Protein 8DH7 (pdb70)

Structure (mmCIF, N/CA/C/O backbone):
data_8DH7
#
_entry.id   8DH7
#
_cell.length_a   1.00
_cell.length_b   1.00
_cell.length_c   1.00
_cell.angle_alpha   90.00
_cell.angle_beta   90.00
_cell.angle_gamma   90.00
#
_symmetry.space_group_name_H-M   'P 1'
#
loop_
_atom_site.group_PDB
_atom_site.id
_atom_site.type_symbol
_atom_site.label_atom_id
_atom_site.label_alt_id
_atom_site.label_comp_id
_atom_site.label_asym_id
_atom_site.label_entity_id
_atom_site.label_seq_id
_atom_site.pdbx_PDB_ins_code
_atom_site.Cartn_x
_atom_site.Cartn_y
_atom_site.Cartn_z
_atom_site.occupancy
_atom_site.B_iso_or_equiv
_atom_site.auth_seq_id
_atom_site.auth_comp_id
_atom_site.auth_asym_id
_atom_site.auth_atom_id
_atom_site.pdbx_PDB_model_num
ATOM 1 N N . MET A 1 1 ? 213.891 172.852 143.458 1.00 68.42 1 MET B N 1
ATOM 2 C CA . MET A 1 1 ? 212.979 173.395 142.460 1.00 68.42 1 MET B CA 1
ATOM 3 C C . MET A 1 1 ? 213.540 173.100 141.063 1.00 68.42 1 MET B C 1
ATOM 4 O O . MET A 1 1 ? 213.392 173.885 140.126 1.00 68.42 1 MET B O 1
ATOM 9 N N . THR A 1 2 ? 214.212 171.958 140.929 1.00 68.09 2 THR B N 1
ATOM 10 C CA . THR A 1 2 ? 214.638 171.472 139.618 1.00 68.09 2 THR B CA 1
ATOM 11 C C . THR A 1 2 ? 213.499 170.669 138.982 1.00 68.09 2 THR B C 1
ATOM 12 O O . THR A 1 2 ? 213.646 169.502 138.619 1.00 68.09 2 THR B O 1
ATOM 16 N N . ILE A 1 3 ? 212.347 171.347 138.871 1.00 61.76 3 ILE B N 1
ATOM 17 C CA . ILE A 1 3 ? 211.067 170.855 138.353 1.00 61.76 3 ILE B CA 1
ATOM 18 C C . ILE A 1 3 ? 211.131 169.394 137.931 1.00 61.76 3 ILE B C 1
ATOM 19 O O . ILE A 1 3 ? 211.328 169.089 136.750 1.00 61.76 3 ILE B O 1
ATOM 24 N N . SER A 1 4 ? 210.994 168.490 138.903 1.00 58.14 4 SER B N 1
ATOM 25 C CA . SER A 1 4 ? 211.151 167.055 138.689 1.00 58.14 4 SER B CA 1
ATOM 26 C C . SER A 1 4 ? 210.366 166.573 137.477 1.00 58.14 4 SER B C 1
ATOM 27 O O . SER A 1 4 ? 209.251 167.041 137.226 1.00 58.14 4 SER B O 1
ATOM 30 N N . ASN A 1 5 ? 210.956 165.647 136.713 1.00 58.14 5 ASN B N 1
ATOM 31 C CA . ASN A 1 5 ? 210.304 165.139 135.510 1.00 58.14 5 ASN B CA 1
ATOM 32 C C . ASN A 1 5 ? 208.938 164.548 135.826 1.00 58.14 5 ASN B C 1
ATOM 33 O O . ASN A 1 5 ? 208.021 164.603 134.998 1.00 58.14 5 ASN B O 1
ATOM 38 N N . LEU A 1 6 ? 208.786 163.973 137.020 1.00 55.10 6 LEU B N 1
ATOM 39 C CA . LEU A 1 6 ? 207.477 163.492 137.444 1.00 55.10 6 LEU B CA 1
ATOM 40 C C . LEU A 1 6 ? 206.476 164.638 137.526 1.00 55.10 6 LEU B C 1
ATOM 41 O O . LEU A 1 6 ? 205.336 164.513 137.059 1.00 55.10 6 LEU B O 1
ATOM 46 N N . LEU A 1 7 ? 206.892 165.773 138.096 1.00 54.04 7 LEU B N 1
ATOM 47 C CA . LEU A 1 7 ? 206.006 166.930 138.162 1.00 54.04 7 LEU B CA 1
ATOM 48 C C . LEU A 1 7 ? 205.647 167.427 136.769 1.00 54.04 7 LEU B C 1
ATOM 49 O O . LEU A 1 7 ? 204.482 167.732 136.496 1.00 54.04 7 LEU B O 1
ATOM 54 N N . LYS A 1 8 ? 206.632 167.500 135.867 1.00 55.22 8 LYS B N 1
ATOM 55 C CA . LYS A 1 8 ? 206.346 167.915 134.497 1.00 55.22 8 LYS B CA 1
ATOM 56 C C . LYS A 1 8 ? 205.349 166.974 133.837 1.00 55.22 8 LYS B C 1
ATOM 57 O O . LYS A 1 8 ? 204.466 167.414 133.092 1.00 55.22 8 LYS B O 1
ATOM 63 N N . GLN A 1 9 ? 205.484 165.672 134.088 1.00 53.09 9 GLN B N 1
ATOM 64 C CA . GLN A 1 9 ? 204.548 164.705 133.527 1.00 53.09 9 GLN B CA 1
ATOM 65 C C . GLN A 1 9 ? 203.142 164.910 134.076 1.00 53.09 9 GLN B C 1
ATOM 66 O O . GLN A 1 9 ? 202.160 164.814 133.330 1.00 53.09 9 GLN B O 1
ATOM 72 N N . ARG A 1 10 ? 203.021 165.195 135.376 1.00 47.56 10 ARG B N 1
ATOM 73 C CA . ARG A 1 10 ? 201.694 165.303 135.977 1.00 47.56 10 ARG B CA 1
ATOM 74 C C . ARG A 1 10 ? 200.954 166.552 135.506 1.00 47.56 10 ARG B C 1
ATOM 75 O O . ARG A 1 10 ? 199.775 166.472 135.140 1.00 47.56 10 ARG B O 1
ATOM 83 N N . VAL A 1 11 ? 201.612 167.708 135.504 1.00 46.80 11 VAL B N 1
ATOM 84 C CA . VAL A 1 11 ? 200.963 168.955 135.108 1.00 46.80 11 VAL B CA 1
ATOM 85 C C . VAL A 1 11 ? 201.146 169.153 133.607 1.00 46.80 11 VAL B C 1
ATOM 86 O O . VAL A 1 11 ? 202.271 169.157 133.098 1.00 46.80 11 VAL B O 1
ATOM 90 N N . ARG A 1 12 ? 200.031 169.296 132.895 1.00 45.18 12 ARG B N 1
ATOM 91 C CA . ARG A 1 12 ? 200.037 169.458 131.449 1.00 45.18 12 ARG B CA 1
ATOM 92 C C . ARG A 1 12 ? 199.684 170.872 131.010 1.00 45.18 12 ARG B C 1
ATOM 93 O O . ARG A 1 12 ? 199.440 171.095 129.821 1.00 45.18 12 ARG B O 1
ATOM 101 N N . TYR A 1 13 ? 199.648 171.826 131.937 1.00 43.99 13 TYR B N 1
ATOM 102 C CA . TYR A 1 13 ? 199.388 173.226 131.626 1.00 43.99 13 TYR B CA 1
ATOM 103 C C . TYR A 1 13 ? 200.710 173.980 131.721 1.00 43.99 13 TYR B C 1
ATOM 104 O O . TYR A 1 13 ? 201.297 174.080 132.803 1.00 43.99 13 TYR B O 1
ATOM 113 N N . ALA A 1 14 ? 201.177 174.500 130.587 1.00 44.95 14 ALA B N 1
ATOM 114 C CA . ALA A 1 14 ? 202.491 175.137 130.549 1.00 44.95 14 ALA B CA 1
ATOM 115 C C . ALA A 1 14 ? 202.624 176.344 131.475 1.00 44.95 14 ALA B C 1
ATOM 116 O O . ALA A 1 14 ? 203.660 176.445 132.154 1.00 44.95 14 ALA B O 1
ATOM 118 N N . PRO A 1 15 ? 201.671 177.282 131.546 1.00 44.89 15 PRO B N 1
ATOM 119 C CA . PRO A 1 15 ? 201.856 178.424 132.458 1.00 44.89 15 PRO B CA 1
ATOM 120 C C . PRO A 1 15 ? 201.998 178.035 133.921 1.00 44.89 15 PRO B C 1
ATOM 121 O O . PRO A 1 15 ? 202.631 178.776 134.684 1.00 44.89 15 PRO B O 1
ATOM 125 N N . TYR A 1 16 ? 201.429 176.902 134.340 1.00 41.95 16 TYR B N 1
ATOM 126 C CA . TYR A 1 16 ? 201.504 176.507 135.743 1.00 41.95 16 TYR B CA 1
ATOM 127 C C . TYR A 1 16 ? 202.920 176.170 136.188 1.00 41.95 16 TYR B C 1
ATOM 128 O O . TYR A 1 16 ? 203.210 176.245 137.386 1.00 41.95 16 TYR B O 1
ATOM 137 N N . LEU A 1 17 ? 203.806 175.796 135.262 1.00 45.21 17 LEU B N 1
ATOM 138 C CA . LEU A 1 17 ? 205.184 175.499 135.637 1.00 45.21 17 LEU B CA 1
ATOM 139 C C . LEU A 1 17 ? 205.948 176.745 136.061 1.00 45.21 17 LEU B C 1
ATOM 140 O O . LEU A 1 17 ? 207.027 176.624 136.650 1.00 45.21 17 LEU B O 1
ATOM 145 N N . LYS A 1 18 ? 205.422 177.933 135.773 1.00 45.79 18 LYS B N 1
ATOM 146 C CA . LYS A 1 18 ? 206.025 179.180 136.219 1.00 45.79 18 LYS B CA 1
ATOM 147 C C . LYS A 1 18 ? 205.522 179.623 137.587 1.00 45.79 18 LYS B C 1
ATOM 148 O O . LYS A 1 18 ? 206.028 180.612 138.127 1.00 45.79 18 LYS B O 1
ATOM 154 N N . LYS A 1 19 ? 204.543 178.920 138.156 1.00 42.82 19 LYS B N 1
ATOM 155 C CA . LYS A 1 19 ? 204.017 179.221 139.480 1.00 42.82 19 LYS B CA 1
ATOM 156 C C . LYS A 1 19 ? 204.431 178.178 140.511 1.00 42.82 19 LYS B C 1
ATOM 157 O O . LYS A 1 19 ? 203.820 178.088 141.579 1.00 42.82 19 LYS B O 1
ATOM 163 N N . VAL A 1 20 ? 205.458 177.385 140.210 1.00 46.90 20 VAL B N 1
ATOM 164 C CA . VAL A 1 20 ? 205.936 176.382 141.152 1.00 46.90 20 VAL B CA 1
ATOM 165 C C . VAL A 1 20 ? 206.691 177.068 142.281 1.00 46.90 20 VAL B C 1
ATOM 166 O O . VAL A 1 20 ? 207.557 177.918 142.042 1.00 46.90 20 VAL B O 1
ATOM 170 N N . LYS A 1 21 ? 206.354 176.717 143.521 1.00 46.77 21 LYS B N 1
ATOM 171 C CA . LYS A 1 21 ? 207.026 177.258 144.693 1.00 46.77 21 LYS B CA 1
ATOM 172 C C . LYS A 1 21 ? 207.156 176.174 145.752 1.00 46.77 21 LYS B C 1
ATOM 173 O O . LYS A 1 21 ? 206.342 175.249 145.819 1.00 46.77 21 LYS B O 1
ATOM 179 N N . GLU A 1 22 ? 208.187 176.302 146.583 1.00 48.43 22 GLU B N 1
ATOM 180 C CA . GLU A 1 22 ? 208.343 175.417 147.726 1.00 48.43 22 GLU B CA 1
ATOM 181 C C . GLU A 1 22 ? 207.323 175.766 148.805 1.00 48.43 22 GLU B C 1
ATOM 182 O O . GLU A 1 22 ? 206.757 176.861 148.833 1.00 48.43 22 GLU B O 1
ATOM 188 N N . ALA A 1 23 ? 207.087 174.808 149.705 1.00 44.67 23 ALA B N 1
ATOM 189 C CA . ALA A 1 23 ? 206.069 174.997 150.733 1.00 44.67 23 ALA B CA 1
ATOM 190 C C . ALA A 1 23 ? 206.416 176.160 151.653 1.00 44.67 23 ALA B C 1
ATOM 191 O O . ALA A 1 23 ? 205.543 176.955 152.017 1.00 44.67 23 ALA B O 1
ATOM 193 N N . HIS A 1 24 ? 207.688 176.279 152.039 1.00 46.80 24 HIS B N 1
ATOM 194 C CA . HIS A 1 24 ? 208.109 177.350 152.933 1.00 46.80 24 HIS B CA 1
ATOM 195 C C . HIS A 1 24 ? 208.074 178.723 152.276 1.00 46.80 24 HIS B C 1
ATOM 196 O O . HIS A 1 24 ? 208.128 179.730 152.989 1.00 46.80 24 HIS B O 1
ATOM 203 N N . GLU A 1 25 ? 207.990 178.792 150.948 1.00 47.40 25 GLU B N 1
ATOM 204 C CA . GLU A 1 25 ? 207.941 180.071 150.253 1.00 47.40 25 GLU B CA 1
ATOM 205 C C . GLU A 1 25 ? 206.562 180.715 150.293 1.00 47.40 25 GLU B C 1
ATOM 206 O O . GLU A 1 25 ? 206.437 181.894 149.948 1.00 47.40 25 GLU B O 1
ATOM 212 N N . LEU A 1 26 ? 205.534 179.978 150.702 1.00 40.99 26 LEU B N 1
ATOM 213 C CA . LEU A 1 26 ? 204.175 180.494 150.784 1.00 40.99 26 LEU B CA 1
ATOM 214 C C . LEU A 1 26 ? 203.829 181.034 152.164 1.00 40.99 26 LEU B C 1
ATOM 215 O O . LEU A 1 26 ? 202.673 181.399 152.398 1.00 40.99 26 LEU B O 1
ATOM 220 N N . ILE A 1 27 ? 204.798 181.079 153.081 1.00 39.30 27 ILE B N 1
ATOM 221 C CA . ILE A 1 27 ? 204.516 181.541 154.442 1.00 39.30 27 ILE B CA 1
ATOM 222 C C . ILE A 1 27 ? 204.008 182.979 154.480 1.00 39.30 27 ILE B C 1
ATOM 223 O O . ILE A 1 27 ? 203.015 183.239 155.180 1.00 39.30 27 ILE B O 1
ATOM 228 N N . PRO A 1 28 ? 204.613 183.948 153.779 1.00 38.29 28 PRO B N 1
ATOM 229 C CA . PRO A 1 28 ? 204.116 185.331 153.883 1.00 38.29 28 PRO B CA 1
ATOM 230 C C . PRO A 1 28 ? 202.682 185.513 153.417 1.00 38.29 28 PRO B C 1
ATOM 231 O O . PRO A 1 28 ? 202.051 186.510 153.787 1.00 38.29 28 PRO B O 1
ATOM 235 N N . LEU A 1 29 ? 202.147 184.590 152.617 1.00 34.19 29 LEU B N 1
ATOM 236 C CA . LEU A 1 29 ? 200.784 184.743 152.121 1.00 34.19 29 LEU B CA 1
ATOM 237 C C . LEU A 1 29 ? 199.752 184.589 153.230 1.00 34.19 29 LEU B C 1
ATOM 238 O O . LEU A 1 29 ? 198.653 185.147 153.132 1.00 34.19 29 LEU B O 1
ATOM 243 N N . PHE A 1 30 ? 200.078 183.848 154.286 1.00 33.63 30 PHE B N 1
ATOM 244 C CA . PHE A 1 30 ? 199.112 183.506 155.320 1.00 33.63 30 PHE B CA 1
ATOM 245 C C . PHE A 1 30 ? 199.204 184.483 156.485 1.00 33.63 30 PHE B C 1
ATOM 246 O O . PHE A 1 30 ? 200.298 184.768 156.982 1.00 33.63 30 PHE B O 1
ATOM 254 N N . LYS A 1 31 ? 198.050 184.986 156.917 1.00 32.72 31 LYS B N 1
ATOM 255 C CA . LYS A 1 31 ? 197.961 185.951 158.001 1.00 32.72 31 LYS B CA 1
ATOM 256 C C . LYS A 1 31 ? 196.906 185.494 158.999 1.00 32.72 31 LYS B C 1
ATOM 257 O O . LYS A 1 31 ? 196.052 184.659 158.693 1.00 32.72 31 LYS B O 1
ATOM 263 N N . ASN A 1 32 ? 196.982 186.054 160.204 1.00 32.33 32 ASN B N 1
ATOM 264 C CA . ASN A 1 32 ? 196.054 185.687 161.265 1.00 32.33 32 ASN B CA 1
ATOM 265 C C . ASN A 1 32 ? 194.621 186.031 160.878 1.00 32.33 32 ASN B C 1
ATOM 266 O O . ASN A 1 32 ? 194.356 187.066 160.260 1.00 32.33 32 ASN B O 1
ATOM 271 N N . GLY A 1 33 ? 193.694 185.150 161.247 1.00 30.57 33 GLY B N 1
ATOM 272 C CA . GLY A 1 33 ? 192.280 185.386 161.055 1.00 30.57 33 GLY B CA 1
ATOM 273 C C . GLY A 1 33 ? 191.740 185.066 159.680 1.00 30.57 33 GLY B C 1
ATOM 274 O O . GLY A 1 33 ? 190.549 185.294 159.435 1.00 30.57 33 GLY B O 1
ATOM 275 N N . GLN A 1 34 ? 192.565 184.545 158.778 1.00 28.97 34 GLN B N 1
ATOM 276 C CA . GLN A 1 34 ? 192.104 184.247 157.432 1.00 28.97 34 GLN B CA 1
ATOM 277 C C . GLN A 1 34 ? 191.203 183.017 157.424 1.00 28.97 34 GLN B C 1
ATOM 278 O O . GLN A 1 34 ? 191.251 182.166 158.316 1.00 28.97 34 GLN B O 1
ATOM 284 N N . TYR A 1 35 ? 190.367 182.934 156.394 1.00 28.07 35 TYR B N 1
ATOM 285 C CA . TYR A 1 35 ? 189.518 181.776 156.157 1.00 28.07 35 TYR B CA 1
ATOM 286 C C . TYR A 1 35 ? 190.216 180.870 155.152 1.00 28.07 35 TYR B C 1
ATOM 287 O O . TYR A 1 35 ? 190.500 181.292 154.026 1.00 28.07 35 TYR B O 1
ATOM 296 N N . LEU A 1 36 ? 190.488 179.634 155.555 1.00 26.68 36 LEU B N 1
ATOM 297 C CA . LEU A 1 36 ? 191.207 178.681 154.724 1.00 26.68 36 LEU B CA 1
ATOM 298 C C . LEU A 1 36 ? 190.302 177.518 154.349 1.00 26.68 36 LEU B C 1
ATOM 299 O O . LEU A 1 36 ? 189.490 177.062 155.160 1.00 26.68 36 LEU B O 1
ATOM 304 N N . GLY A 1 37 ? 190.443 177.050 153.120 1.00 26.84 37 GLY B N 1
ATOM 305 C CA . GLY A 1 37 ? 189.742 175.865 152.653 1.00 26.84 37 GLY B CA 1
ATOM 306 C C . GLY A 1 37 ? 190.738 174.782 152.289 1.00 26.84 37 GLY B C 1
ATOM 307 O O . GLY A 1 37 ? 191.786 175.065 151.708 1.00 26.84 37 GLY B O 1
ATOM 308 N N . TRP A 1 38 ? 190.407 173.545 152.641 1.00 27.34 38 TRP B N 1
ATOM 309 C CA . TRP A 1 38 ? 191.248 172.394 152.353 1.00 27.34 38 TRP B CA 1
ATOM 310 C C . TRP A 1 38 ? 190.476 171.391 151.512 1.00 27.34 38 TRP B C 1
ATOM 311 O O . TRP A 1 38 ? 189.303 171.115 151.779 1.00 27.34 38 TRP B O 1
ATOM 322 N N . SER A 1 39 ? 191.136 170.851 150.494 1.00 32.56 39 SER B N 1
ATOM 323 C CA . SER A 1 39 ? 190.585 169.701 149.802 1.00 32.56 39 SER B CA 1
ATOM 324 C C . SER A 1 39 ? 190.761 168.454 150.660 1.00 32.56 39 SER B C 1
ATOM 325 O O . SER A 1 39 ? 191.648 168.375 151.512 1.00 32.56 39 SER B O 1
ATOM 328 N N . GLY A 1 40 ? 189.896 167.474 150.435 1.00 31.96 40 GLY B N 1
ATOM 329 C CA . GLY A 1 40 ? 190.020 166.228 151.161 1.00 31.96 40 GLY B CA 1
ATOM 330 C C . GLY A 1 40 ? 188.760 165.793 151.874 1.00 31.96 40 GLY B C 1
ATOM 331 O O . GLY A 1 40 ? 187.807 166.563 152.015 1.00 31.96 40 GLY B O 1
ATOM 332 N N . PHE A 1 41 ? 188.759 164.546 152.336 1.00 32.64 41 PHE B N 1
ATOM 333 C CA . PHE A 1 41 ? 187.602 163.947 152.979 1.00 32.64 41 PHE B CA 1
ATOM 334 C C . PHE A 1 41 ? 188.094 162.796 153.841 1.00 32.64 41 PHE B C 1
ATOM 335 O O . PHE A 1 41 ? 189.010 162.073 153.444 1.00 32.64 41 PHE B O 1
ATOM 343 N N . THR A 1 42 ? 187.519 162.674 155.040 1.00 36.32 42 THR B N 1
ATOM 344 C CA . THR A 1 42 ? 187.765 161.598 156.004 1.00 36.32 42 THR B CA 1
ATOM 345 C C . THR A 1 42 ? 189.248 161.274 156.173 1.00 36.32 42 THR B C 1
ATOM 346 O O . THR A 1 42 ? 189.604 160.157 156.563 1.00 36.32 42 THR B O 1
ATOM 350 N N . GLY A 1 43 ? 190.118 162.244 155.908 1.00 34.81 43 GLY B N 1
ATOM 351 C CA . GLY A 1 43 ? 191.539 162.074 156.127 1.00 34.81 43 GLY B CA 1
ATOM 352 C C . GLY A 1 43 ? 192.361 161.696 154.917 1.00 34.81 43 GLY B C 1
ATOM 353 O O . GLY A 1 43 ? 193.565 161.455 155.064 1.00 34.81 43 GLY B O 1
ATOM 354 N N . VAL A 1 44 ? 191.764 161.637 153.728 1.00 34.78 44 VAL B N 1
ATOM 355 C CA . VAL A 1 44 ? 192.480 161.288 152.507 1.00 34.78 44 VAL B CA 1
ATOM 356 C C . VAL A 1 44 ? 192.361 162.442 151.523 1.00 34.78 44 VAL B C 1
ATOM 357 O O . VAL A 1 44 ? 191.307 163.078 151.417 1.00 34.78 44 VAL B O 1
ATOM 361 N N . GLY A 1 45 ? 193.454 162.724 150.818 1.00 35.67 45 GLY B N 1
ATOM 362 C CA . GLY A 1 45 ? 193.459 163.800 149.849 1.00 35.67 45 GLY B CA 1
ATOM 363 C C . GLY A 1 45 ? 193.680 165.179 150.422 1.00 35.67 45 GLY B C 1
ATOM 364 O O . GLY A 1 45 ? 193.611 166.162 149.678 1.00 35.67 45 GLY B O 1
ATOM 365 N N . THR A 1 46 ? 193.943 165.288 151.719 1.00 35.18 46 THR B N 1
ATOM 366 C CA . THR A 1 46 ? 194.167 166.587 152.329 1.00 35.18 46 THR B CA 1
ATOM 367 C C . THR A 1 46 ? 195.575 167.092 152.020 1.00 35.18 46 THR B C 1
ATOM 368 O O . THR A 1 46 ? 196.516 166.301 151.915 1.00 35.18 46 THR B O 1
ATOM 372 N N . PRO A 1 47 ? 195.743 168.404 151.871 1.00 33.99 47 PRO B N 1
ATOM 373 C CA . PRO A 1 47 ? 197.081 168.951 151.626 1.00 33.99 47 PRO B CA 1
ATOM 374 C C . PRO A 1 47 ? 198.005 168.721 152.810 1.00 33.99 47 PRO B C 1
ATOM 375 O O . PRO A 1 47 ? 197.579 168.693 153.967 1.00 33.99 47 PRO B O 1
ATOM 379 N N . LYS A 1 48 ? 199.284 168.551 152.508 1.00 36.67 48 LYS B N 1
ATOM 380 C CA . LYS A 1 48 ? 200.259 168.246 153.549 1.00 36.67 48 LYS B CA 1
ATOM 381 C C . LYS A 1 48 ? 201.458 169.182 153.553 1.00 36.67 48 LYS B C 1
ATOM 382 O O . LYS A 1 48 ? 201.953 169.523 154.628 1.00 36.67 48 LYS B O 1
ATOM 388 N N . ALA A 1 49 ? 201.941 169.599 152.381 1.00 37.01 49 ALA B N 1
ATOM 389 C CA . ALA A 1 49 ? 203.169 170.387 152.325 1.00 37.01 49 ALA B CA 1
ATOM 390 C C . ALA A 1 49 ? 202.982 171.762 152.955 1.00 37.01 49 ALA B C 1
ATOM 391 O O . ALA A 1 49 ? 203.773 172.178 153.811 1.00 37.01 49 ALA B O 1
ATOM 393 N N . VAL A 1 50 ? 201.946 172.485 152.541 1.00 35.93 50 VAL B N 1
ATOM 394 C CA . VAL A 1 50 ? 201.674 173.829 153.049 1.00 35.93 50 VAL B CA 1
ATOM 395 C C . VAL A 1 50 ? 201.326 173.791 154.536 1.00 35.93 50 VAL B C 1
ATOM 396 O O . VAL A 1 50 ? 201.859 174.613 155.297 1.00 35.93 50 VAL B O 1
ATOM 400 N N . PRO A 1 51 ? 200.436 172.902 155.006 1.00 33.57 51 PRO B N 1
ATOM 401 C CA . PRO A 1 51 ? 200.209 172.832 156.461 1.00 33.57 51 PRO B CA 1
ATOM 402 C C . PRO A 1 51 ? 201.459 172.500 157.259 1.00 33.57 51 PRO B C 1
ATOM 403 O O . PRO A 1 51 ? 201.653 173.054 158.347 1.00 33.57 51 PRO B O 1
ATOM 407 N N . GLU A 1 52 ? 202.319 171.615 156.750 1.00 35.27 52 GLU B N 1
ATOM 408 C CA . GLU A 1 52 ? 203.551 171.296 157.466 1.00 35.27 52 GLU B CA 1
ATOM 409 C C . GLU A 1 52 ? 204.492 172.493 157.511 1.00 35.27 52 GLU B C 1
ATOM 410 O O . GLU A 1 52 ? 205.126 172.753 158.540 1.00 35.27 52 GLU B O 1
ATOM 416 N N . ALA A 1 53 ? 204.600 173.231 156.404 1.00 35.50 53 ALA B N 1
ATOM 417 C CA . ALA A 1 53 ? 205.420 174.438 156.407 1.00 35.50 53 ALA B CA 1
ATOM 418 C C . ALA A 1 53 ? 204.872 175.465 157.387 1.00 35.50 53 ALA B C 1
ATOM 419 O O . ALA A 1 53 ? 205.637 176.137 158.089 1.00 35.50 53 ALA B O 1
ATOM 421 N N . LEU A 1 54 ? 203.546 175.596 157.452 1.00 33.59 54 LEU B N 1
ATOM 422 C CA . LEU A 1 54 ? 202.933 176.523 158.397 1.00 33.59 54 LEU B CA 1
ATOM 423 C C . LEU A 1 54 ? 203.210 176.111 159.839 1.00 33.59 54 LEU B C 1
ATOM 424 O O . LEU A 1 54 ? 203.512 176.959 160.687 1.00 33.59 54 LEU B O 1
ATOM 429 N N . ILE A 1 55 ? 203.114 174.811 160.132 1.00 33.25 55 ILE B N 1
ATOM 430 C CA . ILE A 1 55 ? 203.418 174.322 161.475 1.00 33.25 55 ILE B CA 1
ATOM 431 C C . ILE A 1 55 ? 204.870 174.604 161.828 1.00 33.25 55 ILE B C 1
ATOM 432 O O . ILE A 1 55 ? 205.181 175.033 162.946 1.00 33.25 55 ILE B O 1
ATOM 437 N N . ASP A 1 56 ? 205.783 174.357 160.887 1.00 37.52 56 ASP B N 1
ATOM 438 C CA . ASP A 1 56 ? 207.197 174.606 161.147 1.00 37.52 56 ASP B CA 1
ATOM 439 C C . ASP A 1 56 ? 207.459 176.087 161.388 1.00 37.52 56 ASP B C 1
ATOM 440 O O . ASP A 1 56 ? 208.254 176.451 162.263 1.00 37.52 56 ASP B O 1
ATOM 445 N N . HIS A 1 57 ? 206.798 176.956 160.620 1.00 36.51 57 HIS B N 1
ATOM 446 C CA . HIS A 1 57 ? 206.942 178.392 160.832 1.00 36.51 57 HIS B CA 1
ATOM 447 C C . HIS A 1 57 ? 206.429 178.801 162.207 1.00 36.51 57 HIS B C 1
ATOM 448 O O . HIS A 1 57 ? 207.054 179.619 162.892 1.00 36.51 57 HIS B O 1
ATOM 455 N N . VAL A 1 58 ? 205.290 178.244 162.625 1.00 35.92 58 VAL B N 1
ATOM 456 C CA . VAL A 1 58 ? 204.742 178.569 163.940 1.00 35.92 58 VAL B CA 1
ATOM 457 C C . VAL A 1 58 ? 205.688 178.109 165.043 1.00 35.92 58 VAL B C 1
ATOM 458 O O . VAL A 1 58 ? 205.931 178.835 166.015 1.00 35.92 58 VAL B O 1
ATOM 462 N N . GLU A 1 59 ? 206.238 176.899 164.912 1.00 39.66 59 GLU B N 1
ATOM 463 C CA . GLU A 1 59 ? 207.176 176.402 165.916 1.00 39.66 59 GLU B CA 1
ATOM 464 C C . GLU A 1 59 ? 208.438 177.254 165.976 1.00 39.66 59 GLU B C 1
ATOM 465 O O . GLU A 1 59 ? 208.948 177.541 167.065 1.00 39.66 59 GLU B O 1
ATOM 471 N N . LYS A 1 60 ? 208.964 177.658 164.818 1.00 42.88 60 LYS B N 1
ATOM 472 C CA . LYS A 1 60 ? 210.231 178.384 164.798 1.00 42.88 60 LYS B CA 1
ATOM 473 C C . LYS A 1 60 ? 210.107 179.753 165.456 1.00 42.88 60 LYS B C 1
ATOM 474 O O . LYS A 1 60 ? 210.998 180.168 166.206 1.00 42.88 60 LYS B O 1
ATOM 480 N N . ASN A 1 61 ? 209.017 180.469 165.191 1.00 41.95 61 ASN B N 1
ATOM 481 C CA . ASN A 1 61 ? 208.843 181.832 165.674 1.00 41.95 61 ASN B CA 1
ATOM 482 C C . ASN A 1 61 ? 207.997 181.915 166.938 1.00 41.95 61 ASN B C 1
ATOM 483 O O . ASN A 1 61 ? 207.716 183.023 167.406 1.00 41.95 61 ASN B O 1
ATOM 488 N N . ASN A 1 62 ? 207.591 180.776 167.500 1.00 41.64 62 ASN B N 1
ATOM 489 C CA . ASN A 1 62 ? 206.776 180.728 168.715 1.00 41.64 62 ASN B CA 1
ATOM 490 C C . ASN A 1 62 ? 205.495 181.550 168.549 1.00 41.64 62 ASN B C 1
ATOM 491 O O . ASN A 1 62 ? 205.229 182.501 169.286 1.00 41.64 62 ASN B O 1
ATOM 496 N N . LEU A 1 63 ? 204.699 181.160 167.554 1.00 38.05 63 LEU B N 1
ATOM 497 C CA . LEU A 1 63 ? 203.454 181.844 167.234 1.00 38.05 63 LEU B CA 1
ATOM 498 C C . LEU A 1 63 ? 202.229 181.046 167.664 1.00 38.05 63 LEU B C 1
ATOM 499 O O . LEU A 1 63 ? 201.154 181.204 167.077 1.00 38.05 63 LEU B O 1
ATOM 504 N N . GLN A 1 64 ? 202.369 180.190 168.674 1.00 37.97 64 GLN B N 1
ATOM 505 C CA . GLN A 1 64 ? 201.245 179.387 169.135 1.00 37.97 64 GLN B CA 1
ATOM 506 C C . GLN A 1 64 ? 200.164 180.278 169.733 1.00 37.97 64 GLN B C 1
ATOM 507 O O . GLN A 1 64 ? 200.394 180.977 170.724 1.00 37.97 64 GLN B O 1
ATOM 513 N N . GLY A 1 65 ? 198.979 180.248 169.125 1.00 36.92 65 GLY B N 1
ATOM 514 C CA . GLY A 1 65 ? 197.869 181.065 169.560 1.00 36.92 65 GLY B CA 1
ATOM 515 C C . GLY A 1 65 ? 197.843 182.467 168.995 1.00 36.92 65 GLY B C 1
ATOM 516 O O . GLY A 1 65 ? 196.868 183.192 169.229 1.00 36.92 65 GLY B O 1
ATOM 517 N N . LYS A 1 66 ? 198.877 182.876 168.257 1.00 35.91 66 LYS B N 1
ATOM 518 C CA . LYS A 1 66 ? 198.919 184.192 167.639 1.00 35.91 66 LYS B CA 1
ATOM 519 C C . LYS A 1 66 ? 198.785 184.155 166.125 1.00 35.91 66 LYS B C 1
ATOM 520 O O . LYS A 1 66 ? 198.558 185.205 165.518 1.00 35.91 66 LYS B O 1
ATOM 526 N N . LEU A 1 67 ? 198.923 182.985 165.508 1.00 31.02 67 LEU B N 1
ATOM 527 C CA . LEU A 1 67 ? 198.725 182.792 164.074 1.00 31.02 67 LEU B CA 1
ATOM 528 C C . LEU A 1 67 ? 197.672 181.701 163.920 1.00 31.02 67 LEU B C 1
ATOM 529 O O . LEU A 1 67 ? 197.997 180.513 163.862 1.00 31.02 67 LEU B O 1
ATOM 534 N N . ARG A 1 68 ? 196.406 182.107 163.858 1.00 27.70 68 ARG B N 1
ATOM 535 C CA . ARG A 1 68 ? 195.287 181.180 163.830 1.00 27.70 68 ARG B CA 1
ATOM 536 C C . ARG A 1 68 ? 194.399 181.478 162.631 1.00 27.70 68 ARG B C 1
ATOM 537 O O . ARG A 1 68 ? 194.312 182.619 162.170 1.00 27.70 68 ARG B O 1
ATOM 545 N N . PHE A 1 69 ? 193.735 180.437 162.134 1.00 26.23 69 PHE B N 1
ATOM 546 C CA . PHE A 1 69 ? 192.913 180.527 160.937 1.00 26.23 69 PHE B CA 1
ATOM 547 C C . PHE A 1 69 ? 191.554 179.892 161.190 1.00 26.23 69 PHE B C 1
ATOM 548 O O . PHE A 1 69 ? 191.419 178.985 162.014 1.00 26.23 69 PHE B O 1
ATOM 556 N N . ASN A 1 70 ? 190.547 180.379 160.470 1.00 24.92 70 ASN B N 1
ATOM 557 C CA . ASN A 1 70 ? 189.237 179.739 160.450 1.00 24.92 70 ASN B CA 1
ATOM 558 C C . ASN A 1 70 ? 189.271 178.635 159.402 1.00 24.92 70 ASN B C 1
ATOM 559 O O . ASN A 1 70 ? 189.172 178.906 158.202 1.00 24.92 70 ASN B O 1
ATOM 564 N N . LEU A 1 71 ? 189.411 177.391 159.849 1.00 24.11 71 LEU B N 1
ATOM 565 C CA . LEU A 1 71 ? 189.649 176.263 158.959 1.00 24.11 71 LEU B CA 1
ATOM 566 C C . LEU A 1 71 ? 188.321 175.652 158.532 1.00 24.11 71 LEU B C 1
ATOM 567 O O . LEU A 1 71 ? 187.540 175.202 159.376 1.00 24.11 71 LEU B O 1
ATOM 572 N N . PHE A 1 72 ? 188.073 175.637 157.225 1.00 24.88 72 PHE B N 1
ATOM 573 C CA . PHE A 1 72 ? 186.911 174.980 156.640 1.00 24.88 72 PHE B CA 1
ATOM 574 C C . PHE A 1 72 ? 187.401 173.853 155.745 1.00 24.88 72 PHE B C 1
ATOM 575 O O . PHE A 1 72 ? 188.156 174.093 154.798 1.00 24.88 72 PHE B O 1
ATOM 583 N N . VAL A 1 73 ? 186.974 172.628 156.046 1.00 25.24 73 VAL B N 1
ATOM 584 C CA . VAL A 1 73 ? 187.348 171.455 155.272 1.00 25.24 73 VAL B CA 1
ATOM 585 C C . VAL A 1 73 ? 186.059 170.701 154.969 1.00 25.24 73 VAL B C 1
ATOM 586 O O . VAL A 1 73 ? 185.066 170.816 155.690 1.00 25.24 73 VAL B O 1
ATOM 590 N N . GLY A 1 74 ? 186.071 169.940 153.873 1.00 27.86 74 GLY B N 1
ATOM 591 C CA . GLY A 1 74 ? 184.883 169.188 153.498 1.00 27.86 74 GLY B CA 1
ATOM 592 C C . GLY A 1 74 ? 184.455 168.193 154.560 1.00 27.86 74 GLY B C 1
ATOM 593 O O . GLY A 1 74 ? 183.263 168.034 154.832 1.00 27.86 74 GLY B O 1
ATOM 594 N N . ALA A 1 75 ? 185.416 167.512 155.171 1.00 27.16 75 ALA B N 1
ATOM 595 C CA . ALA A 1 75 ? 185.153 166.551 156.234 1.00 27.16 75 ALA B CA 1
ATOM 596 C C . ALA A 1 75 ? 186.362 166.549 157.162 1.00 27.16 75 ALA B C 1
ATOM 597 O O . ALA A 1 75 ? 187.148 167.500 157.175 1.00 27.16 75 ALA B O 1
ATOM 599 N N . SER A 1 76 ? 186.497 165.499 157.965 1.00 29.77 76 SER B N 1
ATOM 600 C CA . SER A 1 76 ? 187.666 165.373 158.823 1.00 29.77 76 SER B CA 1
ATOM 601 C C . SER A 1 76 ? 188.936 165.296 157.987 1.00 29.77 76 SER B C 1
ATOM 602 O O . SER A 1 76 ? 188.990 164.585 156.980 1.00 29.77 76 SER B O 1
ATOM 605 N N . ALA A 1 77 ? 189.957 166.037 158.403 1.00 31.23 77 ALA B N 1
ATOM 606 C CA . ALA A 1 77 ? 191.252 165.991 157.749 1.00 31.23 77 ALA B CA 1
ATOM 607 C C . ALA A 1 77 ? 192.130 164.934 158.417 1.00 31.23 77 ALA B C 1
ATOM 608 O O . ALA A 1 77 ? 191.697 164.199 159.307 1.00 31.23 77 ALA B O 1
ATOM 610 N N . GLY A 1 78 ? 193.385 164.859 157.987 1.00 32.64 78 GLY B N 1
ATOM 611 C CA . GLY A 1 78 ? 194.293 163.855 158.483 1.00 32.64 78 GLY B CA 1
ATOM 612 C C . GLY A 1 78 ? 194.986 164.273 159.763 1.00 32.64 78 GLY B C 1
ATOM 613 O O . GLY A 1 78 ? 194.484 165.100 160.529 1.00 32.64 78 GLY B O 1
ATOM 614 N N . PRO A 1 79 ? 196.159 163.692 160.023 1.00 33.62 79 PRO B N 1
ATOM 615 C CA . PRO A 1 79 ? 196.929 164.093 161.211 1.00 33.62 79 PRO B CA 1
ATOM 616 C C . PRO A 1 79 ? 197.411 165.531 161.164 1.00 33.62 79 PRO B C 1
ATOM 617 O O . PRO A 1 79 ? 197.783 166.075 162.211 1.00 33.62 79 PRO B O 1
ATOM 621 N N . GLU A 1 80 ? 197.431 166.159 159.986 1.00 33.50 80 GLU B N 1
ATOM 622 C CA . GLU A 1 80 ? 197.847 167.555 159.898 1.00 33.50 80 GLU B CA 1
ATOM 623 C C . GLU A 1 80 ? 196.905 168.459 160.679 1.00 33.50 80 GLU B C 1
ATOM 624 O O . GLU A 1 80 ? 197.345 169.411 161.333 1.00 33.50 80 GLU B O 1
ATOM 630 N N . GLU A 1 81 ? 195.602 168.182 160.617 1.00 29.71 81 GLU B N 1
ATOM 631 C CA . GLU A 1 81 ? 194.641 168.965 161.382 1.00 29.71 81 GLU B CA 1
ATOM 632 C C . GLU A 1 81 ? 194.830 168.784 162.883 1.00 29.71 81 GLU B C 1
ATOM 633 O O . GLU A 1 81 ? 194.556 169.709 163.655 1.00 29.71 81 GLU B O 1
ATOM 639 N N . ASN A 1 82 ? 195.287 167.605 163.314 1.00 32.09 82 ASN B N 1
ATOM 640 C CA . ASN A 1 82 ? 195.571 167.395 164.730 1.00 32.09 82 ASN B CA 1
ATOM 641 C C . ASN A 1 82 ? 196.678 168.323 165.208 1.00 32.09 82 ASN B C 1
ATOM 642 O O . ASN A 1 82 ? 196.608 168.871 166.315 1.00 32.09 82 ASN B O 1
ATOM 647 N N . ARG A 1 83 ? 197.712 168.509 164.386 1.00 32.30 83 ARG B N 1
ATOM 648 C CA . ARG A 1 83 ? 198.863 169.294 164.813 1.00 32.30 83 ARG B CA 1
ATOM 649 C C . ARG A 1 83 ? 198.567 170.788 164.817 1.00 32.30 83 ARG B C 1
ATOM 650 O O . ARG A 1 83 ? 199.286 171.554 165.466 1.00 32.30 83 ARG B O 1
ATOM 658 N N . TRP A 1 84 ? 197.529 171.229 164.099 1.00 28.42 84 TRP B N 1
ATOM 659 C CA . TRP A 1 84 ? 197.092 172.613 164.253 1.00 28.42 84 TRP B CA 1
ATOM 660 C C . TRP A 1 84 ? 196.348 172.813 165.565 1.00 28.42 84 TRP B C 1
ATOM 661 O O . TRP A 1 84 ? 196.557 173.817 166.255 1.00 28.42 84 TRP B O 1
ATOM 672 N N . ALA A 1 85 ? 195.471 171.874 165.925 1.00 30.11 85 ALA B N 1
ATOM 673 C CA . ALA A 1 85 ? 194.781 171.969 167.206 1.00 30.11 85 ALA B CA 1
ATOM 674 C C . ALA A 1 85 ? 195.751 171.844 168.372 1.00 30.11 85 ALA B C 1
ATOM 675 O O . ALA A 1 85 ? 195.522 172.436 169.432 1.00 30.11 85 ALA B O 1
ATOM 677 N N . GLU A 1 86 ? 196.833 171.082 168.198 1.00 33.23 86 GLU B N 1
ATOM 678 C CA . GLU A 1 86 ? 197.833 170.971 169.253 1.00 33.23 86 GLU B CA 1
ATOM 679 C C . GLU A 1 86 ? 198.591 172.277 169.453 1.00 33.23 86 GLU B C 1
ATOM 680 O O . GLU A 1 86 ? 199.047 172.561 170.566 1.00 33.23 86 GLU B O 1
ATOM 686 N N . HIS A 1 87 ? 198.743 173.075 168.397 1.00 33.62 87 HIS B N 1
ATOM 687 C CA . HIS A 1 87 ? 199.449 174.346 168.469 1.00 33.62 87 HIS B CA 1
ATOM 688 C C . HIS A 1 87 ? 198.507 175.541 168.551 1.00 33.62 87 HIS B C 1
ATOM 689 O O . HIS A 1 87 ? 198.973 176.683 168.496 1.00 33.62 87 HIS B O 1
ATOM 696 N N . ASP A 1 88 ? 197.202 175.303 168.680 1.00 32.04 88 ASP B N 1
ATOM 697 C CA . ASP A 1 88 ? 196.197 176.366 168.737 1.00 32.04 88 ASP B CA 1
ATOM 698 C C . ASP A 1 88 ? 196.272 177.263 167.503 1.00 32.04 88 ASP B C 1
ATOM 699 O O . ASP A 1 88 ? 196.396 178.486 167.596 1.00 32.04 88 ASP B O 1
ATOM 704 N N . MET A 1 89 ? 196.201 176.637 166.330 1.00 27.14 89 MET B N 1
ATOM 705 C CA . MET A 1 89 ? 196.208 177.352 165.062 1.00 27.14 89 MET B CA 1
ATOM 706 C C . MET A 1 89 ? 194.827 177.468 164.433 1.00 27.14 89 MET B C 1
ATOM 707 O O . MET A 1 89 ? 194.718 177.953 163.305 1.00 27.14 89 MET B O 1
ATOM 712 N N . ILE A 1 90 ? 193.777 177.035 165.122 1.00 24.57 90 ILE B N 1
ATOM 713 C CA . ILE A 1 90 ? 192.425 177.035 164.579 1.00 24.57 90 ILE B CA 1
ATOM 714 C C . ILE A 1 90 ? 191.545 177.909 165.460 1.00 24.57 90 ILE B C 1
ATOM 715 O O . ILE A 1 90 ? 191.541 177.758 166.687 1.00 24.57 90 ILE B O 1
ATOM 720 N N . ILE A 1 91 ? 190.811 178.825 164.835 1.00 24.29 91 ILE B N 1
ATOM 721 C CA . ILE A 1 91 ? 189.792 179.603 165.534 1.00 24.29 91 ILE B CA 1
ATOM 722 C C . ILE A 1 91 ? 188.442 178.909 165.476 1.00 24.29 91 ILE B C 1
ATOM 723 O O . ILE A 1 91 ? 187.794 178.695 166.503 1.00 24.29 91 ILE B O 1
ATOM 728 N N . LYS A 1 92 ? 188.002 178.551 164.274 1.00 23.14 92 LYS B N 1
ATOM 729 C CA . LYS A 1 92 ? 186.739 177.865 164.067 1.00 23.14 92 LYS B CA 1
ATOM 730 C C . LYS A 1 92 ? 186.955 176.692 163.122 1.00 23.14 92 LYS B C 1
ATOM 731 O O . LYS A 1 92 ? 187.787 176.751 162.215 1.00 23.14 92 LYS B O 1
ATOM 737 N N . ARG A 1 93 ? 186.201 175.619 163.351 1.00 23.08 93 ARG B N 1
ATOM 738 C CA . ARG A 1 93 ? 186.283 174.413 162.542 1.00 23.08 93 ARG B CA 1
ATOM 739 C C . ARG A 1 93 ? 184.880 173.949 162.181 1.00 23.08 93 ARG B C 1
ATOM 740 O O . ARG A 1 93 ? 183.947 174.070 162.978 1.00 23.08 93 ARG B O 1
ATOM 748 N N . ALA A 1 94 ? 184.738 173.418 160.968 1.00 23.30 94 ALA B N 1
ATOM 749 C CA . ALA A 1 94 ? 183.459 172.912 160.490 1.00 23.30 94 ALA B CA 1
ATOM 750 C C . ALA A 1 94 ? 183.713 172.020 159.288 1.00 23.30 94 ALA B C 1
ATOM 751 O O . ALA A 1 94 ? 184.670 172.255 158.543 1.00 23.30 94 ALA B O 1
ATOM 753 N N . PRO A 1 95 ? 182.886 170.985 159.070 1.00 25.02 95 PRO B N 1
ATOM 754 C CA . PRO A 1 95 ? 181.821 170.517 159.953 1.00 25.02 95 PRO B CA 1
ATOM 755 C C . PRO A 1 95 ? 182.076 169.124 160.529 1.00 25.02 95 PRO B C 1
ATOM 756 O O . PRO A 1 95 ? 181.133 168.486 160.993 1.00 25.02 95 PRO B O 1
ATOM 760 N N . HIS A 1 96 ? 183.320 168.653 160.488 1.00 26.04 96 HIS B N 1
ATOM 761 C CA . HIS A 1 96 ? 183.614 167.290 160.906 1.00 26.04 96 HIS B CA 1
ATOM 762 C C . HIS A 1 96 ? 185.073 167.203 161.329 1.00 26.04 96 HIS B C 1
ATOM 763 O O . HIS A 1 96 ? 185.908 167.997 160.890 1.00 26.04 96 HIS B O 1
ATOM 770 N N . GLN A 1 97 ? 185.365 166.227 162.187 1.00 27.24 97 GLN B N 1
ATOM 771 C CA . GLN A 1 97 ? 186.712 166.002 162.696 1.00 27.24 97 GLN B CA 1
ATOM 772 C C . GLN A 1 97 ? 186.762 164.626 163.345 1.00 27.24 97 GLN B C 1
ATOM 773 O O . GLN A 1 97 ? 185.745 164.106 163.809 1.00 27.24 97 GLN B O 1
ATOM 779 N N . VAL A 1 98 ? 187.955 164.031 163.361 1.00 29.47 98 VAL B N 1
ATOM 780 C CA . VAL A 1 98 ? 188.115 162.691 163.921 1.00 29.47 98 VAL B CA 1
ATOM 781 C C . VAL A 1 98 ? 189.264 162.646 164.919 1.00 29.47 98 VAL B C 1
ATOM 782 O O . VAL A 1 98 ? 189.392 161.685 165.685 1.00 29.47 98 VAL B O 1
ATOM 786 N N . GLY A 1 99 ? 190.106 163.675 164.920 1.00 29.51 99 GLY B N 1
ATOM 787 C CA . GLY A 1 99 ? 191.269 163.667 165.783 1.00 29.51 99 GLY B CA 1
ATOM 788 C C . GLY A 1 99 ? 190.905 163.736 167.255 1.00 29.51 99 GLY B C 1
ATOM 789 O O . GLY A 1 99 ? 189.864 164.262 167.644 1.00 29.51 99 GLY B O 1
ATOM 790 N N . LYS A 1 100 ? 191.787 163.172 168.087 1.00 29.09 100 LYS B N 1
ATOM 791 C CA . LYS A 1 100 ? 191.621 163.323 169.533 1.00 29.09 100 LYS B CA 1
ATOM 792 C C . LYS A 1 100 ? 192.101 164.681 170.028 1.00 29.09 100 LYS B C 1
ATOM 793 O O . LYS A 1 100 ? 191.411 165.283 170.869 1.00 29.09 100 LYS B O 1
ATOM 799 N N . PRO A 1 101 ? 193.256 165.210 169.598 1.00 28.08 101 PRO B N 1
ATOM 800 C CA . PRO A 1 101 ? 193.599 166.586 169.997 1.00 28.08 101 PRO B CA 1
ATOM 801 C C . PRO A 1 101 ? 192.566 167.613 169.571 1.00 28.08 101 PRO B C 1
ATOM 802 O O . PRO A 1 101 ? 192.306 168.564 170.317 1.00 28.08 101 PRO B O 1
ATOM 806 N N . ILE A 1 102 ? 191.956 167.444 168.395 1.00 27.21 102 ILE B N 1
ATOM 807 C CA . ILE A 1 102 ? 190.930 168.385 167.953 1.00 27.21 102 ILE B CA 1
ATOM 808 C C . ILE A 1 102 ? 189.729 168.334 168.886 1.00 27.21 102 ILE B C 1
ATOM 809 O O . ILE A 1 102 ? 189.187 169.369 169.286 1.00 27.21 102 ILE B O 1
ATOM 814 N N . ALA A 1 103 ? 189.287 167.124 169.235 1.00 24.37 103 ALA B N 1
ATOM 815 C CA . ALA A 1 103 ? 188.139 166.988 170.124 1.00 24.37 103 ALA B CA 1
ATOM 816 C C . ALA A 1 103 ? 188.445 167.540 171.509 1.00 24.37 103 ALA B C 1
ATOM 817 O O . ALA A 1 103 ? 187.588 168.176 172.131 1.00 24.37 103 ALA B O 1
ATOM 819 N N . LYS A 1 104 ? 189.660 167.306 172.009 1.00 25.11 104 LYS B N 1
ATOM 820 C CA . LYS A 1 104 ? 190.034 167.845 173.311 1.00 25.11 104 LYS B CA 1
ATOM 821 C C . LYS A 1 104 ? 190.074 169.368 173.290 1.00 25.11 104 LYS B C 1
ATOM 822 O O . LYS A 1 104 ? 189.619 170.017 174.238 1.00 25.11 104 LYS B O 1
ATOM 828 N N . ALA A 1 105 ? 190.616 169.957 172.220 1.00 24.03 105 ALA B N 1
ATOM 829 C CA . ALA A 1 105 ? 190.652 171.411 172.113 1.00 24.03 105 ALA B CA 1
ATOM 830 C C . ALA A 1 105 ? 189.249 171.995 171.996 1.00 24.03 105 ALA B C 1
ATOM 831 O O . ALA A 1 105 ? 188.961 173.049 172.573 1.00 24.03 105 ALA B O 1
ATOM 833 N N . ILE A 1 106 ? 188.369 171.333 171.245 1.00 22.18 106 ILE B N 1
ATOM 834 C CA . ILE A 1 106 ? 186.997 171.808 171.106 1.00 22.18 106 ILE B CA 1
ATOM 835 C C . ILE A 1 106 ? 186.272 171.741 172.443 1.00 22.18 106 ILE B C 1
ATOM 836 O O . ILE A 1 106 ? 185.583 172.686 172.845 1.00 22.18 106 ILE B O 1
ATOM 841 N N . ASN A 1 107 ? 186.424 170.625 173.159 1.00 24.49 107 ASN B N 1
ATOM 842 C CA . ASN A 1 107 ? 185.741 170.437 174.432 1.00 24.49 107 ASN B CA 1
ATOM 843 C C . ASN A 1 107 ? 186.359 171.246 175.563 1.00 24.49 107 ASN B C 1
ATOM 844 O O . ASN A 1 107 ? 185.740 171.359 176.625 1.00 24.49 107 ASN B O 1
ATOM 849 N N . GLN A 1 108 ? 187.555 171.793 175.375 1.00 25.36 108 GLN B N 1
ATOM 850 C CA . GLN A 1 108 ? 188.154 172.690 176.352 1.00 25.36 108 GLN B CA 1
ATOM 851 C C . GLN A 1 108 ? 187.907 174.156 176.031 1.00 25.36 108 GLN B C 1
ATOM 852 O O . GLN A 1 108 ? 188.414 175.026 176.747 1.00 25.36 108 GLN B O 1
ATOM 858 N N . GLY A 1 109 ? 187.149 174.450 174.978 1.00 24.30 109 GLY B N 1
ATOM 859 C CA . GLY A 1 109 ? 186.843 175.817 174.615 1.00 24.30 109 GLY B CA 1
ATOM 860 C C . GLY A 1 109 ? 187.913 176.533 173.825 1.00 24.30 109 GLY B C 1
ATOM 861 O O . GLY A 1 109 ? 187.745 177.719 173.524 1.00 24.30 109 GLY B O 1
ATOM 862 N N . ARG A 1 110 ? 189.008 175.857 173.479 1.00 26.49 110 ARG B N 1
ATOM 863 C CA . ARG A 1 110 ? 190.076 176.498 172.724 1.00 26.49 110 ARG B CA 1
ATOM 864 C C . ARG A 1 110 ? 189.737 176.669 171.250 1.00 26.49 110 ARG B C 1
ATOM 865 O O . ARG A 1 110 ? 190.354 177.503 170.580 1.00 26.49 110 ARG B O 1
ATOM 873 N N . ILE A 1 111 ? 188.779 175.904 170.733 1.00 22.64 111 ILE B N 1
ATOM 874 C CA . ILE A 1 111 ? 188.373 175.973 169.335 1.00 22.64 111 ILE B CA 1
ATOM 875 C C . ILE A 1 111 ? 186.855 176.028 169.282 1.00 22.64 111 ILE B C 1
ATOM 876 O O . ILE A 1 111 ? 186.178 175.240 169.951 1.00 22.64 111 ILE B O 1
ATOM 881 N N . GLU A 1 112 ? 186.321 176.959 168.497 1.00 24.12 112 GLU B N 1
ATOM 882 C CA . GLU A 1 112 ? 184.886 177.009 168.258 1.00 24.12 112 GLU B CA 1
ATOM 883 C C . GLU A 1 112 ? 184.534 176.044 167.134 1.00 24.12 112 GLU B C 1
ATOM 884 O O . GLU A 1 112 ? 185.136 176.085 166.059 1.00 24.12 112 GLU B O 1
ATOM 890 N N . PHE A 1 113 ? 183.567 175.169 167.384 1.00 23.14 113 PHE B N 1
ATOM 891 C CA . PHE A 1 113 ? 183.214 174.125 166.434 1.00 23.14 113 PHE B CA 1
ATOM 892 C C . PHE A 1 113 ? 181.708 174.090 166.250 1.00 23.14 113 PHE B C 1
ATOM 893 O O . PHE A 1 113 ? 180.961 174.041 167.232 1.00 23.14 113 PHE B O 1
ATOM 901 N N . PHE A 1 114 ? 181.267 174.122 164.998 1.00 23.92 114 PHE B N 1
ATOM 902 C CA . PHE A 1 114 ? 179.878 173.859 164.658 1.00 23.92 114 PHE B CA 1
ATOM 903 C C . PHE A 1 114 ? 179.855 172.839 163.533 1.00 23.92 114 PHE B C 1
ATOM 904 O O . PHE A 1 114 ? 180.560 172.997 162.531 1.00 23.92 114 PHE B O 1
ATOM 912 N N . ASP A 1 115 ? 179.076 171.783 163.711 1.00 25.81 115 ASP B N 1
ATOM 913 C CA . ASP A 1 115 ? 178.942 170.748 162.701 1.00 25.81 115 ASP B CA 1
ATOM 914 C C . ASP A 1 115 ? 177.638 170.903 161.924 1.00 25.81 115 ASP B C 1
ATOM 915 O O . ASP A 1 115 ? 176.661 171.477 162.410 1.00 25.81 115 ASP B O 1
ATOM 920 N N . LYS A 1 116 ? 177.657 170.425 160.683 1.00 24.80 116 LYS B N 1
ATOM 921 C CA . LYS A 1 116 ? 176.586 170.679 159.734 1.00 24.80 116 LYS B CA 1
ATOM 922 C C . LYS A 1 116 ? 176.505 169.498 158.778 1.00 24.80 116 LYS B C 1
ATOM 923 O O . LYS A 1 116 ? 177.455 168.723 158.643 1.00 24.80 116 LYS B O 1
ATOM 929 N N . HIS A 1 117 ? 175.350 169.355 158.131 1.00 25.52 117 HIS B N 1
ATOM 930 C CA . HIS A 1 117 ? 175.180 168.312 157.130 1.00 25.52 117 HIS B CA 1
ATOM 931 C C . HIS A 1 117 ? 176.233 168.456 156.038 1.00 25.52 117 HIS B C 1
ATOM 932 O O . HIS A 1 117 ? 176.473 169.555 155.532 1.00 25.52 117 HIS B O 1
ATOM 939 N N . LEU A 1 118 ? 176.866 167.337 155.681 1.00 24.49 118 LEU B N 1
ATOM 940 C CA . LEU A 1 118 ? 177.942 167.373 154.698 1.00 24.49 118 LEU B CA 1
ATOM 941 C C . LEU A 1 118 ? 177.457 167.777 153.314 1.00 24.49 118 LEU B C 1
ATOM 942 O O . LEU A 1 118 ? 178.251 168.294 152.521 1.00 24.49 118 LEU B O 1
ATOM 947 N N . SER A 1 119 ? 176.182 167.552 153.001 1.00 25.25 119 SER B N 1
ATOM 948 C CA . SER A 1 119 ? 175.644 167.976 151.716 1.00 25.25 119 SER B CA 1
ATOM 949 C C . SER A 1 119 ? 175.349 169.466 151.665 1.00 25.25 119 SER B C 1
ATOM 950 O O . SER A 1 119 ? 175.237 170.022 150.568 1.00 25.25 119 SER B O 1
ATOM 953 N N . MET A 1 120 ? 175.223 170.126 152.818 1.00 26.05 120 MET B N 1
ATOM 954 C CA . MET A 1 120 ? 174.851 171.532 152.856 1.00 26.05 120 MET B CA 1
ATOM 955 C C . MET A 1 120 ? 175.965 172.462 153.302 1.00 26.05 120 MET B C 1
ATOM 956 O O . MET A 1 120 ? 175.850 173.672 153.087 1.00 26.05 120 MET B O 1
ATOM 961 N N . PHE A 1 121 ? 177.024 171.947 153.924 1.00 24.94 121 PHE B N 1
ATOM 962 C CA . PHE A 1 121 ? 178.107 172.829 154.354 1.00 24.94 121 PHE B CA 1
ATOM 963 C C . PHE A 1 121 ? 178.774 173.548 153.188 1.00 24.94 121 PHE B C 1
ATOM 964 O O . PHE A 1 121 ? 178.878 174.786 153.239 1.00 24.94 121 PHE B O 1
ATOM 972 N N . PRO A 1 122 ? 179.242 172.873 152.126 1.00 26.02 122 PRO B N 1
ATOM 973 C CA . PRO A 1 122 ? 179.798 173.635 150.995 1.00 26.02 122 PRO B CA 1
ATOM 974 C C . PRO A 1 122 ? 178.768 174.513 150.311 1.00 26.02 122 PRO B C 1
ATOM 975 O O . PRO A 1 122 ? 179.094 175.622 149.868 1.00 26.02 122 PRO B O 1
ATOM 979 N N . GLN A 1 123 ? 177.521 174.048 150.225 1.00 26.75 123 GLN B N 1
ATOM 980 C CA . GLN A 1 123 ? 176.476 174.834 149.580 1.00 26.75 123 GLN B CA 1
ATOM 981 C C . GLN A 1 123 ? 176.200 176.116 150.353 1.00 26.75 123 GLN B C 1
ATOM 982 O O . GLN A 1 123 ? 176.126 177.203 149.770 1.00 26.75 123 GLN B O 1
ATOM 988 N N . ASP A 1 124 ? 176.046 176.009 151.674 1.00 26.17 124 ASP B N 1
ATOM 989 C CA . ASP A 1 124 ? 175.814 177.199 152.485 1.00 26.17 124 ASP B CA 1
ATOM 990 C C . ASP A 1 124 ? 177.051 178.083 152.545 1.00 26.17 124 ASP B C 1
ATOM 991 O O . ASP A 1 124 ? 176.932 179.300 152.719 1.00 26.17 124 ASP B O 1
ATOM 996 N N . LEU A 1 125 ? 178.243 177.496 152.413 1.00 26.61 125 LEU B N 1
ATOM 997 C CA . LEU A 1 125 ? 179.452 178.305 152.317 1.00 26.61 125 LEU B CA 1
ATOM 998 C C . LEU A 1 125 ? 179.461 179.131 151.037 1.00 26.61 125 LEU B C 1
ATOM 999 O O . LEU A 1 125 ? 179.889 180.290 151.043 1.00 26.61 125 LEU B O 1
ATOM 1004 N N . THR A 1 126 ? 178.995 178.549 149.929 1.00 27.28 126 THR B N 1
ATOM 1005 C CA . THR A 1 126 ? 178.888 179.303 148.685 1.00 27.28 126 THR B CA 1
ATOM 1006 C C . THR A 1 126 ? 177.873 180.434 148.775 1.00 27.28 126 THR B C 1
ATOM 1007 O O . THR A 1 126 ? 177.967 181.395 148.005 1.00 27.28 126 THR B O 1
ATOM 1011 N N . TYR A 1 127 ? 176.907 180.344 149.690 1.00 27.60 127 TYR B N 1
ATOM 1012 C CA . TYR A 1 127 ? 175.942 181.417 149.891 1.00 27.60 127 TYR B CA 1
ATOM 1013 C C . TYR A 1 127 ? 176.489 182.554 150.741 1.00 27.60 127 TYR B C 1
ATOM 1014 O O . TYR A 1 127 ? 175.815 183.580 150.877 1.00 27.60 127 TYR B O 1
ATOM 1023 N N . GLY A 1 128 ? 177.681 182.401 151.312 1.00 29.09 128 GLY B N 1
ATOM 1024 C CA . GLY A 1 128 ? 178.212 183.398 152.217 1.00 29.09 128 GLY B CA 1
ATOM 1025 C C . GLY A 1 128 ? 177.614 183.373 153.602 1.00 29.09 128 GLY B C 1
ATOM 1026 O O . GLY A 1 128 ? 177.707 184.371 154.322 1.00 29.09 128 GLY B O 1
ATOM 1027 N N . PHE A 1 129 ? 176.998 182.258 154.000 1.00 27.54 129 PHE B N 1
ATOM 1028 C CA . PHE A 1 129 ? 176.338 182.181 155.298 1.00 27.54 129 PHE B CA 1
ATOM 1029 C C . PHE A 1 129 ? 177.323 182.141 156.458 1.00 27.54 129 PHE B C 1
ATOM 1030 O O . PHE A 1 129 ? 176.939 182.460 157.588 1.00 27.54 129 PHE B O 1
ATOM 1038 N N . TYR A 1 130 ? 178.573 181.755 156.213 1.00 26.52 130 TYR B N 1
ATOM 1039 C CA . TYR A 1 130 ? 179.546 181.572 157.278 1.00 26.52 130 TYR B CA 1
ATOM 1040 C C . TYR A 1 130 ? 180.579 182.685 157.358 1.00 26.52 130 TYR B C 1
ATOM 1041 O O . TYR A 1 130 ? 181.326 182.742 158.340 1.00 26.52 130 TYR B O 1
ATOM 1050 N N . THR A 1 131 ? 180.641 183.566 156.365 1.00 30.90 131 THR B N 1
ATOM 1051 C CA . THR A 1 131 ? 181.572 184.687 156.339 1.00 30.90 131 THR B CA 1
ATOM 1052 C C . THR A 1 131 ? 180.815 186.008 156.353 1.00 30.90 131 THR B C 1
ATOM 1053 O O . THR A 1 131 ? 181.125 186.935 155.603 1.00 30.90 131 THR B O 1
ATOM 1057 N N . ARG A 1 132 ? 179.796 186.092 157.211 1.00 32.22 132 ARG B N 1
ATOM 1058 C CA . ARG A 1 132 ? 178.924 187.262 157.232 1.00 32.22 132 ARG B CA 1
ATOM 1059 C C . ARG A 1 132 ? 179.674 188.518 157.658 1.00 32.22 132 ARG B C 1
ATOM 1060 O O . ARG A 1 132 ? 179.471 189.595 157.086 1.00 32.22 132 ARG B O 1
ATOM 1068 N N . GLU A 1 133 ? 180.543 188.403 158.662 1.00 34.97 133 GLU B N 1
ATOM 1069 C CA . GLU A 1 133 ? 181.215 189.569 159.221 1.00 34.97 133 GLU B CA 1
ATOM 1070 C C . GLU A 1 133 ? 182.290 190.144 158.308 1.00 34.97 133 GLU B C 1
ATOM 1071 O O . GLU A 1 133 ? 182.800 191.232 158.596 1.00 34.97 133 GLU B O 1
ATOM 1077 N N . ARG A 1 134 ? 182.652 189.451 157.232 1.00 34.48 134 ARG B N 1
ATOM 1078 C CA . ARG A 1 134 ? 183.629 189.987 156.295 1.00 34.48 134 ARG B CA 1
ATOM 1079 C C . ARG A 1 134 ? 183.048 191.176 155.540 1.00 34.48 134 ARG B C 1
ATOM 1080 O O . ARG A 1 134 ? 181.896 191.152 155.101 1.00 34.48 134 ARG B O 1
ATOM 1088 N N . LYS A 1 135 ? 183.860 192.222 155.388 1.00 38.96 135 LYS B N 1
ATOM 1089 C CA . LYS A 1 135 ? 183.447 193.438 154.705 1.00 38.96 135 LYS B CA 1
ATOM 1090 C C . LYS A 1 135 ? 184.108 193.627 153.348 1.00 38.96 135 LYS B C 1
ATOM 1091 O O . LYS A 1 135 ? 183.807 194.612 152.665 1.00 38.96 135 LYS B O 1
ATOM 1097 N N . ASP A 1 136 ? 184.994 192.720 152.940 1.00 40.50 136 ASP B N 1
ATOM 1098 C CA . ASP A 1 136 ? 185.779 192.874 151.723 1.00 40.50 136 ASP B CA 1
ATOM 1099 C C . ASP A 1 136 ? 185.269 192.012 150.572 1.00 40.50 136 ASP B C 1
ATOM 1100 O O . ASP A 1 136 ? 186.018 191.751 149.626 1.00 40.50 136 ASP B O 1
ATOM 1105 N N . ASN A 1 137 ? 184.015 191.563 150.640 1.00 42.78 137 ASN B N 1
ATOM 1106 C CA . ASN A 1 137 ? 183.347 190.824 149.572 1.00 42.78 137 ASN B CA 1
ATOM 1107 C C . ASN A 1 137 ? 184.022 189.497 149.249 1.00 42.78 137 ASN B C 1
ATOM 1108 O O . ASN A 1 137 ? 183.880 188.988 148.133 1.00 42.78 137 ASN B O 1
ATOM 1113 N N . LYS A 1 138 ? 184.755 188.920 150.193 1.00 35.71 138 LYS B N 1
ATOM 1114 C CA . LYS A 1 138 ? 185.379 187.620 150.008 1.00 35.71 138 LYS B CA 1
ATOM 1115 C C . LYS A 1 138 ? 184.649 186.559 150.825 1.00 35.71 138 LYS B C 1
ATOM 1116 O O . LYS A 1 138 ? 183.806 186.857 151.673 1.00 35.71 138 LYS B O 1
ATOM 1122 N N . ILE A 1 139 ? 184.985 185.300 150.551 1.00 30.10 139 ILE B N 1
ATOM 1123 C CA . ILE A 1 139 ? 184.466 184.181 151.327 1.00 30.10 139 ILE B CA 1
ATOM 1124 C C . ILE A 1 139 ? 185.637 183.407 151.916 1.00 30.10 139 ILE B C 1
ATOM 1125 O O . ILE A 1 139 ? 185.769 183.296 153.139 1.00 30.10 139 ILE B O 1
ATOM 1130 N N . LEU A 1 140 ? 186.497 182.874 151.053 1.00 27.57 140 LEU B N 1
ATOM 1131 C CA . LEU A 1 140 ? 187.702 182.172 151.470 1.00 27.57 140 LEU B CA 1
ATOM 1132 C C . LEU A 1 140 ? 188.915 182.925 150.948 1.00 27.57 140 LEU B C 1
ATOM 1133 O O . LEU A 1 140 ? 188.976 183.262 149.762 1.00 27.57 140 LEU B O 1
ATOM 1138 N N . ASP A 1 141 ? 189.874 183.192 151.834 1.00 30.63 141 ASP B N 1
ATOM 1139 C CA . ASP A 1 141 ? 191.090 183.875 151.410 1.00 30.63 141 ASP B CA 1
ATOM 1140 C C . ASP A 1 141 ? 191.973 182.960 150.573 1.00 30.63 141 ASP B C 1
ATOM 1141 O O . ASP A 1 141 ? 192.572 183.399 149.585 1.00 30.63 141 ASP B O 1
ATOM 1146 N N . TYR A 1 142 ? 192.068 181.689 150.952 1.00 29.57 142 TYR B N 1
ATOM 1147 C CA . TYR A 1 142 ? 192.839 180.708 150.205 1.00 29.57 142 TYR B CA 1
ATOM 1148 C C . TYR A 1 142 ? 192.157 179.354 150.293 1.00 29.57 142 TYR B C 1
ATOM 1149 O O . TYR A 1 142 ? 191.600 178.997 151.334 1.00 29.57 142 TYR B O 1
ATOM 1158 N N . THR A 1 143 ? 192.204 178.607 149.197 1.00 28.71 143 THR B N 1
ATOM 1159 C CA . THR A 1 143 ? 191.894 177.186 149.204 1.00 28.71 143 THR B CA 1
ATOM 1160 C C . THR A 1 143 ? 193.166 176.422 148.873 1.00 28.71 143 THR B C 1
ATOM 1161 O O . THR A 1 143 ? 193.932 176.831 147.994 1.00 28.71 143 THR B O 1
ATOM 1165 N N . ILE A 1 144 ? 193.411 175.345 149.605 1.00 28.87 144 ILE B N 1
ATOM 1166 C CA . ILE A 1 144 ? 194.597 174.523 149.418 1.00 28.87 144 ILE B CA 1
ATOM 1167 C C . ILE A 1 144 ? 194.119 173.154 148.964 1.00 28.87 144 ILE B C 1
ATOM 1168 O O . ILE A 1 144 ? 193.579 172.377 149.760 1.00 28.87 144 ILE B O 1
ATOM 1173 N N . ILE A 1 145 ? 194.311 172.856 147.683 1.00 33.04 145 ILE B N 1
ATOM 1174 C CA . ILE A 1 145 ? 193.784 171.648 147.062 1.00 33.04 145 ILE B CA 1
ATOM 1175 C C . ILE A 1 145 ? 194.947 170.751 146.666 1.00 33.04 145 ILE B C 1
ATOM 1176 O O . ILE A 1 145 ? 195.939 171.221 146.094 1.00 33.04 145 ILE B O 1
ATOM 1181 N N . GLU A 1 146 ? 194.837 169.468 146.996 1.00 39.07 146 GLU B N 1
ATOM 1182 C CA . GLU A 1 146 ? 195.807 168.471 146.567 1.00 39.07 146 GLU B CA 1
ATOM 1183 C C . GLU A 1 146 ? 195.355 167.884 145.237 1.00 39.07 146 GLU B C 1
ATOM 1184 O O . GLU A 1 146 ? 194.203 167.459 145.099 1.00 39.07 146 GLU B O 1
ATOM 1190 N N . ALA A 1 147 ? 196.259 167.861 144.265 1.00 39.53 147 ALA B N 1
ATOM 1191 C CA . ALA A 1 147 ? 195.965 167.345 142.940 1.00 39.53 147 ALA B CA 1
ATOM 1192 C C . ALA A 1 147 ? 196.922 166.211 142.614 1.00 39.53 147 ALA B C 1
ATOM 1193 O O . ALA A 1 147 ? 198.035 166.143 143.140 1.00 39.53 147 ALA B O 1
ATOM 1195 N N . THR A 1 148 ? 196.468 165.307 141.749 1.00 40.22 148 THR B N 1
ATOM 1196 C CA . THR A 1 148 ? 197.314 164.248 141.219 1.00 40.22 148 THR B CA 1
ATOM 1197 C C . THR A 1 148 ? 197.772 164.509 139.795 1.00 40.22 148 THR B C 1
ATOM 1198 O O . THR A 1 148 ? 198.821 164.002 139.394 1.00 40.22 148 THR B O 1
ATOM 1202 N N . ALA A 1 149 ? 197.015 165.292 139.033 1.00 41.19 149 ALA B N 1
ATOM 1203 C CA . ALA A 1 149 ? 197.393 165.678 137.683 1.00 41.19 149 ALA B CA 1
ATOM 1204 C C . ALA A 1 149 ? 196.661 166.963 137.336 1.00 41.19 149 ALA B C 1
ATOM 1205 O O . ALA A 1 149 ? 195.664 167.320 137.969 1.00 41.19 149 ALA B O 1
ATOM 1207 N N . ILE A 1 150 ? 197.171 167.660 136.325 1.00 42.01 150 ILE B N 1
ATOM 1208 C CA . ILE A 1 150 ? 196.575 168.900 135.843 1.00 42.01 150 ILE B CA 1
ATOM 1209 C C . ILE A 1 150 ? 196.357 168.763 134.344 1.00 42.01 150 ILE B C 1
ATOM 1210 O O . ILE A 1 150 ? 197.301 168.470 133.601 1.00 42.01 150 ILE B O 1
ATOM 1215 N N . LYS A 1 151 ? 195.121 168.977 133.902 1.00 41.01 151 LYS B N 1
ATOM 1216 C CA . LYS A 1 151 ? 194.777 168.792 132.502 1.00 41.01 151 LYS B CA 1
ATOM 1217 C C . LYS A 1 151 ? 195.405 169.892 131.647 1.00 41.01 151 LYS B C 1
ATOM 1218 O O . LYS A 1 151 ? 196.110 170.779 132.135 1.00 41.01 151 LYS B O 1
ATOM 1224 N N . GLU A 1 152 ? 195.139 169.826 130.342 1.00 44.77 152 GLU B N 1
ATOM 1225 C CA . GLU A 1 152 ? 195.751 170.758 129.403 1.00 44.77 152 GLU B CA 1
ATOM 1226 C C . GLU A 1 152 ? 195.137 172.149 129.475 1.00 44.77 152 GLU B C 1
ATOM 1227 O O . GLU A 1 152 ? 195.739 173.102 128.969 1.00 44.77 152 GLU B O 1
ATOM 1233 N N . ASP A 1 153 ? 193.960 172.290 130.080 1.00 43.37 153 ASP B N 1
ATOM 1234 C CA . ASP A 1 153 ? 193.294 173.579 130.203 1.00 43.37 153 ASP B CA 1
ATOM 1235 C C . ASP A 1 153 ? 193.491 174.214 131.573 1.00 43.37 153 ASP B C 1
ATOM 1236 O O . ASP A 1 153 ? 192.822 175.202 131.888 1.00 43.37 153 ASP B O 1
ATOM 1241 N N . GLY A 1 154 ? 194.390 173.673 132.391 1.00 40.03 154 GLY B N 1
ATOM 1242 C CA . GLY A 1 154 ? 194.634 174.202 133.714 1.00 40.03 154 GLY B CA 1
ATOM 1243 C C . GLY A 1 154 ? 193.695 173.706 134.790 1.00 40.03 154 GLY B C 1
ATOM 1244 O O . GLY A 1 154 ? 193.795 174.168 135.934 1.00 40.03 154 GLY B O 1
ATOM 1245 N N . SER A 1 155 ? 192.787 172.790 134.468 1.00 36.93 155 SER B N 1
ATOM 1246 C CA . SER A 1 155 ? 191.863 172.267 135.460 1.00 36.93 155 SER B CA 1
ATOM 1247 C C . SER A 1 155 ? 192.575 171.294 136.396 1.00 36.93 155 SER B C 1
ATOM 1248 O O . SER A 1 155 ? 193.654 170.775 136.100 1.00 36.93 155 SER B O 1
ATOM 1251 N N . ILE A 1 156 ? 191.946 171.045 137.542 1.00 35.52 156 ILE B N 1
ATOM 1252 C CA . ILE A 1 156 ? 192.541 170.270 138.624 1.00 35.52 156 ILE B CA 1
ATOM 1253 C C . ILE A 1 156 ? 191.906 168.888 138.654 1.00 35.52 156 ILE B C 1
ATOM 1254 O O . ILE A 1 156 ? 190.677 168.762 138.711 1.00 35.52 156 ILE B O 1
ATOM 1259 N N . VAL A 1 157 ? 192.740 167.852 138.623 1.00 36.68 157 VAL B N 1
ATOM 1260 C CA . VAL A 1 157 ? 192.293 166.471 138.777 1.00 36.68 157 VAL B CA 1
ATOM 1261 C C . VAL A 1 157 ? 192.558 166.063 140.224 1.00 36.68 157 VAL B C 1
ATOM 1262 O O . VAL A 1 157 ? 193.730 165.973 140.625 1.00 36.68 157 VAL B O 1
ATOM 1266 N N . PRO A 1 158 ? 191.527 165.810 141.031 1.00 34.24 158 PRO B N 1
ATOM 1267 C CA . PRO A 1 158 ? 191.754 165.518 142.454 1.00 34.24 158 PRO B CA 1
ATOM 1268 C C . PRO A 1 158 ? 192.430 164.177 142.692 1.00 34.24 158 PRO B C 1
ATOM 1269 O O . PRO A 1 158 ? 192.787 163.470 141.745 1.00 34.24 158 PRO B O 1
ATOM 1273 N N . GLY A 1 159 ? 192.618 163.825 143.960 1.00 33.77 159 GLY B N 1
ATOM 1274 C CA . GLY A 1 159 ? 193.202 162.557 144.322 1.00 33.77 159 GLY B CA 1
ATOM 1275 C C . GLY A 1 159 ? 192.146 161.538 144.695 1.00 33.77 159 GLY B C 1
ATOM 1276 O O . GLY A 1 159 ? 191.114 161.408 144.031 1.00 33.77 159 GLY B O 1
ATOM 1277 N N . PRO A 1 160 ? 192.386 160.789 145.776 1.00 33.31 160 PRO B N 1
ATOM 1278 C CA . PRO A 1 160 ? 191.408 159.783 146.212 1.00 33.31 160 PRO B CA 1
ATOM 1279 C C . PRO A 1 160 ? 190.161 160.367 146.852 1.00 33.31 160 PRO B C 1
ATOM 1280 O O . PRO A 1 160 ? 189.281 159.601 147.258 1.00 33.31 160 PRO B O 1
ATOM 1284 N N . SER A 1 161 ? 190.055 161.688 146.961 1.00 32.55 161 SER B N 1
ATOM 1285 C CA . SER A 1 161 ? 188.902 162.327 147.573 1.00 32.55 161 SER B CA 1
ATOM 1286 C C . SER A 1 161 ? 188.548 163.585 146.799 1.00 32.55 161 SER B C 1
ATOM 1287 O O . SER A 1 161 ? 189.419 164.247 146.229 1.00 32.55 161 SER B O 1
ATOM 1290 N N . VAL A 1 162 ? 187.258 163.909 146.787 1.00 30.30 162 VAL B N 1
ATOM 1291 C CA . VAL A 1 162 ? 186.757 165.148 146.199 1.00 30.30 162 VAL B CA 1
ATOM 1292 C C . VAL A 1 162 ? 186.292 166.117 147.281 1.00 30.30 162 VAL B C 1
ATOM 1293 O O . VAL A 1 162 ? 186.799 167.235 147.385 1.00 30.30 162 VAL B O 1
ATOM 1297 N N . GLY A 1 163 ? 185.340 165.697 148.111 1.00 29.40 163 GLY B N 1
ATOM 1298 C CA . GLY A 1 163 ? 184.881 166.545 149.198 1.00 29.40 163 GLY B CA 1
ATOM 1299 C C . GLY A 1 163 ? 184.190 167.795 148.691 1.00 29.40 163 GLY B C 1
ATOM 1300 O O . GLY A 1 163 ? 183.392 167.760 147.748 1.00 29.40 163 GLY B O 1
ATOM 1301 N N . GLY A 1 164 ? 184.497 168.919 149.330 1.00 29.07 164 GLY B N 1
ATOM 1302 C CA . GLY A 1 164 ? 183.927 170.193 148.942 1.00 29.07 164 GLY B CA 1
ATOM 1303 C C . GLY A 1 164 ? 184.847 170.988 148.042 1.00 29.07 164 GLY B C 1
ATOM 1304 O O . GLY A 1 164 ? 184.714 172.210 147.933 1.00 29.07 164 GLY B O 1
ATOM 1305 N N . SER A 1 165 ? 185.791 170.300 147.402 1.00 28.78 165 SER B N 1
ATOM 1306 C CA . SER A 1 165 ? 186.753 170.982 146.539 1.00 28.78 165 SER B CA 1
ATOM 1307 C C . SER A 1 165 ? 186.112 171.823 145.440 1.00 28.78 165 SER B C 1
ATOM 1308 O O . SER A 1 165 ? 186.598 172.944 145.209 1.00 28.78 165 SER B O 1
ATOM 1311 N N . PRO A 1 166 ? 185.073 171.373 144.722 1.00 28.77 166 PRO B N 1
ATOM 1312 C CA . PRO A 1 166 ? 184.477 172.259 143.703 1.00 28.77 166 PRO B CA 1
ATOM 1313 C C . PRO A 1 166 ? 183.961 173.572 144.269 1.00 28.77 166 PRO B C 1
ATOM 1314 O O . PRO A 1 166 ? 184.274 174.644 143.733 1.00 28.77 166 PRO B O 1
ATOM 1318 N N . GLU A 1 167 ? 183.183 173.519 145.352 1.00 28.94 167 GLU B N 1
ATOM 1319 C CA . GLU A 1 167 ? 182.663 174.743 145.952 1.00 28.94 167 GLU B CA 1
ATOM 1320 C C . GLU A 1 167 ? 183.787 175.612 146.502 1.00 28.94 167 GLU B C 1
ATOM 1321 O O . GLU A 1 167 ? 183.752 176.843 146.376 1.00 28.94 167 GLU B O 1
ATOM 1327 N N . PHE A 1 168 ? 184.795 174.987 147.116 1.00 27.15 168 PHE B N 1
ATOM 1328 C CA . PHE A 1 168 ? 185.918 175.746 147.654 1.00 27.15 168 PHE B CA 1
ATOM 1329 C C . PHE A 1 168 ? 186.660 176.479 146.546 1.00 27.15 168 PHE B C 1
ATOM 1330 O O . PHE A 1 168 ? 187.042 177.641 146.710 1.00 27.15 168 PHE B O 1
ATOM 1338 N N . ILE A 1 169 ? 186.871 175.816 145.407 1.00 27.67 169 ILE B N 1
ATOM 1339 C CA . ILE A 1 169 ? 187.498 176.480 144.269 1.00 27.67 169 ILE B CA 1
ATOM 1340 C C . ILE A 1 169 ? 186.603 177.598 143.751 1.00 27.67 169 ILE B C 1
ATOM 1341 O O . ILE A 1 169 ? 187.086 178.658 143.336 1.00 27.67 169 ILE B O 1
ATOM 1346 N N . THR A 1 170 ? 185.287 177.381 143.771 1.00 27.39 170 THR B N 1
ATOM 1347 C CA . THR A 1 170 ? 184.359 178.395 143.280 1.00 27.39 170 THR B CA 1
ATOM 1348 C C . THR A 1 170 ? 184.432 179.674 144.107 1.00 27.39 170 THR B C 1
ATOM 1349 O O . THR A 1 170 ? 184.477 180.778 143.550 1.00 27.39 170 THR B O 1
ATOM 1353 N N . VAL A 1 171 ? 184.462 179.553 145.435 1.00 27.88 171 VAL B N 1
ATOM 1354 C CA . VAL A 1 171 ? 184.322 180.717 146.308 1.00 27.88 171 VAL B CA 1
ATOM 1355 C C . VAL A 1 171 ? 185.646 181.144 146.936 1.00 27.88 171 VAL B C 1
ATOM 1356 O O . VAL A 1 171 ? 185.644 181.789 147.988 1.00 27.88 171 VAL B O 1
ATOM 1360 N N . SER A 1 172 ? 186.775 180.821 146.314 1.00 29.65 172 SER B N 1
ATOM 1361 C CA . SER A 1 172 ? 188.072 181.195 146.863 1.00 29.65 172 SER B CA 1
ATOM 1362 C C . SER A 1 172 ? 188.688 182.349 146.086 1.00 29.65 172 SER B C 1
ATOM 1363 O O . SER A 1 172 ? 188.605 182.403 144.857 1.00 29.65 172 SER B O 1
ATOM 1366 N N . ASP A 1 173 ? 189.313 183.272 146.819 1.00 32.88 173 ASP B N 1
ATOM 1367 C CA . ASP A 1 173 ? 190.001 184.386 146.176 1.00 32.88 173 ASP B CA 1
ATOM 1368 C C . ASP A 1 173 ? 191.275 183.921 145.483 1.00 32.88 173 ASP B C 1
ATOM 1369 O O . ASP A 1 173 ? 191.565 184.342 144.357 1.00 32.88 173 ASP B O 1
ATOM 1374 N N . LYS A 1 174 ? 192.047 183.057 146.138 1.00 32.22 174 LYS B N 1
ATOM 1375 C CA . LYS A 1 174 ? 193.267 182.502 145.576 1.00 32.22 174 LYS B CA 1
ATOM 1376 C C . LYS A 1 174 ? 193.277 180.997 145.801 1.00 32.22 174 LYS B C 1
ATOM 1377 O O . LYS A 1 174 ? 192.639 180.482 146.721 1.00 32.22 174 LYS B O 1
ATOM 1383 N N . VAL A 1 175 ? 194.010 180.292 144.943 1.00 32.30 175 VAL B N 1
ATOM 1384 C CA . VAL A 1 175 ? 194.057 178.835 144.959 1.00 32.30 175 VAL B CA 1
ATOM 1385 C C . VAL A 1 175 ? 195.509 178.392 145.050 1.00 32.30 175 VAL B C 1
ATOM 1386 O O . VAL A 1 175 ? 196.365 178.902 144.321 1.00 32.30 175 VAL B O 1
ATOM 1390 N N . ILE A 1 176 ? 195.782 177.450 145.948 1.00 33.07 176 ILE B N 1
ATOM 1391 C CA . ILE A 1 176 ? 197.088 176.814 146.071 1.00 33.07 176 ILE B CA 1
ATOM 1392 C C . ILE A 1 176 ? 196.912 175.337 145.755 1.00 33.07 176 ILE B C 1
ATOM 1393 O O . ILE A 1 176 ? 196.042 174.675 146.333 1.00 33.07 176 ILE B O 1
ATOM 1398 N N . ILE A 1 177 ? 197.732 174.822 144.844 1.00 36.76 177 ILE B N 1
ATOM 1399 C CA . ILE A 1 177 ? 197.594 173.460 144.343 1.00 36.76 177 ILE B CA 1
ATOM 1400 C C . ILE A 1 177 ? 198.833 172.670 144.733 1.00 36.76 177 ILE B C 1
ATOM 1401 O O . ILE A 1 177 ? 199.960 173.088 144.438 1.00 36.76 177 ILE B O 1
ATOM 1406 N N . GLU A 1 178 ? 198.627 171.535 145.394 1.00 39.63 178 GLU B N 1
ATOM 1407 C CA . GLU A 1 178 ? 199.681 170.554 145.615 1.00 39.63 178 GLU B CA 1
ATOM 1408 C C . GLU A 1 178 ? 199.505 169.411 144.626 1.00 39.63 178 GLU B C 1
ATOM 1409 O O . GLU A 1 178 ? 198.479 168.723 144.642 1.00 39.63 178 GLU B O 1
ATOM 1415 N N . VAL A 1 179 ? 200.503 169.210 143.773 1.00 43.28 179 VAL B N 1
ATOM 1416 C CA . VAL A 1 179 ? 200.511 168.094 142.837 1.00 43.28 179 VAL B CA 1
ATOM 1417 C C . VAL A 1 179 ? 201.231 166.936 143.517 1.00 43.28 179 VAL B C 1
ATOM 1418 O O . VAL A 1 179 ? 202.456 166.954 143.663 1.00 43.28 179 VAL B O 1
ATOM 1422 N N . ASN A 1 180 ? 200.470 165.930 143.941 1.00 43.51 180 ASN B N 1
ATOM 1423 C CA . ASN A 1 180 ? 201.036 164.793 144.659 1.00 43.51 180 ASN B CA 1
ATOM 1424 C C . ASN A 1 180 ? 201.655 163.832 143.655 1.00 43.51 180 ASN B C 1
ATOM 1425 O O . ASN A 1 180 ? 200.941 163.124 142.939 1.00 43.51 180 ASN B O 1
ATOM 1430 N N . THR A 1 181 ? 202.982 163.806 143.601 1.00 46.41 181 THR B N 1
ATOM 1431 C CA . THR A 1 181 ? 203.696 162.913 142.702 1.00 46.41 181 THR B CA 1
ATOM 1432 C C . THR A 1 181 ? 204.022 161.568 143.335 1.00 46.41 181 THR B C 1
ATOM 1433 O O . THR A 1 181 ? 204.544 160.687 142.645 1.00 46.41 181 THR B O 1
ATOM 1437 N N . ALA A 1 182 ? 203.731 161.388 144.622 1.00 47.76 182 ALA B N 1
ATOM 1438 C CA . ALA A 1 182 ? 203.979 160.125 145.301 1.00 47.76 182 ALA B CA 1
ATOM 1439 C C . ALA A 1 182 ? 202.841 159.127 145.138 1.00 47.76 182 ALA B C 1
ATOM 1440 O O . ALA A 1 182 ? 203.022 157.948 145.458 1.00 47.76 182 ALA B O 1
ATOM 1442 N N . THR A 1 183 ? 201.682 159.567 144.654 1.00 47.90 183 THR B N 1
ATOM 1443 C CA . THR A 1 183 ? 200.561 158.691 144.370 1.00 47.90 183 THR B CA 1
ATOM 1444 C C . THR A 1 183 ? 200.243 158.727 142.880 1.00 47.90 183 THR B C 1
ATOM 1445 O O . THR A 1 183 ? 200.303 159.796 142.262 1.00 47.90 183 THR B O 1
ATOM 1449 N N . PRO A 1 184 ? 199.926 157.586 142.268 1.00 49.72 184 PRO B N 1
ATOM 1450 C CA . PRO A 1 184 ? 199.647 157.586 140.828 1.00 49.72 184 PRO B CA 1
ATOM 1451 C C . PRO A 1 184 ? 198.352 158.312 140.508 1.00 49.72 184 PRO B C 1
ATOM 1452 O O . PRO A 1 184 ? 197.457 158.433 141.347 1.00 49.72 184 PRO B O 1
ATOM 1456 N N . SER A 1 185 ? 198.274 158.806 139.274 1.00 45.22 185 SER B N 1
ATOM 1457 C CA . SER A 1 185 ? 197.179 159.680 138.868 1.00 45.22 185 SER B CA 1
ATOM 1458 C C . SER A 1 185 ? 195.833 158.981 139.004 1.00 45.22 185 SER B C 1
ATOM 1459 O O . SER A 1 185 ? 195.672 157.826 138.600 1.00 45.22 185 SER B O 1
ATOM 1462 N N . PHE A 1 186 ? 194.866 159.692 139.582 1.00 39.34 186 PHE B N 1
ATOM 1463 C CA . PHE A 1 186 ? 193.498 159.216 139.711 1.00 39.34 186 PHE B CA 1
ATOM 1464 C C . PHE A 1 186 ? 192.606 159.725 138.586 1.00 39.34 186 PHE B C 1
ATOM 1465 O O . PHE A 1 186 ? 191.386 159.802 138.759 1.00 39.34 186 PHE B O 1
ATOM 1473 N N . GLU A 1 187 ? 193.190 160.080 137.445 1.00 41.94 187 GLU B N 1
ATOM 1474 C CA . GLU A 1 187 ? 192.420 160.660 136.353 1.00 41.94 187 GLU B CA 1
ATOM 1475 C C . GLU A 1 187 ? 191.430 159.649 135.789 1.00 41.94 187 GLU B C 1
ATOM 1476 O O . GLU A 1 187 ? 191.777 158.491 135.542 1.00 41.94 187 GLU B O 1
ATOM 1482 N N . GLY A 1 188 ? 190.192 160.096 135.582 1.00 38.66 188 GLY B N 1
ATOM 1483 C CA . GLY A 1 188 ? 189.151 159.296 134.975 1.00 38.66 188 GLY B CA 1
ATOM 1484 C C . GLY A 1 188 ? 188.082 158.809 135.929 1.00 38.66 188 GLY B C 1
ATOM 1485 O O . GLY A 1 188 ? 186.979 158.475 135.477 1.00 38.66 188 GLY B O 1
ATOM 1486 N N . ILE A 1 189 ? 188.363 158.763 137.232 1.00 34.91 189 ILE B N 1
ATOM 1487 C CA . ILE A 1 189 ? 187.353 158.287 138.172 1.00 34.91 189 ILE B CA 1
ATOM 1488 C C . ILE A 1 189 ? 186.344 159.376 138.508 1.00 34.91 189 ILE B C 1
ATOM 1489 O O . ILE A 1 189 ? 185.150 159.095 138.661 1.00 34.91 189 ILE B O 1
ATOM 1494 N N . HIS A 1 190 ? 186.791 160.620 138.629 1.00 31.52 190 HIS B N 1
ATOM 1495 C CA . HIS A 1 190 ? 185.966 161.667 139.210 1.00 31.52 190 HIS B CA 1
ATOM 1496 C C . HIS A 1 190 ? 184.862 162.109 138.260 1.00 31.52 190 HIS B C 1
ATOM 1497 O O . HIS A 1 190 ? 185.068 162.226 137.049 1.00 31.52 190 HIS B O 1
ATOM 1504 N N . ASP A 1 191 ? 183.683 162.344 138.826 1.00 31.29 191 ASP B N 1
ATOM 1505 C CA . ASP A 1 191 ? 182.551 162.955 138.134 1.00 31.29 191 ASP B CA 1
ATOM 1506 C C . ASP A 1 191 ? 182.179 164.191 138.943 1.00 31.29 191 ASP B C 1
ATOM 1507 O O . ASP A 1 191 ? 181.526 164.084 139.986 1.00 31.29 191 ASP B O 1
ATOM 1512 N N . ILE A 1 192 ? 182.587 165.360 138.464 1.00 32.56 192 ILE B N 1
ATOM 1513 C CA . ILE A 1 192 ? 182.575 166.585 139.254 1.00 32.56 192 ILE B CA 1
ATOM 1514 C C . ILE A 1 192 ? 181.474 167.497 138.734 1.00 32.56 192 ILE B C 1
ATOM 1515 O O . ILE A 1 192 ? 181.444 167.835 137.544 1.00 32.56 192 ILE B O 1
ATOM 1520 N N . ASP A 1 193 ? 180.574 167.895 139.628 1.00 31.42 193 ASP B N 1
ATOM 1521 C CA . ASP A 1 193 ? 179.505 168.835 139.318 1.00 31.42 193 ASP B CA 1
ATOM 1522 C C . ASP A 1 193 ? 179.864 170.193 139.906 1.00 31.42 193 ASP B C 1
ATOM 1523 O O . ASP A 1 193 ? 179.933 170.342 141.131 1.00 31.42 193 ASP B O 1
ATOM 1528 N N . MET A 1 194 ? 180.090 171.170 139.044 1.00 30.81 194 MET B N 1
ATOM 1529 C CA . MET A 1 194 ? 180.423 172.506 139.520 1.00 30.81 194 MET B CA 1
ATOM 1530 C C . MET A 1 194 ? 179.175 173.174 140.085 1.00 30.81 194 MET B C 1
ATOM 1531 O O . MET A 1 194 ? 178.116 173.131 139.450 1.00 30.81 194 MET B O 1
ATOM 1536 N N . PRO A 1 195 ? 179.256 173.785 141.266 1.00 29.77 195 PRO B N 1
ATOM 1537 C CA . PRO A 1 195 ? 178.047 174.316 141.908 1.00 29.77 195 PRO B CA 1
ATOM 1538 C C . PRO A 1 195 ? 177.397 175.420 141.088 1.00 29.77 195 PRO B C 1
ATOM 1539 O O . PRO A 1 195 ? 178.072 176.245 140.470 1.00 29.77 195 PRO B O 1
ATOM 1543 N N . VAL A 1 196 ? 176.066 175.424 141.092 1.00 29.67 196 VAL B N 1
ATOM 1544 C CA . VAL A 1 196 ? 175.264 176.475 140.479 1.00 29.67 196 VAL B CA 1
ATOM 1545 C C . VAL A 1 196 ? 174.253 176.946 141.513 1.00 29.67 196 VAL B C 1
ATOM 1546 O O . VAL A 1 196 ? 173.589 176.125 142.153 1.00 29.67 196 VAL B O 1
ATOM 1550 N N . ASN A 1 197 ? 174.147 178.245 141.681 1.00 29.36 197 ASN B N 1
ATOM 1551 C CA . ASN A 1 197 ? 173.274 178.772 142.718 1.00 29.36 197 ASN B CA 1
ATOM 1552 C C . ASN A 1 197 ? 171.883 179.064 142.165 1.00 29.36 197 ASN B C 1
ATOM 1553 O O . ASN A 1 197 ? 171.731 179.372 140.979 1.00 29.36 197 ASN B O 1
ATOM 1558 N N . PRO A 1 198 ? 170.853 178.976 143.002 1.00 29.24 198 PRO B N 1
ATOM 1559 C CA . PRO A 1 198 ? 169.495 179.287 142.548 1.00 29.24 198 PRO B CA 1
ATOM 1560 C C . PRO A 1 198 ? 169.354 180.765 142.235 1.00 29.24 198 PRO B C 1
ATOM 1561 O O . PRO A 1 198 ? 170.111 181.593 142.765 1.00 29.24 198 PRO B O 1
ATOM 1565 N N . PRO A 1 199 ? 168.394 181.145 141.378 1.00 30.74 199 PRO B N 1
ATOM 1566 C CA . PRO A 1 199 ? 167.422 180.275 140.708 1.00 30.74 199 PRO B CA 1
ATOM 1567 C C . PRO A 1 199 ? 167.889 179.730 139.359 1.00 30.74 199 PRO B C 1
ATOM 1568 O O . PRO A 1 199 ? 167.103 179.713 138.413 1.00 30.74 199 PRO B O 1
ATOM 1572 N N . PHE A 1 200 ? 169.144 179.293 139.269 1.00 29.70 200 PHE B N 1
ATOM 1573 C CA . PHE A 1 200 ? 169.698 178.760 138.033 1.00 29.70 200 PHE B CA 1
ATOM 1574 C C . PHE A 1 200 ? 170.035 177.276 138.131 1.00 29.70 200 PHE B C 1
ATOM 1575 O O . PHE A 1 200 ? 170.827 176.774 137.328 1.00 29.70 200 PHE B O 1
ATOM 1583 N N . ARG A 1 201 ? 169.447 176.565 139.088 1.00 27.38 201 ARG B N 1
ATOM 1584 C CA . ARG A 1 201 ? 169.770 175.161 139.294 1.00 27.38 201 ARG B CA 1
ATOM 1585 C C . ARG A 1 201 ? 168.955 174.264 138.374 1.00 27.38 201 ARG B C 1
ATOM 1586 O O . ARG A 1 201 ? 167.772 174.510 138.124 1.00 27.38 201 ARG B O 1
ATOM 1594 N N . LYS A 1 202 ? 169.603 173.214 137.873 1.00 28.73 202 LYS B N 1
ATOM 1595 C CA . LYS A 1 202 ? 169.006 172.210 137.014 1.00 28.73 202 LYS B CA 1
ATOM 1596 C C . LYS A 1 202 ? 169.048 170.850 137.700 1.00 28.73 202 LYS B C 1
ATOM 1597 O O . LYS A 1 202 ? 169.906 170.612 138.556 1.00 28.73 202 LYS B O 1
ATOM 1603 N N . PRO A 1 203 ? 168.134 169.944 137.361 1.00 29.33 203 PRO B N 1
ATOM 1604 C CA . PRO A 1 203 ? 168.145 168.621 137.991 1.00 29.33 203 PRO B CA 1
ATOM 1605 C C . PRO A 1 203 ? 169.396 167.838 137.632 1.00 29.33 203 PRO B C 1
ATOM 1606 O O . PRO A 1 203 ? 169.965 167.988 136.549 1.00 29.33 203 PRO B O 1
ATOM 1610 N N . TYR A 1 204 ? 169.825 166.999 138.563 1.00 28.55 204 TYR B N 1
ATOM 1611 C CA . TYR A 1 204 ? 170.904 166.062 138.279 1.00 28.55 204 TYR B CA 1
ATOM 1612 C C . TYR A 1 204 ? 170.382 164.979 137.346 1.00 28.55 204 TYR B C 1
ATOM 1613 O O . TYR A 1 204 ? 169.382 164.326 137.671 1.00 28.55 204 TYR B O 1
ATOM 1622 N N . PRO A 1 205 ? 171.012 164.749 136.194 1.00 29.53 205 PRO B N 1
ATOM 1623 C CA . PRO A 1 205 ? 170.494 163.768 135.236 1.00 29.53 205 PRO B CA 1
ATOM 1624 C C . PRO A 1 205 ? 170.792 162.319 135.586 1.00 29.53 205 PRO B C 1
ATOM 1625 O O . PRO A 1 205 ? 170.609 161.450 134.731 1.00 29.53 205 PRO B O 1
ATOM 1629 N N . TYR A 1 206 ? 171.240 162.034 136.805 1.00 28.74 206 TYR B N 1
ATOM 1630 C CA . TYR A 1 206 ? 171.640 160.683 137.168 1.00 28.74 206 TYR B CA 1
ATOM 1631 C C . TYR A 1 206 ? 170.423 159.836 137.509 1.00 28.74 206 TYR B C 1
ATOM 1632 O O . TYR A 1 206 ? 169.581 160.235 138.318 1.00 28.74 206 TYR B O 1
ATOM 1641 N N . LEU A 1 207 ? 170.336 158.663 136.882 1.00 30.23 207 LEU B N 1
ATOM 1642 C CA . LEU A 1 207 ? 169.305 157.686 137.187 1.00 30.23 207 LEU B CA 1
ATOM 1643 C C . LEU A 1 207 ? 169.839 156.461 137.910 1.00 30.23 207 LEU B C 1
ATOM 1644 O O . LEU A 1 207 ? 169.066 155.777 138.587 1.00 30.23 207 LEU B O 1
ATOM 1649 N N . LYS A 1 208 ? 171.131 156.174 137.784 1.00 31.87 208 LYS B N 1
ATOM 1650 C CA . LYS A 1 208 ? 171.767 155.018 138.393 1.00 31.87 208 LYS B CA 1
ATOM 1651 C C . LYS A 1 208 ? 173.008 155.479 139.147 1.00 31.87 208 LYS B C 1
ATOM 1652 O O . LYS A 1 208 ? 173.318 156.672 139.207 1.00 31.87 208 LYS B O 1
ATOM 1658 N N . VAL A 1 209 ? 173.728 154.518 139.728 1.00 32.69 209 VAL B N 1
ATOM 1659 C CA . VAL A 1 209 ? 174.938 154.853 140.467 1.00 32.69 209 VAL B CA 1
ATOM 1660 C C . VAL A 1 209 ? 176.127 155.070 139.542 1.00 32.69 209 VAL B C 1
ATOM 1661 O O . VAL A 1 209 ? 177.166 155.571 139.986 1.00 32.69 209 VAL B O 1
ATOM 1665 N N . ASP A 1 210 ? 176.010 154.707 138.264 1.00 33.80 210 ASP B N 1
ATOM 1666 C CA . ASP A 1 210 ? 177.112 154.820 137.319 1.00 33.80 210 ASP B CA 1
ATOM 1667 C C . ASP A 1 210 ? 176.837 155.823 136.202 1.00 33.80 210 ASP B C 1
ATOM 1668 O O . ASP A 1 210 ? 177.492 155.769 135.157 1.00 33.80 210 ASP B O 1
ATOM 1673 N N . ASP A 1 211 ? 175.885 156.731 136.396 1.00 33.16 211 ASP B N 1
ATOM 1674 C CA . ASP A 1 211 ? 175.630 157.793 135.434 1.00 33.16 211 ASP B CA 1
ATOM 1675 C C . ASP A 1 211 ? 176.568 158.962 135.694 1.00 33.16 211 ASP B C 1
ATOM 1676 O O . ASP A 1 211 ? 176.706 159.421 136.830 1.00 33.16 211 ASP B O 1
ATOM 1681 N N . LYS A 1 212 ? 177.207 159.451 134.631 1.00 34.80 212 LYS B N 1
ATOM 1682 C CA . LYS A 1 212 ? 178.239 160.469 134.782 1.00 34.80 212 LYS B CA 1
ATOM 1683 C C . LYS A 1 212 ? 177.910 161.735 134.002 1.00 34.80 212 LYS B C 1
ATOM 1684 O O . LYS A 1 212 ? 176.853 161.829 133.369 1.00 34.80 212 LYS B O 1
ATOM 1690 N N . CYS A 1 213 ? 178.813 162.713 134.046 1.00 37.52 213 CYS B N 1
ATOM 1691 C CA . CYS A 1 213 ? 178.666 163.967 133.319 1.00 37.52 213 CYS B CA 1
ATOM 1692 C C . CYS A 1 213 ? 179.758 164.210 132.291 1.00 37.52 213 CYS B C 1
ATOM 1693 O O . CYS A 1 213 ? 179.571 165.046 131.404 1.00 37.52 213 CYS B O 1
ATOM 1696 N N . GLY A 1 214 ? 180.887 163.513 132.384 1.00 39.06 214 GLY B N 1
ATOM 1697 C CA . GLY A 1 214 ? 182.006 163.740 131.497 1.00 39.06 214 GLY B CA 1
ATOM 1698 C C . GLY A 1 214 ? 183.018 164.748 131.994 1.00 39.06 214 GLY B C 1
ATOM 1699 O O . GLY A 1 214 ? 184.029 164.968 131.317 1.00 39.06 214 GLY B O 1
ATOM 1700 N N . VAL A 1 215 ? 182.779 165.365 133.146 1.00 37.03 215 VAL B N 1
ATOM 1701 C CA . VAL A 1 215 ? 183.688 166.345 133.726 1.00 37.03 215 VAL B CA 1
ATOM 1702 C C . VAL A 1 215 ? 184.490 165.640 134.811 1.00 37.03 215 VAL B C 1
ATOM 1703 O O . VAL A 1 215 ? 183.968 165.348 135.892 1.00 37.03 215 VAL B O 1
ATOM 1707 N N . ASP A 1 216 ? 185.760 165.363 134.529 1.00 38.38 216 ASP B N 1
ATOM 1708 C CA . ASP A 1 216 ? 186.646 164.668 135.456 1.00 38.38 216 ASP B CA 1
ATOM 1709 C C . ASP A 1 216 ? 187.738 165.592 135.984 1.00 38.38 216 ASP B C 1
ATOM 1710 O O . ASP A 1 216 ? 188.853 165.159 136.277 1.00 38.38 216 ASP B O 1
ATOM 1715 N N . SER A 1 217 ? 187.425 166.879 136.112 1.00 35.84 217 SER B N 1
ATOM 1716 C CA . SER A 1 217 ? 188.389 167.863 136.580 1.00 35.84 217 SER B CA 1
ATOM 1717 C C . SER A 1 217 ? 187.636 169.085 137.079 1.00 35.84 217 SER B C 1
ATOM 1718 O O . SER A 1 217 ? 186.511 169.352 136.646 1.00 35.84 217 SER B O 1
ATOM 1721 N N . ILE A 1 218 ? 188.263 169.820 137.991 1.00 33.39 218 ILE B N 1
ATOM 1722 C CA . ILE A 1 218 ? 187.672 171.019 138.576 1.00 33.39 218 ILE B CA 1
ATOM 1723 C C . ILE A 1 218 ? 188.154 172.223 137.773 1.00 33.39 218 ILE B C 1
ATOM 1724 O O . ILE A 1 218 ? 189.361 172.510 137.780 1.00 33.39 218 ILE B O 1
ATOM 1729 N N . PRO A 1 219 ? 187.270 172.940 137.079 1.00 34.77 219 PRO B N 1
ATOM 1730 C CA . PRO A 1 219 ? 187.696 174.136 136.337 1.00 34.77 219 PRO B CA 1
ATOM 1731 C C . PRO A 1 219 ? 188.053 175.262 137.295 1.00 34.77 219 PRO B C 1
ATOM 1732 O O . PRO A 1 219 ? 187.203 175.758 138.037 1.00 34.77 219 PRO B O 1
ATOM 1736 N N . VAL A 1 220 ? 189.319 175.667 137.272 1.00 36.40 220 VAL B N 1
ATOM 1737 C CA . VAL A 1 220 ? 189.820 176.748 138.110 1.00 36.40 220 VAL B CA 1
ATOM 1738 C C . VAL A 1 220 ? 190.373 177.837 137.204 1.00 36.40 220 VAL B C 1
ATOM 1739 O O . VAL A 1 220 ? 190.992 177.546 136.174 1.00 36.40 220 VAL B O 1
ATOM 1743 N N . ASP A 1 221 ? 190.119 179.085 137.566 1.00 39.31 221 ASP B N 1
ATOM 1744 C CA . ASP A 1 221 ? 190.637 180.209 136.799 1.00 39.31 221 ASP B CA 1
ATOM 1745 C C . ASP A 1 221 ? 192.156 180.215 136.883 1.00 39.31 221 ASP B C 1
ATOM 1746 O O . ASP A 1 221 ? 192.704 180.240 137.993 1.00 39.31 221 ASP B O 1
ATOM 1751 N N . PRO A 1 222 ? 192.874 180.184 135.757 1.00 40.49 222 PRO B N 1
ATOM 1752 C CA . PRO A 1 222 ? 194.344 180.146 135.826 1.00 40.49 222 PRO B CA 1
ATOM 1753 C C . PRO A 1 222 ? 194.953 181.350 136.518 1.00 40.49 222 PRO B C 1
ATOM 1754 O O . PRO A 1 222 ? 196.077 181.249 137.026 1.00 40.49 222 PRO B O 1
ATOM 1758 N N . GLU A 1 223 ? 194.256 182.486 136.553 1.00 41.42 223 GLU B N 1
ATOM 1759 C CA . GLU A 1 223 ? 194.779 183.657 137.246 1.00 41.42 223 GLU B CA 1
ATOM 1760 C C . GLU A 1 223 ? 194.656 183.529 138.759 1.00 41.42 223 GLU B C 1
ATOM 1761 O O . GLU A 1 223 ? 195.448 184.132 139.492 1.00 41.42 223 GLU B O 1
ATOM 1767 N N . LYS A 1 224 ? 193.678 182.758 139.242 1.00 35.43 224 LYS B N 1
ATOM 1768 C CA . LYS A 1 224 ? 193.504 182.591 140.681 1.00 35.43 224 LYS B CA 1
ATOM 1769 C C . LYS A 1 224 ? 194.645 181.798 141.304 1.00 35.43 224 LYS B C 1
ATOM 1770 O O . LYS A 1 224 ? 195.017 182.053 142.454 1.00 35.43 224 LYS B O 1
ATOM 1776 N N . VAL A 1 225 ? 195.205 180.837 140.572 1.00 36.11 225 VAL B N 1
ATOM 1777 C CA . VAL A 1 225 ? 196.252 179.982 141.120 1.00 36.11 225 VAL B CA 1
ATOM 1778 C C . VAL A 1 225 ? 197.515 180.808 141.318 1.00 36.11 225 VAL B C 1
ATOM 1779 O O . VAL A 1 225 ? 198.008 181.450 140.383 1.00 36.11 225 VAL B O 1
ATOM 1783 N N . VAL A 1 226 ? 198.045 180.794 142.538 1.00 36.92 226 VAL B N 1
ATOM 1784 C CA . VAL A 1 226 ? 199.231 181.570 142.870 1.00 36.92 226 VAL B CA 1
ATOM 1785 C C . VAL A 1 226 ? 200.471 180.710 143.072 1.00 36.92 226 VAL B C 1
ATOM 1786 O O . VAL A 1 226 ? 201.589 181.229 142.936 1.00 36.92 226 VAL B O 1
ATOM 1790 N N . ALA A 1 227 ? 200.322 179.427 143.393 1.00 38.37 227 ALA B N 1
ATOM 1791 C CA . ALA A 1 227 ? 201.480 178.592 143.660 1.00 38.37 227 ALA B CA 1
ATOM 1792 C C . ALA A 1 227 ? 201.160 177.142 143.335 1.00 38.37 227 ALA B C 1
ATOM 1793 O O . ALA A 1 227 ? 200.024 176.689 143.495 1.00 38.37 227 ALA B O 1
ATOM 1795 N N . ILE A 1 228 ? 202.180 176.425 142.873 1.00 41.56 228 ILE B N 1
ATOM 1796 C CA . ILE A 1 228 ? 202.111 174.991 142.619 1.00 41.56 228 ILE B CA 1
ATOM 1797 C C . ILE A 1 228 ? 203.191 174.332 143.464 1.00 41.56 228 ILE B C 1
ATOM 1798 O O . ILE A 1 228 ? 204.385 174.499 143.190 1.00 41.56 228 ILE B O 1
ATOM 1803 N N . VAL A 1 229 ? 202.778 173.584 144.481 1.00 43.82 229 VAL B N 1
ATOM 1804 C CA . VAL A 1 229 ? 203.695 172.966 145.432 1.00 43.82 229 VAL B CA 1
ATOM 1805 C C . VAL A 1 229 ? 203.753 171.475 145.143 1.00 43.82 229 VAL B C 1
ATOM 1806 O O . VAL A 1 229 ? 202.712 170.815 145.043 1.00 43.82 229 VAL B O 1
ATOM 1810 N N . GLU A 1 230 ? 204.963 170.944 145.004 1.00 49.27 230 GLU B N 1
ATOM 1811 C CA . GLU A 1 230 ? 205.139 169.517 144.770 1.00 49.27 230 GLU B CA 1
ATOM 1812 C C . GLU A 1 230 ? 205.094 168.778 146.102 1.00 49.27 230 GLU B C 1
ATOM 1813 O O . GLU A 1 230 ? 205.891 169.060 147.002 1.00 49.27 230 GLU B O 1
ATOM 1819 N N . SER A 1 231 ? 204.165 167.836 146.225 1.00 46.50 231 SER B N 1
ATOM 1820 C CA . SER A 1 231 ? 203.986 167.056 147.441 1.00 46.50 231 SER B CA 1
ATOM 1821 C C . SER A 1 231 ? 204.403 165.616 147.184 1.00 46.50 231 SER B C 1
ATOM 1822 O O . SER A 1 231 ? 203.968 165.005 146.203 1.00 46.50 231 SER B O 1
ATOM 1825 N N . THR A 1 232 ? 205.248 165.080 148.064 1.00 49.32 232 THR B N 1
ATOM 1826 C CA . THR A 1 232 ? 205.702 163.699 147.966 1.00 49.32 232 THR B CA 1
ATOM 1827 C C . THR A 1 232 ? 205.237 162.848 149.141 1.00 49.32 232 THR B C 1
ATOM 1828 O O . THR A 1 232 ? 205.721 161.722 149.308 1.00 49.32 232 THR B O 1
ATOM 1832 N N . MET A 1 233 ? 204.304 163.344 149.948 1.00 50.33 233 MET B N 1
ATOM 1833 C CA . MET A 1 233 ? 203.827 162.637 151.128 1.00 50.33 233 MET B CA 1
ATOM 1834 C C . MET A 1 233 ? 202.528 161.908 150.807 1.00 50.33 233 MET B C 1
ATOM 1835 O O . MET A 1 233 ? 201.601 162.498 150.243 1.00 50.33 233 MET B O 1
ATOM 1840 N N . ARG A 1 234 ? 202.470 160.631 151.168 1.00 52.85 234 ARG B N 1
ATOM 1841 C CA . ARG A 1 234 ? 201.304 159.796 150.923 1.00 52.85 234 ARG B CA 1
ATOM 1842 C C . ARG A 1 234 ? 200.362 159.835 152.123 1.00 52.85 234 ARG B C 1
ATOM 1843 O O . ARG A 1 234 ? 200.781 160.082 153.257 1.00 52.85 234 ARG B O 1
ATOM 1851 N N . ASP A 1 235 ? 199.077 159.601 151.857 1.00 50.38 235 ASP B N 1
ATOM 1852 C CA . ASP A 1 235 ? 198.078 159.585 152.918 1.00 50.38 235 ASP B CA 1
ATOM 1853 C C . ASP A 1 235 ? 198.392 158.501 153.941 1.00 50.38 235 ASP B C 1
ATOM 1854 O O . ASP A 1 235 ? 198.847 157.407 153.595 1.00 50.38 235 ASP B O 1
ATOM 1859 N N . GLN A 1 236 ? 198.143 158.812 155.210 1.00 55.45 236 GLN B N 1
ATOM 1860 C CA . GLN A 1 236 ? 198.363 157.887 156.319 1.00 55.45 236 GLN B CA 1
ATOM 1861 C C . GLN A 1 236 ? 197.000 157.444 156.838 1.00 55.45 236 GLN B C 1
ATOM 1862 O O . GLN A 1 236 ? 196.330 158.188 157.560 1.00 55.45 236 GLN B O 1
ATOM 1868 N N . VAL A 1 237 ? 196.594 156.238 156.473 1.00 58.37 237 VAL B N 1
ATOM 1869 C CA . VAL A 1 237 ? 195.310 155.667 156.874 1.00 58.37 237 VAL B CA 1
ATOM 1870 C C . VAL A 1 237 ? 195.575 154.507 157.825 1.00 58.37 237 VAL B C 1
ATOM 1871 O O . VAL A 1 237 ? 196.384 153.629 157.503 1.00 58.37 237 VAL B O 1
ATOM 1875 N N . PRO A 1 238 ? 194.950 154.480 159.004 1.00 60.82 238 PRO B N 1
ATOM 1876 C CA . PRO A 1 238 ? 195.189 153.376 159.930 1.00 60.82 238 PRO B CA 1
ATOM 1877 C C . PRO A 1 238 ? 194.639 152.076 159.377 1.00 60.82 238 PRO B C 1
ATOM 1878 O O . PRO A 1 238 ? 193.668 152.075 158.600 1.00 60.82 238 PRO B O 1
ATOM 1882 N N . PRO A 1 239 ? 195.232 150.939 159.740 1.00 61.99 239 PRO B N 1
ATOM 1883 C CA . PRO A 1 239 ? 194.688 149.649 159.304 1.00 61.99 239 PRO B CA 1
ATOM 1884 C C . PRO A 1 239 ? 193.291 149.419 159.863 1.00 61.99 239 PRO B C 1
ATOM 1885 O O . PRO A 1 239 ? 192.945 149.897 160.945 1.00 61.99 239 PRO B O 1
ATOM 1889 N N . ASN A 1 240 ? 192.485 148.680 159.105 1.00 63.68 240 ASN B N 1
ATOM 1890 C CA . ASN A 1 240 ? 191.119 148.393 159.516 1.00 63.68 240 ASN B CA 1
ATOM 1891 C C . ASN A 1 240 ? 191.097 147.506 160.756 1.00 63.68 240 ASN B C 1
ATOM 1892 O O . ASN A 1 240 ? 192.000 146.698 160.989 1.00 63.68 240 ASN B O 1
ATOM 1897 N N . THR A 1 241 ? 190.046 147.668 161.557 1.00 63.76 241 THR B N 1
ATOM 1898 C CA . THR A 1 241 ? 189.863 146.874 162.767 1.00 63.76 241 THR B CA 1
ATOM 1899 C C . THR A 1 241 ? 189.023 145.640 162.459 1.00 63.76 241 THR B C 1
ATOM 1900 O O . THR A 1 241 ? 187.918 145.772 161.920 1.00 63.76 241 THR B O 1
ATOM 1904 N N . PRO A 1 242 ? 189.513 144.439 162.768 1.00 62.22 242 PRO B N 1
ATOM 1905 C CA . PRO A 1 242 ? 188.721 143.231 162.508 1.00 62.22 242 PRO B CA 1
ATOM 1906 C C . PRO A 1 242 ? 187.420 143.230 163.298 1.00 62.22 242 PRO B C 1
ATOM 1907 O O . PRO A 1 242 ? 187.353 143.709 164.432 1.00 62.22 242 PRO B O 1
ATOM 1911 N N . SER A 1 243 ? 186.379 142.679 162.680 1.00 55.64 243 SER B N 1
ATOM 1912 C CA . SER A 1 243 ? 185.072 142.620 163.318 1.00 55.64 243 SER B CA 1
ATOM 1913 C C . SER A 1 243 ? 185.068 141.605 164.453 1.00 55.64 243 SER B C 1
ATOM 1914 O O . SER A 1 243 ? 185.683 140.539 164.360 1.00 55.64 243 SER B O 1
ATOM 1917 N N . ASP A 1 244 ? 184.314 141.965 165.500 1.00 51.66 244 ASP B N 1
ATOM 1918 C CA . ASP A 1 244 ? 184.222 141.142 166.720 1.00 51.66 244 ASP B CA 1
ATOM 1919 C C . ASP A 1 244 ? 182.836 140.532 166.754 1.00 51.66 244 ASP B C 1
ATOM 1920 O O . ASP A 1 244 ? 182.011 140.990 166.001 1.00 51.66 244 ASP B O 1
ATOM 1925 N N . ASP A 1 245 ? 182.548 139.679 167.688 1.00 49.70 245 ASP B N 1
ATOM 1926 C CA . ASP A 1 245 ? 181.325 138.968 167.684 1.00 49.70 245 ASP B CA 1
ATOM 1927 C C . ASP A 1 245 ? 180.153 139.716 168.112 1.00 49.70 245 ASP B C 1
ATOM 1928 O O . ASP A 1 245 ? 179.127 139.127 168.351 1.00 49.70 245 ASP B O 1
ATOM 1933 N N . MET A 1 246 ? 180.267 141.006 168.237 1.00 45.36 246 MET B N 1
ATOM 1934 C CA . MET A 1 246 ? 179.104 141.844 168.590 1.00 45.36 246 MET B CA 1
ATOM 1935 C C . MET A 1 246 ? 178.711 142.402 167.259 1.00 45.36 246 MET B C 1
ATOM 1936 O O . MET A 1 246 ? 177.531 142.597 167.055 1.00 45.36 246 MET B O 1
ATOM 1941 N N . SER A 1 247 ? 179.706 142.628 166.396 1.00 44.53 247 SER B N 1
ATOM 1942 C CA . SER A 1 247 ? 179.470 143.139 165.052 1.00 44.53 247 SER B CA 1
ATOM 1943 C C . SER A 1 247 ? 178.953 142.042 164.134 1.00 44.53 247 SER B C 1
ATOM 1944 O O . SER A 1 247 ? 178.109 142.293 163.267 1.00 44.53 247 SER B O 1
ATOM 1947 N N . ARG A 1 248 ? 179.445 140.814 164.311 1.00 45.00 248 ARG B N 1
ATOM 1948 C CA . ARG A 1 248 ? 178.955 139.699 163.509 1.00 45.00 248 ARG B CA 1
ATOM 1949 C C . ARG A 1 248 ? 177.498 139.386 163.826 1.00 45.00 248 ARG B C 1
ATOM 1950 O O . ARG A 1 248 ? 176.725 139.040 162.928 1.00 45.00 248 ARG B O 1
ATOM 1958 N N . ALA A 1 249 ? 177.103 139.494 165.097 1.00 40.19 249 ALA B N 1
ATOM 1959 C CA . ALA A 1 249 ? 175.699 139.302 165.451 1.00 40.19 249 ALA B CA 1
ATOM 1960 C C . ALA A 1 249 ? 174.822 140.380 164.826 1.00 40.19 249 ALA B C 1
ATOM 1961 O O . ALA A 1 249 ? 173.732 140.090 164.311 1.00 40.19 249 ALA B O 1
ATOM 1963 N N . ILE A 1 250 ? 175.285 141.632 164.862 1.00 36.09 250 ILE B N 1
ATOM 1964 C CA . ILE A 1 250 ? 174.545 142.714 164.215 1.00 36.09 250 ILE B CA 1
ATOM 1965 C C . ILE A 1 250 ? 174.409 142.445 162.721 1.00 36.09 250 ILE B C 1
ATOM 1966 O O . ILE A 1 250 ? 173.334 142.627 162.133 1.00 36.09 250 ILE B O 1
ATOM 1971 N N . ALA A 1 251 ? 175.497 142.002 162.088 1.00 36.38 251 ALA B N 1
ATOM 1972 C CA . ALA A 1 251 ? 175.472 141.713 160.659 1.00 36.38 251 ALA B CA 1
ATOM 1973 C C . ALA A 1 251 ? 174.526 140.566 160.337 1.00 36.38 251 ALA B C 1
ATOM 1974 O O . ALA A 1 251 ? 173.830 140.598 159.319 1.00 36.38 251 ALA B O 1
ATOM 1976 N N . GLY A 1 252 ? 174.501 139.533 161.181 1.00 35.02 252 GLY B N 1
ATOM 1977 C CA . GLY A 1 252 ? 173.578 138.432 160.958 1.00 35.02 252 GLY B CA 1
ATOM 1978 C C . GLY A 1 252 ? 172.128 138.858 161.075 1.00 35.02 252 GLY B C 1
ATOM 1979 O O . GLY A 1 252 ? 171.283 138.454 160.268 1.00 35.02 252 GLY B O 1
ATOM 1980 N N . HIS A 1 253 ? 171.820 139.685 162.077 1.00 32.90 253 HIS B N 1
ATOM 1981 C CA . HIS A 1 253 ? 170.467 140.221 162.195 1.00 32.90 253 HIS B CA 1
ATOM 1982 C C . HIS A 1 253 ? 170.091 141.032 160.962 1.00 32.90 253 HIS B C 1
ATOM 1983 O O . HIS A 1 253 ? 168.986 140.888 160.423 1.00 32.90 253 HIS B O 1
ATOM 1990 N N . LEU A 1 254 ? 171.008 141.881 160.490 1.00 31.64 254 LEU B N 1
ATOM 1991 C CA . LEU A 1 254 ? 170.724 142.695 159.312 1.00 31.64 254 LEU B CA 1
ATOM 1992 C C . LEU A 1 254 ? 170.543 141.835 158.066 1.00 31.64 254 LEU B C 1
ATOM 1993 O O . LEU A 1 254 ? 169.686 142.127 157.226 1.00 31.64 254 LEU B O 1
ATOM 1998 N N . VAL A 1 255 ? 171.345 140.779 157.923 1.00 33.32 255 VAL B N 1
ATOM 1999 C CA . VAL A 1 255 ? 171.232 139.908 156.758 1.00 33.32 255 VAL B CA 1
ATOM 2000 C C . VAL A 1 255 ? 169.901 139.167 156.768 1.00 33.32 255 VAL B C 1
ATOM 2001 O O . VAL A 1 255 ? 169.246 139.028 155.727 1.00 33.32 255 VAL B O 1
ATOM 2005 N N . GLU A 1 256 ? 169.479 138.678 157.936 1.00 33.03 256 GLU B N 1
ATOM 2006 C CA . GLU A 1 256 ? 168.174 138.030 158.022 1.00 33.03 256 GLU B CA 1
ATOM 2007 C C . GLU A 1 256 ? 167.054 139.014 157.708 1.00 33.03 256 GLU B C 1
ATOM 2008 O O . GLU A 1 256 ? 166.079 138.665 157.028 1.00 33.03 256 GLU B O 1
ATOM 2014 N N . PHE A 1 257 ? 167.181 140.256 158.185 1.00 29.85 257 PHE B N 1
ATOM 2015 C CA . PHE A 1 257 ? 166.183 141.274 157.872 1.00 29.85 257 PHE B CA 1
ATOM 2016 C C . PHE A 1 257 ? 166.124 141.552 156.375 1.00 29.85 257 PHE B C 1
ATOM 2017 O O . PHE A 1 257 ? 165.038 141.711 155.808 1.00 29.85 257 PHE B O 1
ATOM 2025 N N . PHE A 1 258 ? 167.285 141.621 155.720 1.00 29.05 258 PHE B N 1
ATOM 2026 C CA . PHE A 1 258 ? 167.315 141.875 154.283 1.00 29.05 258 PHE B CA 1
ATOM 2027 C C . PHE A 1 258 ? 166.717 140.714 153.500 1.00 29.05 258 PHE B C 1
ATOM 2028 O O . PHE A 1 258 ? 166.002 140.928 152.514 1.00 29.05 258 PHE B O 1
ATOM 2036 N N . ARG A 1 259 ? 167.004 139.477 153.914 1.00 34.02 259 ARG B N 1
ATOM 2037 C CA . ARG A 1 259 ? 166.369 138.327 153.278 1.00 34.02 259 ARG B CA 1
ATOM 2038 C C . ARG A 1 259 ? 164.856 138.376 153.437 1.00 34.02 259 ARG B C 1
ATOM 2039 O O . ARG A 1 259 ? 164.116 138.081 152.492 1.00 34.02 259 ARG B O 1
ATOM 2047 N N . ASN A 1 260 ? 164.376 138.737 154.629 1.00 34.55 260 ASN B N 1
ATOM 2048 C CA . ASN A 1 260 ? 162.935 138.851 154.831 1.00 34.55 260 ASN B CA 1
ATOM 2049 C C . ASN A 1 260 ? 162.338 139.941 153.949 1.00 34.55 260 ASN B C 1
ATOM 2050 O O . ASN A 1 260 ? 161.249 139.769 153.389 1.00 34.55 260 ASN B O 1
ATOM 2055 N N . GLU A 1 261 ? 163.031 141.076 153.823 1.00 32.97 261 GLU B N 1
ATOM 2056 C CA . GLU A 1 261 ? 162.533 142.162 152.984 1.00 32.97 261 GLU B CA 1
ATOM 2057 C C . GLU A 1 261 ? 162.460 141.745 151.521 1.00 32.97 261 GLU B C 1
ATOM 2058 O O . GLU A 1 261 ? 161.478 142.045 150.831 1.00 32.97 261 GLU B O 1
ATOM 2064 N N . VAL A 1 262 ? 163.493 141.058 151.028 1.00 32.68 262 VAL B N 1
ATOM 2065 C CA . VAL A 1 262 ? 163.482 140.583 149.647 1.00 32.68 262 VAL B CA 1
ATOM 2066 C C . VAL A 1 262 ? 162.394 139.536 149.446 1.00 32.68 262 VAL B C 1
ATOM 2067 O O . VAL A 1 262 ? 161.766 139.477 148.381 1.00 32.68 262 VAL B O 1
ATOM 2071 N N . LYS A 1 263 ? 162.146 138.701 150.458 1.00 34.89 263 LYS B N 1
ATOM 2072 C CA . LYS A 1 263 ? 161.121 137.668 150.349 1.00 34.89 263 LYS B CA 1
ATOM 2073 C C . LYS A 1 263 ? 159.735 138.274 150.166 1.00 34.89 263 LYS B C 1
ATOM 2074 O O . LYS A 1 263 ? 158.910 137.741 149.415 1.00 34.89 263 LYS B O 1
ATOM 2080 N N . HIS A 1 264 ? 159.459 139.385 150.842 1.00 36.32 264 HIS B N 1
ATOM 2081 C CA . HIS A 1 264 ? 158.158 140.037 150.771 1.00 36.32 264 HIS B CA 1
ATOM 2082 C C . HIS A 1 264 ? 158.039 141.011 149.607 1.00 36.32 264 HIS B C 1
ATOM 2083 O O . HIS A 1 264 ? 156.981 141.624 149.439 1.00 36.32 264 HIS B O 1
ATOM 2090 N N . GLY A 1 265 ? 159.089 141.171 148.807 1.00 33.28 265 GLY B N 1
ATOM 2091 C CA . GLY A 1 265 ? 159.048 142.055 147.664 1.00 33.28 265 GLY B CA 1
ATOM 2092 C C . GLY A 1 265 ? 159.305 143.514 147.965 1.00 33.28 265 GLY B C 1
ATOM 2093 O O . GLY A 1 265 ? 159.318 144.326 147.032 1.00 33.28 265 GLY B O 1
ATOM 2094 N N . ARG A 1 266 ? 159.515 143.877 149.232 1.00 33.07 266 ARG B N 1
ATOM 2095 C CA . ARG A 1 266 ? 159.788 145.265 149.580 1.00 33.07 266 ARG B CA 1
ATOM 2096 C C . ARG A 1 266 ? 161.166 145.723 149.127 1.00 33.07 266 ARG B C 1
ATOM 2097 O O . ARG A 1 266 ? 161.428 146.930 149.128 1.00 33.07 266 ARG B O 1
ATOM 2105 N N . LEU A 1 267 ? 162.043 144.800 148.751 1.00 32.35 267 LEU B N 1
ATOM 2106 C CA . LEU A 1 267 ? 163.329 145.103 148.147 1.00 32.35 267 LEU B CA 1
ATOM 2107 C C . LEU A 1 267 ? 163.554 144.146 146.987 1.00 32.35 267 LEU B C 1
ATOM 2108 O O . LEU A 1 267 ? 163.117 142.990 147.041 1.00 32.35 267 LEU B O 1
ATOM 2113 N N . PRO A 1 268 ? 164.223 144.594 145.930 1.00 34.65 268 PRO B N 1
ATOM 2114 C CA . PRO A 1 268 ? 164.549 143.684 144.829 1.00 34.65 268 PRO B CA 1
ATOM 2115 C C . PRO A 1 268 ? 165.609 142.675 145.243 1.00 34.65 268 PRO B C 1
ATOM 2116 O O . PRO A 1 268 ? 166.326 142.852 146.229 1.00 34.65 268 PRO B O 1
ATOM 2120 N N . GLU A 1 269 ? 165.693 141.592 144.465 1.00 37.58 269 GLU B N 1
ATOM 2121 C CA . GLU A 1 269 ? 166.629 140.518 144.784 1.00 37.58 269 GLU B CA 1
ATOM 2122 C C . GLU A 1 269 ? 168.068 141.013 144.819 1.00 37.58 269 GLU B C 1
ATOM 2123 O O . GLU A 1 269 ? 168.913 140.416 145.495 1.00 37.58 269 GLU B O 1
ATOM 2129 N N . ASN A 1 270 ? 168.364 142.093 144.104 1.00 36.91 270 ASN B N 1
ATOM 2130 C CA . ASN A 1 270 ? 169.687 142.696 144.099 1.00 36.91 270 ASN B CA 1
ATOM 2131 C C . ASN A 1 270 ? 169.814 143.820 145.117 1.00 36.91 270 ASN B C 1
ATOM 2132 O O . ASN A 1 270 ? 170.826 144.527 145.118 1.00 36.91 270 ASN B O 1
ATOM 2137 N N . LEU A 1 271 ? 168.806 143.997 145.974 1.00 32.91 271 LEU B N 1
ATOM 2138 C CA . LEU A 1 271 ? 168.735 145.100 146.927 1.00 32.91 271 LEU B CA 1
ATOM 2139 C C . LEU A 1 271 ? 168.826 146.450 146.227 1.00 32.91 271 LEU B C 1
ATOM 2140 O O . LEU A 1 271 ? 168.581 146.554 145.022 1.00 32.91 271 LEU B O 1
ATOM 2145 N N . LEU A 1 272 ? 169.178 147.484 146.978 1.00 29.87 272 LEU B N 1
ATOM 2146 C CA . LEU A 1 272 ? 169.250 148.844 146.465 1.00 29.87 272 LEU B CA 1
ATOM 2147 C C . LEU A 1 272 ? 170.611 149.428 146.824 1.00 29.87 272 LEU B C 1
ATOM 2148 O O . LEU A 1 272 ? 171.395 148.759 147.508 1.00 29.87 272 LEU B O 1
ATOM 2153 N N . PRO A 1 273 ? 170.951 150.635 146.367 1.00 27.37 273 PRO B N 1
ATOM 2154 C CA . PRO A 1 273 ? 172.234 151.227 146.761 1.00 27.37 273 PRO B CA 1
ATOM 2155 C C . PRO A 1 273 ? 172.395 151.282 148.273 1.00 27.37 273 PRO B C 1
ATOM 2156 O O . PRO A 1 273 ? 171.471 151.636 149.007 1.00 27.37 273 PRO B O 1
ATOM 2160 N N . LEU A 1 274 ? 173.582 150.907 148.737 1.00 28.19 274 LEU B N 1
ATOM 2161 C CA . LEU A 1 274 ? 173.909 150.869 150.156 1.00 28.19 274 LEU B CA 1
ATOM 2162 C C . LEU A 1 274 ? 174.910 151.966 150.486 1.00 28.19 274 LEU B C 1
ATOM 2163 O O . LEU A 1 274 ? 175.688 152.385 149.624 1.00 28.19 274 LEU B O 1
ATOM 2168 N N . GLN A 1 275 ? 174.890 152.437 151.733 1.00 31.07 275 GLN B N 1
ATOM 2169 C CA . GLN A 1 275 ? 175.915 153.368 152.192 1.00 31.07 275 GLN B CA 1
ATOM 2170 C C . GLN A 1 275 ? 176.520 152.812 153.480 1.00 31.07 275 GLN B C 1
ATOM 2171 O O . GLN A 1 275 ? 176.011 153.000 154.586 1.00 31.07 275 GLN B O 1
ATOM 2177 N N . SER A 1 276 ? 177.619 152.079 153.316 1.00 43.61 276 SER B N 1
ATOM 2178 C CA . SER A 1 276 ? 178.372 151.517 154.426 1.00 43.61 276 SER B CA 1
ATOM 2179 C C . SER A 1 276 ? 179.769 152.115 154.404 1.00 43.61 276 SER B C 1
ATOM 2180 O O . SER A 1 276 ? 180.347 152.358 153.341 1.00 43.61 276 SER B O 1
ATOM 2183 N N . GLY A 1 277 ? 180.316 152.356 155.590 1.00 50.07 277 GLY B N 1
ATOM 2184 C CA . GLY A 1 277 ? 181.580 153.060 155.665 1.00 50.07 277 GLY B CA 1
ATOM 2185 C C . GLY A 1 277 ? 182.624 152.437 156.567 1.00 50.07 277 GLY B C 1
ATOM 2186 O O . GLY A 1 277 ? 182.961 151.257 156.431 1.00 50.07 277 GLY B O 1
ATOM 2187 N N . ILE A 1 278 ? 183.143 153.230 157.484 1.00 53.13 278 ILE B N 1
ATOM 2188 C CA . ILE A 1 278 ? 184.239 152.825 158.354 1.00 53.13 278 ILE B CA 1
ATOM 2189 C C . ILE A 1 278 ? 183.670 152.333 159.677 1.00 53.13 278 ILE B C 1
ATOM 2190 O O . ILE A 1 278 ? 182.661 152.842 160.177 1.00 53.13 278 ILE B O 1
ATOM 2195 N N . GLY A 1 279 ? 184.325 151.327 160.251 1.00 53.03 279 GLY B N 1
ATOM 2196 C CA . GLY A 1 279 ? 183.907 150.773 161.522 1.00 53.03 279 GLY B CA 1
ATOM 2197 C C . GLY A 1 279 ? 183.804 149.264 161.492 1.00 53.03 279 GLY B C 1
ATOM 2198 O O . GLY A 1 279 ? 183.604 148.670 160.428 1.00 53.03 279 GLY B O 1
ATOM 2199 N N . ASN A 1 280 ? 183.937 148.633 162.660 1.00 50.40 280 ASN B N 1
ATOM 2200 C CA . ASN A 1 280 ? 183.868 147.178 162.722 1.00 50.40 280 ASN B CA 1
ATOM 2201 C C . ASN A 1 280 ? 182.496 146.672 162.296 1.00 50.40 280 ASN B C 1
ATOM 2202 O O . ASN A 1 280 ? 182.393 145.657 161.598 1.00 50.40 280 ASN B O 1
ATOM 2207 N N . ILE A 1 281 ? 181.430 147.370 162.698 1.00 45.36 281 ILE B N 1
ATOM 2208 C CA . ILE A 1 281 ? 180.089 146.949 162.317 1.00 45.36 281 ILE B CA 1
ATOM 2209 C C . ILE A 1 281 ? 179.874 147.053 160.814 1.00 45.36 281 ILE B C 1
ATOM 2210 O O . ILE A 1 281 ? 179.226 146.182 160.227 1.00 45.36 281 ILE B O 1
ATOM 2215 N N . ALA A 1 282 ? 180.396 148.099 160.171 1.00 47.62 282 ALA B N 1
ATOM 2216 C CA . ALA A 1 282 ? 180.250 148.234 158.725 1.00 47.62 282 ALA B CA 1
ATOM 2217 C C . ALA A 1 282 ? 180.959 147.105 157.984 1.00 47.62 282 ALA B C 1
ATOM 2218 O O . ALA A 1 282 ? 180.398 146.515 157.051 1.00 47.62 282 ALA B O 1
ATOM 2220 N N . ASN A 1 283 ? 182.191 146.788 158.391 1.00 50.16 283 ASN B N 1
ATOM 2221 C CA . ASN A 1 283 ? 182.905 145.673 157.777 1.00 50.16 283 ASN B CA 1
ATOM 2222 C C . ASN A 1 283 ? 182.168 144.360 158.006 1.00 50.16 283 ASN B C 1
ATOM 2223 O O . ASN A 1 283 ? 182.077 143.525 157.098 1.00 50.16 283 ASN B O 1
ATOM 2228 N N . ALA A 1 284 ? 181.639 144.159 159.215 1.00 47.69 284 ALA B N 1
ATOM 2229 C CA . ALA A 1 284 ? 180.902 142.934 159.506 1.00 47.69 284 ALA B CA 1
ATOM 2230 C C . ALA A 1 284 ? 179.647 142.824 158.651 1.00 47.69 284 ALA B C 1
ATOM 2231 O O . ALA A 1 284 ? 179.320 141.741 158.154 1.00 47.69 284 ALA B O 1
ATOM 2233 N N . VAL A 1 285 ? 178.926 143.933 158.472 1.00 44.31 285 VAL B N 1
ATOM 2234 C CA . VAL A 1 285 ? 177.723 143.919 157.646 1.00 44.31 285 VAL B CA 1
ATOM 2235 C C . VAL A 1 285 ? 178.075 143.618 156.195 1.00 44.31 285 VAL B C 1
ATOM 2236 O O . VAL A 1 285 ? 177.377 142.851 155.518 1.00 44.31 285 VAL B O 1
ATOM 2240 N N . ILE A 1 286 ? 179.159 144.213 155.693 1.00 47.50 286 ILE B N 1
ATOM 2241 C CA . ILE A 1 286 ? 179.574 143.951 154.317 1.00 47.50 286 ILE B CA 1
ATOM 2242 C C . ILE A 1 286 ? 179.943 142.481 154.147 1.00 47.50 286 ILE B C 1
ATOM 2243 O O . ILE A 1 286 ? 179.565 141.838 153.161 1.00 47.50 286 ILE B O 1
ATOM 2248 N N . GLU A 1 287 ? 180.685 141.927 155.110 1.00 49.11 287 GLU B N 1
ATOM 2249 C CA . GLU A 1 287 ? 181.039 140.512 155.051 1.00 49.11 287 GLU B CA 1
ATOM 2250 C C . GLU A 1 287 ? 179.806 139.619 155.104 1.00 49.11 287 GLU B C 1
ATOM 2251 O O . GLU A 1 287 ? 179.735 138.621 154.378 1.00 49.11 287 GLU B O 1
ATOM 2257 N N . GLY A 1 288 ? 178.836 139.954 155.955 1.00 45.02 288 GLY B N 1
ATOM 2258 C CA . GLY A 1 288 ? 177.623 139.159 156.029 1.00 45.02 288 GLY B CA 1
ATOM 2259 C C . GLY A 1 288 ? 176.819 139.201 154.745 1.00 45.02 288 GLY B C 1
ATOM 2260 O O . GLY A 1 288 ? 176.259 138.187 154.320 1.00 45.02 288 GLY B O 1
ATOM 2261 N N . LEU A 1 289 ? 176.742 140.374 154.114 1.00 42.09 289 LEU B N 1
ATOM 2262 C CA . LEU A 1 289 ? 176.071 140.471 152.821 1.00 42.09 289 LEU B CA 1
ATOM 2263 C C . LEU A 1 289 ? 176.818 139.681 151.754 1.00 42.09 289 LEU B C 1
ATOM 2264 O O . LEU A 1 289 ? 176.195 139.051 150.891 1.00 42.09 289 LEU B O 1
ATOM 2269 N N . ALA A 1 290 ? 178.153 139.710 151.791 1.00 43.87 290 ALA B N 1
ATOM 2270 C CA . ALA A 1 290 ? 178.941 138.930 150.843 1.00 43.87 290 ALA B CA 1
ATOM 2271 C C . ALA A 1 290 ? 178.692 137.438 151.015 1.00 43.87 290 ALA B C 1
ATOM 2272 O O . ALA A 1 290 ? 178.547 136.707 150.028 1.00 43.87 290 ALA B O 1
ATOM 2274 N N . GLY A 1 291 ? 178.639 136.969 152.260 1.00 42.61 291 GLY B N 1
ATOM 2275 C CA . GLY A 1 291 ? 178.368 135.571 152.533 1.00 42.61 291 GLY B CA 1
ATOM 2276 C C . GLY A 1 291 ? 176.913 135.176 152.449 1.00 42.61 291 GLY B C 1
ATOM 2277 O O . GLY A 1 291 ? 176.593 133.997 152.629 1.00 42.61 291 GLY B O 1
ATOM 2278 N N . ALA A 1 292 ? 176.026 136.130 152.182 1.00 40.67 292 ALA B N 1
ATOM 2279 C CA . ALA A 1 292 ? 174.599 135.872 152.066 1.00 40.67 292 ALA B CA 1
ATOM 2280 C C . ALA A 1 292 ? 174.167 135.571 150.637 1.00 40.67 292 ALA B C 1
ATOM 2281 O O . ALA A 1 292 ? 172.963 135.486 150.374 1.00 40.67 292 ALA B O 1
ATOM 2283 N N . GLN A 1 293 ? 175.120 135.419 149.716 1.00 42.43 293 GLN B N 1
ATOM 2284 C CA . GLN A 1 293 ? 174.841 135.150 148.305 1.00 42.43 293 GLN B CA 1
ATOM 2285 C C . GLN A 1 293 ? 174.023 136.264 147.659 1.00 42.43 293 GLN B C 1
ATOM 2286 O O . GLN A 1 293 ? 173.145 136.005 146.833 1.00 42.43 293 GLN B O 1
ATOM 2292 N N . PHE A 1 294 ? 174.300 137.510 148.032 1.00 39.03 294 PHE B N 1
ATOM 2293 C CA . PHE A 1 294 ? 173.746 138.651 147.319 1.00 39.03 294 PHE B CA 1
ATOM 2294 C C . PHE A 1 294 ? 174.682 139.044 146.186 1.00 39.03 294 PHE B C 1
ATOM 2295 O O . PHE A 1 294 ? 175.900 139.130 146.370 1.00 39.03 294 PHE B O 1
ATOM 2303 N N . LYS A 1 295 ? 174.110 139.278 145.009 1.00 41.03 295 LYS B N 1
ATOM 2304 C CA . LYS A 1 295 ? 174.888 139.563 143.815 1.00 41.03 295 LYS B CA 1
ATOM 2305 C C . LYS A 1 295 ? 174.402 140.858 143.180 1.00 41.03 295 LYS B C 1
ATOM 2306 O O . LYS A 1 295 ? 173.273 141.299 143.405 1.00 41.03 295 LYS B O 1
ATOM 2312 N N . HIS A 1 296 ? 175.285 141.462 142.383 1.00 40.24 296 HIS B N 1
ATOM 2313 C CA . HIS A 1 296 ? 174.986 142.694 141.652 1.00 40.24 296 HIS B CA 1
ATOM 2314 C C . HIS A 1 296 ? 174.566 143.819 142.595 1.00 40.24 296 HIS B C 1
ATOM 2315 O O . HIS A 1 296 ? 173.638 144.578 142.311 1.00 40.24 296 HIS B O 1
ATOM 2322 N N . LEU A 1 297 ? 175.254 143.926 143.727 1.00 36.82 297 LEU B N 1
ATOM 2323 C CA . LEU A 1 297 ? 174.999 145.016 144.652 1.00 36.82 297 LEU B CA 1
ATOM 2324 C C . LEU A 1 297 ? 175.553 146.326 144.098 1.00 36.82 297 LEU B C 1
ATOM 2325 O O . LEU A 1 297 ? 176.429 146.347 143.230 1.00 36.82 297 LEU B O 1
ATOM 2330 N N . THR A 1 298 ? 175.016 147.432 144.606 1.00 32.61 298 THR B N 1
ATOM 2331 C CA . THR A 1 298 ? 175.499 148.764 144.274 1.00 32.61 298 THR B CA 1
ATOM 2332 C C . THR A 1 298 ? 175.645 149.575 145.553 1.00 32.61 298 THR B C 1
ATOM 2333 O O . THR A 1 298 ? 174.917 149.362 146.525 1.00 32.61 298 THR B O 1
ATOM 2337 N N . VAL A 1 299 ? 176.599 150.502 145.550 1.00 30.50 299 VAL B N 1
ATOM 2338 C CA . VAL A 1 299 ? 176.923 151.302 146.725 1.00 30.50 299 VAL B CA 1
ATOM 2339 C C . VAL A 1 299 ? 176.892 152.777 146.351 1.00 30.50 299 VAL B C 1
ATOM 2340 O O . VAL A 1 299 ? 177.529 153.190 145.377 1.00 30.50 299 VAL B O 1
ATOM 2344 N N . TRP A 1 300 ? 176.150 153.567 147.129 1.00 27.79 300 TRP B N 1
ATOM 2345 C CA . TRP A 1 300 ? 176.110 155.025 147.011 1.00 27.79 300 TRP B CA 1
ATOM 2346 C C . TRP A 1 300 ? 176.381 155.573 148.408 1.00 27.79 300 TRP B C 1
ATOM 2347 O O . TRP A 1 300 ? 175.448 155.822 149.175 1.00 27.79 300 TRP B O 1
ATOM 2358 N N . THR A 1 301 ? 177.658 155.763 148.735 1.00 31.19 301 THR B N 1
ATOM 2359 C CA . THR A 1 301 ? 178.046 156.131 150.091 1.00 31.19 301 THR B CA 1
ATOM 2360 C C . THR A 1 301 ? 178.950 157.354 150.118 1.00 31.19 301 THR B C 1
ATOM 2361 O O . THR A 1 301 ? 179.101 158.051 149.110 1.00 31.19 301 THR B O 1
ATOM 2365 N N . GLU A 1 302 ? 179.539 157.628 151.281 1.00 33.11 302 GLU B N 1
ATOM 2366 C CA . GLU A 1 302 ? 180.527 158.686 151.436 1.00 33.11 302 GLU B CA 1
ATOM 2367 C C . GLU A 1 302 ? 181.949 158.169 151.241 1.00 33.11 302 GLU B C 1
ATOM 2368 O O . GLU A 1 302 ? 182.731 158.764 150.494 1.00 33.11 302 GLU B O 1
ATOM 2374 N N . VAL A 1 303 ? 182.300 157.069 151.907 1.00 37.41 303 VAL B N 1
ATOM 2375 C CA . VAL A 1 303 ? 183.668 156.566 151.951 1.00 37.41 303 VAL B CA 1
ATOM 2376 C C . VAL A 1 303 ? 183.674 155.070 151.657 1.00 37.41 303 VAL B C 1
ATOM 2377 O O . VAL A 1 303 ? 182.792 154.335 152.114 1.00 37.41 303 VAL B O 1
ATOM 2381 N N . LEU A 1 304 ? 184.667 154.624 150.889 1.00 42.67 304 LEU B N 1
ATOM 2382 C CA . LEU A 1 304 ? 184.945 153.210 150.677 1.00 42.67 304 LEU B CA 1
ATOM 2383 C C . LEU A 1 304 ? 186.209 152.783 151.416 1.00 42.67 304 LEU B C 1
ATOM 2384 O O . LEU A 1 304 ? 187.088 153.598 151.706 1.00 42.67 304 LEU B O 1
ATOM 2389 N N . GLN A 1 305 ? 186.286 151.487 151.719 1.00 51.25 305 GLN B N 1
ATOM 2390 C CA . GLN A 1 305 ? 187.410 150.858 152.392 1.00 51.25 305 GLN B CA 1
ATOM 2391 C C . GLN A 1 305 ? 187.979 149.741 151.509 1.00 51.25 305 GLN B C 1
ATOM 2392 O O . GLN A 1 305 ? 187.602 149.605 150.336 1.00 51.25 305 GLN B O 1
ATOM 2398 N N . ASP A 1 306 ? 188.891 148.947 152.072 1.00 60.12 306 ASP B N 1
ATOM 2399 C CA . ASP A 1 306 ? 189.320 147.690 151.466 1.00 60.12 306 ASP B CA 1
ATOM 2400 C C . ASP A 1 306 ? 188.219 146.643 151.442 1.00 60.12 306 ASP B C 1
ATOM 2401 O O . ASP A 1 306 ? 188.314 145.681 150.673 1.00 60.12 306 ASP B O 1
ATOM 2406 N N . SER A 1 307 ? 187.186 146.805 152.265 1.00 56.32 307 SER B N 1
ATOM 2407 C CA . SER A 1 307 ? 186.116 145.825 152.372 1.00 56.32 307 SER B CA 1
ATOM 2408 C C . SER A 1 307 ? 185.375 145.686 151.049 1.00 56.32 307 SER B C 1
ATOM 2409 O O . SER A 1 307 ? 185.087 144.570 150.604 1.00 56.32 307 SER B O 1
ATOM 2412 N N . PHE A 1 308 ? 185.065 146.814 150.415 1.00 51.84 308 PHE B N 1
ATOM 2413 C CA . PHE A 1 308 ? 184.340 146.810 149.151 1.00 51.84 308 PHE B CA 1
ATOM 2414 C C . PHE A 1 308 ? 185.202 146.286 148.008 1.00 51.84 308 PHE B C 1
ATOM 2415 O O . PHE A 1 308 ? 184.675 145.771 147.018 1.00 51.84 308 PHE B O 1
ATOM 2423 N N . LEU A 1 309 ? 186.526 146.419 148.126 1.00 55.83 309 LEU B N 1
ATOM 2424 C CA . LEU A 1 309 ? 187.416 145.875 147.106 1.00 55.83 309 LEU B CA 1
ATOM 2425 C C . LEU A 1 309 ? 187.308 144.361 147.004 1.00 55.83 309 LEU B C 1
ATOM 2426 O O . LEU A 1 309 ? 187.375 143.813 145.896 1.00 55.83 309 LEU B O 1
ATOM 2431 N N . ASP A 1 310 ? 187.146 143.674 148.136 1.00 57.07 310 ASP B N 1
ATOM 2432 C CA . ASP A 1 310 ? 186.921 142.233 148.121 1.00 57.07 310 ASP B CA 1
ATOM 2433 C C . ASP A 1 310 ? 185.635 141.896 147.376 1.00 57.07 310 ASP B C 1
ATOM 2434 O O . ASP A 1 310 ? 185.570 140.904 146.641 1.00 57.07 310 ASP B O 1
ATOM 2439 N N . LEU A 1 311 ? 184.601 142.716 147.560 1.00 51.24 311 LEU B N 1
ATOM 2440 C CA . LEU A 1 311 ? 183.343 142.553 146.844 1.00 51.24 311 LEU B CA 1
ATOM 2441 C C . LEU A 1 311 ? 183.554 142.717 145.345 1.00 51.24 311 LEU B C 1
ATOM 2442 O O . LEU A 1 311 ? 182.979 141.972 144.546 1.00 51.24 311 LEU B O 1
ATOM 2447 N N . PHE A 1 312 ? 184.372 143.696 144.956 1.00 50.06 312 PHE B N 1
ATOM 2448 C CA . PHE A 1 312 ? 184.704 143.869 143.546 1.00 50.06 312 PHE B CA 1
ATOM 2449 C C . PHE A 1 312 ? 185.409 142.635 142.999 1.00 50.06 312 PHE B C 1
ATOM 2450 O O . PHE A 1 312 ? 185.114 142.177 141.890 1.00 50.06 312 PHE B O 1
ATOM 2458 N N . GLU A 1 313 ? 186.353 142.087 143.768 1.00 58.09 313 GLU B N 1
ATOM 2459 C CA . GLU A 1 313 ? 187.110 140.931 143.297 1.00 58.09 313 GLU B CA 1
ATOM 2460 C C . GLU A 1 313 ? 186.223 139.699 143.153 1.00 58.09 313 GLU B C 1
ATOM 2461 O O . GLU A 1 313 ? 186.310 138.979 142.152 1.00 58.09 313 GLU B O 1
ATOM 2467 N N . ASN A 1 314 ? 185.361 139.440 144.137 1.00 53.68 314 ASN B N 1
ATOM 2468 C CA . ASN A 1 314 ? 184.533 138.239 144.105 1.00 53.68 314 ASN B CA 1
ATOM 2469 C C . ASN A 1 314 ? 183.221 138.431 143.352 1.00 53.68 314 ASN B C 1
ATOM 2470 O O . ASN A 1 314 ? 182.472 137.461 143.195 1.00 53.68 314 ASN B O 1
ATOM 2475 N N . GLY A 1 315 ? 182.923 139.642 142.888 1.00 48.94 315 GLY B N 1
ATOM 2476 C CA . GLY A 1 315 ? 181.771 139.876 142.041 1.00 48.94 315 GLY B CA 1
ATOM 2477 C C . GLY A 1 315 ? 180.455 140.113 142.748 1.00 48.94 315 GLY B C 1
ATOM 2478 O O . GLY A 1 315 ? 179.417 140.162 142.079 1.00 48.94 315 GLY B O 1
ATOM 2479 N N . SER A 1 316 ? 180.456 140.258 144.075 1.00 43.98 316 SER B N 1
ATOM 2480 C CA . SER A 1 316 ? 179.209 140.546 144.777 1.00 43.98 316 SER B CA 1
ATOM 2481 C C . SER A 1 316 ? 178.756 141.983 144.556 1.00 43.98 316 SER B C 1
ATOM 2482 O O . SER A 1 316 ? 177.552 142.263 144.587 1.00 43.98 316 SER B O 1
ATOM 2485 N N . LEU A 1 317 ? 179.693 142.900 144.333 1.00 42.59 317 LEU B N 1
ATOM 2486 C CA . LEU A 1 317 ? 179.401 144.315 144.149 1.00 42.59 317 LEU B CA 1
ATOM 2487 C C . LEU A 1 317 ? 179.686 144.702 142.707 1.00 42.59 317 LEU B C 1
ATOM 2488 O O . LEU A 1 317 ? 180.705 144.293 142.144 1.00 42.59 317 LEU B O 1
ATOM 2493 N N . ASP A 1 318 ? 178.783 145.480 142.111 1.00 40.99 318 ASP B N 1
ATOM 2494 C CA . ASP A 1 318 ? 178.933 145.895 140.721 1.00 40.99 318 ASP B CA 1
ATOM 2495 C C . ASP A 1 318 ? 179.597 147.262 140.593 1.00 40.99 318 ASP B C 1
ATOM 2496 O O . ASP A 1 318 ? 180.655 147.383 139.969 1.00 40.99 318 ASP B O 1
ATOM 2501 N N . TYR A 1 319 ? 178.989 148.296 141.170 1.00 36.41 319 TYR B N 1
ATOM 2502 C CA . TYR A 1 319 ? 179.489 149.657 141.053 1.00 36.41 319 TYR B CA 1
ATOM 2503 C C . TYR A 1 319 ? 179.403 150.346 142.406 1.00 36.41 319 TYR B C 1
ATOM 2504 O O . TYR A 1 319 ? 178.554 150.013 143.236 1.00 36.41 319 TYR B O 1
ATOM 2513 N N . ALA A 1 320 ? 180.288 151.317 142.619 1.00 32.80 320 ALA B N 1
ATOM 2514 C CA . ALA A 1 320 ? 180.324 152.064 143.866 1.00 32.80 320 ALA B CA 1
ATOM 2515 C C . ALA A 1 320 ? 180.519 153.544 143.577 1.00 32.80 320 ALA B C 1
ATOM 2516 O O . ALA A 1 320 ? 181.333 153.917 142.729 1.00 32.80 320 ALA B O 1
ATOM 2518 N N . THR A 1 321 ? 179.767 154.380 144.287 1.00 29.71 321 THR B N 1
ATOM 2519 C CA . THR A 1 321 ? 179.888 155.828 144.202 1.00 29.71 321 THR B CA 1
ATOM 2520 C C . THR A 1 321 ? 180.142 156.383 145.594 1.00 29.71 321 THR B C 1
ATOM 2521 O O . THR A 1 321 ? 179.389 156.090 146.528 1.00 29.71 321 THR B O 1
ATOM 2525 N N . ALA A 1 322 ? 181.195 157.183 145.733 1.00 29.85 322 ALA B N 1
ATOM 2526 C CA . ALA A 1 322 ? 181.535 157.748 147.028 1.00 29.85 322 ALA B CA 1
ATOM 2527 C C . ALA A 1 322 ? 182.230 159.084 146.838 1.00 29.85 322 ALA B C 1
ATOM 2528 O O . ALA A 1 322 ? 182.778 159.378 145.774 1.00 29.85 322 ALA B O 1
ATOM 2530 N N . THR A 1 323 ? 182.197 159.897 147.893 1.00 29.58 323 THR B N 1
ATOM 2531 C CA . THR A 1 323 ? 182.957 161.138 147.896 1.00 29.58 323 THR B CA 1
ATOM 2532 C C . THR A 1 323 ? 184.454 160.881 147.953 1.00 29.58 323 THR B C 1
ATOM 2533 O O . THR A 1 323 ? 185.228 161.591 147.302 1.00 29.58 323 THR B O 1
ATOM 2537 N N . SER A 1 324 ? 184.876 159.875 148.715 1.00 33.48 324 SER B N 1
ATOM 2538 C CA . SER A 1 324 ? 186.286 159.559 148.861 1.00 33.48 324 SER B CA 1
ATOM 2539 C C . SER A 1 324 ? 186.450 158.053 148.966 1.00 33.48 324 SER B C 1
ATOM 2540 O O . SER A 1 324 ? 185.521 157.331 149.336 1.00 33.48 324 SER B O 1
ATOM 2543 N N . VAL A 1 325 ? 187.648 157.586 148.633 1.00 38.03 325 VAL B N 1
ATOM 2544 C CA . VAL A 1 325 ? 188.030 156.192 148.817 1.00 38.03 325 VAL B CA 1
ATOM 2545 C C . VAL A 1 325 ? 189.193 156.164 149.801 1.00 38.03 325 VAL B C 1
ATOM 2546 O O . VAL A 1 325 ? 190.206 156.846 149.602 1.00 38.03 325 VAL B O 1
ATOM 2550 N N . ARG A 1 326 ? 189.031 155.406 150.881 1.00 47.96 326 ARG B N 1
ATOM 2551 C CA . ARG A 1 326 ? 189.968 155.393 152.002 1.00 47.96 326 ARG B CA 1
ATOM 2552 C C . ARG A 1 326 ? 190.459 153.964 152.189 1.00 47.96 326 ARG B C 1
ATOM 2553 O O . ARG A 1 326 ? 189.803 153.151 152.845 1.00 47.96 326 ARG B O 1
ATOM 2561 N N . LEU A 1 327 ? 191.615 153.657 151.610 1.00 56.42 327 LEU B N 1
ATOM 2562 C CA . LEU A 1 327 ? 192.169 152.315 151.653 1.00 56.42 327 LEU B CA 1
ATOM 2563 C C . LEU A 1 327 ? 193.682 152.370 151.815 1.00 56.42 327 LEU B C 1
ATOM 2564 O O . LEU A 1 327 ? 194.329 153.352 151.442 1.00 56.42 327 LEU B O 1
ATOM 2569 N N . THR A 1 328 ? 194.238 151.298 152.378 1.00 62.11 328 THR B N 1
ATOM 2570 C CA . THR A 1 328 ? 195.615 151.298 152.854 1.00 62.11 328 THR B CA 1
ATOM 2571 C C . THR A 1 328 ? 196.597 151.040 151.709 1.00 62.11 328 THR B C 1
ATOM 2572 O O . THR A 1 328 ? 196.233 150.980 150.531 1.00 62.11 328 THR B O 1
ATOM 2576 N N . GLU A 1 329 ? 197.874 150.896 152.081 1.00 66.53 329 GLU B N 1
ATOM 2577 C CA . GLU A 1 329 ? 198.938 150.703 151.098 1.00 66.53 329 GLU B CA 1
ATOM 2578 C C . GLU A 1 329 ? 198.768 149.392 150.340 1.00 66.53 329 GLU B C 1
ATOM 2579 O O . GLU A 1 329 ? 198.954 149.345 149.117 1.00 66.53 329 GLU B O 1
ATOM 2585 N N . LYS A 1 330 ? 198.432 148.312 151.049 1.00 67.42 330 LYS B N 1
ATOM 2586 C CA . LYS A 1 330 ? 198.098 147.070 150.363 1.00 67.42 330 LYS B CA 1
ATOM 2587 C C . LYS A 1 330 ? 196.880 147.257 149.472 1.00 67.42 330 LYS B C 1
ATOM 2588 O O . LYS A 1 330 ? 196.798 146.657 148.395 1.00 67.42 330 LYS B O 1
ATOM 2594 N N . GLY A 1 331 ? 195.934 148.096 149.897 1.00 63.00 331 GLY B N 1
ATOM 2595 C CA . GLY A 1 331 ? 194.843 148.471 149.015 1.00 63.00 331 GLY B CA 1
ATOM 2596 C C . GLY A 1 331 ? 195.323 149.217 147.785 1.00 63.00 331 GLY B C 1
ATOM 2597 O O . GLY A 1 331 ? 194.810 149.007 146.684 1.00 63.00 331 GLY B O 1
ATOM 2598 N N . PHE A 1 332 ? 196.303 150.112 147.957 1.00 62.88 332 PHE B N 1
ATOM 2599 C CA . PHE A 1 332 ? 196.911 150.776 146.806 1.00 62.88 332 PHE B CA 1
ATOM 2600 C C . PHE A 1 332 ? 197.473 149.758 145.824 1.00 62.88 332 PHE B C 1
ATOM 2601 O O . PHE A 1 332 ? 197.236 149.848 144.614 1.00 62.88 332 PHE B O 1
ATOM 2609 N N . ASP A 1 333 ? 198.228 148.781 146.330 1.00 65.67 333 ASP B N 1
ATOM 2610 C CA . ASP A 1 333 ? 198.815 147.773 145.452 1.00 65.67 333 ASP B CA 1
ATOM 2611 C C . ASP A 1 333 ? 197.734 146.960 144.751 1.00 65.67 333 ASP B C 1
ATOM 2612 O O . ASP A 1 333 ? 197.803 146.727 143.538 1.00 65.67 333 ASP B O 1
ATOM 2617 N N . ARG A 1 334 ? 196.711 146.539 145.500 1.00 63.97 334 ARG B N 1
ATOM 2618 C CA . ARG A 1 334 ? 195.643 145.731 144.919 1.00 63.97 334 ARG B CA 1
ATOM 2619 C C . ARG A 1 334 ? 194.889 146.497 143.840 1.00 63.97 334 ARG B C 1
ATOM 2620 O O . ARG A 1 334 ? 194.567 145.940 142.783 1.00 63.97 334 ARG B O 1
ATOM 2628 N N . ALA A 1 335 ? 194.592 147.775 144.087 1.00 59.84 335 ALA B N 1
ATOM 2629 C CA . ALA A 1 335 ? 193.819 148.552 143.124 1.00 59.84 335 ALA B CA 1
ATOM 2630 C C . ALA A 1 335 ? 194.645 148.909 141.896 1.00 59.84 335 ALA B C 1
ATOM 2631 O O . ALA A 1 335 ? 194.168 148.776 140.764 1.00 59.84 335 ALA B O 1
ATOM 2633 N N . PHE A 1 336 ? 195.884 149.365 142.090 1.00 60.01 336 PHE B N 1
ATOM 2634 C CA . PHE A 1 336 ? 196.696 149.796 140.960 1.00 60.01 336 PHE B CA 1
ATOM 2635 C C . PHE A 1 336 ? 197.270 148.629 140.168 1.00 60.01 336 PHE B C 1
ATOM 2636 O O . PHE A 1 336 ? 197.682 148.825 139.019 1.00 60.01 336 PHE B O 1
ATOM 2644 N N . ALA A 1 337 ? 197.306 147.425 140.745 1.00 60.85 337 ALA B N 1
ATOM 2645 C CA . ALA A 1 337 ? 197.636 146.250 139.947 1.00 60.85 337 ALA B CA 1
ATOM 2646 C C . ALA A 1 337 ? 196.518 145.917 138.969 1.00 60.85 337 ALA B C 1
ATOM 2647 O O . ALA A 1 337 ? 196.745 145.205 137.984 1.00 60.85 337 ALA B O 1
ATOM 2649 N N . ASN A 1 338 ? 195.315 146.423 139.223 1.00 57.97 338 ASN B N 1
ATOM 2650 C CA . ASN A 1 338 ? 194.134 146.211 138.391 1.00 57.97 338 ASN B CA 1
ATOM 2651 C C . ASN A 1 338 ? 193.451 147.545 138.113 1.00 57.97 338 ASN B C 1
ATOM 2652 O O . ASN A 1 338 ? 192.248 147.717 138.319 1.00 57.97 338 ASN B O 1
ATOM 2657 N N . TRP A 1 339 ? 194.241 148.518 137.650 1.00 52.65 339 TRP B N 1
ATOM 2658 C CA . TRP A 1 339 ? 193.751 149.886 137.500 1.00 52.65 339 TRP B CA 1
ATOM 2659 C C . TRP A 1 339 ? 192.594 149.972 136.514 1.00 52.65 339 TRP B C 1
ATOM 2660 O O . TRP A 1 339 ? 191.613 150.682 136.761 1.00 52.65 339 TRP B O 1
ATOM 2671 N N . GLU A 1 340 ? 192.693 149.265 135.386 1.00 53.37 340 GLU B N 1
ATOM 2672 C CA . GLU A 1 340 ? 191.644 149.348 134.374 1.00 53.37 340 GLU B CA 1
ATOM 2673 C C . GLU A 1 340 ? 190.315 148.817 134.894 1.00 53.37 340 GLU B C 1
ATOM 2674 O O . GLU A 1 340 ? 189.266 149.419 134.641 1.00 53.37 340 GLU B O 1
ATOM 2680 N N . ASN A 1 341 ? 190.336 147.701 135.620 1.00 52.76 341 ASN B N 1
ATOM 2681 C CA . ASN A 1 341 ? 189.101 147.155 136.170 1.00 52.76 341 ASN B CA 1
ATOM 2682 C C . ASN A 1 341 ? 188.593 148.012 137.324 1.00 52.76 341 ASN B C 1
ATOM 2683 O O . ASN A 1 341 ? 187.380 148.183 137.489 1.00 52.76 341 ASN B O 1
ATOM 2688 N N . PHE A 1 342 ? 189.508 148.560 138.124 1.00 50.18 342 PHE B N 1
ATOM 2689 C CA . PHE A 1 342 ? 189.120 149.402 139.252 1.00 50.18 342 PHE B CA 1
ATOM 2690 C C . PHE A 1 342 ? 188.426 150.672 138.774 1.00 50.18 342 PHE B C 1
ATOM 2691 O O . PHE A 1 342 ? 187.464 151.143 139.392 1.00 50.18 342 PHE B O 1
ATOM 2699 N N . LYS A 1 343 ? 188.913 151.245 137.672 1.00 47.99 343 LYS B N 1
ATOM 2700 C CA . LYS A 1 343 ? 188.350 152.489 137.155 1.00 47.99 343 LYS B CA 1
ATOM 2701 C C . LYS A 1 343 ? 186.885 152.322 136.771 1.00 47.99 343 LYS B C 1
ATOM 2702 O O . LYS A 1 343 ? 186.049 153.181 137.072 1.00 47.99 343 LYS B O 1
ATOM 2708 N N . HIS A 1 344 ? 186.556 151.216 136.107 1.00 47.30 344 HIS B N 1
ATOM 2709 C CA . HIS A 1 344 ? 185.204 151.001 135.607 1.00 47.30 344 HIS B CA 1
ATOM 2710 C C . HIS A 1 344 ? 184.241 150.494 136.669 1.00 47.30 344 HIS B C 1
ATOM 2711 O O . HIS A 1 344 ? 183.120 150.111 136.319 1.00 47.30 344 HIS B O 1
ATOM 2718 N N . ARG A 1 345 ? 184.635 150.467 137.944 1.00 43.93 345 ARG B N 1
ATOM 2719 C CA . ARG A 1 345 ? 183.764 149.958 138.994 1.00 43.93 345 ARG B CA 1
ATOM 2720 C C . ARG A 1 345 ? 183.679 150.907 140.183 1.00 43.93 345 ARG B C 1
ATOM 2721 O O . ARG A 1 345 ? 183.095 150.543 141.210 1.00 43.93 345 ARG B O 1
ATOM 2729 N N . LEU A 1 346 ? 184.243 152.109 140.073 1.00 35.73 346 LEU B N 1
ATOM 2730 C CA . LEU A 1 346 ? 184.160 153.122 141.114 1.00 35.73 346 LEU B CA 1
ATOM 2731 C C . LEU A 1 346 ? 184.055 154.497 140.471 1.00 35.73 346 LEU B C 1
ATOM 2732 O O . LEU A 1 346 ? 184.731 154.778 139.478 1.00 35.73 346 LEU B O 1
ATOM 2737 N N . CYS A 1 347 ? 183.202 155.347 141.038 1.00 31.04 347 CYS B N 1
ATOM 2738 C CA . CYS A 1 347 ? 183.061 156.731 140.608 1.00 31.04 347 CYS B CA 1
ATOM 2739 C C . CYS A 1 347 ? 183.130 157.634 141.828 1.00 31.04 347 CYS B C 1
ATOM 2740 O O . CYS A 1 347 ? 182.397 157.424 142.799 1.00 31.04 347 CYS B O 1
ATOM 2743 N N . LEU A 1 348 ? 184.003 158.635 141.778 1.00 28.26 348 LEU B N 1
ATOM 2744 C CA . LEU A 1 348 ? 184.181 159.574 142.876 1.00 28.26 348 LEU B CA 1
ATOM 2745 C C . LEU A 1 348 ? 183.445 160.869 142.563 1.00 28.26 348 LEU B C 1
ATOM 2746 O O . LEU A 1 348 ? 183.643 161.459 141.498 1.00 28.26 348 LEU B O 1
ATOM 2751 N N . ARG A 1 349 ? 182.603 161.304 143.492 1.00 27.61 349 ARG B N 1
ATOM 2752 C CA . ARG A 1 349 ? 181.767 162.480 143.320 1.00 27.61 349 ARG B CA 1
ATOM 2753 C C . ARG A 1 349 ? 182.038 163.475 144.441 1.00 27.61 349 ARG B C 1
ATOM 2754 O O . ARG A 1 349 ? 182.728 163.176 145.418 1.00 27.61 349 ARG B O 1
ATOM 2762 N N . SER A 1 350 ? 181.495 164.678 144.286 1.00 25.79 350 SER B N 1
ATOM 2763 C CA . SER A 1 350 ? 181.579 165.669 145.347 1.00 25.79 350 SER B CA 1
ATOM 2764 C C . SER A 1 350 ? 180.600 165.328 146.465 1.00 25.79 350 SER B C 1
ATOM 2765 O O . SER A 1 350 ? 179.575 164.679 146.246 1.00 25.79 350 SER B O 1
ATOM 2768 N N . GLN A 1 351 ? 180.928 165.771 147.682 1.00 25.32 351 GLN B N 1
ATOM 2769 C CA . GLN A 1 351 ? 180.085 165.462 148.831 1.00 25.32 351 GLN B CA 1
ATOM 2770 C C . GLN A 1 351 ? 178.722 166.132 148.750 1.00 25.32 351 GLN B C 1
ATOM 2771 O O . GLN A 1 351 ? 177.784 165.678 149.413 1.00 25.32 351 GLN B O 1
ATOM 2777 N N . VAL A 1 352 ? 178.591 167.202 147.966 1.00 24.15 352 VAL B N 1
ATOM 2778 C CA . VAL A 1 352 ? 177.282 167.813 147.775 1.00 24.15 352 VAL B CA 1
ATOM 2779 C C . VAL A 1 352 ? 176.390 166.908 146.938 1.00 24.15 352 VAL B C 1
ATOM 2780 O O . VAL A 1 352 ? 175.166 166.903 147.107 1.00 24.15 352 VAL B O 1
ATOM 2784 N N . VAL A 1 353 ? 176.977 166.127 146.035 1.00 24.50 353 VAL B N 1
ATOM 2785 C CA . VAL A 1 353 ? 176.206 165.211 145.199 1.00 24.50 353 VAL B CA 1
ATOM 2786 C C . VAL A 1 353 ? 175.987 163.872 145.892 1.00 24.50 353 VAL B C 1
ATOM 2787 O O . VAL A 1 353 ? 174.884 163.322 145.851 1.00 24.50 353 VAL B O 1
ATOM 2791 N N . SER A 1 354 ? 177.024 163.330 146.535 1.00 25.34 354 SER B N 1
ATOM 2792 C CA . SER A 1 354 ? 176.902 162.026 147.181 1.00 25.34 354 SER B CA 1
ATOM 2793 C C . SER A 1 354 ? 175.884 162.054 148.314 1.00 25.34 354 SER B C 1
ATOM 2794 O O . SER A 1 354 ? 175.082 161.125 148.460 1.00 25.34 354 SER B O 1
ATOM 2797 N N . ASN A 1 355 ? 175.901 163.107 149.126 1.00 24.67 355 ASN B N 1
ATOM 2798 C CA . ASN A 1 355 ? 175.009 163.225 150.271 1.00 24.67 355 ASN B CA 1
ATOM 2799 C C . ASN A 1 355 ? 173.747 164.019 149.960 1.00 24.67 355 ASN B C 1
ATOM 2800 O O . ASN A 1 355 ? 172.992 164.339 150.882 1.00 24.67 355 ASN B O 1
ATOM 2805 N N . ASN A 1 356 ? 173.506 164.343 148.696 1.00 24.88 356 ASN B N 1
ATOM 2806 C CA . ASN A 1 356 ? 172.354 165.162 148.339 1.00 24.88 356 ASN B CA 1
ATOM 2807 C C . ASN A 1 356 ? 171.063 164.411 148.642 1.00 24.88 356 ASN B C 1
ATOM 2808 O O . ASN A 1 356 ? 170.945 163.231 148.294 1.00 24.88 356 ASN B O 1
ATOM 2813 N N . PRO A 1 357 ? 170.081 165.047 149.284 1.00 24.32 357 PRO B N 1
ATOM 2814 C CA . PRO A 1 357 ? 168.782 164.384 149.466 1.00 24.32 357 PRO B CA 1
ATOM 2815 C C . PRO A 1 357 ? 168.134 163.957 148.163 1.00 24.32 357 PRO B C 1
ATOM 2816 O O . PRO A 1 357 ? 167.432 162.938 148.137 1.00 24.32 357 PRO B O 1
ATOM 2820 N N . GLU A 1 358 ? 168.354 164.702 147.078 1.00 26.74 358 GLU B N 1
ATOM 2821 C CA . GLU A 1 358 ? 167.738 164.363 145.799 1.00 26.74 358 GLU B CA 1
ATOM 2822 C C . GLU A 1 358 ? 168.175 162.984 145.323 1.00 26.74 358 GLU B C 1
ATOM 2823 O O . GLU A 1 358 ? 167.338 162.119 145.039 1.00 26.74 358 GLU B O 1
ATOM 2829 N N . MET A 1 359 ? 169.487 162.752 145.253 1.00 26.07 359 MET B N 1
ATOM 2830 C CA . MET A 1 359 ? 169.987 161.476 144.752 1.00 26.07 359 MET B CA 1
ATOM 2831 C C . MET A 1 359 ? 169.681 160.340 145.719 1.00 26.07 359 MET B C 1
ATOM 2832 O O . MET A 1 359 ? 169.316 159.238 145.293 1.00 26.07 359 MET B O 1
ATOM 2837 N N . ILE A 1 360 ? 169.823 160.590 147.022 1.00 24.07 360 ILE B N 1
ATOM 2838 C CA . ILE A 1 360 ? 169.564 159.551 148.015 1.00 24.07 360 ILE B CA 1
ATOM 2839 C C . ILE A 1 360 ? 168.112 159.100 147.950 1.00 24.07 360 ILE B C 1
ATOM 2840 O O . ILE A 1 360 ? 167.818 157.899 147.980 1.00 24.07 360 ILE B O 1
ATOM 2845 N N . ARG A 1 361 ? 167.181 160.049 147.854 1.00 25.61 361 ARG B N 1
ATOM 2846 C CA . ARG A 1 361 ? 165.769 159.695 147.807 1.00 25.61 361 ARG B CA 1
ATOM 2847 C C . ARG A 1 361 ? 165.362 159.113 146.459 1.00 25.61 361 ARG B C 1
ATOM 2848 O O . ARG A 1 361 ? 164.485 158.244 146.408 1.00 25.61 361 ARG B O 1
ATOM 2856 N N . ARG A 1 362 ? 165.976 159.569 145.363 1.00 25.86 362 ARG B N 1
ATOM 2857 C CA . ARG A 1 362 ? 165.639 159.029 144.051 1.00 25.86 362 ARG B CA 1
ATOM 2858 C C . ARG A 1 362 ? 166.131 157.596 143.894 1.00 25.86 362 ARG B C 1
ATOM 2859 O O . ARG A 1 362 ? 165.426 156.751 143.331 1.00 25.86 362 ARG B O 1
ATOM 2867 N N . LEU A 1 363 ? 167.335 157.302 144.385 1.00 25.42 363 LEU B N 1
ATOM 2868 C CA . LEU A 1 363 ? 167.930 155.985 144.200 1.00 25.42 363 LEU B CA 1
ATOM 2869 C C . LEU A 1 363 ? 167.457 154.959 145.219 1.00 25.42 363 LEU B C 1
ATOM 2870 O O . LEU A 1 363 ? 167.755 153.772 145.054 1.00 25.42 363 LEU B O 1
ATOM 2875 N N . GLY A 1 364 ? 166.726 155.372 146.248 1.00 25.70 364 GLY B N 1
ATOM 2876 C CA . GLY A 1 364 ? 166.297 154.437 147.275 1.00 25.70 364 GLY B CA 1
ATOM 2877 C C . GLY A 1 364 ? 167.433 153.868 148.095 1.00 25.70 364 GLY B C 1
ATOM 2878 O O . GLY A 1 364 ? 167.468 152.656 148.341 1.00 25.70 364 GLY B O 1
ATOM 2879 N N . VAL A 1 365 ? 168.368 154.718 148.522 1.00 24.79 365 VAL B N 1
ATOM 2880 C CA . VAL A 1 365 ? 169.537 154.253 149.255 1.00 24.79 365 VAL B CA 1
ATOM 2881 C C . VAL A 1 365 ? 169.110 153.587 150.562 1.00 24.79 365 VAL B C 1
ATOM 2882 O O . VAL A 1 365 ? 168.081 153.932 151.155 1.00 24.79 365 VAL B O 1
ATOM 2886 N N . ILE A 1 366 ? 169.893 152.606 151.001 1.00 26.85 366 ILE B N 1
ATOM 2887 C CA . ILE A 1 366 ? 169.704 151.949 152.289 1.00 26.85 366 ILE B CA 1
ATOM 2888 C C . ILE A 1 366 ? 170.776 152.479 153.231 1.00 26.85 366 ILE B C 1
ATOM 2889 O O . ILE A 1 366 ? 171.974 152.272 153.001 1.00 26.85 366 ILE B O 1
ATOM 2894 N N . ALA A 1 367 ? 170.352 153.156 154.295 1.00 28.40 367 ALA B N 1
ATOM 2895 C CA . ALA A 1 367 ? 171.260 153.856 155.192 1.00 28.40 367 ALA B CA 1
ATOM 2896 C C . ALA A 1 367 ? 171.562 153.024 156.430 1.00 28.40 367 ALA B C 1
ATOM 2897 O O . ALA A 1 367 ? 170.656 152.463 157.051 1.00 28.40 367 ALA B O 1
ATOM 2899 N N . MET A 1 368 ? 172.841 152.967 156.797 1.00 30.14 368 MET B N 1
ATOM 2900 C CA . MET A 1 368 ? 173.291 152.232 157.976 1.00 30.14 368 MET B CA 1
ATOM 2901 C C . MET A 1 368 ? 174.366 153.053 158.674 1.00 30.14 368 MET B C 1
ATOM 2902 O O . MET A 1 368 ? 175.483 153.177 158.160 1.00 30.14 368 MET B O 1
ATOM 2907 N N . ASN A 1 369 ? 174.034 153.607 159.838 1.00 28.32 369 ASN B N 1
ATOM 2908 C CA . ASN A 1 369 ? 174.945 154.446 160.606 1.00 28.32 369 ASN B CA 1
ATOM 2909 C C . ASN A 1 369 ? 174.834 154.121 162.090 1.00 28.32 369 ASN B C 1
ATOM 2910 O O . ASN A 1 369 ? 173.832 153.573 162.556 1.00 28.32 369 ASN B O 1
ATOM 2915 N N . THR A 1 370 ? 175.882 154.476 162.835 1.00 27.47 370 THR B N 1
ATOM 2916 C CA . THR A 1 370 ? 176.037 154.075 164.229 1.00 27.47 370 THR B CA 1
ATOM 2917 C C . THR A 1 370 ? 175.771 155.245 165.165 1.00 27.47 370 THR B C 1
ATOM 2918 O O . THR A 1 370 ? 176.412 156.297 165.028 1.00 27.47 370 THR B O 1
ATOM 2922 N N . PRO A 1 371 ? 174.850 155.111 166.117 1.00 25.92 371 PRO B N 1
ATOM 2923 C CA . PRO A 1 371 ? 174.618 156.167 167.104 1.00 25.92 371 PRO B CA 1
ATOM 2924 C C . PRO A 1 371 ? 175.459 156.011 168.363 1.00 25.92 371 PRO B C 1
ATOM 2925 O O . PRO A 1 371 ? 175.951 154.931 168.696 1.00 25.92 371 PRO B O 1
ATOM 2929 N N . VAL A 1 372 ? 175.607 157.132 169.070 1.00 24.25 372 VAL B N 1
ATOM 2930 C CA . VAL A 1 372 ? 176.134 157.083 170.430 1.00 24.25 372 VAL B CA 1
ATOM 2931 C C . VAL A 1 372 ? 175.109 156.459 171.367 1.00 24.25 372 VAL B C 1
ATOM 2932 O O . VAL A 1 372 ? 175.443 155.607 172.199 1.00 24.25 372 VAL B O 1
ATOM 2936 N N . GLU A 1 373 ? 173.849 156.870 171.247 1.00 24.62 373 GLU B N 1
ATOM 2937 C CA . GLU A 1 373 ? 172.769 156.328 172.057 1.00 24.62 373 GLU B CA 1
ATOM 2938 C C . GLU A 1 373 ? 171.447 156.630 171.371 1.00 24.62 373 GLU B C 1
ATOM 2939 O O . GLU A 1 373 ? 171.311 157.637 170.671 1.00 24.62 373 GLU B O 1
ATOM 2945 N N . VAL A 1 374 ? 170.479 155.742 171.573 1.00 24.11 374 VAL B N 1
ATOM 2946 C CA . VAL A 1 374 ? 169.121 155.916 171.075 1.00 24.11 374 VAL B CA 1
ATOM 2947 C C . VAL A 1 374 ? 168.168 155.714 172.241 1.00 24.11 374 VAL B C 1
ATOM 2948 O O . VAL A 1 374 ? 168.222 154.679 172.913 1.00 24.11 374 VAL B O 1
ATOM 2952 N N . ASP A 1 375 ? 167.300 156.691 172.485 1.00 22.79 375 ASP B N 1
ATOM 2953 C CA . ASP A 1 375 ? 166.353 156.505 173.570 1.00 22.79 375 ASP B CA 1
ATOM 2954 C C . ASP A 1 375 ? 165.190 155.630 173.114 1.00 22.79 375 ASP B C 1
ATOM 2955 O O . ASP A 1 375 ? 165.084 155.240 171.949 1.00 22.79 375 ASP B O 1
ATOM 2960 N N . ILE A 1 376 ? 164.304 155.321 174.062 1.00 22.13 376 ILE B N 1
ATOM 2961 C CA . ILE A 1 376 ? 163.214 154.390 173.800 1.00 22.13 376 ILE B CA 1
ATOM 2962 C C . ILE A 1 376 ? 162.201 154.921 172.799 1.00 22.13 376 ILE B C 1
ATOM 2963 O O . ILE A 1 376 ? 161.367 154.151 172.315 1.00 22.13 376 ILE B O 1
ATOM 2968 N N . TYR A 1 377 ? 162.252 156.209 172.461 1.00 21.67 377 TYR B N 1
ATOM 2969 C CA . TYR A 1 377 ? 161.335 156.791 171.490 1.00 21.67 377 TYR B CA 1
ATOM 2970 C C . TYR A 1 377 ? 162.014 157.086 170.156 1.00 21.67 377 TYR B C 1
ATOM 2971 O O . TYR A 1 377 ? 161.523 157.915 169.385 1.00 21.67 377 TYR B O 1
ATOM 2980 N N . ALA A 1 378 ? 163.146 156.434 169.885 1.00 22.21 378 ALA B N 1
ATOM 2981 C CA . ALA A 1 378 ? 163.807 156.407 168.583 1.00 22.21 378 ALA B CA 1
ATOM 2982 C C . ALA A 1 378 ? 164.444 157.735 168.189 1.00 22.21 378 ALA B C 1
ATOM 2983 O O . ALA A 1 378 ? 164.601 158.009 166.996 1.00 22.21 378 ALA B O 1
ATOM 2985 N N . HIS A 1 379 ? 164.819 158.573 169.152 1.00 22.10 379 HIS B N 1
ATOM 2986 C CA . HIS A 1 379 ? 165.661 159.730 168.872 1.00 22.10 379 HIS B CA 1
ATOM 2987 C C . HIS A 1 379 ? 167.112 159.345 169.123 1.00 22.10 379 HIS B C 1
ATOM 2988 O O . HIS A 1 379 ? 167.436 158.764 170.161 1.00 22.10 379 HIS B O 1
ATOM 2995 N N . ALA A 1 380 ? 167.980 159.658 168.171 1.00 22.96 380 ALA B N 1
ATOM 2996 C CA . ALA A 1 380 ? 169.337 159.137 168.164 1.00 22.96 380 ALA B CA 1
ATOM 2997 C C . ALA A 1 380 ? 170.352 160.240 168.420 1.00 22.96 380 ALA B C 1
ATOM 2998 O O . ALA A 1 380 ? 170.208 161.362 167.926 1.00 22.96 380 ALA B O 1
ATOM 3000 N N . ASN A 1 381 ? 171.378 159.908 169.196 1.00 24.55 381 ASN B N 1
ATOM 3001 C CA . ASN A 1 381 ? 172.499 160.796 169.461 1.00 24.55 381 ASN B CA 1
ATOM 3002 C C . ASN A 1 381 ? 173.706 160.301 168.680 1.00 24.55 381 ASN B C 1
ATOM 3003 O O . ASN A 1 381 ? 174.081 159.129 168.786 1.00 24.55 381 ASN B O 1
ATOM 3008 N N . SER A 1 382 ? 174.309 161.191 167.895 1.00 26.06 382 SER B N 1
ATOM 3009 C CA . SER A 1 382 ? 175.459 160.843 167.080 1.00 26.06 382 SER B CA 1
ATOM 3010 C C . SER A 1 382 ? 176.704 161.654 167.397 1.00 26.06 382 SER B C 1
ATOM 3011 O O . SER A 1 382 ? 177.795 161.269 166.963 1.00 26.06 382 SER B O 1
ATOM 3014 N N . THR A 1 383 ? 176.581 162.756 168.134 1.00 26.18 383 THR B N 1
ATOM 3015 C CA . THR A 1 383 ? 177.684 163.692 168.309 1.00 26.18 383 THR B CA 1
ATOM 3016 C C . THR A 1 383 ? 178.111 163.862 169.757 1.00 26.18 383 THR B C 1
ATOM 3017 O O . THR A 1 383 ? 179.307 163.765 170.058 1.00 26.18 383 THR B O 1
ATOM 3021 N N . ASN A 1 384 ? 177.173 164.108 170.666 1.00 25.02 384 ASN B N 1
ATOM 3022 C CA . ASN A 1 384 ? 177.493 164.579 172.007 1.00 25.02 384 ASN B CA 1
ATOM 3023 C C . ASN A 1 384 ? 177.403 163.443 173.015 1.00 25.02 384 ASN B C 1
ATOM 3024 O O . ASN A 1 384 ? 176.409 162.710 173.046 1.00 25.02 384 ASN B O 1
ATOM 3029 N N . VAL A 1 385 ? 178.437 163.310 173.839 1.00 25.97 385 VAL B N 1
ATOM 3030 C CA . VAL A 1 385 ? 178.428 162.385 174.966 1.00 25.97 385 VAL B CA 1
ATOM 3031 C C . VAL A 1 385 ? 177.869 163.124 176.174 1.00 25.97 385 VAL B C 1
ATOM 3032 O O . VAL A 1 385 ? 178.408 164.158 176.581 1.00 25.97 385 VAL B O 1
ATOM 3036 N N . ASN A 1 386 ? 176.785 162.596 176.742 1.00 28.01 386 ASN B N 1
ATOM 3037 C CA . ASN A 1 386 ? 176.058 163.225 177.843 1.00 28.01 386 ASN B CA 1
ATOM 3038 C C . ASN A 1 386 ? 175.545 164.614 177.477 1.00 28.01 386 ASN B C 1
ATOM 3039 O O . ASN A 1 386 ? 175.288 165.437 178.361 1.00 28.01 386 ASN B O 1
ATOM 3044 N N . GLY A 1 387 ? 175.391 164.888 176.183 1.00 25.80 387 GLY B N 1
ATOM 3045 C CA . GLY A 1 387 ? 174.841 166.140 175.712 1.00 25.80 387 GLY B CA 1
ATOM 3046 C C . GLY A 1 387 ? 175.822 167.283 175.572 1.00 25.80 387 GLY B C 1
ATOM 3047 O O . GLY A 1 387 ? 175.418 168.366 175.134 1.00 25.80 387 GLY B O 1
ATOM 3048 N N . SER A 1 388 ? 177.086 167.088 175.925 1.00 25.90 388 SER B N 1
ATOM 3049 C CA . SER A 1 388 ? 178.027 168.203 175.903 1.00 25.90 388 SER B CA 1
ATOM 3050 C C . SER A 1 388 ? 179.311 167.917 175.138 1.00 25.90 388 SER B C 1
ATOM 3051 O O . SER A 1 388 ? 179.833 168.816 174.477 1.00 25.90 388 SER B O 1
ATOM 3054 N N . ARG A 1 389 ? 179.832 166.697 175.206 1.00 25.62 389 ARG B N 1
ATOM 3055 C CA . ARG A 1 389 ? 181.165 166.394 174.695 1.00 25.62 389 ARG B CA 1
ATOM 3056 C C . ARG A 1 389 ? 181.095 166.008 173.221 1.00 25.62 389 ARG B C 1
ATOM 3057 O O . ARG A 1 389 ? 180.485 164.994 172.868 1.00 25.62 389 ARG B O 1
ATOM 3065 N N . MET A 1 390 ? 181.733 166.808 172.367 1.00 25.72 390 MET B N 1
ATOM 3066 C CA . MET A 1 390 ? 181.806 166.501 170.943 1.00 25.72 390 MET B CA 1
ATOM 3067 C C . MET A 1 390 ? 182.705 165.298 170.690 1.00 25.72 390 MET B C 1
ATOM 3068 O O . MET A 1 390 ? 183.836 165.240 171.182 1.00 25.72 390 MET B O 1
ATOM 3073 N N . LEU A 1 391 ? 182.201 164.334 169.917 1.00 27.85 391 LEU B N 1
ATOM 3074 C CA . LEU A 1 391 ? 183.016 163.191 169.528 1.00 27.85 391 LEU B CA 1
ATOM 3075 C C . LEU A 1 391 ? 183.646 163.381 168.155 1.00 27.85 391 LEU B C 1
ATOM 3076 O O . LEU A 1 391 ? 184.873 163.457 168.034 1.00 27.85 391 LEU B O 1
ATOM 3081 N N . ASN A 1 392 ? 182.816 163.462 167.114 1.00 27.50 392 ASN B N 1
ATOM 3082 C CA . ASN A 1 392 ? 183.323 163.603 165.752 1.00 27.50 392 ASN B CA 1
ATOM 3083 C C . ASN A 1 392 ? 182.564 164.594 164.885 1.00 27.50 392 ASN B C 1
ATOM 3084 O O . ASN A 1 392 ? 183.145 165.098 163.919 1.00 27.50 392 ASN B O 1
ATOM 3089 N N . GLY A 1 393 ? 181.311 164.900 165.175 1.00 26.83 393 GLY B N 1
ATOM 3090 C CA . GLY A 1 393 ? 180.503 165.703 164.286 1.00 26.83 393 GLY B CA 1
ATOM 3091 C C . GLY A 1 393 ? 179.406 164.881 163.627 1.00 26.83 393 GLY B C 1
ATOM 3092 O O . GLY A 1 393 ? 179.479 163.654 163.520 1.00 26.83 393 GLY B O 1
ATOM 3093 N N . LEU A 1 394 ? 178.363 165.588 163.187 1.00 26.62 394 LEU B N 1
ATOM 3094 C CA . LEU A 1 394 ? 177.191 164.916 162.632 1.00 26.62 394 LEU B CA 1
ATOM 3095 C C . LEU A 1 394 ? 177.535 164.152 161.360 1.00 26.62 394 LEU B C 1
ATOM 3096 O O . LEU A 1 394 ? 177.099 163.009 161.177 1.00 26.62 394 LEU B O 1
ATOM 3101 N N . GLY A 1 395 ? 178.319 164.760 160.473 1.00 25.87 395 GLY B N 1
ATOM 3102 C CA . GLY A 1 395 ? 178.658 164.098 159.231 1.00 25.87 395 GLY B CA 1
ATOM 3103 C C . GLY A 1 395 ? 177.457 163.975 158.308 1.00 25.87 395 GLY B C 1
ATOM 3104 O O . GLY A 1 395 ? 176.509 164.763 158.357 1.00 25.87 395 GLY B O 1
ATOM 3105 N N . GLY A 1 396 ? 177.502 162.961 157.451 1.00 25.91 396 GLY B N 1
ATOM 3106 C CA . GLY A 1 396 ? 176.456 162.707 156.486 1.00 25.91 396 GLY B CA 1
ATOM 3107 C C . GLY A 1 396 ? 175.348 161.792 156.954 1.00 25.91 396 GLY B C 1
ATOM 3108 O O . GLY A 1 396 ? 174.501 161.407 156.142 1.00 25.91 396 GLY B O 1
ATOM 3109 N N . SER A 1 397 ? 175.329 161.422 158.236 1.00 24.73 397 SER B N 1
ATOM 3110 C CA . SER A 1 397 ? 174.286 160.529 158.731 1.00 24.73 397 SER B CA 1
ATOM 3111 C C . SER A 1 397 ? 172.908 161.169 158.621 1.00 24.73 397 SER B C 1
ATOM 3112 O O . SER A 1 397 ? 171.947 160.520 158.192 1.00 24.73 397 SER B O 1
ATOM 3115 N N . ALA A 1 398 ? 172.790 162.442 158.997 1.00 25.57 398 ALA B N 1
ATOM 3116 C CA . ALA A 1 398 ? 171.490 163.102 158.947 1.00 25.57 398 ALA B CA 1
ATOM 3117 C C . ALA A 1 398 ? 170.977 163.203 157.517 1.00 25.57 398 ALA B C 1
ATOM 3118 O O . ALA A 1 398 ? 169.772 163.066 157.274 1.00 25.57 398 ALA B O 1
ATOM 3120 N N . ASP A 1 399 ? 171.874 163.452 156.561 1.00 26.12 399 ASP B N 1
ATOM 3121 C CA . ASP A 1 399 ? 171.468 163.507 155.161 1.00 26.12 399 ASP B CA 1
ATOM 3122 C C . ASP A 1 399 ? 170.938 162.162 154.687 1.00 26.12 399 ASP B C 1
ATOM 3123 O O . ASP A 1 399 ? 169.951 162.101 153.945 1.00 26.12 399 ASP B O 1
ATOM 3128 N N . PHE A 1 400 ? 171.578 161.072 155.103 1.00 25.69 400 PHE B N 1
ATOM 3129 C CA . PHE A 1 400 ? 171.243 159.754 154.587 1.00 25.69 400 PHE B CA 1
ATOM 3130 C C . PHE A 1 400 ? 170.041 159.115 155.270 1.00 25.69 400 PHE B C 1
ATOM 3131 O O . PHE A 1 400 ? 169.275 158.425 154.596 1.00 25.69 400 PHE B O 1
ATOM 3139 N N . LEU A 1 401 ? 169.831 159.335 156.568 1.00 24.29 401 LEU B N 1
ATOM 3140 C CA . LEU A 1 401 ? 168.710 158.695 157.249 1.00 24.29 401 LEU B CA 1
ATOM 3141 C C . LEU A 1 401 ? 167.354 159.315 156.953 1.00 24.29 401 LEU B C 1
ATOM 3142 O O . LEU A 1 401 ? 166.357 158.585 156.932 1.00 24.29 401 LEU B O 1
ATOM 3147 N N . ARG A 1 402 ? 167.272 160.625 156.742 1.00 25.00 402 ARG B N 1
ATOM 3148 C CA . ARG A 1 402 ? 165.968 161.198 156.437 1.00 25.00 402 ARG B CA 1
ATOM 3149 C C . ARG A 1 402 ? 165.500 160.841 155.033 1.00 25.00 402 ARG B C 1
ATOM 3150 O O . ARG A 1 402 ? 164.299 160.676 154.806 1.00 25.00 402 ARG B O 1
ATOM 3158 N N . ASN A 1 403 ? 166.424 160.699 154.085 1.00 24.66 403 ASN B N 1
ATOM 3159 C CA . ASN A 1 403 ? 166.051 160.540 152.686 1.00 24.66 403 ASN B CA 1
ATOM 3160 C C . ASN A 1 403 ? 166.010 159.079 152.244 1.00 24.66 403 ASN B C 1
ATOM 3161 O O . ASN A 1 403 ? 165.283 158.737 151.307 1.00 24.66 403 ASN B O 1
ATOM 3166 N N . ALA A 1 404 ? 166.775 158.211 152.904 1.00 24.99 404 ALA B N 1
ATOM 3167 C CA . ALA A 1 404 ? 166.890 156.817 152.489 1.00 24.99 404 ALA B CA 1
ATOM 3168 C C . ALA A 1 404 ? 165.552 156.093 152.518 1.00 24.99 404 ALA B C 1
ATOM 3169 O O . ALA A 1 404 ? 164.678 156.421 153.327 1.00 24.99 404 ALA B O 1
ATOM 3171 N N . LYS A 1 405 ? 165.379 155.117 151.624 1.00 25.76 405 LYS B N 1
ATOM 3172 C CA . LYS A 1 405 ? 164.196 154.265 151.683 1.00 25.76 405 LYS B CA 1
ATOM 3173 C C . LYS A 1 405 ? 164.159 153.471 152.981 1.00 25.76 405 LYS B C 1
ATOM 3174 O O . LYS A 1 405 ? 163.113 153.384 153.633 1.00 25.76 405 LYS B O 1
ATOM 3180 N N . LEU A 1 406 ? 165.292 152.895 153.376 1.00 26.43 406 LEU B N 1
ATOM 3181 C CA . LEU A 1 406 ? 165.430 152.191 154.644 1.00 26.43 406 LEU B CA 1
ATOM 3182 C C . LEU A 1 406 ? 166.467 152.914 155.487 1.00 26.43 406 LEU B C 1
ATOM 3183 O O . LEU A 1 406 ? 167.620 153.056 155.068 1.00 26.43 406 LEU B O 1
ATOM 3188 N N . SER A 1 407 ? 166.061 153.366 156.668 1.00 26.51 407 SER B N 1
ATOM 3189 C CA . SER A 1 407 ? 166.961 154.010 157.615 1.00 26.51 407 SER B CA 1
ATOM 3190 C C . SER A 1 407 ? 167.231 153.031 158.749 1.00 26.51 407 SER B C 1
ATOM 3191 O O . SER A 1 407 ? 166.357 152.779 159.584 1.00 26.51 407 SER B O 1
ATOM 3194 N N . ILE A 1 408 ? 168.441 152.483 158.778 1.00 27.61 408 ILE B N 1
ATOM 3195 C CA . ILE A 1 408 ? 168.839 151.467 159.743 1.00 27.61 408 ILE B CA 1
ATOM 3196 C C . ILE A 1 408 ? 169.972 152.031 160.581 1.00 27.61 408 ILE B C 1
ATOM 3197 O O . ILE A 1 408 ? 170.910 152.626 160.039 1.00 27.61 408 ILE B O 1
ATOM 3202 N N . MET A 1 409 ? 169.886 151.860 161.898 1.00 28.40 409 MET B N 1
ATOM 3203 C CA . MET A 1 409 ? 170.964 152.280 162.778 1.00 28.40 409 MET B CA 1
ATOM 3204 C C . MET A 1 409 ? 171.377 151.107 163.649 1.00 28.40 409 MET B C 1
ATOM 3205 O O . MET A 1 409 ? 170.530 150.468 164.280 1.00 28.40 409 MET B O 1
ATOM 3210 N N . HIS A 1 410 ? 172.676 150.831 163.679 1.00 28.43 410 HIS B N 1
ATOM 3211 C CA . HIS A 1 410 ? 173.228 149.684 164.382 1.00 28.43 410 HIS B CA 1
ATOM 3212 C C . HIS A 1 410 ? 174.239 150.150 165.417 1.00 28.43 410 HIS B C 1
ATOM 3213 O O . HIS A 1 410 ? 175.143 150.928 165.101 1.00 28.43 410 HIS B O 1
ATOM 3220 N N . ALA A 1 411 ? 174.083 149.671 166.646 1.00 28.76 411 ALA B N 1
ATOM 3221 C CA . ALA A 1 411 ? 174.948 150.055 167.750 1.00 28.76 411 ALA B CA 1
ATOM 3222 C C . ALA A 1 411 ? 175.029 148.896 168.727 1.00 28.76 411 ALA B C 1
ATOM 3223 O O . ALA A 1 411 ? 174.138 148.039 168.754 1.00 28.76 411 ALA B O 1
ATOM 3225 N N . PRO A 1 412 ? 176.086 148.831 169.536 1.00 29.91 412 PRO B N 1
ATOM 3226 C CA . PRO A 1 412 ? 176.122 147.843 170.618 1.00 29.91 412 PRO B CA 1
ATOM 3227 C C . PRO A 1 412 ? 174.999 148.082 171.614 1.00 29.91 412 PRO B C 1
ATOM 3228 O O . PRO A 1 412 ? 174.573 149.215 171.844 1.00 29.91 412 PRO B O 1
ATOM 3232 N N . SER A 1 413 ? 174.514 146.990 172.209 1.00 28.75 413 SER B N 1
ATOM 3233 C CA . SER A 1 413 ? 173.440 147.107 173.189 1.00 28.75 413 SER B CA 1
ATOM 3234 C C . SER A 1 413 ? 173.914 147.782 174.469 1.00 28.75 413 SER B C 1
ATOM 3235 O O . SER A 1 413 ? 173.131 148.475 175.128 1.00 28.75 413 SER B O 1
ATOM 3238 N N . ALA A 1 414 ? 175.178 147.592 174.839 1.00 30.57 414 ALA B N 1
ATOM 3239 C CA . ALA A 1 414 ? 175.729 148.213 176.034 1.00 30.57 414 ALA B CA 1
ATOM 3240 C C . ALA A 1 414 ? 177.233 148.363 175.869 1.00 30.57 414 ALA B C 1
ATOM 3241 O O . ALA A 1 414 ? 177.862 147.671 175.065 1.00 30.57 414 ALA B O 1
ATOM 3243 N N . ARG A 1 415 ? 177.805 149.278 176.645 1.00 32.40 415 ARG B N 1
ATOM 3244 C CA . ARG A 1 415 ? 179.232 149.545 176.615 1.00 32.40 415 ARG B CA 1
ATOM 3245 C C . ARG A 1 415 ? 179.788 149.553 178.030 1.00 32.40 415 ARG B C 1
ATOM 3246 O O . ARG A 1 415 ? 179.097 149.956 178.970 1.00 32.40 415 ARG B O 1
ATOM 3254 N N . PRO A 1 416 ? 181.030 149.116 178.212 1.00 36.63 416 PRO B N 1
ATOM 3255 C CA . PRO A 1 416 ? 181.580 148.984 179.562 1.00 36.63 416 PRO B CA 1
ATOM 3256 C C . PRO A 1 416 ? 182.096 150.303 180.119 1.00 36.63 416 PRO B C 1
ATOM 3257 O O . PRO A 1 416 ? 182.366 151.262 179.394 1.00 36.63 416 PRO B O 1
ATOM 3261 N N . THR A 1 417 ? 182.227 150.329 181.441 1.00 40.67 417 THR B N 1
ATOM 3262 C CA . THR A 1 417 ? 182.867 151.414 182.171 1.00 40.67 417 THR B CA 1
ATOM 3263 C C . THR A 1 417 ? 184.005 150.840 183.013 1.00 40.67 417 THR B C 1
ATOM 3264 O O . THR A 1 417 ? 184.325 149.651 182.936 1.00 40.67 417 THR B O 1
ATOM 3268 N N . LYS A 1 418 ? 184.621 151.699 183.827 1.00 44.53 418 LYS B N 1
ATOM 3269 C CA . LYS A 1 418 ? 185.680 151.242 184.717 1.00 44.53 418 LYS B CA 1
ATOM 3270 C C . LYS A 1 418 ? 185.147 150.391 185.860 1.00 44.53 418 LYS B C 1
ATOM 3271 O O . LYS A 1 418 ? 185.903 149.598 186.431 1.00 44.53 418 LYS B O 1
ATOM 3277 N N . VAL A 1 419 ? 183.868 150.533 186.204 1.00 43.30 419 VAL B N 1
ATOM 3278 C CA . VAL A 1 419 ? 183.289 149.813 187.324 1.00 43.30 419 VAL B CA 1
ATOM 3279 C C . VAL A 1 419 ? 182.392 148.661 186.882 1.00 43.30 419 VAL B C 1
ATOM 3280 O O . VAL A 1 419 ? 182.430 147.592 187.502 1.00 43.30 419 VAL B O 1
ATOM 3284 N N . ASP A 1 420 ? 181.599 148.837 185.827 1.00 39.51 420 ASP B N 1
ATOM 3285 C CA . ASP A 1 420 ? 180.619 147.846 185.415 1.00 39.51 420 ASP B CA 1
ATOM 3286 C C . ASP A 1 420 ? 180.883 147.443 183.969 1.00 39.51 420 ASP B C 1
ATOM 3287 O O . ASP A 1 420 ? 180.997 148.318 183.094 1.00 39.51 420 ASP B O 1
ATOM 3292 N N . PRO A 1 421 ? 181.000 146.145 183.677 1.00 37.89 421 PRO B N 1
ATOM 3293 C CA . PRO A 1 421 ? 181.178 145.720 182.277 1.00 37.89 421 PRO B CA 1
ATOM 3294 C C . PRO A 1 421 ? 180.025 146.112 181.369 1.00 37.89 421 PRO B C 1
ATOM 3295 O O . PRO A 1 421 ? 180.199 146.125 180.144 1.00 37.89 421 PRO B O 1
ATOM 3299 N N . THR A 1 422 ? 178.852 146.408 181.919 1.00 34.71 422 THR B N 1
ATOM 3300 C CA . THR A 1 422 ? 177.712 146.917 181.164 1.00 34.71 422 THR B CA 1
ATOM 3301 C C . THR A 1 422 ? 177.215 148.212 181.789 1.00 34.71 422 THR B C 1
ATOM 3302 O O . THR A 1 422 ? 176.019 148.414 182.007 1.00 34.71 422 THR B O 1
ATOM 3306 N N . GLY A 1 423 ? 178.150 149.115 182.091 1.00 33.17 423 GLY B N 1
ATOM 3307 C CA . GLY A 1 423 ? 177.806 150.334 182.799 1.00 33.17 423 GLY B CA 1
ATOM 3308 C C . GLY A 1 423 ? 177.093 151.377 181.970 1.00 33.17 423 GLY B C 1
ATOM 3309 O O . GLY A 1 423 ? 176.423 152.244 182.538 1.00 33.17 423 GLY B O 1
ATOM 3310 N N . ILE A 1 424 ? 177.218 151.321 180.647 1.00 30.65 424 ILE B N 1
ATOM 3311 C CA . ILE A 1 424 ? 176.589 152.283 179.750 1.00 30.65 424 ILE B CA 1
ATOM 3312 C C . ILE A 1 424 ? 175.564 151.550 178.900 1.00 30.65 424 ILE B C 1
ATOM 3313 O O . ILE A 1 424 ? 175.881 150.528 178.282 1.00 30.65 424 ILE B O 1
ATOM 3318 N N . SER A 1 425 ? 174.343 152.070 178.871 1.00 27.27 425 SER B N 1
ATOM 3319 C CA . SER A 1 425 ? 173.269 151.514 178.062 1.00 27.27 425 SER B CA 1
ATOM 3320 C C . SER A 1 425 ? 173.040 152.398 176.845 1.00 27.27 425 SER B C 1
ATOM 3321 O O . SER A 1 425 ? 172.875 153.615 176.978 1.00 27.27 425 SER B O 1
ATOM 3324 N N . THR A 1 426 ? 173.037 151.785 175.661 1.00 24.86 426 THR B N 1
ATOM 3325 C CA . THR A 1 426 ? 172.731 152.535 174.449 1.00 24.86 426 THR B CA 1
ATOM 3326 C C . THR A 1 426 ? 171.268 152.964 174.421 1.00 24.86 426 THR B C 1
ATOM 3327 O O . THR A 1 426 ? 170.942 154.019 173.865 1.00 24.86 426 THR B O 1
ATOM 3331 N N . ILE A 1 427 ? 170.385 152.184 175.035 1.00 24.02 427 ILE B N 1
ATOM 3332 C CA . ILE A 1 427 ? 168.970 152.527 175.124 1.00 24.02 427 ILE B CA 1
ATOM 3333 C C . ILE A 1 427 ? 168.736 153.251 176.444 1.00 24.02 427 ILE B C 1
ATOM 3334 O O . ILE A 1 427 ? 169.013 152.709 177.519 1.00 24.02 427 ILE B O 1
ATOM 3339 N N . VAL A 1 428 ? 168.222 154.474 176.362 1.00 23.08 428 VAL B N 1
ATOM 3340 C CA . VAL A 1 428 ? 168.069 155.345 177.525 1.00 23.08 428 VAL B CA 1
ATOM 3341 C C . VAL A 1 428 ? 166.639 155.867 177.551 1.00 23.08 428 VAL B C 1
ATOM 3342 O O . VAL A 1 428 ? 165.929 155.819 176.537 1.00 23.08 428 VAL B O 1
ATOM 3346 N N . PRO A 1 429 ? 166.165 156.328 178.713 1.00 22.88 429 PRO B N 1
ATOM 3347 C CA . PRO A 1 429 ? 164.829 156.948 178.747 1.00 22.88 429 PRO B CA 1
ATOM 3348 C C . PRO A 1 429 ? 164.697 158.150 177.829 1.00 22.88 429 PRO B C 1
ATOM 3349 O O . PRO A 1 429 ? 163.647 158.334 177.201 1.00 22.88 429 PRO B O 1
ATOM 3353 N N . MET A 1 430 ? 165.735 158.978 177.734 1.00 23.79 430 MET B N 1
ATOM 3354 C CA . MET A 1 430 ? 165.727 160.136 176.850 1.00 23.79 430 MET B CA 1
ATOM 3355 C C . MET A 1 430 ? 167.159 160.461 176.458 1.00 23.79 430 MET B C 1
ATOM 3356 O O . MET A 1 430 ? 168.043 160.496 177.317 1.00 23.79 430 MET B O 1
ATOM 3361 N N . ALA A 1 431 ? 167.380 160.696 175.168 1.00 23.41 431 ALA B N 1
ATOM 3362 C CA . ALA A 1 431 ? 168.710 161.043 174.690 1.00 23.41 431 ALA B CA 1
ATOM 3363 C C . ALA A 1 431 ? 169.074 162.455 175.131 1.00 23.41 431 ALA B C 1
ATOM 3364 O O . ALA A 1 431 ? 168.274 163.385 174.994 1.00 23.41 431 ALA B O 1
ATOM 3366 N N . SER A 1 432 ? 170.289 162.614 175.658 1.00 24.25 432 SER B N 1
ATOM 3367 C CA . SER A 1 432 ? 170.756 163.924 176.092 1.00 24.25 432 SER B CA 1
ATOM 3368 C C . SER A 1 432 ? 171.005 164.873 174.929 1.00 24.25 432 SER B C 1
ATOM 3369 O O . SER A 1 432 ? 171.180 166.074 175.157 1.00 24.25 432 SER B O 1
ATOM 3372 N N . HIS A 1 433 ? 171.027 164.365 173.701 1.00 22.96 433 HIS B N 1
ATOM 3373 C CA . HIS A 1 433 ? 171.252 165.175 172.512 1.00 22.96 433 HIS B CA 1
ATOM 3374 C C . HIS A 1 433 ? 170.604 164.461 171.338 1.00 22.96 433 HIS B C 1
ATOM 3375 O O . HIS A 1 433 ? 170.904 163.292 171.086 1.00 22.96 433 HIS B O 1
ATOM 3382 N N . VAL A 1 434 ? 169.719 165.152 170.631 1.00 22.09 434 VAL B N 1
ATOM 3383 C CA . VAL A 1 434 ? 168.951 164.557 169.545 1.00 22.09 434 VAL B CA 1
ATOM 3384 C C . VAL A 1 434 ? 169.512 165.078 168.231 1.00 22.09 434 VAL B C 1
ATOM 3385 O O . VAL A 1 434 ? 169.444 166.279 167.946 1.00 22.09 434 VAL B O 1
ATOM 3389 N N . ASP A 1 435 ? 170.070 164.174 167.431 1.00 24.09 435 ASP B N 1
ATOM 3390 C CA . ASP A 1 435 ? 170.534 164.479 166.084 1.00 24.09 435 ASP B CA 1
ATOM 3391 C C . ASP A 1 435 ? 169.644 163.889 165.005 1.00 24.09 435 ASP B C 1
ATOM 3392 O O . ASP A 1 435 ? 169.351 164.564 164.016 1.00 24.09 435 ASP B O 1
ATOM 3397 N N . GLN A 1 436 ? 169.209 162.645 165.171 1.00 23.58 436 GLN B N 1
ATOM 3398 C CA . GLN A 1 436 ? 168.264 162.001 164.270 1.00 23.58 436 GLN B CA 1
ATOM 3399 C C . GLN A 1 436 ? 166.977 161.741 165.039 1.00 23.58 436 GLN B C 1
ATOM 3400 O O . GLN A 1 436 ? 166.967 160.943 165.982 1.00 23.58 436 GLN B O 1
ATOM 3406 N N . THR A 1 437 ? 165.901 162.410 164.639 1.00 22.90 437 THR B N 1
ATOM 3407 C CA . THR A 1 437 ? 164.649 162.315 165.367 1.00 22.90 437 THR B CA 1
ATOM 3408 C C . THR A 1 437 ? 163.922 161.016 165.027 1.00 22.90 437 THR B C 1
ATOM 3409 O O . THR A 1 437 ? 164.360 160.222 164.192 1.00 22.90 437 THR B O 1
ATOM 3413 N N . GLU A 1 438 ? 162.790 160.803 165.700 1.00 23.49 438 GLU B N 1
ATOM 3414 C CA . GLU A 1 438 ? 162.000 159.598 165.485 1.00 23.49 438 GLU B CA 1
ATOM 3415 C C . GLU A 1 438 ? 161.362 159.556 164.104 1.00 23.49 438 GLU B C 1
ATOM 3416 O O . GLU A 1 438 ? 160.891 158.494 163.685 1.00 23.49 438 GLU B O 1
ATOM 3422 N N . HIS A 1 439 ? 161.330 160.682 163.394 1.00 25.48 439 HIS B N 1
ATOM 3423 C CA . HIS A 1 439 ? 160.767 160.729 162.051 1.00 25.48 439 HIS B CA 1
ATOM 3424 C C . HIS A 1 439 ? 161.748 160.276 160.982 1.00 25.48 439 HIS B C 1
ATOM 3425 O O . HIS A 1 439 ? 161.350 160.127 159.823 1.00 25.48 439 HIS B O 1
ATOM 3432 N N . ASP A 1 440 ? 163.012 160.059 161.339 1.00 24.73 440 ASP B N 1
ATOM 3433 C CA . ASP A 1 440 ? 164.010 159.572 160.399 1.00 24.73 440 ASP B CA 1
ATOM 3434 C C . ASP A 1 440 ? 164.274 158.082 160.530 1.00 24.73 440 ASP B C 1
ATOM 3435 O O . ASP A 1 440 ? 164.531 157.420 159.522 1.00 24.73 440 ASP B O 1
ATOM 3440 N N . LEU A 1 441 ? 164.204 157.540 161.742 1.00 24.97 441 LEU B N 1
ATOM 3441 C CA . LEU A 1 441 ? 164.583 156.160 162.002 1.00 24.97 441 LEU B CA 1
ATOM 3442 C C . LEU A 1 441 ? 163.501 155.197 161.535 1.00 24.97 441 LEU B C 1
ATOM 3443 O O . LEU A 1 441 ? 162.307 155.444 161.722 1.00 24.97 441 LEU B O 1
ATOM 3448 N N . ASP A 1 442 ? 163.934 154.095 160.930 1.00 27.21 442 ASP B N 1
ATOM 3449 C CA . ASP A 1 442 ? 163.056 152.999 160.545 1.00 27.21 442 ASP B CA 1
ATOM 3450 C C . ASP A 1 442 ? 163.413 151.685 161.217 1.00 27.21 442 ASP B C 1
ATOM 3451 O O . ASP A 1 442 ? 162.524 150.986 161.705 1.00 27.21 442 ASP B O 1
ATOM 3456 N N . ILE A 1 443 ? 164.696 151.332 161.253 1.00 26.58 443 ILE B N 1
ATOM 3457 C CA . ILE A 1 443 ? 165.168 150.083 161.838 1.00 26.58 443 ILE B CA 1
ATOM 3458 C C . ILE A 1 443 ? 166.244 150.411 162.862 1.00 26.58 443 ILE B C 1
ATOM 3459 O O . ILE A 1 443 ? 167.134 151.225 162.593 1.00 26.58 443 ILE B O 1
ATOM 3464 N N . LEU A 1 444 ? 166.160 149.786 164.033 1.00 26.27 444 LEU B N 1
ATOM 3465 C CA . LEU A 1 444 ? 167.196 149.874 165.052 1.00 26.27 444 LEU B CA 1
ATOM 3466 C C . LEU A 1 444 ? 167.711 148.472 165.334 1.00 26.27 444 LEU B C 1
ATOM 3467 O O . LEU A 1 444 ? 166.923 147.564 165.611 1.00 26.27 444 LEU B O 1
ATOM 3472 N N . VAL A 1 445 ? 169.028 148.297 165.257 1.00 28.05 445 VAL B N 1
ATOM 3473 C CA . VAL A 1 445 ? 169.652 146.984 165.354 1.00 28.05 445 VAL B CA 1
ATOM 3474 C C . VAL A 1 445 ? 170.735 147.032 166.421 1.00 28.05 445 VAL B C 1
ATOM 3475 O O . VAL A 1 445 ? 171.574 147.938 166.419 1.00 28.05 445 VAL B O 1
ATOM 3479 N N . THR A 1 446 ? 170.714 146.063 167.331 1.00 28.90 446 THR B N 1
ATOM 3480 C CA . THR A 1 446 ? 171.798 145.842 168.277 1.00 28.90 446 THR B CA 1
ATOM 3481 C C . THR A 1 446 ? 172.178 144.368 168.238 1.00 28.90 446 THR B C 1
ATOM 3482 O O . THR A 1 446 ? 171.636 143.586 167.452 1.00 28.90 446 THR B O 1
ATOM 3486 N N . ASP A 1 447 ? 173.121 143.982 169.097 1.00 31.07 447 ASP B N 1
ATOM 3487 C CA . ASP A 1 447 ? 173.504 142.580 169.182 1.00 31.07 447 ASP B CA 1
ATOM 3488 C C . ASP A 1 447 ? 172.436 141.719 169.841 1.00 31.07 447 ASP B C 1
ATOM 3489 O O . ASP A 1 447 ? 172.563 140.490 169.827 1.00 31.07 447 ASP B O 1
ATOM 3494 N N . GLN A 1 448 ? 171.398 142.326 170.417 1.00 28.97 448 GLN B N 1
ATOM 3495 C CA . GLN A 1 448 ? 170.324 141.576 171.054 1.00 28.97 448 GLN B CA 1
ATOM 3496 C C . GLN A 1 448 ? 169.186 141.244 170.101 1.00 28.97 448 GLN B C 1
ATOM 3497 O O . GLN A 1 448 ? 168.535 140.206 170.267 1.00 28.97 448 GLN B O 1
ATOM 3503 N N . GLY A 1 449 ? 168.927 142.091 169.113 1.00 27.18 449 GLY B N 1
ATOM 3504 C CA . GLY A 1 449 ? 167.836 141.843 168.195 1.00 27.18 449 GLY B CA 1
ATOM 3505 C C . GLY A 1 449 ? 167.674 142.995 167.224 1.00 27.18 449 GLY B C 1
ATOM 3506 O O . GLY A 1 449 ? 168.530 143.877 167.126 1.00 27.18 449 GLY B O 1
ATOM 3507 N N . LEU A 1 450 ? 166.555 142.963 166.505 1.00 26.01 450 LEU B N 1
ATOM 3508 C CA . LEU A 1 450 ? 166.226 143.977 165.515 1.00 26.01 450 LEU B CA 1
ATOM 3509 C C . LEU A 1 450 ? 164.842 144.533 165.808 1.00 26.01 450 LEU B C 1
ATOM 3510 O O . LEU A 1 450 ? 163.879 143.771 165.935 1.00 26.01 450 LEU B O 1
ATOM 3515 N N . ALA A 1 451 ? 164.744 145.855 165.908 1.00 26.33 451 ALA B N 1
ATOM 3516 C CA . ALA A 1 451 ? 163.477 146.536 166.136 1.00 26.33 451 ALA B CA 1
ATOM 3517 C C . ALA A 1 451 ? 163.017 147.174 164.833 1.00 26.33 451 ALA B C 1
ATOM 3518 O O . ALA A 1 451 ? 163.759 147.948 164.220 1.00 26.33 451 ALA B O 1
ATOM 3520 N N . ASP A 1 452 ? 161.798 146.850 164.413 1.00 28.47 452 ASP B N 1
ATOM 3521 C CA . ASP A 1 452 ? 161.212 147.390 163.189 1.00 28.47 452 ASP B CA 1
ATOM 3522 C C . ASP A 1 452 ? 160.257 148.506 163.596 1.00 28.47 452 ASP B C 1
ATOM 3523 O O . ASP A 1 452 ? 159.143 148.247 164.056 1.00 28.47 452 ASP B O 1
ATOM 3528 N N . LEU A 1 453 ? 160.693 149.751 163.419 1.00 26.18 453 LEU B N 1
ATOM 3529 C CA . LEU A 1 453 ? 159.976 150.915 163.920 1.00 26.18 453 LEU B CA 1
ATOM 3530 C C . LEU A 1 453 ? 159.150 151.616 162.850 1.00 26.18 453 LEU B C 1
ATOM 3531 O O . LEU A 1 453 ? 158.725 152.755 163.062 1.00 26.18 453 LEU B O 1
ATOM 3536 N N . ARG A 1 454 ? 158.914 150.971 161.713 1.00 27.83 454 ARG B N 1
ATOM 3537 C CA . ARG A 1 454 ? 158.170 151.593 160.625 1.00 27.83 454 ARG B CA 1
ATOM 3538 C C . ARG A 1 454 ? 156.677 151.549 160.929 1.00 27.83 454 ARG B C 1
ATOM 3539 O O . ARG A 1 454 ? 156.112 150.471 161.140 1.00 27.83 454 ARG B O 1
ATOM 3547 N N . GLY A 1 455 ? 156.043 152.718 160.949 1.00 24.89 455 GLY B N 1
ATOM 3548 C CA . GLY A 1 455 ? 154.616 152.796 161.191 1.00 24.89 455 GLY B CA 1
ATOM 3549 C C . GLY A 1 455 ? 154.173 152.440 162.590 1.00 24.89 455 GLY B C 1
ATOM 3550 O O . GLY A 1 455 ? 153.145 151.777 162.754 1.00 24.89 455 GLY B O 1
ATOM 3551 N N . LEU A 1 456 ? 154.916 152.864 163.609 1.00 23.73 456 LEU B N 1
ATOM 3552 C CA . LEU A 1 456 ? 154.600 152.561 164.997 1.00 23.73 456 LEU B CA 1
ATOM 3553 C C . LEU A 1 456 ? 154.432 153.844 165.799 1.00 23.73 456 LEU B C 1
ATOM 3554 O O . L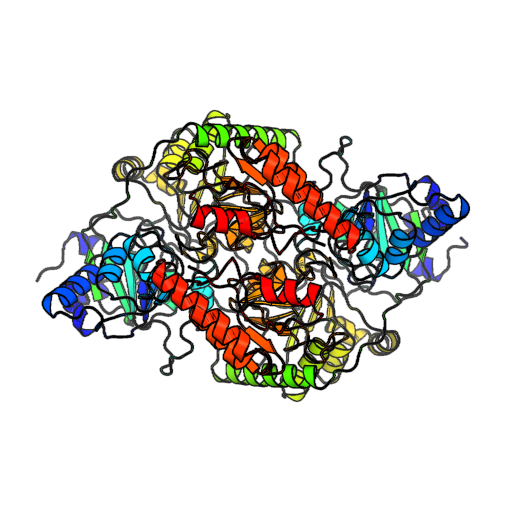EU A 1 456 ? 155.153 154.823 165.583 1.00 23.73 456 LEU B O 1
ATOM 3559 N N . SER A 1 457 ? 153.477 153.829 166.726 1.00 23.46 457 SER B N 1
ATOM 3560 C CA . SER A 1 457 ? 153.283 154.938 167.641 1.00 23.46 457 SER B CA 1
ATOM 3561 C C . SER A 1 457 ? 154.393 154.948 168.690 1.00 23.46 457 SER B C 1
ATOM 3562 O O . SER A 1 457 ? 155.065 153.936 168.899 1.00 23.46 457 SER B O 1
ATOM 3565 N N . PRO A 1 458 ? 154.615 156.088 169.359 1.00 23.35 458 PRO B N 1
ATOM 3566 C CA . PRO A 1 458 ? 155.756 156.173 170.290 1.00 23.35 458 PRO B CA 1
ATOM 3567 C C . PRO A 1 458 ? 155.761 155.113 171.378 1.00 23.35 458 PRO B C 1
ATOM 3568 O O . PRO A 1 458 ? 156.833 154.600 171.720 1.00 23.35 458 PRO B O 1
ATOM 3572 N N . LYS A 1 459 ? 154.601 154.762 171.936 1.00 24.22 459 LYS B N 1
ATOM 3573 C CA . LYS A 1 459 ? 154.573 153.700 172.938 1.00 24.22 459 LYS B CA 1
ATOM 3574 C C . LYS A 1 459 ? 154.893 152.346 172.316 1.00 24.22 459 LYS B C 1
ATOM 3575 O O . LYS A 1 459 ? 155.608 151.533 172.915 1.00 24.22 459 LYS B O 1
ATOM 3581 N N . GLU A 1 460 ? 154.373 152.087 171.113 1.00 23.27 460 GLU B N 1
ATOM 3582 C CA . GLU A 1 460 ? 154.725 150.860 170.407 1.00 23.27 460 GLU B CA 1
ATOM 3583 C C . GLU A 1 460 ? 156.211 150.824 170.080 1.00 23.27 460 GLU B C 1
ATOM 3584 O O . GLU A 1 460 ? 156.856 149.777 170.208 1.00 23.27 460 GLU B O 1
ATOM 3590 N N . ARG A 1 461 ? 156.773 151.962 169.660 1.00 24.26 461 ARG B N 1
ATOM 3591 C CA . ARG A 1 461 ? 158.209 152.032 169.417 1.00 24.26 461 ARG B CA 1
ATOM 3592 C C . ARG A 1 461 ? 158.994 151.723 170.683 1.00 24.26 461 ARG B C 1
ATOM 3593 O O . ARG A 1 461 ? 159.990 150.994 170.640 1.00 24.26 461 ARG B O 1
ATOM 3601 N N . ALA A 1 462 ? 158.563 152.273 171.819 1.00 23.48 462 ALA B N 1
ATOM 3602 C CA . ALA A 1 462 ? 159.275 152.045 173.072 1.00 23.48 462 ALA B CA 1
ATOM 3603 C C . ALA A 1 462 ? 159.228 150.578 173.471 1.00 23.48 462 ALA B C 1
ATOM 3604 O O . ALA A 1 462 ? 160.249 149.994 173.854 1.00 23.48 462 ALA B O 1
ATOM 3606 N N . ARG A 1 463 ? 158.048 149.962 173.379 1.00 25.53 463 ARG B N 1
ATOM 3607 C CA . ARG A 1 463 ? 157.934 148.548 173.718 1.00 25.53 463 ARG B CA 1
ATOM 3608 C C . ARG A 1 463 ? 158.787 147.691 172.793 1.00 25.53 463 ARG B C 1
ATOM 3609 O O . ARG A 1 463 ? 159.490 146.783 173.250 1.00 25.53 463 ARG B O 1
ATOM 3617 N N . GLU A 1 464 ? 158.754 147.980 171.489 1.00 27.60 464 GLU B N 1
ATOM 3618 C CA . GLU A 1 464 ? 159.530 147.201 170.529 1.00 27.60 464 GLU B CA 1
ATOM 3619 C C . GLU A 1 464 ? 161.025 147.338 170.788 1.00 27.60 464 GLU B C 1
ATOM 3620 O O . GLU A 1 464 ? 161.762 146.344 170.761 1.00 27.60 464 GLU B O 1
ATOM 3626 N N . ILE A 1 465 ? 161.490 148.562 171.052 1.00 24.11 465 ILE B N 1
ATOM 3627 C CA . ILE A 1 465 ? 162.912 148.791 171.284 1.00 24.11 465 ILE B CA 1
ATOM 3628 C C . ILE A 1 465 ? 163.365 148.107 172.567 1.00 24.11 465 ILE B C 1
ATOM 3629 O O . ILE A 1 465 ? 164.414 147.455 172.597 1.00 24.11 465 ILE B O 1
ATOM 3634 N N . ILE A 1 466 ? 162.585 148.234 173.643 1.00 25.25 466 ILE B N 1
ATOM 3635 C CA . ILE A 1 466 ? 162.957 147.594 174.901 1.00 25.25 466 ILE B CA 1
ATOM 3636 C C . ILE A 1 466 ? 162.976 146.078 174.745 1.00 25.25 466 ILE B C 1
ATOM 3637 O O . ILE A 1 466 ? 163.863 145.397 175.274 1.00 25.25 466 ILE B O 1
ATOM 3642 N N . ASN A 1 467 ? 162.007 145.523 174.014 1.00 27.94 467 ASN B N 1
ATOM 3643 C CA . ASN A 1 467 ? 161.946 144.075 173.850 1.00 27.94 467 ASN B CA 1
ATOM 3644 C C . ASN A 1 467 ? 163.110 143.556 173.015 1.00 27.94 467 ASN B C 1
ATOM 3645 O O . ASN A 1 467 ? 163.732 142.546 173.363 1.00 27.94 467 ASN B O 1
ATOM 3650 N N . LYS A 1 468 ? 163.426 144.233 171.910 1.00 26.75 468 LYS B N 1
ATOM 3651 C CA . LYS A 1 468 ? 164.371 143.673 170.952 1.00 26.75 468 LYS B CA 1
ATOM 3652 C C . LYS A 1 468 ? 165.807 144.133 171.176 1.00 26.75 468 LYS B C 1
ATOM 3653 O O . LYS A 1 468 ? 166.717 143.300 171.228 1.00 26.75 468 LYS B O 1
ATOM 3659 N N . CYS A 1 469 ? 166.035 145.440 171.308 1.00 26.60 469 CYS B N 1
ATOM 3660 C CA . CYS A 1 469 ? 167.384 145.985 171.294 1.00 26.60 469 CYS B CA 1
ATOM 3661 C C . CYS A 1 469 ? 167.979 146.235 172.672 1.00 26.60 469 CYS B C 1
ATOM 3662 O O . CYS A 1 469 ? 169.204 146.325 172.783 1.00 26.60 469 CYS B O 1
ATOM 3665 N N . ALA A 1 470 ? 167.160 146.351 173.713 1.00 26.90 470 ALA B N 1
ATOM 3666 C CA . ALA A 1 470 ? 167.679 146.686 175.031 1.00 26.90 470 ALA B CA 1
ATOM 3667 C C . ALA A 1 470 ? 168.439 145.512 175.634 1.00 26.90 470 ALA B C 1
ATOM 3668 O O . ALA A 1 470 ? 168.050 144.351 175.478 1.00 26.90 470 ALA B O 1
ATOM 3670 N N . HIS A 1 471 ? 169.531 145.825 176.327 1.00 28.69 471 HIS B N 1
ATOM 3671 C CA . HIS A 1 471 ? 170.316 144.805 176.998 1.00 28.69 471 HIS B CA 1
ATOM 3672 C C . HIS A 1 471 ? 169.513 144.196 178.147 1.00 28.69 471 HIS B C 1
ATOM 3673 O O . HIS A 1 471 ? 168.705 144.881 178.778 1.00 28.69 471 HIS B O 1
ATOM 3680 N N . PRO A 1 472 ? 169.709 142.905 178.431 1.00 29.22 472 PRO B N 1
ATOM 3681 C CA . PRO A 1 472 ? 168.964 142.283 179.537 1.00 29.22 472 PRO B CA 1
ATOM 3682 C C . PRO A 1 472 ? 169.179 142.960 180.879 1.00 29.22 472 PRO B C 1
ATOM 3683 O O . PRO A 1 472 ? 168.278 142.932 181.725 1.00 29.22 472 PRO B O 1
ATOM 3687 N N . ASP A 1 473 ? 170.346 143.567 181.105 1.00 30.82 473 ASP B N 1
ATOM 3688 C CA . ASP A 1 473 ? 170.597 144.245 182.371 1.00 30.82 473 ASP B CA 1
ATOM 3689 C C . ASP A 1 473 ? 169.803 145.537 182.511 1.00 30.82 473 ASP B C 1
ATOM 3690 O O . ASP A 1 473 ? 169.607 146.007 183.636 1.00 30.82 473 ASP B O 1
ATOM 3695 N N . TYR A 1 474 ? 169.344 146.120 181.404 1.00 29.79 474 TYR B N 1
ATOM 3696 C CA . TYR A 1 474 ? 168.616 147.380 181.433 1.00 29.79 474 TYR B CA 1
ATOM 3697 C C . TYR A 1 474 ? 167.162 147.244 181.008 1.00 29.79 474 TYR B C 1
ATOM 3698 O O . TYR A 1 474 ? 166.428 148.237 181.044 1.00 29.79 474 TYR B O 1
ATOM 3707 N N . GLN A 1 475 ? 166.731 146.051 180.595 1.00 28.62 475 GLN B N 1
ATOM 3708 C CA . GLN A 1 475 ? 165.343 145.875 180.185 1.00 28.62 475 GLN B CA 1
ATOM 3709 C C . GLN A 1 475 ? 164.390 146.158 181.337 1.00 28.62 475 GLN B C 1
ATOM 3710 O O . GLN A 1 475 ? 163.361 146.816 181.150 1.00 28.62 475 GLN B O 1
ATOM 3716 N N . ALA A 1 476 ? 164.717 145.673 182.536 1.00 29.05 476 ALA B N 1
ATOM 3717 C CA . ALA A 1 476 ? 163.857 145.907 183.691 1.00 29.05 476 ALA B CA 1
ATOM 3718 C C . ALA A 1 476 ? 163.765 147.392 184.019 1.00 29.05 476 ALA B C 1
ATOM 3719 O O . ALA A 1 476 ? 162.677 147.915 184.283 1.00 29.05 476 ALA B O 1
ATOM 3721 N N . LEU A 1 477 ? 164.903 148.091 184.001 1.00 28.34 477 LEU B N 1
ATOM 3722 C CA . LEU A 1 477 ? 164.905 149.519 184.307 1.00 28.34 477 LEU B CA 1
ATOM 3723 C C . LEU A 1 477 ? 164.096 150.303 183.283 1.00 28.34 477 LEU B C 1
ATOM 3724 O O . LEU A 1 477 ? 163.288 151.169 183.642 1.00 28.34 477 LEU B O 1
ATOM 3729 N N . LEU A 1 478 ? 164.299 150.012 181.996 1.00 26.66 478 LEU B N 1
ATOM 3730 C CA . LEU A 1 478 ? 163.574 150.735 180.958 1.00 26.66 478 LEU B CA 1
ATOM 3731 C C . LEU A 1 478 ? 162.081 150.438 181.016 1.00 26.66 478 LEU B C 1
ATOM 3732 O O . LEU A 1 478 ? 161.257 151.342 180.835 1.00 26.66 478 LEU B O 1
ATOM 3737 N N . THR A 1 479 ? 161.710 149.181 181.274 1.00 27.47 479 THR B N 1
ATOM 3738 C CA . THR A 1 479 ? 160.299 148.834 181.390 1.00 27.47 479 THR B CA 1
ATOM 3739 C C . THR A 1 479 ? 159.655 149.524 182.586 1.00 27.47 479 THR B C 1
ATOM 3740 O O . THR A 1 479 ? 158.524 150.013 182.491 1.00 27.47 479 THR B O 1
ATOM 3744 N N . ASP A 1 480 ? 160.358 149.575 183.721 1.00 30.01 480 ASP B N 1
ATOM 3745 C CA . ASP A 1 480 ? 159.819 150.260 184.891 1.00 30.01 480 ASP B CA 1
ATOM 3746 C C . ASP A 1 480 ? 159.651 151.750 184.628 1.00 30.01 480 ASP B C 1
ATOM 3747 O O . ASP A 1 480 ? 158.629 152.343 184.999 1.00 30.01 480 ASP B O 1
ATOM 3752 N N . TYR A 1 481 ? 160.642 152.372 183.984 1.00 26.42 481 TYR B N 1
ATOM 3753 C CA . TYR A 1 481 ? 160.528 153.786 183.647 1.00 26.42 481 TYR B CA 1
ATOM 3754 C C . TYR A 1 481 ? 159.338 154.031 182.729 1.00 26.42 481 TYR B C 1
ATOM 3755 O O . TYR A 1 481 ? 158.561 154.969 182.937 1.00 26.42 481 TYR B O 1
ATOM 3764 N N . LEU A 1 482 ? 159.182 153.192 181.702 1.00 26.90 482 LEU B N 1
ATOM 3765 C CA . LEU A 1 482 ? 158.085 153.376 180.760 1.00 26.90 482 LEU B CA 1
ATOM 3766 C C . LEU A 1 482 ? 156.735 153.174 181.434 1.00 26.90 482 LEU B C 1
ATOM 3767 O O . LEU A 1 482 ? 155.784 153.907 181.152 1.00 26.90 482 LEU B O 1
ATOM 3772 N N . ASP A 1 483 ? 156.628 152.190 182.331 1.00 28.98 483 ASP B N 1
ATOM 3773 C CA . ASP A 1 483 ? 155.365 151.962 183.026 1.00 28.98 483 ASP B CA 1
ATOM 3774 C C . ASP A 1 483 ? 155.016 153.127 183.945 1.00 28.98 483 ASP B C 1
ATOM 3775 O O . ASP A 1 483 ? 153.861 153.573 183.981 1.00 28.98 483 ASP B O 1
ATOM 3780 N N . ARG A 1 484 ? 155.998 153.638 184.693 1.00 29.12 484 ARG B N 1
ATOM 3781 C CA . ARG A 1 484 ? 155.739 154.789 185.553 1.00 29.12 484 ARG B CA 1
ATOM 3782 C C . ARG A 1 484 ? 155.349 156.013 184.733 1.00 29.12 484 ARG B C 1
ATOM 3783 O O . ARG A 1 484 ? 154.423 156.748 185.101 1.00 29.12 484 ARG B O 1
ATOM 3791 N N . ALA A 1 485 ? 156.043 156.247 183.615 1.00 27.65 485 ALA B N 1
ATOM 3792 C CA . ALA A 1 485 ? 155.713 157.382 182.761 1.00 27.65 485 ALA B CA 1
ATOM 3793 C C . ALA A 1 485 ? 154.322 157.235 182.160 1.00 27.65 485 ALA B C 1
ATOM 3794 O O . ALA A 1 485 ? 153.586 158.218 182.040 1.00 27.65 485 ALA B O 1
ATOM 3796 N N . GLU A 1 486 ? 153.947 156.015 181.771 1.00 30.04 486 GLU B N 1
ATOM 3797 C CA . GLU A 1 486 ? 152.610 155.784 181.235 1.00 30.04 486 GLU B CA 1
ATOM 3798 C C . GLU A 1 486 ? 151.541 156.039 182.288 1.00 30.04 486 GLU B C 1
ATOM 3799 O O . GLU A 1 486 ? 150.498 156.627 181.986 1.00 30.04 486 GLU B O 1
ATOM 3805 N N . HIS A 1 487 ? 151.779 155.606 183.527 1.00 32.38 487 HIS B N 1
ATOM 3806 C CA . HIS A 1 487 ? 150.822 155.882 184.596 1.00 32.38 487 HIS B CA 1
ATOM 3807 C C . HIS A 1 487 ? 150.683 157.383 184.832 1.00 32.38 487 HIS B C 1
ATOM 3808 O O . HIS A 1 487 ? 149.567 157.914 184.929 1.00 32.38 487 HIS B O 1
ATOM 3815 N N . TYR A 1 488 ? 151.815 158.087 184.904 1.00 31.85 488 TYR B N 1
ATOM 3816 C CA . TYR A 1 488 ? 151.778 159.529 185.125 1.00 31.85 488 TYR B CA 1
ATOM 3817 C C . TYR A 1 488 ? 151.063 160.246 183.986 1.00 31.85 488 TYR B C 1
ATOM 3818 O O . TYR A 1 488 ? 150.283 161.176 184.221 1.00 31.85 488 TYR B O 1
ATOM 3827 N N . ALA A 1 489 ? 151.317 159.830 182.744 1.00 29.91 489 ALA B N 1
ATOM 3828 C CA . ALA A 1 489 ? 150.662 160.454 181.602 1.00 29.91 489 ALA B CA 1
ATOM 3829 C C . ALA A 1 489 ? 149.173 160.144 181.568 1.00 29.91 489 ALA B C 1
ATOM 3830 O O . ALA A 1 489 ? 148.377 160.990 181.147 1.00 29.91 489 ALA B O 1
ATOM 3832 N N . LYS A 1 490 ? 148.777 158.941 181.990 1.00 33.06 490 LYS B N 1
ATOM 3833 C CA . LYS A 1 490 ? 147.358 158.644 182.133 1.00 33.06 490 LYS B CA 1
ATOM 3834 C C . LYS A 1 490 ? 146.715 159.569 183.154 1.00 33.06 490 LYS B C 1
ATOM 3835 O O . LYS A 1 490 ? 145.567 159.995 182.983 1.00 33.06 490 LYS B O 1
ATOM 3841 N N . LYS A 1 491 ? 147.442 159.888 184.227 1.00 33.81 491 LYS B N 1
ATOM 3842 C CA . LYS A 1 491 ? 146.923 160.851 185.194 1.00 33.81 491 LYS B CA 1
ATOM 3843 C C . LYS A 1 491 ? 146.780 162.241 184.581 1.00 33.81 491 LYS B C 1
ATOM 3844 O O . LYS A 1 491 ? 145.800 162.944 184.855 1.00 33.81 491 LYS B O 1
ATOM 3850 N N . HIS A 1 492 ? 147.737 162.656 183.749 1.00 31.62 492 HIS B N 1
ATOM 3851 C CA . HIS A 1 492 ? 147.802 164.027 183.257 1.00 31.62 492 HIS B CA 1
ATOM 3852 C C . HIS A 1 492 ? 147.405 164.172 181.792 1.00 31.62 492 HIS B C 1
ATOM 3853 O O . HIS A 1 492 ? 147.633 165.236 181.207 1.00 31.62 492 HIS B O 1
ATOM 3860 N N . ASN A 1 493 ? 146.819 163.137 181.186 1.00 30.36 493 ASN B N 1
ATOM 3861 C CA . ASN A 1 493 ? 146.276 163.207 179.826 1.00 30.36 493 ASN B CA 1
ATOM 3862 C C . ASN A 1 493 ? 147.336 163.630 178.806 1.00 30.36 493 ASN B C 1
ATOM 3863 O O . ASN A 1 493 ? 147.109 164.501 177.965 1.00 30.36 493 ASN B O 1
ATOM 3868 N N . CYS A 1 494 ? 148.506 163.005 178.889 1.00 27.57 494 CYS B N 1
ATOM 3869 C CA . CYS A 1 494 ? 149.591 163.212 177.934 1.00 27.57 494 CYS B CA 1
ATOM 3870 C C . CYS A 1 494 ? 150.201 161.874 177.537 1.00 27.57 494 CYS B C 1
ATOM 3871 O O . CYS A 1 494 ? 151.419 161.690 177.523 1.00 27.57 494 CYS B O 1
ATOM 3874 N N . LEU A 1 495 ? 149.341 160.919 177.192 1.00 25.74 495 LEU B N 1
ATOM 3875 C CA . LEU A 1 495 ? 149.728 159.529 176.993 1.00 25.74 495 LEU B CA 1
ATOM 3876 C C . LEU A 1 495 ? 150.266 159.245 175.594 1.00 25.74 495 LEU B C 1
ATOM 3877 O O . LEU A 1 495 ? 150.524 158.082 175.271 1.00 25.74 495 LEU B O 1
ATOM 3882 N N . HIS A 1 496 ? 150.442 160.268 174.758 1.00 23.45 496 HIS B N 1
ATOM 3883 C CA . HIS A 1 496 ? 150.990 160.037 173.425 1.00 23.45 496 HIS B CA 1
ATOM 3884 C C . HIS A 1 496 ? 152.434 159.561 173.504 1.00 23.45 496 HIS B C 1
ATOM 3885 O O . HIS A 1 496 ? 152.769 158.465 173.041 1.00 23.45 496 HIS B O 1
ATOM 3892 N N . GLU A 1 497 ? 153.305 160.376 174.089 1.00 23.06 497 GLU B N 1
ATOM 3893 C CA . GLU A 1 497 ? 154.718 160.049 174.267 1.00 23.06 497 GLU B CA 1
ATOM 3894 C C . GLU A 1 497 ? 155.068 160.266 175.732 1.00 23.06 497 GLU B C 1
ATOM 3895 O O . GLU A 1 497 ? 155.721 161.252 176.092 1.00 23.06 497 GLU B O 1
ATOM 3901 N N . PRO A 1 498 ? 154.634 159.359 176.609 1.00 24.78 498 PRO B N 1
ATOM 3902 C CA . PRO A 1 498 ? 154.783 159.594 178.049 1.00 24.78 498 PRO B CA 1
ATOM 3903 C C . PRO A 1 498 ? 156.241 159.729 178.462 1.00 24.78 498 PRO B C 1
ATOM 3904 O O . PRO A 1 498 ? 157.118 159.022 177.964 1.00 24.78 498 PRO B O 1
ATOM 3908 N N . HIS A 1 499 ? 156.486 160.648 179.392 1.00 24.31 499 HIS B N 1
ATOM 3909 C CA . HIS A 1 499 ? 157.821 160.913 179.903 1.00 24.31 499 HIS B CA 1
ATOM 3910 C C . HIS A 1 499 ? 157.723 161.378 181.347 1.00 24.31 499 HIS B C 1
ATOM 3911 O O . HIS A 1 499 ? 156.686 161.872 181.795 1.00 24.31 499 HIS B O 1
ATOM 3918 N N . MET A 1 500 ? 158.824 161.212 182.073 1.00 28.06 500 MET B N 1
ATOM 3919 C CA . MET A 1 500 ? 159.009 161.808 183.393 1.00 28.06 500 MET B CA 1
ATOM 3920 C C . MET A 1 500 ? 160.228 162.715 183.278 1.00 28.06 500 MET B C 1
ATOM 3921 O O . MET A 1 500 ? 161.366 162.259 183.413 1.00 28.06 500 MET B O 1
ATOM 3926 N N . LEU A 1 501 ? 159.985 164.000 183.015 1.00 28.60 501 LEU B N 1
ATOM 3927 C CA . LEU A 1 501 ? 161.081 164.948 182.856 1.00 28.60 501 LEU B CA 1
ATOM 3928 C C . LEU A 1 501 ? 161.928 165.059 184.115 1.00 28.60 501 LEU B C 1
ATOM 3929 O O . LEU A 1 501 ? 163.092 165.464 184.034 1.00 28.60 501 LEU B O 1
ATOM 3934 N N . LYS A 1 502 ? 161.369 164.711 185.274 1.00 32.00 502 LYS B N 1
ATOM 3935 C CA . LYS A 1 502 ? 162.154 164.698 186.501 1.00 32.00 502 LYS B CA 1
ATOM 3936 C C . LYS A 1 502 ? 163.149 163.544 186.516 1.00 32.00 502 LYS B C 1
ATOM 3937 O O . LYS A 1 502 ? 164.221 163.660 187.119 1.00 32.00 502 LYS B O 1
ATOM 3943 N N . ASN A 1 503 ? 162.818 162.432 185.860 1.00 30.71 503 ASN B N 1
ATOM 3944 C CA . ASN A 1 503 ? 163.643 161.231 185.879 1.00 30.71 503 ASN B CA 1
ATOM 3945 C C . ASN A 1 503 ? 164.261 160.919 184.522 1.00 30.71 503 ASN B C 1
ATOM 3946 O O . ASN A 1 503 ? 164.899 159.872 184.372 1.00 30.71 503 ASN B O 1
ATOM 3951 N N . ALA A 1 504 ? 164.087 161.799 183.532 1.00 27.53 504 ALA B N 1
ATOM 3952 C CA . ALA A 1 504 ? 164.463 161.465 182.161 1.00 27.53 504 ALA B CA 1
ATOM 3953 C C . ALA A 1 504 ? 165.964 161.244 182.022 1.00 27.53 504 ALA B C 1
ATOM 3954 O O . ALA A 1 504 ? 166.399 160.307 181.343 1.00 27.53 504 ALA B O 1
ATOM 3956 N N . PHE A 1 505 ? 166.772 162.092 182.655 1.00 27.15 505 PHE B N 1
ATOM 3957 C CA . PHE A 1 505 ? 168.221 162.026 182.527 1.00 27.15 505 PHE B CA 1
ATOM 3958 C C . PHE A 1 505 ? 168.888 161.367 183.725 1.00 27.15 505 PHE B C 1
ATOM 3959 O O . PHE A 1 505 ? 170.047 161.673 184.023 1.00 27.15 505 PHE B O 1
ATOM 3967 N N . LYS A 1 506 ? 168.189 160.467 184.416 1.00 30.07 506 LYS B N 1
ATOM 3968 C CA . LYS A 1 506 ? 168.760 159.869 185.613 1.00 30.07 506 LYS B CA 1
ATOM 3969 C C . LYS A 1 506 ? 169.834 158.835 185.306 1.00 30.07 506 LYS B C 1
ATOM 3970 O O . LYS A 1 506 ? 170.729 158.637 186.133 1.00 30.07 506 LYS B O 1
ATOM 3976 N N . PHE A 1 507 ? 169.781 158.179 184.144 1.00 28.31 507 PHE B N 1
ATOM 3977 C CA . PHE A 1 507 ? 170.877 157.291 183.766 1.00 28.31 507 PHE B CA 1
ATOM 3978 C C . PHE A 1 507 ? 172.185 158.062 183.646 1.00 28.31 507 PHE B C 1
ATOM 3979 O O . PHE A 1 507 ? 173.228 157.615 184.132 1.00 28.31 507 PHE B O 1
ATOM 3987 N N . HIS A 1 508 ? 172.144 159.236 183.015 1.00 26.65 508 HIS B N 1
ATOM 3988 C CA . HIS A 1 508 ? 173.368 160.002 182.798 1.00 26.65 508 HIS B CA 1
ATOM 3989 C C . HIS A 1 508 ? 173.912 160.573 184.103 1.00 26.65 508 HIS B C 1
ATOM 3990 O O . HIS A 1 508 ? 175.123 160.521 184.354 1.00 26.65 508 HIS B O 1
ATOM 3997 N N . THR A 1 509 ? 173.035 161.119 184.950 1.00 28.80 509 THR B N 1
ATOM 3998 C CA . THR A 1 509 ? 173.481 161.631 186.242 1.00 28.80 509 THR B CA 1
ATOM 3999 C C . THR A 1 509 ? 174.009 160.509 187.127 1.00 28.80 509 THR B C 1
ATOM 4000 O O . THR A 1 509 ? 175.002 160.689 187.842 1.00 28.80 509 THR B O 1
ATOM 4004 N N . ASN A 1 510 ? 173.358 159.343 187.095 1.00 30.95 510 ASN B N 1
ATOM 4005 C CA . ASN A 1 510 ? 173.838 158.208 187.872 1.00 30.95 510 ASN B CA 1
ATOM 4006 C C . ASN A 1 510 ? 175.171 157.694 187.349 1.00 30.95 510 ASN B C 1
ATOM 4007 O O . ASN A 1 510 ? 176.010 157.249 188.136 1.00 30.95 510 ASN B O 1
ATOM 4012 N N . LEU A 1 511 ? 175.382 157.735 186.032 1.00 30.50 511 LEU B N 1
ATOM 4013 C CA . LEU A 1 511 ? 176.689 157.395 185.483 1.00 30.50 511 LEU B CA 1
ATOM 4014 C C . LEU A 1 511 ? 177.748 158.383 185.949 1.00 30.50 511 LEU B C 1
ATOM 4015 O O . LEU A 1 511 ? 178.875 157.993 186.274 1.00 30.50 511 LEU B O 1
ATOM 4020 N N . ALA A 1 512 ? 177.405 159.671 185.979 1.00 31.90 512 ALA B N 1
ATOM 4021 C CA . ALA A 1 512 ? 178.362 160.678 186.423 1.00 31.90 512 ALA B CA 1
ATOM 4022 C C . ALA A 1 512 ? 178.718 160.502 187.895 1.00 31.90 512 ALA B C 1
ATOM 4023 O O . ALA A 1 512 ? 179.883 160.653 188.278 1.00 31.90 512 ALA B O 1
ATOM 4025 N N . GLU A 1 513 ? 177.731 160.184 188.737 1.00 35.62 513 GLU B N 1
ATOM 4026 C CA . GLU A 1 513 ? 177.980 160.172 190.176 1.00 35.62 513 GLU B CA 1
ATOM 4027 C C . GLU A 1 513 ? 178.506 158.824 190.667 1.00 35.62 513 GLU B C 1
ATOM 4028 O O . GLU A 1 513 ? 179.285 158.779 191.625 1.00 35.62 513 GLU B O 1
ATOM 4034 N N . LYS A 1 514 ? 178.102 157.719 190.035 1.00 35.18 514 LYS B N 1
ATOM 4035 C CA . LYS A 1 514 ? 178.446 156.387 190.512 1.00 35.18 514 LYS B CA 1
ATOM 4036 C C . LYS A 1 514 ? 179.175 155.522 189.494 1.00 35.18 514 LYS B C 1
ATOM 4037 O O . LYS A 1 514 ? 179.604 154.418 189.849 1.00 35.18 514 LYS B O 1
ATOM 4043 N N . GLY A 1 515 ? 179.329 155.975 188.253 1.00 33.75 515 GLY B N 1
ATOM 4044 C CA . GLY A 1 515 ? 180.043 155.203 187.257 1.00 33.75 515 GLY B CA 1
ATOM 4045 C C . GLY A 1 515 ? 179.228 154.169 186.515 1.00 33.75 515 GLY B C 1
ATOM 4046 O O . GLY A 1 515 ? 179.799 153.404 185.731 1.00 33.75 515 GLY B O 1
ATOM 4047 N N . THR A 1 516 ? 177.916 154.114 186.733 1.00 32.63 516 THR B N 1
ATOM 4048 C CA . THR A 1 516 ? 177.066 153.160 186.034 1.00 32.63 516 THR B CA 1
ATOM 4049 C C . THR A 1 516 ? 175.670 153.746 185.881 1.00 32.63 516 THR B C 1
ATOM 4050 O O . THR A 1 516 ? 175.191 154.465 186.761 1.00 32.63 516 THR B O 1
ATOM 4054 N N . MET A 1 517 ? 175.029 153.446 184.749 1.00 29.30 517 MET B N 1
ATOM 4055 C CA . MET A 1 517 ? 173.680 153.938 184.500 1.00 29.30 517 MET B CA 1
ATOM 4056 C C . MET A 1 517 ? 172.618 153.194 185.296 1.00 29.30 517 MET B C 1
ATOM 4057 O O . MET A 1 517 ? 171.479 153.665 185.359 1.00 29.30 517 MET B O 1
ATOM 4062 N N . LYS A 1 518 ? 172.953 152.059 185.901 1.00 31.38 518 LYS B N 1
ATOM 4063 C CA . LYS A 1 518 ? 171.958 151.267 186.612 1.00 31.38 518 LYS B CA 1
ATOM 4064 C C . LYS A 1 518 ? 171.515 152.000 187.872 1.00 31.38 518 LYS B C 1
ATOM 4065 O O . LYS A 1 518 ? 172.238 152.023 188.874 1.00 31.38 518 LYS B O 1
ATOM 4071 N N . VAL A 1 519 ? 170.325 152.593 187.823 1.00 33.20 519 VAL B N 1
ATOM 4072 C CA . VAL A 1 519 ? 169.796 153.403 188.914 1.00 33.20 519 VAL B CA 1
ATOM 4073 C C . VAL A 1 519 ? 169.120 152.486 189.922 1.00 33.20 519 VAL B C 1
ATOM 4074 O O . VAL A 1 519 ? 168.469 151.503 189.544 1.00 33.20 519 VAL B O 1
ATOM 4078 N N . ASP A 1 520 ? 169.297 152.788 191.209 1.00 40.16 520 ASP B N 1
ATOM 4079 C CA . ASP A 1 520 ? 168.678 151.972 192.248 1.00 40.16 520 ASP B CA 1
ATOM 4080 C C . ASP A 1 520 ? 167.173 152.202 192.307 1.00 40.16 520 ASP B C 1
ATOM 4081 O O . ASP A 1 520 ? 166.392 151.246 192.387 1.00 40.16 520 ASP B O 1
ATOM 4086 N N . SER A 1 521 ? 166.745 153.461 192.266 1.00 37.18 521 SER B N 1
ATOM 4087 C CA . SER A 1 521 ? 165.329 153.785 192.362 1.00 37.18 521 SER B CA 1
ATOM 4088 C C . SER A 1 521 ? 165.079 155.127 191.694 1.00 37.18 521 SER B C 1
ATOM 4089 O O . SER A 1 521 ? 165.971 155.975 191.647 1.00 37.18 521 SER B O 1
ATOM 4092 N N . TRP A 1 522 ? 163.866 155.307 191.179 1.00 34.23 522 TRP B N 1
ATOM 4093 C CA . TRP A 1 522 ? 163.477 156.564 190.559 1.00 34.23 522 TRP B CA 1
ATOM 4094 C C . TRP A 1 522 ? 162.896 157.512 191.602 1.00 34.23 522 TRP B C 1
ATOM 4095 O O . TRP A 1 522 ? 162.312 157.084 192.601 1.00 34.23 522 TRP B O 1
ATOM 4106 N N . GLU A 1 523 ? 163.061 158.810 191.365 1.00 39.65 523 GLU B N 1
ATOM 4107 C CA . GLU A 1 523 ? 162.410 159.792 192.221 1.00 39.65 523 GLU B CA 1
ATOM 4108 C C . GLU A 1 523 ? 160.899 159.766 191.997 1.00 39.65 523 GLU B C 1
ATOM 4109 O O . GLU A 1 523 ? 160.442 159.655 190.855 1.00 39.65 523 GLU B O 1
ATOM 4115 N N . PRO A 1 524 ? 160.104 159.860 193.062 1.00 42.65 524 PRO B N 1
ATOM 4116 C CA . PRO A 1 524 ? 158.646 159.828 192.901 1.00 42.65 524 PRO B CA 1
ATOM 4117 C C . PRO A 1 524 ? 158.144 161.018 192.098 1.00 42.65 524 PRO B C 1
ATOM 4118 O O . PRO A 1 524 ? 158.708 162.114 192.146 1.00 42.65 524 PRO B O 1
ATOM 4122 N N . VAL A 1 525 ? 157.068 160.788 191.351 1.00 43.61 525 VAL B N 1
ATOM 4123 C CA . VAL A 1 525 ? 156.424 161.820 190.551 1.00 43.61 525 VAL B CA 1
ATOM 4124 C C . VAL A 1 525 ? 154.960 161.898 190.958 1.00 43.61 525 VAL B C 1
ATOM 4125 O O . VAL A 1 525 ? 154.269 160.876 191.026 1.00 43.61 525 VAL B O 1
ATOM 4129 N N . ASP A 1 526 ? 154.491 163.111 191.232 1.00 50.62 526 ASP B N 1
ATOM 4130 C CA . ASP A 1 526 ? 153.119 163.320 191.681 1.00 50.62 526 ASP B CA 1
ATOM 4131 C C . ASP A 1 526 ? 152.118 163.008 190.574 1.00 50.62 526 ASP B C 1
ATOM 4132 O O . ASP A 1 526 ? 152.254 163.480 189.446 1.00 50.62 526 ASP B O 1
ATOM 4138 N N . MET B 1 1 ? 115.366 155.972 141.479 1.00 70.79 1 MET A N 1
ATOM 4139 C CA . MET B 1 1 ? 116.235 157.111 141.749 1.00 70.79 1 MET A CA 1
ATOM 4140 C C . MET B 1 1 ? 116.800 157.687 140.456 1.00 70.79 1 MET A C 1
ATOM 4141 O O . MET B 1 1 ? 117.081 156.953 139.509 1.00 70.79 1 MET A O 1
ATOM 4146 N N . THR B 1 2 ? 116.964 159.006 140.423 1.00 68.08 2 THR A N 1
ATOM 4147 C CA . THR B 1 2 ? 117.480 159.705 139.257 1.00 68.08 2 THR A CA 1
ATOM 4148 C C . THR B 1 2 ? 118.816 160.362 139.582 1.00 68.08 2 THR A C 1
ATOM 4149 O O . THR B 1 2 ? 119.037 160.848 140.695 1.00 68.08 2 THR A O 1
ATOM 4153 N N . ILE B 1 3 ? 119.704 160.365 138.596 1.00 60.18 3 ILE A N 1
ATOM 4154 C CA . ILE B 1 3 ? 121.007 161.008 138.715 1.00 60.18 3 ILE A CA 1
ATOM 4155 C C . ILE B 1 3 ? 120.855 162.489 138.393 1.00 60.18 3 ILE A C 1
ATOM 4156 O O . ILE B 1 3 ? 120.086 162.869 137.501 1.00 60.18 3 ILE A O 1
ATOM 4161 N N . SER B 1 4 ? 121.564 163.330 139.142 1.00 56.35 4 SER A N 1
ATOM 4162 C CA . SER B 1 4 ? 121.434 164.771 138.980 1.00 56.35 4 SER A CA 1
ATOM 4163 C C . SER B 1 4 ? 122.007 165.224 137.643 1.00 56.35 4 SER A C 1
ATOM 4164 O O . SER B 1 4 ? 122.989 164.667 137.145 1.00 56.35 4 SER A O 1
ATOM 4167 N N . ASN B 1 5 ? 121.375 166.246 137.058 1.00 55.94 5 ASN A N 1
ATOM 4168 C CA . ASN B 1 5 ? 121.885 166.825 135.818 1.00 55.94 5 ASN A CA 1
ATOM 4169 C C . ASN B 1 5 ? 123.254 167.457 136.040 1.00 55.94 5 ASN A C 1
ATOM 4170 O O . ASN B 1 5 ? 124.139 167.366 135.180 1.00 55.94 5 ASN A O 1
ATOM 4175 N N . LEU B 1 6 ? 123.445 168.099 137.194 1.00 52.72 6 LEU A N 1
ATOM 4176 C CA . LEU B 1 6 ? 124.750 168.662 137.524 1.00 52.72 6 LEU A CA 1
ATOM 4177 C C . LEU B 1 6 ? 125.813 167.573 137.586 1.00 52.72 6 LEU A C 1
ATOM 4178 O O . LEU B 1 6 ? 126.932 167.755 137.088 1.00 52.72 6 LEU A O 1
ATOM 4183 N N . LEU B 1 7 ? 125.479 166.428 138.186 1.00 51.65 7 LEU A N 1
ATOM 4184 C CA . LEU B 1 7 ? 126.418 165.313 138.214 1.00 51.65 7 LEU A CA 1
ATOM 4185 C C . LEU B 1 7 ? 126.732 164.829 136.806 1.00 51.65 7 LEU A C 1
ATOM 4186 O O . LEU B 1 7 ? 127.890 164.538 136.490 1.00 51.65 7 LEU A O 1
ATOM 4191 N N . LYS B 1 8 ? 125.716 164.753 135.939 1.00 52.58 8 LYS A N 1
ATOM 4192 C CA . LYS B 1 8 ? 125.961 164.410 134.541 1.00 52.58 8 LYS A CA 1
ATOM 4193 C C . LYS B 1 8 ? 126.943 165.381 133.903 1.00 52.58 8 LYS A C 1
ATOM 4194 O O . LYS B 1 8 ? 127.828 164.974 133.142 1.00 52.58 8 LYS A O 1
ATOM 4200 N N . GLN B 1 9 ? 126.792 166.674 134.192 1.00 51.05 9 GLN A N 1
ATOM 4201 C CA . GLN B 1 9 ? 127.694 167.669 133.623 1.00 51.05 9 GLN A CA 1
ATOM 4202 C C . GLN B 1 9 ? 129.120 167.480 134.128 1.00 51.05 9 GLN A C 1
ATOM 4203 O O . GLN B 1 9 ? 130.079 167.603 133.357 1.00 51.05 9 GLN A O 1
ATOM 4209 N N . ARG B 1 10 ? 129.280 167.175 135.418 1.00 46.25 10 ARG A N 1
ATOM 4210 C CA . ARG B 1 10 ? 130.625 167.093 135.984 1.00 46.25 10 ARG A CA 1
ATOM 4211 C C . ARG B 1 10 ? 131.372 165.851 135.509 1.00 46.25 10 ARG A C 1
ATOM 4212 O O . ARG B 1 10 ? 132.548 165.939 135.138 1.00 46.25 10 ARG A O 1
ATOM 4220 N N . VAL B 1 11 ? 130.722 164.690 135.508 1.00 46.13 11 VAL A N 1
ATOM 4221 C CA . VAL B 1 11 ? 131.379 163.448 135.109 1.00 46.13 11 VAL A CA 1
ATOM 4222 C C . VAL B 1 11 ? 131.224 163.270 133.602 1.00 46.13 11 VAL A C 1
ATOM 4223 O O . VAL B 1 11 ? 130.115 163.338 133.062 1.00 46.13 11 VAL A O 1
ATOM 4227 N N . ARG B 1 12 ? 132.349 163.076 132.916 1.00 44.32 12 ARG A N 1
ATOM 4228 C CA . ARG B 1 12 ? 132.367 162.920 131.470 1.00 44.32 12 ARG A CA 1
ATOM 4229 C C . ARG B 1 12 ? 132.718 161.507 131.030 1.00 44.32 12 ARG A C 1
ATOM 4230 O O . ARG B 1 12 ? 132.952 161.283 129.838 1.00 44.32 12 ARG A O 1
ATOM 4238 N N . TYR B 1 13 ? 132.764 160.553 131.955 1.00 43.25 13 TYR A N 1
ATOM 4239 C CA . TYR B 1 13 ? 133.008 159.153 131.636 1.00 43.25 13 TYR A CA 1
ATOM 4240 C C . TYR B 1 13 ? 131.683 158.404 131.705 1.00 43.25 13 TYR A C 1
ATOM 4241 O O . TYR B 1 13 ? 131.067 158.324 132.772 1.00 43.25 13 TYR A O 1
ATOM 4250 N N . ALA B 1 14 ? 131.248 157.865 130.567 1.00 43.94 14 ALA A N 1
ATOM 4251 C CA . ALA B 1 14 ? 129.942 157.214 130.508 1.00 43.94 14 ALA A CA 1
ATOM 4252 C C . ALA B 1 14 ? 129.802 156.016 131.444 1.00 43.94 14 ALA A C 1
ATOM 4253 O O . ALA B 1 14 ? 128.756 155.915 132.108 1.00 43.94 14 ALA A O 1
ATOM 4255 N N . PRO B 1 15 ? 130.761 155.086 131.542 1.00 43.56 15 PRO A N 1
ATOM 4256 C CA . PRO B 1 15 ? 130.565 153.947 132.456 1.00 43.56 15 PRO A CA 1
ATOM 4257 C C . PRO B 1 15 ? 130.390 154.342 133.913 1.00 43.56 15 PRO A C 1
ATOM 4258 O O . PRO B 1 15 ? 129.751 153.599 134.668 1.00 43.56 15 PRO A O 1
ATOM 4262 N N . TYR B 1 16 ? 130.939 155.484 134.336 1.00 40.76 16 TYR A N 1
ATOM 4263 C CA . TYR B 1 16 ? 130.842 155.882 135.736 1.00 40.76 16 TYR A CA 1
ATOM 4264 C C . TYR B 1 16 ? 129.417 156.218 136.157 1.00 40.76 16 TYR A C 1
ATOM 4265 O O . TYR B 1 16 ? 129.118 156.182 137.354 1.00 40.76 16 TYR A O 1
ATOM 4274 N N . LEU B 1 17 ? 128.535 156.549 135.211 1.00 44.52 17 LEU A N 1
ATOM 4275 C CA . LEU B 1 17 ? 127.151 156.843 135.564 1.00 44.52 17 LEU A CA 1
ATOM 4276 C C . LEU B 1 17 ? 126.384 155.597 135.982 1.00 44.52 17 LEU A C 1
ATOM 4277 O O . LEU B 1 17 ? 125.295 155.719 136.553 1.00 44.52 17 LEU A O 1
ATOM 4282 N N . LYS B 1 18 ? 126.915 154.409 135.705 1.00 44.81 18 LYS A N 1
ATOM 4283 C CA . LYS B 1 18 ? 126.309 153.172 136.173 1.00 44.81 18 LYS A CA 1
ATOM 4284 C C . LYS B 1 18 ? 126.742 152.798 137.584 1.00 44.81 18 LYS A C 1
ATOM 4285 O O . LYS B 1 18 ? 126.182 151.858 138.158 1.00 44.81 18 LYS A O 1
ATOM 4291 N N . LYS B 1 19 ? 127.716 153.506 138.152 1.00 41.35 19 LYS A N 1
ATOM 4292 C CA . LYS B 1 19 ? 128.195 153.247 139.501 1.00 41.35 19 LYS A CA 1
ATOM 4293 C C . LYS B 1 19 ? 127.753 154.311 140.496 1.00 41.35 19 LYS A C 1
ATOM 4294 O O . LYS B 1 19 ? 128.330 154.403 141.583 1.00 41.35 19 LYS A O 1
ATOM 4300 N N . VAL B 1 20 ? 126.751 155.119 140.153 1.00 44.70 20 VAL A N 1
ATOM 4301 C CA . VAL B 1 20 ? 126.293 156.159 141.067 1.00 44.70 20 VAL A CA 1
ATOM 4302 C C . VAL B 1 20 ? 125.474 155.526 142.184 1.00 44.70 20 VAL A C 1
ATOM 4303 O O . VAL B 1 20 ? 124.523 154.773 141.937 1.00 44.70 20 VAL A O 1
ATOM 4307 N N . LYS B 1 21 ? 125.858 155.812 143.427 1.00 44.92 21 LYS A N 1
ATOM 4308 C CA . LYS B 1 21 ? 125.204 155.244 144.596 1.00 44.92 21 LYS A CA 1
ATOM 4309 C C . LYS B 1 21 ? 125.105 156.302 145.683 1.00 44.92 21 LYS A C 1
ATOM 4310 O O . LYS B 1 21 ? 125.920 157.226 145.747 1.00 44.92 21 LYS A O 1
ATOM 4316 N N . GLU B 1 22 ? 124.099 156.156 146.539 1.00 46.13 22 GLU A N 1
ATOM 4317 C CA . GLU B 1 22 ? 123.968 157.026 147.695 1.00 46.13 22 GLU A CA 1
ATOM 4318 C C . GLU B 1 22 ? 124.992 156.645 148.761 1.00 46.13 22 GLU A C 1
ATOM 4319 O O . GLU B 1 22 ? 125.530 155.536 148.776 1.00 46.13 22 GLU A O 1
ATOM 4325 N N . ALA B 1 23 ? 125.262 157.595 149.659 1.00 42.99 23 ALA A N 1
ATOM 4326 C CA . ALA B 1 23 ? 126.303 157.393 150.662 1.00 42.99 23 ALA A CA 1
ATOM 4327 C C . ALA B 1 23 ? 125.970 156.233 151.591 1.00 42.99 23 ALA A C 1
ATOM 4328 O O . ALA B 1 23 ? 126.849 155.439 151.943 1.00 42.99 23 ALA A O 1
ATOM 4330 N N . HIS B 1 24 ? 124.705 156.118 152.002 1.00 44.87 24 HIS A N 1
ATOM 4331 C CA . HIS B 1 24 ? 124.303 155.056 152.915 1.00 44.87 24 HIS A CA 1
ATOM 4332 C C . HIS B 1 24 ? 124.343 153.674 152.276 1.00 44.87 24 HIS A C 1
ATOM 4333 O O . HIS B 1 24 ? 124.245 152.677 152.998 1.00 44.87 24 HIS A O 1
ATOM 4340 N N . GLU B 1 25 ? 124.475 153.589 150.953 1.00 45.38 25 GLU A N 1
ATOM 4341 C CA . GLU B 1 25 ? 124.523 152.302 150.273 1.00 45.38 25 GLU A CA 1
ATOM 4342 C C . GLU B 1 25 ? 125.897 151.650 150.329 1.00 45.38 25 GLU A C 1
ATOM 4343 O O . GLU B 1 25 ? 126.014 150.465 149.998 1.00 45.38 25 GLU A O 1
ATOM 4349 N N . LEU B 1 26 ? 126.930 152.383 150.734 1.00 39.80 26 LEU A N 1
ATOM 4350 C CA . LEU B 1 26 ? 128.285 151.854 150.807 1.00 39.80 26 LEU A CA 1
ATOM 4351 C C . LEU B 1 26 ? 128.643 151.325 152.189 1.00 39.80 26 LEU A C 1
ATOM 4352 O O . LEU B 1 26 ? 129.800 150.957 152.413 1.00 39.80 26 LEU A O 1
ATOM 4357 N N . ILE B 1 27 ? 127.685 151.293 153.117 1.00 38.72 27 ILE A N 1
ATOM 4358 C CA . ILE B 1 27 ? 127.974 150.813 154.470 1.00 38.72 27 ILE A CA 1
ATOM 4359 C C . ILE B 1 27 ? 128.461 149.366 154.491 1.00 38.72 27 ILE A C 1
ATOM 4360 O O . ILE B 1 27 ? 129.444 149.082 155.194 1.00 38.72 27 ILE A O 1
ATOM 4365 N N . PRO B 1 28 ? 127.845 148.418 153.773 1.00 37.58 28 PRO A N 1
ATOM 4366 C CA . PRO B 1 28 ? 128.322 147.025 153.859 1.00 37.58 28 PRO A CA 1
ATOM 4367 C C . PRO B 1 28 ? 129.760 146.832 153.408 1.00 37.58 28 PRO A C 1
ATOM 4368 O O . PRO B 1 28 ? 130.381 145.834 153.793 1.00 37.58 28 PRO A O 1
ATOM 4372 N N . LEU B 1 29 ? 130.310 147.744 152.606 1.00 33.86 29 LEU A N 1
ATOM 4373 C CA . LEU B 1 29 ? 131.678 147.575 152.129 1.00 33.86 29 LEU A CA 1
ATOM 4374 C C . LEU B 1 29 ? 132.699 147.774 153.241 1.00 33.86 29 LEU A C 1
ATOM 4375 O O . LEU B 1 29 ? 133.815 147.251 153.154 1.00 33.86 29 LEU A O 1
ATOM 4380 N N . PHE B 1 30 ? 132.345 148.517 154.286 1.00 33.25 30 PHE A N 1
ATOM 4381 C CA . PHE B 1 30 ? 133.294 148.883 155.330 1.00 33.25 30 PHE A CA 1
ATOM 4382 C C . PHE B 1 30 ? 133.203 147.911 156.499 1.00 33.25 30 PHE A C 1
ATOM 4383 O O . PHE B 1 30 ? 132.109 147.620 156.992 1.00 33.25 30 PHE A O 1
ATOM 4391 N N . LYS B 1 31 ? 134.358 147.419 156.940 1.00 32.40 31 LYS A N 1
ATOM 4392 C CA . LYS B 1 31 ? 134.448 146.456 158.025 1.00 32.40 31 LYS A CA 1
ATOM 4393 C C . LYS B 1 31 ? 135.497 146.918 159.026 1.00 32.40 31 LYS A C 1
ATOM 4394 O O . LYS B 1 31 ? 136.332 147.776 158.731 1.00 32.40 31 LYS A O 1
ATOM 4400 N N . ASN B 1 32 ? 135.441 146.335 160.221 1.00 31.65 32 ASN A N 1
ATOM 4401 C CA . ASN B 1 32 ? 136.365 146.707 161.284 1.00 31.65 32 ASN A CA 1
ATOM 4402 C C . ASN B 1 32 ? 137.801 146.376 160.893 1.00 31.65 32 ASN A C 1
ATOM 4403 O O . ASN B 1 32 ? 138.074 145.345 160.275 1.00 31.65 32 ASN A O 1
ATOM 4408 N N . GLY B 1 33 ? 138.721 147.266 161.261 1.00 29.87 33 GLY A N 1
ATOM 4409 C CA . GLY B 1 33 ? 140.136 147.039 161.066 1.00 29.87 33 GLY A CA 1
ATOM 4410 C C . GLY B 1 33 ? 140.671 147.360 159.689 1.00 29.87 33 GLY A C 1
ATOM 4411 O O . GLY B 1 33 ? 141.861 147.131 159.441 1.00 29.87 33 GLY A O 1
ATOM 4412 N N . GLN B 1 34 ? 139.844 147.880 158.789 1.00 28.62 34 GLN A N 1
ATOM 4413 C CA . GLN B 1 34 ? 140.299 148.169 157.439 1.00 28.62 34 GLN A CA 1
ATOM 4414 C C . GLN B 1 34 ? 141.203 149.398 157.417 1.00 28.62 34 GLN A C 1
ATOM 4415 O O . GLN B 1 34 ? 141.141 150.269 158.288 1.00 28.62 34 GLN A O 1
ATOM 4421 N N . TYR B 1 35 ? 142.055 149.454 156.399 1.00 27.79 35 TYR A N 1
ATOM 4422 C CA . TYR B 1 35 ? 142.903 150.612 156.151 1.00 27.79 35 TYR A CA 1
ATOM 4423 C C . TYR B 1 35 ? 142.203 151.521 155.150 1.00 27.79 35 TYR A C 1
ATOM 4424 O O . TYR B 1 35 ? 141.934 151.110 154.016 1.00 27.79 35 TYR A O 1
ATOM 4433 N N . LEU B 1 36 ? 141.910 152.749 155.563 1.00 26.70 36 LEU A N 1
ATOM 4434 C CA . LEU B 1 36 ? 141.192 153.703 154.733 1.00 26.70 36 LEU A CA 1
ATOM 4435 C C . LEU B 1 36 ? 142.097 154.868 154.361 1.00 26.70 36 LEU A C 1
ATOM 4436 O O . LEU B 1 36 ? 142.887 155.342 155.183 1.00 26.70 36 LEU A O 1
ATOM 4441 N N . GLY B 1 37 ? 141.980 155.317 153.119 1.00 26.90 37 GLY A N 1
ATOM 4442 C CA . GLY B 1 37 ? 142.684 156.495 152.636 1.00 26.90 37 GLY A CA 1
ATOM 4443 C C . GLY B 1 37 ? 141.685 157.575 152.263 1.00 26.90 37 GLY A C 1
ATOM 4444 O O . GLY B 1 37 ? 140.658 157.293 151.642 1.00 26.90 37 GLY A O 1
ATOM 4445 N N . TRP B 1 38 ? 141.989 158.808 152.653 1.00 27.49 38 TRP A N 1
ATOM 4446 C CA . TRP B 1 38 ? 141.136 159.953 152.377 1.00 27.49 38 TRP A CA 1
ATOM 4447 C C . TRP B 1 38 ? 141.910 160.981 151.567 1.00 27.49 38 TRP A C 1
ATOM 4448 O O . TRP B 1 38 ? 143.073 161.269 151.862 1.00 27.49 38 TRP A O 1
ATOM 4459 N N . SER B 1 39 ? 141.264 161.529 150.544 1.00 32.88 39 SER A N 1
ATOM 4460 C CA . SER B 1 39 ? 141.828 162.682 149.867 1.00 32.88 39 SER A CA 1
ATOM 4461 C C . SER B 1 39 ? 141.650 163.925 150.730 1.00 32.88 39 SER A C 1
ATOM 4462 O O . SER B 1 39 ? 140.772 163.993 151.593 1.00 32.88 39 SER A O 1
ATOM 4465 N N . GLY B 1 40 ? 142.503 164.914 150.497 1.00 32.76 40 GLY A N 1
ATOM 4466 C CA . GLY B 1 40 ? 142.370 166.161 151.218 1.00 32.76 40 GLY A CA 1
ATOM 4467 C C . GLY B 1 40 ? 143.627 166.615 151.924 1.00 32.76 40 GLY A C 1
ATOM 4468 O O . GLY B 1 40 ? 144.589 165.855 152.068 1.00 32.76 40 GLY A O 1
ATOM 4469 N N . PHE B 1 41 ? 143.617 167.865 152.375 1.00 33.29 41 PHE A N 1
ATOM 4470 C CA . PHE B 1 41 ? 144.767 168.479 153.015 1.00 33.29 41 PHE A CA 1
ATOM 4471 C C . PHE B 1 41 ? 144.261 169.631 153.867 1.00 33.29 41 PHE A C 1
ATOM 4472 O O . PHE B 1 41 ? 143.318 170.320 153.475 1.00 33.29 41 PHE A O 1
ATOM 4480 N N . THR B 1 42 ? 144.856 169.792 155.053 1.00 36.80 42 THR A N 1
ATOM 4481 C CA . THR B 1 42 ? 144.582 170.895 155.991 1.00 36.80 42 THR A CA 1
ATOM 4482 C C . THR B 1 42 ? 143.084 171.160 156.164 1.00 36.80 42 THR A C 1
ATOM 4483 O O . THR B 1 42 ? 142.670 172.265 156.523 1.00 36.80 42 THR A O 1
ATOM 4487 N N . GLY B 1 43 ? 142.258 170.143 155.934 1.00 35.43 43 GLY A N 1
ATOM 4488 C CA . GLY B 1 43 ? 140.831 170.262 156.139 1.00 35.43 43 GLY A CA 1
ATOM 4489 C C . GLY B 1 43 ? 140.014 170.657 154.930 1.00 35.43 43 GLY A C 1
ATOM 4490 O O . GLY B 1 43 ? 138.804 170.872 155.070 1.00 35.43 43 GLY A O 1
ATOM 4491 N N . VAL B 1 44 ? 140.622 170.759 153.750 1.00 35.49 44 VAL A N 1
ATOM 4492 C CA . VAL B 1 44 ? 139.911 171.126 152.530 1.00 35.49 44 VAL A CA 1
ATOM 4493 C C . VAL B 1 44 ? 140.026 169.982 151.533 1.00 35.49 44 VAL A C 1
ATOM 4494 O O . VAL B 1 44 ? 141.073 169.332 151.433 1.00 35.49 44 VAL A O 1
ATOM 4498 N N . GLY B 1 45 ? 138.938 169.722 150.814 1.00 35.94 45 GLY A N 1
ATOM 4499 C CA . GLY B 1 45 ? 138.919 168.665 149.826 1.00 35.94 45 GLY A CA 1
ATOM 4500 C C . GLY B 1 45 ? 138.698 167.274 150.371 1.00 35.94 45 GLY A C 1
ATOM 4501 O O . GLY B 1 45 ? 138.777 166.308 149.604 1.00 35.94 45 GLY A O 1
ATOM 4502 N N . THR B 1 46 ? 138.426 167.137 151.663 1.00 35.64 46 THR A N 1
ATOM 4503 C CA . THR B 1 46 ? 138.207 165.825 152.247 1.00 35.64 46 THR A CA 1
ATOM 4504 C C . THR B 1 46 ? 136.817 165.302 151.890 1.00 35.64 46 THR A C 1
ATOM 4505 O O . THR B 1 46 ? 135.883 166.085 151.700 1.00 35.64 46 THR A O 1
ATOM 4509 N N . PRO B 1 47 ? 136.660 163.983 151.781 1.00 34.28 47 PRO A N 1
ATOM 4510 C CA . PRO B 1 47 ? 135.326 163.422 151.548 1.00 34.28 47 PRO A CA 1
ATOM 4511 C C . PRO B 1 47 ? 134.412 163.666 152.739 1.00 34.28 47 PRO A C 1
ATOM 4512 O O . PRO B 1 47 ? 134.851 163.705 153.890 1.00 34.28 47 PRO A O 1
ATOM 4516 N N . LYS B 1 48 ? 133.132 163.832 152.451 1.00 37.22 48 LYS A N 1
ATOM 4517 C CA . LYS B 1 48 ? 132.171 164.150 153.502 1.00 37.22 48 LYS A CA 1
ATOM 4518 C C . LYS B 1 48 ? 130.973 163.214 153.533 1.00 37.22 48 LYS A C 1
ATOM 4519 O O . LYS B 1 48 ? 130.478 162.902 154.618 1.00 37.22 48 LYS A O 1
ATOM 4525 N N . ALA B 1 49 ? 130.489 162.764 152.374 1.00 36.73 49 ALA A N 1
ATOM 4526 C CA . ALA B 1 49 ? 129.265 161.968 152.341 1.00 36.73 49 ALA A CA 1
ATOM 4527 C C . ALA B 1 49 ? 129.459 160.611 153.007 1.00 36.73 49 ALA A C 1
ATOM 4528 O O . ALA B 1 49 ? 128.670 160.214 153.873 1.00 36.73 49 ALA A O 1
ATOM 4530 N N . VAL B 1 50 ? 130.499 159.882 152.612 1.00 36.00 50 VAL A N 1
ATOM 4531 C CA . VAL B 1 50 ? 130.773 158.547 153.143 1.00 36.00 50 VAL A CA 1
ATOM 4532 C C . VAL B 1 50 ? 131.130 158.600 154.628 1.00 36.00 50 VAL A C 1
ATOM 4533 O O . VAL B 1 50 ? 130.621 157.770 155.397 1.00 36.00 50 VAL A O 1
ATOM 4537 N N . PRO B 1 51 ? 132.009 159.505 155.087 1.00 33.87 51 PRO A N 1
ATOM 4538 C CA . PRO B 1 51 ? 132.241 159.588 156.539 1.00 33.87 51 PRO A CA 1
ATOM 4539 C C . PRO B 1 51 ? 130.988 159.898 157.341 1.00 33.87 51 PRO A C 1
ATOM 4540 O O . PRO B 1 51 ? 130.795 159.326 158.421 1.00 33.87 51 PRO A O 1
ATOM 4544 N N . GLU B 1 52 ? 130.118 160.779 156.840 1.00 36.43 52 GLU A N 1
ATOM 4545 C CA . GLU B 1 52 ? 128.875 161.065 157.549 1.00 36.43 52 GLU A CA 1
ATOM 4546 C C . GLU B 1 52 ? 127.950 159.856 157.559 1.00 36.43 52 GLU A C 1
ATOM 4547 O O . GLU B 1 52 ? 127.274 159.594 158.561 1.00 36.43 52 GLU A O 1
ATOM 4553 N N . ALA B 1 53 ? 127.900 159.109 156.454 1.00 36.01 53 ALA A N 1
ATOM 4554 C CA . ALA B 1 53 ? 127.109 157.884 156.436 1.00 36.01 53 ALA A CA 1
ATOM 4555 C C . ALA B 1 53 ? 127.632 156.882 157.455 1.00 36.01 53 ALA A C 1
ATOM 4556 O O . ALA B 1 53 ? 126.850 156.228 158.154 1.00 36.01 53 ALA A O 1
ATOM 4558 N N . LEU B 1 54 ? 128.957 156.752 157.556 1.00 34.10 54 LEU A N 1
ATOM 4559 C CA . LEU B 1 54 ? 129.542 155.849 158.542 1.00 34.10 54 LEU A CA 1
ATOM 4560 C C . LEU B 1 54 ? 129.223 156.295 159.964 1.00 34.10 54 LEU A C 1
ATOM 4561 O O . LEU B 1 54 ? 128.908 155.466 160.827 1.00 34.10 54 LEU A O 1
ATOM 4566 N N . ILE B 1 55 ? 129.303 157.601 160.229 1.00 34.03 55 ILE A N 1
ATOM 4567 C CA . ILE B 1 55 ? 128.983 158.112 161.560 1.00 34.03 55 ILE A CA 1
ATOM 4568 C C . ILE B 1 55 ? 127.525 157.837 161.900 1.00 34.03 55 ILE A C 1
ATOM 4569 O O . ILE B 1 55 ? 127.199 157.435 163.024 1.00 34.03 55 ILE A O 1
ATOM 4574 N N . ASP B 1 56 ? 126.625 158.056 160.940 1.00 38.29 56 ASP A N 1
ATOM 4575 C CA . ASP B 1 56 ? 125.209 157.801 161.180 1.00 38.29 56 ASP A CA 1
ATOM 4576 C C . ASP B 1 56 ? 124.957 156.318 161.427 1.00 38.29 56 ASP A C 1
ATOM 4577 O O . ASP B 1 56 ? 124.160 155.952 162.299 1.00 38.29 56 ASP A O 1
ATOM 4582 N N . HIS B 1 57 ? 125.632 155.449 160.671 1.00 37.22 57 HIS A N 1
ATOM 4583 C CA . HIS B 1 57 ? 125.486 154.012 160.879 1.00 37.22 57 HIS A CA 1
ATOM 4584 C C . HIS B 1 57 ? 125.973 153.602 162.263 1.00 37.22 57 HIS A C 1
ATOM 4585 O O . HIS B 1 57 ? 125.340 152.778 162.933 1.00 37.22 57 HIS A O 1
ATOM 4592 N N . VAL B 1 58 ? 127.098 154.167 162.707 1.00 36.75 58 VAL A N 1
ATOM 4593 C CA . VAL B 1 58 ? 127.613 153.855 164.037 1.00 36.75 58 VAL A CA 1
ATOM 4594 C C . VAL B 1 58 ? 126.651 154.345 165.113 1.00 36.75 58 VAL A C 1
ATOM 4595 O O . VAL B 1 58 ? 126.401 153.649 166.104 1.00 36.75 58 VAL A O 1
ATOM 4599 N N . GLU B 1 59 ? 126.094 155.545 164.936 1.00 40.98 59 GLU A N 1
ATOM 4600 C CA . GLU B 1 59 ? 125.120 156.062 165.893 1.00 40.98 59 GLU A CA 1
ATOM 4601 C C . GLU B 1 59 ? 123.880 155.179 165.967 1.00 40.98 59 GLU A C 1
ATOM 4602 O O . GLU B 1 59 ? 123.366 154.910 167.059 1.00 40.98 59 GLU A O 1
ATOM 4608 N N . LYS B 1 60 ? 123.380 154.725 164.817 1.00 43.82 60 LYS A N 1
ATOM 4609 C CA . LYS B 1 60 ? 122.125 153.978 164.804 1.00 43.82 60 LYS A CA 1
ATOM 4610 C C . LYS B 1 60 ? 122.272 152.614 165.467 1.00 43.82 60 LYS A C 1
ATOM 4611 O O . LYS B 1 60 ? 121.404 152.201 166.245 1.00 43.82 60 LYS A O 1
ATOM 4617 N N . ASN B 1 61 ? 123.357 151.900 165.177 1.00 42.25 61 ASN A N 1
ATOM 4618 C CA . ASN B 1 61 ? 123.544 150.540 165.663 1.00 42.25 61 ASN A CA 1
ATOM 4619 C C . ASN B 1 61 ? 124.393 150.459 166.924 1.00 42.25 61 ASN A C 1
ATOM 4620 O O . ASN B 1 61 ? 124.659 149.350 167.399 1.00 42.25 61 ASN A O 1
ATOM 4625 N N . ASN B 1 62 ? 124.820 151.595 167.475 1.00 41.62 62 ASN A N 1
ATOM 4626 C CA . ASN B 1 62 ? 125.636 151.640 168.689 1.00 41.62 62 ASN A CA 1
ATOM 4627 C C . ASN B 1 62 ? 126.911 150.810 168.524 1.00 41.62 62 ASN A C 1
ATOM 4628 O O . ASN B 1 62 ? 127.165 149.849 169.252 1.00 41.62 62 ASN A O 1
ATOM 4633 N N . LEU B 1 63 ? 127.717 151.203 167.538 1.00 37.77 63 LEU A N 1
ATOM 4634 C CA . LEU B 1 63 ? 128.970 150.527 167.229 1.00 37.77 63 LEU A CA 1
ATOM 4635 C C . LEU B 1 63 ? 130.180 151.351 167.655 1.00 37.77 63 LEU A C 1
ATOM 4636 O O . LEU B 1 63 ? 131.257 151.233 167.066 1.00 37.77 63 LEU A O 1
ATOM 4641 N N . GLN B 1 64 ? 130.016 152.192 168.674 1.00 38.23 64 GLN A N 1
ATOM 4642 C CA . GLN B 1 64 ? 131.117 153.017 169.153 1.00 38.23 64 GLN A CA 1
ATOM 4643 C C . GLN B 1 64 ? 132.213 152.142 169.747 1.00 38.23 64 GLN A C 1
ATOM 4644 O O . GLN B 1 64 ? 132.008 151.481 170.770 1.00 38.23 64 GLN A O 1
ATOM 4650 N N . GLY B 1 65 ? 133.378 152.141 169.102 1.00 37.02 65 GLY A N 1
ATOM 4651 C CA . GLY B 1 65 ? 134.493 151.325 169.528 1.00 37.02 65 GLY A CA 1
ATOM 4652 C C . GLY B 1 65 ? 134.511 149.922 168.967 1.00 37.02 65 GLY A C 1
ATOM 4653 O O . GLY B 1 65 ? 135.501 149.206 169.167 1.00 37.02 65 GLY A O 1
ATOM 4654 N N . LYS B 1 66 ? 133.457 149.500 168.268 1.00 35.85 66 LYS A N 1
ATOM 4655 C CA . LYS B 1 66 ? 133.414 148.183 167.650 1.00 35.85 66 LYS A CA 1
ATOM 4656 C C . LYS B 1 66 ? 133.609 148.226 166.142 1.00 35.85 66 LYS A C 1
ATOM 4657 O O . LYS B 1 66 ? 133.898 147.186 165.541 1.00 35.85 66 LYS A O 1
ATOM 4663 N N . LEU B 1 67 ? 133.454 149.393 165.522 1.00 30.65 67 LEU A N 1
ATOM 4664 C CA . LEU B 1 67 ? 133.674 149.590 164.092 1.00 30.65 67 LEU A CA 1
ATOM 4665 C C . LEU B 1 67 ? 134.723 150.688 163.953 1.00 30.65 67 LEU A C 1
ATOM 4666 O O . LEU B 1 67 ? 134.395 151.875 163.923 1.00 30.65 67 LEU A O 1
ATOM 4671 N N . ARG B 1 68 ? 135.989 150.286 163.872 1.00 27.56 68 ARG A N 1
ATOM 4672 C CA . ARG B 1 68 ? 137.106 151.215 163.841 1.00 27.56 68 ARG A CA 1
ATOM 4673 C C . ARG B 1 68 ? 137.985 150.926 162.633 1.00 27.56 68 ARG A C 1
ATOM 4674 O O . ARG B 1 68 ? 138.070 149.788 162.165 1.00 27.56 68 ARG A O 1
ATOM 4682 N N . PHE B 1 69 ? 138.644 151.971 162.136 1.00 26.00 69 PHE A N 1
ATOM 4683 C CA . PHE B 1 69 ? 139.463 151.886 160.938 1.00 26.00 69 PHE A CA 1
ATOM 4684 C C . PHE B 1 69 ? 140.825 152.513 161.192 1.00 26.00 69 PHE A C 1
ATOM 4685 O O . PHE B 1 69 ? 140.965 153.415 162.021 1.00 26.00 69 PHE A O 1
ATOM 4693 N N . ASN B 1 70 ? 141.828 152.026 160.469 1.00 24.81 70 ASN A N 1
ATOM 4694 C CA . ASN B 1 70 ? 143.138 152.666 160.441 1.00 24.81 70 ASN A CA 1
ATOM 4695 C C . ASN B 1 70 ? 143.096 153.768 159.390 1.00 24.81 70 ASN A C 1
ATOM 4696 O O . ASN B 1 70 ? 143.141 153.490 158.188 1.00 24.81 70 ASN A O 1
ATOM 4701 N N . LEU B 1 71 ? 143.011 155.017 159.835 1.00 24.46 71 LEU A N 1
ATOM 4702 C CA . LEU B 1 71 ? 142.764 156.146 158.950 1.00 24.46 71 LEU A CA 1
ATOM 4703 C C . LEU B 1 71 ? 144.088 156.765 158.521 1.00 24.46 71 LEU A C 1
ATOM 4704 O O . LEU B 1 71 ? 144.869 157.216 159.363 1.00 24.46 71 LEU A O 1
ATOM 4709 N N . PHE B 1 72 ? 144.332 156.785 157.213 1.00 24.88 72 PHE A N 1
ATOM 4710 C CA . PHE B 1 72 ? 145.492 157.443 156.627 1.00 24.88 72 PHE A CA 1
ATOM 4711 C C . PHE B 1 72 ? 145.002 158.571 155.734 1.00 24.88 72 PHE A C 1
ATOM 4712 O O . PHE B 1 72 ? 144.251 158.332 154.784 1.00 24.88 72 PHE A O 1
ATOM 4720 N N . VAL B 1 73 ? 145.425 159.797 156.040 1.00 26.28 73 VAL A N 1
ATOM 4721 C CA . VAL B 1 73 ? 145.047 160.969 155.268 1.00 26.28 73 VAL A CA 1
ATOM 4722 C C . VAL B 1 73 ? 146.336 161.720 154.956 1.00 26.28 73 VAL A C 1
ATOM 4723 O O . VAL B 1 73 ? 147.335 161.594 155.665 1.00 26.28 73 VAL A O 1
ATOM 4727 N N . GLY B 1 74 ? 146.316 162.490 153.866 1.00 28.18 74 GLY A N 1
ATOM 4728 C CA . GLY B 1 74 ? 147.500 163.247 153.491 1.00 28.18 74 GLY A CA 1
ATOM 4729 C C . GLY B 1 74 ? 147.932 164.235 154.558 1.00 28.18 74 GLY A C 1
ATOM 4730 O O . GLY B 1 74 ? 149.126 164.401 154.818 1.00 28.18 74 GLY A O 1
ATOM 4731 N N . ALA B 1 75 ? 146.973 164.902 155.185 1.00 28.33 75 ALA A N 1
ATOM 4732 C CA . ALA B 1 75 ? 147.241 165.865 156.246 1.00 28.33 75 ALA A CA 1
ATOM 4733 C C . ALA B 1 75 ? 146.047 165.853 157.192 1.00 28.33 75 ALA A C 1
ATOM 4734 O O . ALA B 1 75 ? 145.298 164.874 157.249 1.00 28.33 75 ALA A O 1
ATOM 4736 N N . SER B 1 76 ? 145.889 166.921 157.966 1.00 31.07 76 SER A N 1
ATOM 4737 C CA . SER B 1 76 ? 144.714 167.045 158.818 1.00 31.07 76 SER A CA 1
ATOM 4738 C C . SER B 1 76 ? 143.447 167.086 157.976 1.00 31.07 76 SER A C 1
ATOM 4739 O O . SER B 1 76 ? 143.401 167.739 156.930 1.00 31.07 76 SER A O 1
ATOM 4742 N N . ALA B 1 77 ? 142.418 166.378 158.431 1.00 32.70 77 ALA A N 1
ATOM 4743 C CA . ALA B 1 77 ? 141.115 166.424 157.793 1.00 32.70 77 ALA A CA 1
ATOM 4744 C C . ALA B 1 77 ? 140.241 167.467 158.486 1.00 32.70 77 ALA A C 1
ATOM 4745 O O . ALA B 1 77 ? 140.637 168.095 159.471 1.00 32.70 77 ALA A O 1
ATOM 4747 N N . GLY B 1 78 ? 139.032 167.656 157.969 1.00 34.52 78 GLY A N 1
ATOM 4748 C CA . GLY B 1 78 ? 138.138 168.661 158.490 1.00 34.52 78 GLY A CA 1
ATOM 4749 C C . GLY B 1 78 ? 137.430 168.220 159.753 1.00 34.52 78 GLY A C 1
ATOM 4750 O O . GLY B 1 78 ? 137.932 167.392 160.520 1.00 34.52 78 GLY A O 1
ATOM 4751 N N . PRO B 1 79 ? 136.244 168.780 159.999 1.00 35.23 79 PRO A N 1
ATOM 4752 C CA . PRO B 1 79 ? 135.458 168.351 161.166 1.00 35.23 79 PRO A CA 1
ATOM 4753 C C . PRO B 1 79 ? 134.996 166.909 161.087 1.00 35.23 79 PRO A C 1
ATOM 4754 O O . PRO B 1 79 ? 134.606 166.345 162.116 1.00 35.23 79 PRO A O 1
ATOM 4758 N N . GLU B 1 80 ? 135.017 166.298 159.900 1.00 35.30 80 GLU A N 1
ATOM 4759 C CA . GLU B 1 80 ? 134.610 164.902 159.772 1.00 35.30 80 GLU A CA 1
ATOM 4760 C C . GLU B 1 80 ? 135.502 163.992 160.604 1.00 35.30 80 GLU A C 1
ATOM 4761 O O . GLU B 1 80 ? 135.025 163.029 161.214 1.00 35.30 80 GLU A O 1
ATOM 4767 N N . GLU B 1 81 ? 136.803 164.281 160.637 1.00 31.50 81 GLU A N 1
ATOM 4768 C CA . GLU B 1 81 ? 137.722 163.477 161.432 1.00 31.50 81 GLU A CA 1
ATOM 4769 C C . GLU B 1 81 ? 137.477 163.647 162.927 1.00 31.50 81 GLU A C 1
ATOM 4770 O O . GLU B 1 81 ? 137.692 162.704 163.697 1.00 31.50 81 GLU A O 1
ATOM 4776 N N . ASN B 1 82 ? 137.043 164.835 163.357 1.00 34.14 82 ASN A N 1
ATOM 4777 C CA . ASN B 1 82 ? 136.745 165.045 164.770 1.00 34.14 82 ASN A CA 1
ATOM 4778 C C . ASN B 1 82 ? 135.611 164.142 165.234 1.00 34.14 82 ASN A C 1
ATOM 4779 O O . ASN B 1 82 ? 135.684 163.543 166.314 1.00 34.14 82 ASN A O 1
ATOM 4784 N N . ARG B 1 83 ? 134.552 164.031 164.429 1.00 34.00 83 ARG A N 1
ATOM 4785 C CA . ARG B 1 83 ? 133.422 163.188 164.803 1.00 34.00 83 ARG A CA 1
ATOM 4786 C C . ARG B 1 83 ? 133.788 161.711 164.764 1.00 34.00 83 ARG A C 1
ATOM 4787 O O . ARG B 1 83 ? 133.136 160.895 165.425 1.00 34.00 83 ARG A O 1
ATOM 4795 N N . TRP B 1 84 ? 134.815 161.346 163.994 1.00 29.03 84 TRP A N 1
ATOM 4796 C CA . TRP B 1 84 ? 135.293 159.969 164.007 1.00 29.03 84 TRP A CA 1
ATOM 4797 C C . TRP B 1 84 ? 136.025 159.655 165.305 1.00 29.03 84 TRP A C 1
ATOM 4798 O O . TRP B 1 84 ? 135.837 158.581 165.886 1.00 29.03 84 TRP A O 1
ATOM 4809 N N . ALA B 1 85 ? 136.866 160.580 165.773 1.00 31.20 85 ALA A N 1
ATOM 4810 C CA . ALA B 1 85 ? 137.568 160.370 167.033 1.00 31.20 85 ALA A CA 1
ATOM 4811 C C . ALA B 1 85 ? 136.623 160.451 168.223 1.00 31.20 85 ALA A C 1
ATOM 4812 O O . ALA B 1 85 ? 136.845 159.778 169.235 1.00 31.20 85 ALA A O 1
ATOM 4814 N N . GLU B 1 86 ? 135.571 161.268 168.127 1.00 34.56 86 GLU A N 1
ATOM 4815 C CA . GLU B 1 86 ? 134.599 161.357 169.211 1.00 34.56 86 GLU A CA 1
ATOM 4816 C C . GLU B 1 86 ? 133.812 160.068 169.394 1.00 34.56 86 GLU A C 1
ATOM 4817 O O . GLU B 1 86 ? 133.293 159.824 170.488 1.00 34.56 86 GLU A O 1
ATOM 4823 N N . HIS B 1 87 ? 133.706 159.244 168.353 1.00 34.16 87 HIS A N 1
ATOM 4824 C CA . HIS B 1 87 ? 132.990 157.979 168.421 1.00 34.16 87 HIS A CA 1
ATOM 4825 C C . HIS B 1 87 ? 133.923 156.779 168.523 1.00 34.16 87 HIS A C 1
ATOM 4826 O O . HIS B 1 87 ? 133.453 155.639 168.460 1.00 34.16 87 HIS A O 1
ATOM 4833 N N . ASP B 1 88 ? 135.228 157.011 168.680 1.00 32.76 88 ASP A N 1
ATOM 4834 C CA . ASP B 1 88 ? 136.228 155.943 168.732 1.00 32.76 88 ASP A CA 1
ATOM 4835 C C . ASP B 1 88 ? 136.158 155.059 167.488 1.00 32.76 88 ASP A C 1
ATOM 4836 O O . ASP B 1 88 ? 136.049 153.834 167.572 1.00 32.76 88 ASP A O 1
ATOM 4841 N N . MET B 1 89 ? 136.215 155.695 166.320 1.00 27.30 89 MET A N 1
ATOM 4842 C CA . MET B 1 89 ? 136.222 154.991 165.046 1.00 27.30 89 MET A CA 1
ATOM 4843 C C . MET B 1 89 ? 137.604 154.910 164.416 1.00 27.30 89 MET A C 1
ATOM 4844 O O . MET B 1 89 ? 137.721 154.452 163.277 1.00 27.30 89 MET A O 1
ATOM 4849 N N . ILE B 1 90 ? 138.647 155.345 165.115 1.00 24.88 90 ILE A N 1
ATOM 4850 C CA . ILE B 1 90 ? 140.002 155.361 164.578 1.00 24.88 90 ILE A CA 1
ATOM 4851 C C . ILE B 1 90 ? 140.884 154.490 165.459 1.00 24.88 90 ILE A C 1
ATOM 4852 O O . ILE B 1 90 ? 140.895 154.648 166.685 1.00 24.88 90 ILE A O 1
ATOM 4857 N N . ILE B 1 91 ? 141.612 153.568 164.836 1.00 24.54 91 ILE A N 1
ATOM 4858 C CA . ILE B 1 91 ? 142.631 152.791 165.534 1.00 24.54 91 ILE A CA 1
ATOM 4859 C C . ILE B 1 91 ? 143.982 153.484 165.472 1.00 24.54 91 ILE A C 1
ATOM 4860 O O . ILE B 1 91 ? 144.634 153.697 166.496 1.00 24.54 91 ILE A O 1
ATOM 4865 N N . LYS B 1 92 ? 144.417 153.843 164.268 1.00 24.02 92 LYS A N 1
ATOM 4866 C CA . LYS B 1 92 ? 145.675 154.535 164.058 1.00 24.02 92 LYS A CA 1
ATOM 4867 C C . LYS B 1 92 ? 145.452 155.708 163.114 1.00 24.02 92 LYS A C 1
ATOM 4868 O O . LYS B 1 92 ? 144.611 155.648 162.214 1.00 24.02 92 LYS A O 1
ATOM 4874 N N . ARG B 1 93 ? 146.207 156.780 163.336 1.00 24.38 93 ARG A N 1
ATOM 4875 C CA . ARG B 1 93 ? 146.115 157.991 162.534 1.00 24.38 93 ARG A CA 1
ATOM 4876 C C . ARG B 1 93 ? 147.514 158.453 162.157 1.00 24.38 93 ARG A C 1
ATOM 4877 O O . ARG B 1 93 ? 148.454 158.312 162.944 1.00 24.38 93 ARG A O 1
ATOM 4885 N N . ALA B 1 94 ? 147.648 159.000 160.950 1.00 24.11 94 ALA A N 1
ATOM 4886 C CA . ALA B 1 94 ? 148.925 159.506 160.467 1.00 24.11 94 ALA A CA 1
ATOM 4887 C C . ALA B 1 94 ? 148.664 160.420 159.283 1.00 24.11 94 ALA A C 1
ATOM 4888 O O . ALA B 1 94 ? 147.694 160.207 158.548 1.00 24.11 94 ALA A O 1
ATOM 4890 N N . PRO B 1 95 ? 149.500 161.449 159.068 1.00 25.93 95 PRO A N 1
ATOM 4891 C CA . PRO B 1 95 ? 150.585 161.887 159.942 1.00 25.93 95 PRO A CA 1
ATOM 4892 C C . PRO B 1 95 ? 150.363 163.275 160.539 1.00 25.93 95 PRO A C 1
ATOM 4893 O O . PRO B 1 95 ? 151.329 163.894 160.982 1.00 25.93 95 PRO A O 1
ATOM 4897 N N . HIS B 1 96 ? 149.126 163.763 160.542 1.00 27.30 96 HIS A N 1
ATOM 4898 C CA . HIS B 1 96 ? 148.871 165.137 160.953 1.00 27.30 96 HIS A CA 1
ATOM 4899 C C . HIS B 1 96 ? 147.392 165.279 161.279 1.00 27.30 96 HIS A C 1
ATOM 4900 O O . HIS B 1 96 ? 146.543 164.602 160.693 1.00 27.30 96 HIS A O 1
ATOM 4907 N N . GLN B 1 97 ? 147.097 166.164 162.229 1.00 28.89 97 GLN A N 1
ATOM 4908 C CA . GLN B 1 97 ? 145.730 166.422 162.663 1.00 28.89 97 GLN A CA 1
ATOM 4909 C C . GLN B 1 97 ? 145.677 167.795 163.320 1.00 28.89 97 GLN A C 1
ATOM 4910 O O . GLN B 1 97 ? 146.694 168.320 163.777 1.00 28.89 97 GLN A O 1
ATOM 4916 N N . VAL B 1 98 ? 144.478 168.380 163.353 1.00 31.42 98 VAL A N 1
ATOM 4917 C CA . VAL B 1 98 ? 144.311 169.715 163.922 1.00 31.42 98 VAL A CA 1
ATOM 4918 C C . VAL B 1 98 ? 143.158 169.749 164.915 1.00 31.42 98 VAL A C 1
ATOM 4919 O O . VAL B 1 98 ? 143.020 170.706 165.684 1.00 31.42 98 VAL A O 1
ATOM 4923 N N . GLY B 1 99 ? 142.323 168.716 164.908 1.00 31.79 99 GLY A N 1
ATOM 4924 C CA . GLY B 1 99 ? 141.145 168.727 165.752 1.00 31.79 99 GLY A CA 1
ATOM 4925 C C . GLY B 1 99 ? 141.490 168.678 167.228 1.00 31.79 99 GLY A C 1
ATOM 4926 O O . GLY B 1 99 ? 142.535 168.171 167.635 1.00 31.79 99 GLY A O 1
ATOM 4927 N N . LYS B 1 100 ? 140.589 169.236 168.044 1.00 31.03 100 LYS A N 1
ATOM 4928 C CA . LYS B 1 100 ? 140.741 169.103 169.493 1.00 31.03 100 LYS A CA 1
ATOM 4929 C C . LYS B 1 100 ? 140.277 167.742 169.994 1.00 31.03 100 LYS A C 1
ATOM 4930 O O . LYS B 1 100 ? 140.970 167.154 170.843 1.00 31.03 100 LYS A O 1
ATOM 4936 N N . PRO B 1 101 ? 139.135 167.193 169.558 1.00 29.77 101 PRO A N 1
ATOM 4937 C CA . PRO B 1 101 ? 138.807 165.814 169.956 1.00 29.77 101 PRO A CA 1
ATOM 4938 C C . PRO B 1 101 ? 139.846 164.794 169.526 1.00 29.77 101 PRO A C 1
ATOM 4939 O O . PRO B 1 101 ? 140.087 163.829 170.262 1.00 29.77 101 PRO A O 1
ATOM 4943 N N . ILE B 1 102 ? 140.477 164.977 168.364 1.00 28.79 102 ILE A N 1
ATOM 4944 C CA . ILE B 1 102 ? 141.503 164.035 167.925 1.00 28.79 102 ILE A CA 1
ATOM 4945 C C . ILE B 1 102 ? 142.687 164.061 168.881 1.00 28.79 102 ILE A C 1
ATOM 4946 O O . ILE B 1 102 ? 143.206 163.014 169.283 1.00 28.79 102 ILE A O 1
ATOM 4951 N N . ALA B 1 103 ? 143.138 165.261 169.252 1.00 25.60 103 ALA A N 1
ATOM 4952 C CA . ALA B 1 103 ? 144.262 165.371 170.176 1.00 25.60 103 ALA A CA 1
ATOM 4953 C C . ALA B 1 103 ? 143.892 164.848 171.557 1.00 25.60 103 ALA A C 1
ATOM 4954 O O . ALA B 1 103 ? 144.721 164.230 172.234 1.00 25.60 103 ALA A O 1
ATOM 4956 N N . LYS B 1 104 ? 142.654 165.089 171.991 1.00 26.75 104 LYS A N 1
ATOM 4957 C CA . LYS B 1 104 ? 142.201 164.562 173.274 1.00 26.75 104 LYS A CA 1
ATOM 4958 C C . LYS B 1 104 ? 142.209 163.039 173.276 1.00 26.75 104 LYS A C 1
ATOM 4959 O O . LYS B 1 104 ? 142.636 162.415 174.254 1.00 26.75 104 LYS A O 1
ATOM 4965 N N . ALA B 1 105 ? 141.739 162.422 172.189 1.00 25.17 105 ALA A N 1
ATOM 4966 C CA . ALA B 1 105 ? 141.729 160.966 172.108 1.00 25.17 105 ALA A CA 1
ATOM 4967 C C . ALA B 1 105 ? 143.141 160.402 172.008 1.00 25.17 105 ALA A C 1
ATOM 4968 O O . ALA B 1 105 ? 143.439 159.357 172.596 1.00 25.17 105 ALA A O 1
ATOM 4970 N N . ILE B 1 106 ? 144.019 161.070 171.260 1.00 23.09 106 ILE A N 1
ATOM 4971 C CA . ILE B 1 106 ? 145.393 160.597 171.118 1.00 23.09 106 ILE A CA 1
ATOM 4972 C C . ILE B 1 106 ? 146.123 160.669 172.453 1.00 23.09 106 ILE A C 1
ATOM 4973 O O . ILE B 1 106 ? 146.810 159.723 172.856 1.00 23.09 106 ILE A O 1
ATOM 4978 N N . ASN B 1 107 ? 145.976 161.788 173.165 1.00 25.63 107 ASN A N 1
ATOM 4979 C CA . ASN B 1 107 ? 146.663 161.976 174.436 1.00 25.63 107 ASN A CA 1
ATOM 4980 C C . ASN B 1 107 ? 146.047 161.169 175.568 1.00 25.63 107 ASN A C 1
ATOM 4981 O O . ASN B 1 107 ? 146.664 161.062 176.632 1.00 25.63 107 ASN A O 1
ATOM 4986 N N . GLN B 1 108 ? 144.853 160.616 175.379 1.00 26.48 108 GLN A N 1
ATOM 4987 C CA . GLN B 1 108 ? 144.255 159.719 176.356 1.00 26.48 108 GLN A CA 1
ATOM 4988 C C . GLN B 1 108 ? 144.509 158.253 176.039 1.00 26.48 108 GLN A C 1
ATOM 4989 O O . GLN B 1 108 ? 144.001 157.383 176.754 1.00 26.48 108 GLN A O 1
ATOM 4995 N N . GLY B 1 109 ? 145.272 157.959 174.990 1.00 25.25 109 GLY A N 1
ATOM 4996 C CA . GLY B 1 109 ? 145.576 156.592 174.626 1.00 25.25 109 GLY A CA 1
ATOM 4997 C C . GLY B 1 109 ? 144.507 155.881 173.833 1.00 25.25 109 GLY A C 1
ATOM 4998 O O . GLY B 1 109 ? 144.670 154.694 173.533 1.00 25.25 109 GLY A O 1
ATOM 4999 N N . ARG B 1 110 ? 143.416 156.563 173.482 1.00 27.59 110 ARG A N 1
ATOM 5000 C CA . ARG B 1 110 ? 142.344 155.928 172.728 1.00 27.59 110 ARG A CA 1
ATOM 5001 C C . ARG B 1 110 ? 142.688 155.740 171.257 1.00 27.59 110 ARG A C 1
ATOM 5002 O O . ARG B 1 110 ? 142.081 154.889 170.598 1.00 27.59 110 ARG A O 1
ATOM 5010 N N . ILE B 1 111 ? 143.637 156.508 170.730 1.00 23.10 111 ILE A N 1
ATOM 5011 C CA . ILE B 1 111 ? 144.043 156.428 169.333 1.00 23.10 111 ILE A CA 1
ATOM 5012 C C . ILE B 1 111 ? 145.561 156.373 169.280 1.00 23.10 111 ILE A C 1
ATOM 5013 O O . ILE B 1 111 ? 146.238 157.165 169.945 1.00 23.10 111 ILE A O 1
ATOM 5018 N N . GLU B 1 112 ? 146.096 155.438 168.500 1.00 24.40 112 GLU A N 1
ATOM 5019 C CA . GLU B 1 112 ? 147.530 155.384 168.265 1.00 24.40 112 GLU A CA 1
ATOM 5020 C C . GLU B 1 112 ? 147.889 156.340 167.137 1.00 24.40 112 GLU A C 1
ATOM 5021 O O . GLU B 1 112 ? 147.317 156.269 166.048 1.00 24.40 112 GLU A O 1
ATOM 5027 N N . PHE B 1 113 ? 148.829 157.241 167.398 1.00 24.00 113 PHE A N 1
ATOM 5028 C CA . PHE B 1 113 ? 149.180 158.282 166.444 1.00 24.00 113 PHE A CA 1
ATOM 5029 C C . PHE B 1 113 ? 150.686 158.316 166.260 1.00 24.00 113 PHE A C 1
ATOM 5030 O O . PHE B 1 113 ? 151.434 158.364 167.240 1.00 24.00 113 PHE A O 1
ATOM 5038 N N . PHE B 1 114 ? 151.127 158.285 165.007 1.00 24.37 114 PHE A N 1
ATOM 5039 C CA . PHE B 1 114 ? 152.515 158.548 164.666 1.00 24.37 114 PHE A CA 1
ATOM 5040 C C . PHE B 1 114 ? 152.537 159.571 163.544 1.00 24.37 114 PHE A C 1
ATOM 5041 O O . PHE B 1 114 ? 151.832 159.416 162.542 1.00 24.37 114 PHE A O 1
ATOM 5049 N N . ASP B 1 115 ? 153.318 160.627 163.725 1.00 26.67 115 ASP A N 1
ATOM 5050 C CA . ASP B 1 115 ? 153.452 161.663 162.716 1.00 26.67 115 ASP A CA 1
ATOM 5051 C C . ASP B 1 115 ? 154.751 161.501 161.933 1.00 26.67 115 ASP A C 1
ATOM 5052 O O . ASP B 1 115 ? 155.724 160.914 162.412 1.00 26.67 115 ASP A O 1
ATOM 5057 N N . LYS B 1 116 ? 154.733 161.989 160.696 1.00 25.67 116 LYS A N 1
ATOM 5058 C CA . LYS B 1 116 ? 155.801 161.732 159.745 1.00 25.67 116 LYS A CA 1
ATOM 5059 C C . LYS B 1 116 ? 155.886 162.912 158.790 1.00 25.67 116 LYS A C 1
ATOM 5060 O O . LYS B 1 116 ? 154.935 163.684 158.645 1.00 25.67 116 LYS A O 1
ATOM 5066 N N . HIS B 1 117 ? 157.047 163.057 158.152 1.00 26.75 117 HIS A N 1
ATOM 5067 C CA . HIS B 1 117 ? 157.221 164.088 157.140 1.00 26.75 117 HIS A CA 1
ATOM 5068 C C . HIS B 1 117 ? 156.187 163.925 156.034 1.00 26.75 117 HIS A C 1
ATOM 5069 O O . HIS B 1 117 ? 155.960 162.823 155.532 1.00 26.75 117 HIS A O 1
ATOM 5076 N N . LEU B 1 118 ? 155.553 165.038 155.661 1.00 25.75 118 LEU A N 1
ATOM 5077 C CA . LEU B 1 118 ? 154.465 164.985 154.692 1.00 25.75 118 LEU A CA 1
ATOM 5078 C C . LEU B 1 118 ? 154.937 164.586 153.301 1.00 25.75 118 LEU A C 1
ATOM 5079 O O . LEU B 1 118 ? 154.134 164.076 152.513 1.00 25.75 118 LEU A O 1
ATOM 5084 N N . SER B 1 119 ? 156.210 164.808 152.977 1.00 26.35 119 SER A N 1
ATOM 5085 C CA . SER B 1 119 ? 156.741 164.357 151.699 1.00 26.35 119 SER A CA 1
ATOM 5086 C C . SER B 1 119 ? 157.064 162.871 151.693 1.00 26.35 119 SER A C 1
ATOM 5087 O O . SER B 1 119 ? 157.168 162.279 150.614 1.00 26.35 119 SER A O 1
ATOM 5090 N N . MET B 1 120 ? 157.225 162.258 152.865 1.00 27.77 120 MET A N 1
ATOM 5091 C CA . MET B 1 120 ? 157.607 160.858 152.962 1.00 27.77 120 MET A CA 1
ATOM 5092 C C . MET B 1 120 ? 156.464 159.927 153.328 1.00 27.77 120 MET A C 1
ATOM 5093 O O . MET B 1 120 ? 156.581 158.720 153.096 1.00 27.77 120 MET A O 1
ATOM 5098 N N . PHE B 1 121 ? 155.375 160.441 153.905 1.00 25.79 121 PHE A N 1
ATOM 5099 C CA . PHE B 1 121 ? 154.292 159.549 154.315 1.00 25.79 121 PHE A CA 1
ATOM 5100 C C . PHE B 1 121 ? 153.664 158.826 153.129 1.00 25.79 121 PHE A C 1
ATOM 5101 O O . PHE B 1 121 ? 153.553 157.587 153.181 1.00 25.79 121 PHE A O 1
ATOM 5109 N N . PRO B 1 122 ? 153.237 159.498 152.049 1.00 26.88 122 PRO A N 1
ATOM 5110 C CA . PRO B 1 122 ? 152.714 158.736 150.902 1.00 26.88 122 PRO A CA 1
ATOM 5111 C C . PRO B 1 122 ? 153.747 157.825 150.265 1.00 26.88 122 PRO A C 1
ATOM 5112 O O . PRO B 1 122 ? 153.402 156.727 149.813 1.00 26.88 122 PRO A O 1
ATOM 5116 N N . GLN B 1 123 ? 155.013 158.247 150.225 1.00 27.82 123 GLN A N 1
ATOM 5117 C CA . GLN B 1 123 ? 156.055 157.406 149.644 1.00 27.82 123 GLN A CA 1
ATOM 5118 C C . GLN B 1 123 ? 156.225 156.117 150.434 1.00 27.82 123 GLN A C 1
ATOM 5119 O O . GLN B 1 123 ? 156.199 155.019 149.867 1.00 27.82 123 GLN A O 1
ATOM 5125 N N . ASP B 1 124 ? 156.403 156.231 151.751 1.00 26.49 124 ASP A N 1
ATOM 5126 C CA . ASP B 1 124 ? 156.580 155.040 152.571 1.00 26.49 124 ASP A CA 1
ATOM 5127 C C . ASP B 1 124 ? 155.308 154.206 152.628 1.00 26.49 124 ASP A C 1
ATOM 5128 O O . ASP B 1 124 ? 155.377 152.991 152.843 1.00 26.49 124 ASP A O 1
ATOM 5133 N N . LEU B 1 125 ? 154.144 154.832 152.445 1.00 26.76 125 LEU A N 1
ATOM 5134 C CA . LEU B 1 125 ? 152.913 154.059 152.326 1.00 26.76 125 LEU A CA 1
ATOM 5135 C C . LEU B 1 125 ? 152.905 153.235 151.045 1.00 26.76 125 LEU A C 1
ATOM 5136 O O . LEU B 1 125 ? 152.457 152.082 151.044 1.00 26.76 125 LEU A O 1
ATOM 5141 N N . THR B 1 126 ? 153.393 153.809 149.942 1.00 27.63 126 THR A N 1
ATOM 5142 C CA . THR B 1 126 ? 153.492 153.059 148.695 1.00 27.63 126 THR A CA 1
ATOM 5143 C C . THR B 1 126 ? 154.510 151.929 148.775 1.00 27.63 126 THR A C 1
ATOM 5144 O O . THR B 1 126 ? 154.431 150.986 147.982 1.00 27.63 126 THR A O 1
ATOM 5148 N N . TYR B 1 127 ? 155.462 152.003 149.706 1.00 27.89 127 TYR A N 1
ATOM 5149 C CA . TYR B 1 127 ? 156.425 150.928 149.900 1.00 27.89 127 TYR A CA 1
ATOM 5150 C C . TYR B 1 127 ? 155.884 149.800 150.766 1.00 27.89 127 TYR A C 1
ATOM 5151 O O . TYR B 1 127 ? 156.570 148.785 150.929 1.00 27.89 127 TYR A O 1
ATOM 5160 N N . GLY B 1 128 ? 154.683 149.948 151.320 1.00 29.21 128 GLY A N 1
ATOM 5161 C CA . GLY B 1 128 ? 154.148 148.957 152.229 1.00 29.21 128 GLY A CA 1
ATOM 5162 C C . GLY B 1 128 ? 154.735 148.994 153.619 1.00 29.21 128 GLY A C 1
ATOM 5163 O O . GLY B 1 128 ? 154.655 147.995 154.339 1.00 29.21 128 GLY A O 1
ATOM 5164 N N . PHE B 1 129 ? 155.329 150.120 154.021 1.00 27.77 129 PHE A N 1
ATOM 5165 C CA . PHE B 1 129 ? 155.967 150.200 155.331 1.00 27.77 129 PHE A CA 1
ATOM 5166 C C . PHE B 1 129 ? 154.949 150.203 156.463 1.00 27.77 129 PHE A C 1
ATOM 5167 O O . PHE B 1 129 ? 155.205 149.622 157.523 1.00 27.77 129 PHE A O 1
ATOM 5175 N N . TYR B 1 130 ? 153.803 150.850 156.267 1.00 26.80 130 TYR A N 1
ATOM 5176 C CA . TYR B 1 130 ? 152.820 151.024 157.327 1.00 26.80 130 TYR A CA 1
ATOM 5177 C C . TYR B 1 130 ? 151.765 149.927 157.362 1.00 26.80 130 TYR A C 1
ATOM 5178 O O . TYR B 1 130 ? 150.979 149.878 158.312 1.00 26.80 130 TYR A O 1
ATOM 5187 N N . THR B 1 131 ? 151.731 149.052 156.362 1.00 31.03 131 THR A N 1
ATOM 5188 C CA . THR B 1 131 ? 150.824 147.910 156.324 1.00 31.03 131 THR A CA 1
ATOM 5189 C C . THR B 1 131 ? 151.613 146.606 156.358 1.00 31.03 131 THR A C 1
ATOM 5190 O O . THR B 1 131 ? 151.335 145.666 155.613 1.00 31.03 131 THR A O 1
ATOM 5194 N N . ARG B 1 132 ? 152.616 146.555 157.235 1.00 33.06 132 ARG A N 1
ATOM 5195 C CA . ARG B 1 132 ? 153.562 145.447 157.248 1.00 33.06 132 ARG A CA 1
ATOM 5196 C C . ARG B 1 132 ? 152.924 144.149 157.731 1.00 33.06 132 ARG A C 1
ATOM 5197 O O . ARG B 1 132 ? 153.342 143.064 157.310 1.00 33.06 132 ARG A O 1
ATOM 5205 N N . GLU B 1 133 ? 151.917 144.231 158.600 1.00 35.60 133 GLU A N 1
ATOM 5206 C CA . GLU B 1 133 ? 151.320 143.030 159.169 1.00 35.60 133 GLU A CA 1
ATOM 5207 C C . GLU B 1 133 ? 150.246 142.409 158.284 1.00 35.60 133 GLU A C 1
ATOM 5208 O O . GLU B 1 133 ? 149.780 141.307 158.593 1.00 35.60 133 GLU A O 1
ATOM 5214 N N . ARG B 1 134 ? 149.838 143.077 157.208 1.00 34.97 134 ARG A N 1
ATOM 5215 C CA . ARG B 1 134 ? 148.857 142.500 156.299 1.00 34.97 134 ARG A CA 1
ATOM 5216 C C . ARG B 1 134 ? 149.450 141.310 155.556 1.00 34.97 134 ARG A C 1
ATOM 5217 O O . ARG B 1 134 ? 150.606 141.336 155.126 1.00 34.97 134 ARG A O 1
ATOM 5225 N N . LYS B 1 135 ? 148.644 140.258 155.403 1.00 40.03 135 LYS A N 1
ATOM 5226 C CA . LYS B 1 135 ? 149.069 139.042 154.727 1.00 40.03 135 LYS A CA 1
ATOM 5227 C C . LYS B 1 135 ? 148.395 138.827 153.380 1.00 40.03 135 LYS A C 1
ATOM 5228 O O . LYS B 1 135 ? 148.706 137.840 152.704 1.00 40.03 135 LYS A O 1
ATOM 5234 N N . ASP B 1 136 ? 147.488 139.712 152.973 1.00 41.38 136 ASP A N 1
ATOM 5235 C CA . ASP B 1 136 ? 146.705 139.536 151.758 1.00 41.38 136 ASP A CA 1
ATOM 5236 C C . ASP B 1 136 ? 147.188 140.404 150.602 1.00 41.38 136 ASP A C 1
ATOM 5237 O O . ASP B 1 136 ? 146.416 140.664 149.674 1.00 41.38 136 ASP A O 1
ATOM 5242 N N . ASN B 1 137 ? 148.441 140.862 150.642 1.00 43.42 137 ASN A N 1
ATOM 5243 C CA . ASN B 1 137 ? 149.083 141.602 149.559 1.00 43.42 137 ASN A CA 1
ATOM 5244 C C . ASN B 1 137 ? 148.402 142.931 149.253 1.00 43.42 137 ASN A C 1
ATOM 5245 O O . ASN B 1 137 ? 148.572 143.473 148.157 1.00 43.42 137 ASN A O 1
ATOM 5250 N N . LYS B 1 138 ? 147.633 143.472 150.190 1.00 36.22 138 LYS A N 1
ATOM 5251 C CA . LYS B 1 138 ? 147.009 144.771 150.006 1.00 36.22 138 LYS A CA 1
ATOM 5252 C C . LYS B 1 138 ? 147.737 145.835 150.822 1.00 36.22 138 LYS A C 1
ATOM 5253 O O . LYS B 1 138 ? 148.579 145.540 151.672 1.00 36.22 138 LYS A O 1
ATOM 5259 N N . ILE B 1 139 ? 147.405 147.095 150.547 1.00 30.31 139 ILE A N 1
ATOM 5260 C CA . ILE B 1 139 ? 147.921 148.212 151.329 1.00 30.31 139 ILE A CA 1
ATOM 5261 C C . ILE B 1 139 ? 146.748 148.986 151.913 1.00 30.31 139 ILE A C 1
ATOM 5262 O O . ILE B 1 139 ? 146.601 149.081 153.136 1.00 30.31 139 ILE A O 1
ATOM 5267 N N . LEU B 1 140 ? 145.902 149.535 151.048 1.00 27.36 140 LEU A N 1
ATOM 5268 C CA . LEU B 1 140 ? 144.698 150.242 151.460 1.00 27.36 140 LEU A CA 1
ATOM 5269 C C . LEU B 1 140 ? 143.484 149.491 150.941 1.00 27.36 140 LEU A C 1
ATOM 5270 O O . LEU B 1 140 ? 143.423 149.147 149.757 1.00 27.36 140 LEU A O 1
ATOM 5275 N N . ASP B 1 141 ? 142.523 149.232 151.828 1.00 30.29 141 ASP A N 1
ATOM 5276 C CA . ASP B 1 141 ? 141.303 148.554 151.405 1.00 30.29 141 ASP A CA 1
ATOM 5277 C C . ASP B 1 141 ? 140.427 149.473 150.566 1.00 30.29 141 ASP A C 1
ATOM 5278 O O . ASP B 1 141 ? 139.816 149.033 149.586 1.00 30.29 141 ASP A O 1
ATOM 5283 N N . TYR B 1 142 ? 140.348 150.749 150.935 1.00 29.28 142 TYR A N 1
ATOM 5284 C CA . TYR B 1 142 ? 139.585 151.731 150.182 1.00 29.28 142 TYR A CA 1
ATOM 5285 C C . TYR B 1 142 ? 140.286 153.077 150.245 1.00 29.28 142 TYR A C 1
ATOM 5286 O O . TYR B 1 142 ? 140.820 153.460 151.289 1.00 29.28 142 TYR A O 1
ATOM 5295 N N . THR B 1 143 ? 140.282 153.787 149.123 1.00 28.26 143 THR A N 1
ATOM 5296 C CA . THR B 1 143 ? 140.669 155.189 149.074 1.00 28.26 143 THR A CA 1
ATOM 5297 C C . THR B 1 143 ? 139.427 155.999 148.740 1.00 28.26 143 THR A C 1
ATOM 5298 O O . THR B 1 143 ? 138.782 155.756 147.716 1.00 28.26 143 THR A O 1
ATOM 5302 N N . ILE B 1 144 ? 139.091 156.947 149.605 1.00 28.97 144 ILE A N 1
ATOM 5303 C CA . ILE B 1 144 ? 137.914 157.787 149.436 1.00 28.97 144 ILE A CA 1
ATOM 5304 C C . ILE B 1 144 ? 138.407 159.161 149.012 1.00 28.97 144 ILE A C 1
ATOM 5305 O O . ILE B 1 144 ? 139.061 159.865 149.791 1.00 28.97 144 ILE A O 1
ATOM 5310 N N . ILE B 1 145 ? 138.098 159.548 147.778 1.00 32.93 145 ILE A N 1
ATOM 5311 C CA . ILE B 1 145 ? 138.625 160.768 147.180 1.00 32.93 145 ILE A CA 1
ATOM 5312 C C . ILE B 1 145 ? 137.462 161.638 146.728 1.00 32.93 145 ILE A C 1
ATOM 5313 O O . ILE B 1 145 ? 136.529 161.152 146.079 1.00 32.93 145 ILE A O 1
ATOM 5318 N N . GLU B 1 146 ? 137.511 162.919 147.088 1.00 38.73 146 GLU A N 1
ATOM 5319 C CA . GLU B 1 146 ? 136.536 163.892 146.618 1.00 38.73 146 GLU A CA 1
ATOM 5320 C C . GLU B 1 146 ? 137.000 164.462 145.285 1.00 38.73 146 GLU A C 1
ATOM 5321 O O . GLU B 1 146 ? 138.175 164.803 145.122 1.00 38.73 146 GLU A O 1
ATOM 5327 N N . ALA B 1 147 ? 136.075 164.564 144.337 1.00 39.09 147 ALA A N 1
ATOM 5328 C CA . ALA B 1 147 ? 136.373 165.059 143.004 1.00 39.09 147 ALA A CA 1
ATOM 5329 C C . ALA B 1 147 ? 135.452 166.220 142.664 1.00 39.09 147 ALA A C 1
ATOM 5330 O O . ALA B 1 147 ? 134.343 166.330 143.191 1.00 39.09 147 ALA A O 1
ATOM 5332 N N . THR B 1 148 ? 135.933 167.096 141.786 1.00 39.10 148 THR A N 1
ATOM 5333 C CA . THR B 1 148 ? 135.116 168.173 141.246 1.00 39.10 148 THR A CA 1
ATOM 5334 C C . THR B 1 148 ? 134.633 167.893 139.832 1.00 39.10 148 THR A C 1
ATOM 5335 O O . THR B 1 148 ? 133.562 168.371 139.447 1.00 39.10 148 THR A O 1
ATOM 5339 N N . ALA B 1 149 ? 135.396 167.125 139.060 1.00 40.13 149 ALA A N 1
ATOM 5340 C CA . ALA B 1 149 ? 135.004 166.728 137.717 1.00 40.13 149 ALA A CA 1
ATOM 5341 C C . ALA B 1 149 ? 135.755 165.456 137.361 1.00 40.13 149 ALA A C 1
ATOM 5342 O O . ALA B 1 149 ? 136.780 165.130 137.964 1.00 40.13 149 ALA A O 1
ATOM 5344 N N . ILE B 1 150 ? 135.228 164.736 136.374 1.00 40.96 150 ILE A N 1
ATOM 5345 C CA . ILE B 1 150 ? 135.832 163.499 135.895 1.00 40.96 150 ILE A CA 1
ATOM 5346 C C . ILE B 1 150 ? 136.051 163.633 134.396 1.00 40.96 150 ILE A C 1
ATOM 5347 O O . ILE B 1 150 ? 135.109 163.928 133.651 1.00 40.96 150 ILE A O 1
ATOM 5352 N N . LYS B 1 151 ? 137.287 163.415 133.955 1.00 40.22 151 LYS A N 1
ATOM 5353 C CA . LYS B 1 151 ? 137.635 163.591 132.555 1.00 40.22 151 LYS A CA 1
ATOM 5354 C C . LYS B 1 151 ? 137.002 162.492 131.704 1.00 40.22 151 LYS A C 1
ATOM 5355 O O . LYS B 1 151 ? 136.286 161.615 132.193 1.00 40.22 151 LYS A O 1
ATOM 5361 N N . GLU B 1 152 ? 137.274 162.548 130.399 1.00 44.00 152 GLU A N 1
ATOM 5362 C CA . GLU B 1 152 ? 136.668 161.607 129.466 1.00 44.00 152 GLU A CA 1
ATOM 5363 C C . GLU B 1 152 ? 137.281 160.217 129.554 1.00 44.00 152 GLU A C 1
ATOM 5364 O O . GLU B 1 152 ? 136.696 159.264 129.030 1.00 44.00 152 GLU A O 1
ATOM 5370 N N . ASP B 1 153 ? 138.441 160.078 130.194 1.00 42.80 153 ASP A N 1
ATOM 5371 C CA . ASP B 1 153 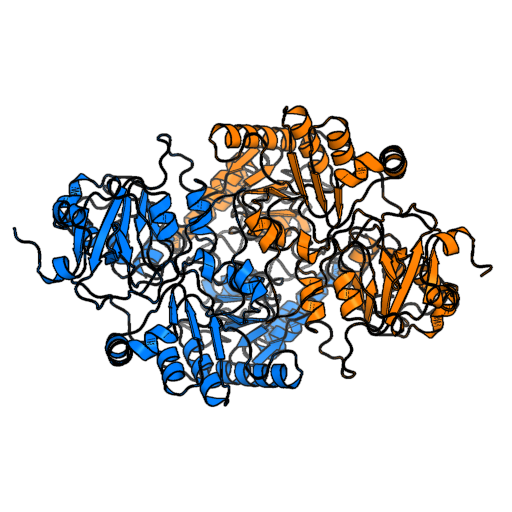? 139.098 158.788 130.347 1.00 42.80 153 ASP A CA 1
ATOM 5372 C C . ASP B 1 153 ? 138.893 158.184 131.731 1.00 42.80 153 ASP A C 1
ATOM 5373 O O . ASP B 1 153 ? 139.552 157.197 132.068 1.00 42.80 153 ASP A O 1
ATOM 5378 N N . GLY B 1 154 ? 137.999 158.751 132.537 1.00 38.97 154 GLY A N 1
ATOM 5379 C CA . GLY B 1 154 ? 137.731 158.241 133.862 1.00 38.97 154 GLY A CA 1
ATOM 5380 C C . GLY B 1 154 ? 138.671 158.722 134.946 1.00 38.97 154 GLY A C 1
ATOM 5381 O O . GLY B 1 154 ? 138.585 158.227 136.077 1.00 38.97 154 GLY A O 1
ATOM 5382 N N . SER B 1 155 ? 139.564 159.660 134.643 1.00 35.99 155 SER A N 1
ATOM 5383 C CA . SER B 1 155 ? 140.487 160.176 135.639 1.00 35.99 155 SER A CA 1
ATOM 5384 C C . SER B 1 155 ? 139.795 161.194 136.541 1.00 35.99 155 SER A C 1
ATOM 5385 O O . SER B 1 155 ? 138.801 161.822 136.169 1.00 35.99 155 SER A O 1
ATOM 5388 N N . ILE B 1 156 ? 140.341 161.354 137.742 1.00 35.08 156 ILE A N 1
ATOM 5389 C CA . ILE B 1 156 ? 139.766 162.233 138.754 1.00 35.08 156 ILE A CA 1
ATOM 5390 C C . ILE B 1 156 ? 140.436 163.597 138.678 1.00 35.08 156 ILE A C 1
ATOM 5391 O O . ILE B 1 156 ? 141.668 163.696 138.665 1.00 35.08 156 ILE A O 1
ATOM 5396 N N . VAL B 1 157 ? 139.624 164.649 138.631 1.00 36.46 157 VAL A N 1
ATOM 5397 C CA . VAL B 1 157 ? 140.099 166.022 138.773 1.00 36.46 157 VAL A CA 1
ATOM 5398 C C . VAL B 1 157 ? 139.834 166.447 140.215 1.00 36.46 157 VAL A C 1
ATOM 5399 O O . VAL B 1 157 ? 138.662 166.579 140.603 1.00 36.46 157 VAL A O 1
ATOM 5403 N N . PRO B 1 158 ? 140.865 166.666 141.032 1.00 34.26 158 PRO A N 1
ATOM 5404 C CA . PRO B 1 158 ? 140.633 166.944 142.457 1.00 34.26 158 PRO A CA 1
ATOM 5405 C C . PRO B 1 158 ? 139.975 168.292 142.708 1.00 34.26 158 PRO A C 1
ATOM 5406 O O . PRO B 1 158 ? 139.648 169.024 141.770 1.00 34.26 158 PRO A O 1
ATOM 5410 N N . GLY B 1 159 ? 139.770 168.623 143.979 1.00 34.32 159 GLY A N 1
ATOM 5411 C CA . GLY B 1 159 ? 139.196 169.891 144.353 1.00 34.32 159 GLY A CA 1
ATOM 5412 C C . GLY B 1 159 ? 140.260 170.902 144.725 1.00 34.32 159 GLY A C 1
ATOM 5413 O O . GLY B 1 159 ? 141.292 171.026 144.058 1.00 34.32 159 GLY A O 1
ATOM 5414 N N . PRO B 1 160 ? 140.029 171.651 145.808 1.00 34.03 160 PRO A N 1
ATOM 5415 C CA . PRO B 1 160 ? 141.018 172.645 146.246 1.00 34.03 160 PRO A CA 1
ATOM 5416 C C . PRO B 1 160 ? 142.257 172.045 146.886 1.00 34.03 160 PRO A C 1
ATOM 5417 O O . PRO B 1 160 ? 143.144 172.800 147.299 1.00 34.03 160 PRO A O 1
ATOM 5421 N N . SER B 1 161 ? 142.350 170.722 146.987 1.00 32.89 161 SER A N 1
ATOM 5422 C CA . SER B 1 161 ? 143.494 170.069 147.602 1.00 32.89 161 SER A CA 1
ATOM 5423 C C . SER B 1 161 ? 143.848 168.819 146.814 1.00 32.89 161 SER A C 1
ATOM 5424 O O . SER B 1 161 ? 142.981 168.173 146.220 1.00 32.89 161 SER A O 1
ATOM 5427 N N . VAL B 1 162 ? 145.135 168.484 146.818 1.00 31.33 162 VAL A N 1
ATOM 5428 C CA . VAL B 1 162 ? 145.635 167.248 146.222 1.00 31.33 162 VAL A CA 1
ATOM 5429 C C . VAL B 1 162 ? 146.105 166.275 147.299 1.00 31.33 162 VAL A C 1
ATOM 5430 O O . VAL B 1 162 ? 145.582 165.166 147.417 1.00 31.33 162 VAL A O 1
ATOM 5434 N N . GLY B 1 163 ? 147.082 166.681 148.107 1.00 30.20 163 GLY A N 1
ATOM 5435 C CA . GLY B 1 163 ? 147.539 165.833 149.194 1.00 30.20 163 GLY A CA 1
ATOM 5436 C C . GLY B 1 163 ? 148.226 164.580 148.685 1.00 30.20 163 GLY A C 1
ATOM 5437 O O . GLY B 1 163 ? 149.021 164.613 147.740 1.00 30.20 163 GLY A O 1
ATOM 5438 N N . GLY B 1 164 ? 147.918 163.458 149.326 1.00 29.23 164 GLY A N 1
ATOM 5439 C CA . GLY B 1 164 ? 148.481 162.182 148.936 1.00 29.23 164 GLY A CA 1
ATOM 5440 C C . GLY B 1 164 ? 147.554 161.394 148.037 1.00 29.23 164 GLY A C 1
ATOM 5441 O O . GLY B 1 164 ? 147.678 160.171 147.927 1.00 29.23 164 GLY A O 1
ATOM 5442 N N . SER B 1 165 ? 146.613 162.089 147.399 1.00 28.92 165 SER A N 1
ATOM 5443 C CA . SER B 1 165 ? 145.645 161.415 146.539 1.00 28.92 165 SER A CA 1
ATOM 5444 C C . SER B 1 165 ? 146.279 160.569 145.439 1.00 28.92 165 SER A C 1
ATOM 5445 O O . SER B 1 165 ? 145.787 159.451 145.210 1.00 28.92 165 SER A O 1
ATOM 5448 N N . PRO B 1 166 ? 147.319 161.014 144.720 1.00 29.15 166 PRO A N 1
ATOM 5449 C CA . PRO B 1 166 ? 147.918 160.119 143.710 1.00 29.15 166 PRO A CA 1
ATOM 5450 C C . PRO B 1 166 ? 148.429 158.809 144.288 1.00 29.15 166 PRO A C 1
ATOM 5451 O O . PRO B 1 166 ? 148.118 157.735 143.756 1.00 29.15 166 PRO A O 1
ATOM 5455 N N . GLU B 1 167 ? 149.199 158.867 145.376 1.00 29.18 167 GLU A N 1
ATOM 5456 C CA . GLU B 1 167 ? 149.716 157.646 145.985 1.00 29.18 167 GLU A CA 1
ATOM 5457 C C . GLU B 1 167 ? 148.590 156.781 146.541 1.00 29.18 167 GLU A C 1
ATOM 5458 O O . GLU B 1 167 ? 148.622 155.550 146.412 1.00 29.18 167 GLU A O 1
ATOM 5464 N N . PHE B 1 168 ? 147.589 157.407 147.163 1.00 27.26 168 PHE A N 1
ATOM 5465 C CA . PHE B 1 168 ? 146.467 156.648 147.705 1.00 27.26 168 PHE A CA 1
ATOM 5466 C C . PHE B 1 168 ? 145.718 155.919 146.600 1.00 27.26 168 PHE A C 1
ATOM 5467 O O . PHE B 1 168 ? 145.321 154.761 146.769 1.00 27.26 168 PHE A O 1
ATOM 5475 N N . ILE B 1 169 ? 145.515 156.581 145.460 1.00 27.41 169 ILE A N 1
ATOM 5476 C CA . ILE B 1 169 ? 144.882 155.925 144.321 1.00 27.41 169 ILE A CA 1
ATOM 5477 C C . ILE B 1 169 ? 145.767 154.803 143.796 1.00 27.41 169 ILE A C 1
ATOM 5478 O O . ILE B 1 169 ? 145.276 153.744 143.386 1.00 27.41 169 ILE A O 1
ATOM 5483 N N . THR B 1 170 ? 147.085 155.012 143.807 1.00 27.25 170 THR A N 1
ATOM 5484 C CA . THR B 1 170 ? 148.004 153.993 143.313 1.00 27.25 170 THR A CA 1
ATOM 5485 C C . THR B 1 170 ? 147.931 152.716 144.146 1.00 27.25 170 THR A C 1
ATOM 5486 O O . THR B 1 170 ? 147.882 151.611 143.593 1.00 27.25 170 THR A O 1
ATOM 5490 N N . VAL B 1 171 ? 147.902 152.844 145.473 1.00 27.81 171 VAL A N 1
ATOM 5491 C CA . VAL B 1 171 ? 148.008 151.681 146.352 1.00 27.81 171 VAL A CA 1
ATOM 5492 C C . VAL B 1 171 ? 146.661 151.266 146.940 1.00 27.81 171 VAL A C 1
ATOM 5493 O O . VAL B 1 171 ? 146.628 150.564 147.953 1.00 27.81 171 VAL A O 1
ATOM 5497 N N . SER B 1 172 ? 145.554 151.668 146.326 1.00 29.26 172 SER A N 1
ATOM 5498 C CA . SER B 1 172 ? 144.235 151.306 146.827 1.00 29.26 172 SER A CA 1
ATOM 5499 C C . SER B 1 172 ? 143.689 150.088 146.097 1.00 29.26 172 SER A C 1
ATOM 5500 O O . SER B 1 172 ? 143.832 149.961 144.878 1.00 29.26 172 SER A O 1
ATOM 5503 N N . ASP B 1 173 ? 143.059 149.190 146.856 1.00 32.88 173 ASP A N 1
ATOM 5504 C CA . ASP B 1 173 ? 142.382 148.054 146.241 1.00 32.88 173 ASP A CA 1
ATOM 5505 C C . ASP B 1 173 ? 141.110 148.495 145.528 1.00 32.88 173 ASP A C 1
ATOM 5506 O O . ASP B 1 173 ? 140.838 148.059 144.404 1.00 32.88 173 ASP A O 1
ATOM 5511 N N . LYS B 1 174 ? 140.321 149.356 146.165 1.00 32.08 174 LYS A N 1
ATOM 5512 C CA . LYS B 1 174 ? 139.108 149.906 145.580 1.00 32.08 174 LYS A CA 1
ATOM 5513 C C . LYS B 1 174 ? 139.080 151.408 145.821 1.00 32.08 174 LYS A C 1
ATOM 5514 O O . LYS B 1 174 ? 139.693 151.918 146.761 1.00 32.08 174 LYS A O 1
ATOM 5520 N N . VAL B 1 175 ? 138.361 152.118 144.956 1.00 31.97 175 VAL A N 1
ATOM 5521 C CA . VAL B 1 175 ? 138.302 153.574 144.989 1.00 31.97 175 VAL A CA 1
ATOM 5522 C C . VAL B 1 175 ? 136.846 154.008 145.064 1.00 31.97 175 VAL A C 1
ATOM 5523 O O . VAL B 1 175 ? 136.005 153.509 144.308 1.00 31.97 175 VAL A O 1
ATOM 5527 N N . ILE B 1 176 ? 136.551 154.929 145.977 1.00 32.61 176 ILE A N 1
ATOM 5528 C CA . ILE B 1 176 ? 135.245 155.568 146.080 1.00 32.61 176 ILE A CA 1
ATOM 5529 C C . ILE B 1 176 ? 135.430 157.049 145.790 1.00 32.61 176 ILE A C 1
ATOM 5530 O O . ILE B 1 176 ? 136.281 157.703 146.404 1.00 32.61 176 ILE A O 1
ATOM 5535 N N . ILE B 1 177 ? 134.643 157.575 144.857 1.00 36.03 177 ILE A N 1
ATOM 5536 C CA . ILE B 1 177 ? 134.787 158.948 144.386 1.00 36.03 177 ILE A CA 1
ATOM 5537 C C . ILE B 1 177 ? 133.531 159.726 144.747 1.00 36.03 177 ILE A C 1
ATOM 5538 O O . ILE B 1 177 ? 132.416 159.313 144.405 1.00 36.03 177 ILE A O 1
ATOM 5543 N N . GLU B 1 178 ? 133.709 160.851 145.437 1.00 39.54 178 GLU A N 1
ATOM 5544 C CA . GLU B 1 178 ? 132.651 161.837 145.617 1.00 39.54 178 GLU A CA 1
ATOM 5545 C C . GLU B 1 178 ? 132.867 162.976 144.632 1.00 39.54 178 GLU A C 1
ATOM 5546 O O . GLU B 1 178 ? 133.898 163.655 144.680 1.00 39.54 178 GLU A O 1
ATOM 5552 N N . VAL B 1 179 ? 131.899 163.185 143.747 1.00 42.52 179 VAL A N 1
ATOM 5553 C CA . VAL B 1 179 ? 131.927 164.312 142.824 1.00 42.52 179 VAL A CA 1
ATOM 5554 C C . VAL B 1 179 ? 131.223 165.476 143.510 1.00 42.52 179 VAL A C 1
ATOM 5555 O O . VAL B 1 179 ? 129.998 165.478 143.652 1.00 42.52 179 VAL A O 1
ATOM 5559 N N . ASN B 1 180 ? 132.000 166.466 143.943 1.00 42.65 180 ASN A N 1
ATOM 5560 C CA . ASN B 1 180 ? 131.459 167.605 144.676 1.00 42.65 180 ASN A CA 1
ATOM 5561 C C . ASN B 1 180 ? 130.832 168.572 143.682 1.00 42.65 180 ASN A C 1
ATOM 5562 O O . ASN B 1 180 ? 131.538 169.330 143.011 1.00 42.65 180 ASN A O 1
ATOM 5567 N N . THR B 1 181 ? 129.507 168.548 143.586 1.00 44.72 181 THR A N 1
ATOM 5568 C CA . THR B 1 181 ? 128.782 169.400 142.655 1.00 44.72 181 THR A CA 1
ATOM 5569 C C . THR B 1 181 ? 128.405 170.746 143.256 1.00 44.72 181 THR A C 1
ATOM 5570 O O . THR B 1 181 ? 127.871 171.599 142.540 1.00 44.72 181 THR A O 1
ATOM 5574 N N . ALA B 1 182 ? 128.665 170.958 144.544 1.00 46.53 182 ALA A N 1
ATOM 5575 C CA . ALA B 1 182 ? 128.378 172.231 145.186 1.00 46.53 182 ALA A CA 1
ATOM 5576 C C . ALA B 1 182 ? 129.509 173.238 145.042 1.00 46.53 182 ALA A C 1
ATOM 5577 O O . ALA B 1 182 ? 129.315 174.412 145.372 1.00 46.53 182 ALA A O 1
ATOM 5579 N N . THR B 1 183 ? 130.674 172.815 144.564 1.00 46.38 183 THR A N 1
ATOM 5580 C CA . THR B 1 183 ? 131.782 173.722 144.324 1.00 46.38 183 THR A CA 1
ATOM 5581 C C . THR B 1 183 ? 132.140 173.738 142.841 1.00 46.38 183 THR A C 1
ATOM 5582 O O . THR B 1 183 ? 132.037 172.706 142.168 1.00 46.38 183 THR A O 1
ATOM 5586 N N . PRO B 1 184 ? 132.523 174.891 142.296 1.00 47.92 184 PRO A N 1
ATOM 5587 C CA . PRO B 1 184 ? 132.866 174.950 140.872 1.00 47.92 184 PRO A CA 1
ATOM 5588 C C . PRO B 1 184 ? 134.102 174.125 140.559 1.00 47.92 184 PRO A C 1
ATOM 5589 O O . PRO B 1 184 ? 134.973 173.916 141.406 1.00 47.92 184 PRO A O 1
ATOM 5593 N N . SER B 1 185 ? 134.160 173.644 139.318 1.00 44.10 185 SER A N 1
ATOM 5594 C CA . SER B 1 185 ? 135.234 172.752 138.901 1.00 44.10 185 SER A CA 1
ATOM 5595 C C . SER B 1 185 ? 136.589 173.438 139.015 1.00 44.10 185 SER A C 1
ATOM 5596 O O . SER B 1 185 ? 136.761 174.581 138.583 1.00 44.10 185 SER A O 1
ATOM 5599 N N . PHE B 1 186 ? 137.552 172.730 139.602 1.00 38.99 186 PHE A N 1
ATOM 5600 C CA . PHE B 1 186 ? 138.921 173.205 139.726 1.00 38.99 186 PHE A CA 1
ATOM 5601 C C . PHE B 1 186 ? 139.817 172.694 138.606 1.00 38.99 186 PHE A C 1
ATOM 5602 O O . PHE B 1 186 ? 141.037 172.617 138.787 1.00 38.99 186 PHE A O 1
ATOM 5610 N N . GLU B 1 187 ? 139.239 172.339 137.461 1.00 41.75 187 GLU A N 1
ATOM 5611 C CA . GLU B 1 187 ? 140.011 171.746 136.378 1.00 41.75 187 GLU A CA 1
ATOM 5612 C C . GLU B 1 187 ? 140.994 172.752 135.795 1.00 41.75 187 GLU A C 1
ATOM 5613 O O . GLU B 1 187 ? 140.638 173.900 135.517 1.00 41.75 187 GLU A O 1
ATOM 5619 N N . GLY B 1 188 ? 142.238 172.313 135.607 1.00 39.38 188 GLY A N 1
ATOM 5620 C CA . GLY B 1 188 ? 143.255 173.089 134.930 1.00 39.38 188 GLY A CA 1
ATOM 5621 C C . GLY B 1 188 ? 144.362 173.614 135.819 1.00 39.38 188 GLY A C 1
ATOM 5622 O O . GLY B 1 188 ? 145.431 173.963 135.303 1.00 39.38 188 GLY A O 1
ATOM 5623 N N . ILE B 1 189 ? 144.151 173.681 137.134 1.00 36.03 189 ILE A N 1
ATOM 5624 C CA . ILE B 1 189 ? 145.152 174.237 138.038 1.00 36.03 189 ILE A CA 1
ATOM 5625 C C . ILE B 1 189 ? 145.943 173.150 138.756 1.00 36.03 189 ILE A C 1
ATOM 5626 O O . ILE B 1 189 ? 146.762 173.461 139.625 1.00 36.03 189 ILE A O 1
ATOM 5631 N N . HIS B 1 190 ? 145.720 171.887 138.418 1.00 32.49 190 HIS A N 1
ATOM 5632 C CA . HIS B 1 190 ? 146.406 170.782 139.067 1.00 32.49 190 HIS A CA 1
ATOM 5633 C C . HIS B 1 190 ? 147.562 170.288 138.210 1.00 32.49 190 HIS A C 1
ATOM 5634 O O . HIS B 1 190 ? 147.493 170.282 136.978 1.00 32.49 190 HIS A O 1
ATOM 5641 N N . ASP B 1 191 ? 148.636 169.880 138.881 1.00 31.76 191 ASP A N 1
ATOM 5642 C CA . ASP B 1 191 ? 149.805 169.282 138.240 1.00 31.76 191 ASP A CA 1
ATOM 5643 C C . ASP B 1 191 ? 150.106 167.991 138.992 1.00 31.76 191 ASP A C 1
ATOM 5644 O O . ASP B 1 191 ? 150.813 168.005 140.004 1.00 31.76 191 ASP A O 1
ATOM 5649 N N . ILE B 1 192 ? 149.572 166.879 138.497 1.00 32.70 192 ILE A N 1
ATOM 5650 C CA . ILE B 1 192 ? 149.613 165.602 139.198 1.00 32.70 192 ILE A CA 1
ATOM 5651 C C . ILE B 1 192 ? 150.847 164.834 138.747 1.00 32.70 192 ILE A C 1
ATOM 5652 O O . ILE B 1 192 ? 151.049 164.614 137.547 1.00 32.70 192 ILE A O 1
ATOM 5657 N N . ASP B 1 193 ? 151.671 164.426 139.709 1.00 32.06 193 ASP A N 1
ATOM 5658 C CA . ASP B 1 193 ? 152.832 163.581 139.456 1.00 32.06 193 ASP A CA 1
ATOM 5659 C C . ASP B 1 193 ? 152.526 162.187 139.987 1.00 32.06 193 ASP A C 1
ATOM 5660 O O . ASP B 1 193 ? 152.467 161.978 141.203 1.00 32.06 193 ASP A O 1
ATOM 5665 N N . MET B 1 194 ? 152.331 161.239 139.083 1.00 31.51 194 MET A N 1
ATOM 5666 C CA . MET B 1 194 ? 152.009 159.880 139.498 1.00 31.51 194 MET A CA 1
ATOM 5667 C C . MET B 1 194 ? 153.253 159.208 140.067 1.00 31.51 194 MET A C 1
ATOM 5668 O O . MET B 1 194 ? 154.308 159.229 139.426 1.00 31.51 194 MET A O 1
ATOM 5673 N N . PRO B 1 195 ? 153.172 158.617 141.259 1.00 29.77 195 PRO A N 1
ATOM 5674 C CA . PRO B 1 195 ? 154.380 158.096 141.910 1.00 29.77 195 PRO A CA 1
ATOM 5675 C C . PRO B 1 195 ? 155.028 156.973 141.115 1.00 29.77 195 PRO A C 1
ATOM 5676 O O . PRO B 1 195 ? 154.352 156.141 140.508 1.00 29.77 195 PRO A O 1
ATOM 5680 N N . VAL B 1 196 ? 156.359 156.962 141.127 1.00 29.95 196 VAL A N 1
ATOM 5681 C CA . VAL B 1 196 ? 157.159 155.889 140.550 1.00 29.95 196 VAL A CA 1
ATOM 5682 C C . VAL B 1 196 ? 158.167 155.451 141.602 1.00 29.95 196 VAL A C 1
ATOM 5683 O O . VAL B 1 196 ? 158.813 156.293 142.235 1.00 29.95 196 VAL A O 1
ATOM 5687 N N . ASN B 1 197 ? 158.294 154.150 141.795 1.00 29.39 197 ASN A N 1
ATOM 5688 C CA . ASN B 1 197 ? 159.165 153.662 142.852 1.00 29.39 197 ASN A CA 1
ATOM 5689 C C . ASN B 1 197 ? 160.539 153.293 142.300 1.00 29.39 197 ASN A C 1
ATOM 5690 O O . ASN B 1 197 ? 160.675 152.975 141.115 1.00 29.39 197 ASN A O 1
ATOM 5695 N N . PRO B 1 198 ? 161.572 153.333 143.139 1.00 29.99 198 PRO A N 1
ATOM 5696 C CA . PRO B 1 198 ? 162.917 152.968 142.686 1.00 29.99 198 PRO A CA 1
ATOM 5697 C C . PRO B 1 198 ? 162.975 151.509 142.273 1.00 29.99 198 PRO A C 1
ATOM 5698 O O . PRO B 1 198 ? 162.176 150.688 142.749 1.00 29.99 198 PRO A O 1
ATOM 5702 N N . PRO B 1 199 ? 163.912 151.138 141.387 1.00 31.61 199 PRO A N 1
ATOM 5703 C CA . PRO B 1 199 ? 164.912 152.014 140.769 1.00 31.61 199 PRO A CA 1
ATOM 5704 C C . PRO B 1 199 ? 164.485 152.571 139.413 1.00 31.61 199 PRO A C 1
ATOM 5705 O O . PRO B 1 199 ? 165.267 152.524 138.466 1.00 31.61 199 PRO A O 1
ATOM 5709 N N . PHE B 1 200 ? 163.258 153.091 139.322 1.00 30.77 200 PHE A N 1
ATOM 5710 C CA . PHE B 1 200 ? 162.734 153.580 138.053 1.00 30.77 200 PHE A CA 1
ATOM 5711 C C . PHE B 1 200 ? 162.374 155.060 138.122 1.00 30.77 200 PHE A C 1
ATOM 5712 O O . PHE B 1 200 ? 161.521 155.528 137.361 1.00 30.77 200 PHE A O 1
ATOM 5720 N N . ARG B 1 201 ? 163.016 155.812 139.012 1.00 28.42 201 ARG A N 1
ATOM 5721 C CA . ARG B 1 201 ? 162.676 157.212 139.220 1.00 28.42 201 ARG A CA 1
ATOM 5722 C C . ARG B 1 201 ? 163.496 158.121 138.316 1.00 28.42 201 ARG A C 1
ATOM 5723 O O . ARG B 1 201 ? 164.680 157.874 138.070 1.00 28.42 201 ARG A O 1
ATOM 5731 N N . LYS B 1 202 ? 162.852 159.179 137.830 1.00 30.04 202 LYS A N 1
ATOM 5732 C CA . LYS B 1 202 ? 163.434 160.201 136.982 1.00 30.04 202 LYS A CA 1
ATOM 5733 C C . LYS B 1 202 ? 163.379 161.557 137.680 1.00 30.04 202 LYS A C 1
ATOM 5734 O O . LYS B 1 202 ? 162.521 161.783 138.538 1.00 30.04 202 LYS A O 1
ATOM 5740 N N . PRO B 1 203 ? 164.284 162.475 137.348 1.00 29.98 203 PRO A N 1
ATOM 5741 C CA . PRO B 1 203 ? 164.257 163.794 137.987 1.00 29.98 203 PRO A CA 1
ATOM 5742 C C . PRO B 1 203 ? 163.001 164.569 137.625 1.00 29.98 203 PRO A C 1
ATOM 5743 O O . PRO B 1 203 ? 162.438 164.417 136.539 1.00 29.98 203 PRO A O 1
ATOM 5747 N N . TYR B 1 204 ? 162.562 165.402 138.557 1.00 29.03 204 TYR A N 1
ATOM 5748 C CA . TYR B 1 204 ? 161.485 166.339 138.267 1.00 29.03 204 TYR A CA 1
ATOM 5749 C C . TYR B 1 204 ? 162.014 167.425 137.342 1.00 29.03 204 TYR A C 1
ATOM 5750 O O . TYR B 1 204 ? 163.015 168.073 137.673 1.00 29.03 204 TYR A O 1
ATOM 5759 N N . PRO B 1 205 ? 161.390 167.662 136.188 1.00 30.11 205 PRO A N 1
ATOM 5760 C CA . PRO B 1 205 ? 161.910 168.650 135.239 1.00 30.11 205 PRO A CA 1
ATOM 5761 C C . PRO B 1 205 ? 161.607 170.096 135.598 1.00 30.11 205 PRO A C 1
ATOM 5762 O O . PRO B 1 205 ? 161.799 170.973 134.751 1.00 30.11 205 PRO A O 1
ATOM 5766 N N . TYR B 1 206 ? 161.145 170.372 136.814 1.00 29.46 206 TYR A N 1
ATOM 5767 C CA . TYR B 1 206 ? 160.744 171.720 137.191 1.00 29.46 206 TYR A CA 1
ATOM 5768 C C . TYR B 1 206 ? 161.973 172.560 137.509 1.00 29.46 206 TYR A C 1
ATOM 5769 O O . TYR B 1 206 ? 162.789 172.185 138.357 1.00 29.46 206 TYR A O 1
ATOM 5778 N N . LEU B 1 207 ? 162.101 173.694 136.827 1.00 31.12 207 LEU A N 1
ATOM 5779 C CA . LEU B 1 207 ? 163.145 174.667 137.109 1.00 31.12 207 LEU A CA 1
ATOM 5780 C C . LEU B 1 207 ? 162.621 175.901 137.823 1.00 31.12 207 LEU A C 1
ATOM 5781 O O . LEU B 1 207 ? 163.386 176.572 138.523 1.00 31.12 207 LEU A O 1
ATOM 5786 N N . LYS B 1 208 ? 161.338 176.209 137.664 1.00 32.20 208 LYS A N 1
ATOM 5787 C CA . LYS B 1 208 ? 160.724 177.396 138.234 1.00 32.20 208 LYS A CA 1
ATOM 5788 C C . LYS B 1 208 ? 159.504 176.990 139.049 1.00 32.20 208 LYS A C 1
ATOM 5789 O O . LYS B 1 208 ? 159.169 175.808 139.167 1.00 32.20 208 LYS A O 1
ATOM 5795 N N . VAL B 1 209 ? 158.838 177.993 139.617 1.00 33.47 209 VAL A N 1
ATOM 5796 C CA . VAL B 1 209 ? 157.630 177.746 140.394 1.00 33.47 209 VAL A CA 1
ATOM 5797 C C . VAL B 1 209 ? 156.492 177.286 139.488 1.00 33.47 209 VAL A C 1
ATOM 5798 O O . VAL B 1 209 ? 155.685 176.430 139.869 1.00 33.47 209 VAL A O 1
ATOM 5802 N N . ASP B 1 210 ? 156.414 177.835 138.277 1.00 34.42 210 ASP A N 1
ATOM 5803 C CA . ASP B 1 210 ? 155.286 177.609 137.383 1.00 34.42 210 ASP A CA 1
ATOM 5804 C C . ASP B 1 210 ? 155.547 176.540 136.327 1.00 34.42 210 ASP A C 1
ATOM 5805 O O . ASP B 1 210 ? 154.753 176.408 135.390 1.00 34.42 210 ASP A O 1
ATOM 5810 N N . ASP B 1 211 ? 156.632 175.779 136.446 1.00 33.84 211 ASP A N 1
ATOM 5811 C CA . ASP B 1 211 ? 156.883 174.694 135.506 1.00 33.84 211 ASP A CA 1
ATOM 5812 C C . ASP B 1 211 ? 155.898 173.556 135.747 1.00 33.84 211 ASP A C 1
ATOM 5813 O O . ASP B 1 211 ? 155.706 173.122 136.885 1.00 33.84 211 ASP A O 1
ATOM 5818 N N . LYS B 1 212 ? 155.282 173.064 134.678 1.00 34.64 212 LYS A N 1
ATOM 5819 C CA . LYS B 1 212 ? 154.216 172.074 134.774 1.00 34.64 212 LYS A CA 1
ATOM 5820 C C . LYS B 1 212 ? 154.611 170.788 134.045 1.00 34.64 212 LYS A C 1
ATOM 5821 O O . LYS B 1 212 ? 155.712 170.664 133.503 1.00 34.64 212 LYS A O 1
ATOM 5827 N N . CYS B 1 213 ? 153.689 169.827 134.041 1.00 38.04 213 CYS A N 1
ATOM 5828 C CA . CYS B 1 213 ? 153.839 168.557 133.338 1.00 38.04 213 CYS A CA 1
ATOM 5829 C C . CYS B 1 213 ? 152.780 168.334 132.272 1.00 38.04 213 CYS A C 1
ATOM 5830 O O . CYS B 1 213 ? 153.035 167.622 131.298 1.00 38.04 213 CYS A O 1
ATOM 5833 N N . GLY B 1 214 ? 151.596 168.919 132.432 1.00 40.05 214 GLY A N 1
ATOM 5834 C CA . GLY B 1 214 ? 150.490 168.707 131.521 1.00 40.05 214 GLY A CA 1
ATOM 5835 C C . GLY B 1 214 ? 149.478 167.690 131.998 1.00 40.05 214 GLY A C 1
ATOM 5836 O O . GLY B 1 214 ? 148.450 167.507 131.334 1.00 40.05 214 GLY A O 1
ATOM 5837 N N . VAL B 1 215 ? 149.732 167.024 133.120 1.00 37.05 215 VAL A N 1
ATOM 5838 C CA . VAL B 1 215 ? 148.814 166.045 133.688 1.00 37.05 215 VAL A CA 1
ATOM 5839 C C . VAL B 1 215 ? 148.022 166.762 134.775 1.00 37.05 215 VAL A C 1
ATOM 5840 O O . VAL B 1 215 ? 148.538 167.031 135.863 1.00 37.05 215 VAL A O 1
ATOM 5844 N N . ASP B 1 216 ? 146.760 167.074 134.485 1.00 37.53 216 ASP A N 1
ATOM 5845 C CA . ASP B 1 216 ? 145.892 167.770 135.423 1.00 37.53 216 ASP A CA 1
ATOM 5846 C C . ASP B 1 216 ? 144.797 166.868 135.981 1.00 37.53 216 ASP A C 1
ATOM 5847 O O . ASP B 1 216 ? 143.734 167.361 136.373 1.00 37.53 216 ASP A O 1
ATOM 5852 N N . SER B 1 217 ? 145.036 165.561 136.025 1.00 35.52 217 SER A N 1
ATOM 5853 C CA . SER B 1 217 ? 144.074 164.616 136.571 1.00 35.52 217 SER A CA 1
ATOM 5854 C C . SER B 1 217 ? 144.832 163.408 137.098 1.00 35.52 217 SER A C 1
ATOM 5855 O O . SER B 1 217 ? 145.976 163.156 136.713 1.00 35.52 217 SER A O 1
ATOM 5858 N N . ILE B 1 218 ? 144.179 162.663 137.985 1.00 33.35 218 ILE A N 1
ATOM 5859 C CA . ILE B 1 218 ? 144.770 161.482 138.608 1.00 33.35 218 ILE A CA 1
ATOM 5860 C C . ILE B 1 218 ? 144.277 160.257 137.841 1.00 33.35 218 ILE A C 1
ATOM 5861 O O . ILE B 1 218 ? 143.078 159.943 137.905 1.00 33.35 218 ILE A O 1
ATOM 5866 N N . PRO B 1 219 ? 145.142 159.551 137.115 1.00 35.12 219 PRO A N 1
ATOM 5867 C CA . PRO B 1 219 ? 144.692 158.349 136.405 1.00 35.12 219 PRO A CA 1
ATOM 5868 C C . PRO B 1 219 ? 144.313 157.244 137.376 1.00 35.12 219 PRO A C 1
ATOM 5869 O O . PRO B 1 219 ? 145.032 156.959 138.336 1.00 35.12 219 PRO A O 1
ATOM 5873 N N . VAL B 1 220 ? 143.171 156.615 137.112 1.00 36.22 220 VAL A N 1
ATOM 5874 C CA . VAL B 1 220 ? 142.678 155.515 137.928 1.00 36.22 220 VAL A CA 1
ATOM 5875 C C . VAL B 1 220 ? 142.237 154.393 137.001 1.00 36.22 220 VAL A C 1
ATOM 5876 O O . VAL B 1 220 ? 141.861 154.625 135.848 1.00 36.22 220 VAL A O 1
ATOM 5880 N N . ASP B 1 221 ? 142.308 153.172 137.501 1.00 38.84 221 ASP A N 1
ATOM 5881 C CA . ASP B 1 221 ? 141.768 152.040 136.767 1.00 38.84 221 ASP A CA 1
ATOM 5882 C C . ASP B 1 221 ? 140.250 152.085 136.857 1.00 38.84 221 ASP A C 1
ATOM 5883 O O . ASP B 1 221 ? 139.707 152.072 137.969 1.00 38.84 221 ASP A O 1
ATOM 5888 N N . PRO B 1 222 ? 139.528 152.152 135.736 1.00 39.74 222 PRO A N 1
ATOM 5889 C CA . PRO B 1 222 ? 138.062 152.253 135.814 1.00 39.74 222 PRO A CA 1
ATOM 5890 C C . PRO B 1 222 ? 137.406 151.077 136.513 1.00 39.74 222 PRO A C 1
ATOM 5891 O O . PRO B 1 222 ? 136.295 151.229 137.037 1.00 39.74 222 PRO A O 1
ATOM 5895 N N . GLU B 1 223 ? 138.051 149.910 136.538 1.00 40.23 223 GLU A N 1
ATOM 5896 C CA . GLU B 1 223 ? 137.493 148.764 137.244 1.00 40.23 223 GLU A CA 1
ATOM 5897 C C . GLU B 1 223 ? 137.659 148.884 138.754 1.00 40.23 223 GLU A C 1
ATOM 5898 O O . GLU B 1 223 ? 136.866 148.307 139.506 1.00 40.23 223 GLU A O 1
ATOM 5904 N N . LYS B 1 224 ? 138.675 149.620 139.213 1.00 35.01 224 LYS A N 1
ATOM 5905 C CA . LYS B 1 224 ? 138.873 149.800 140.648 1.00 35.01 224 LYS A CA 1
ATOM 5906 C C . LYS B 1 224 ? 137.742 150.598 141.281 1.00 35.01 224 LYS A C 1
ATOM 5907 O O . LYS B 1 224 ? 137.366 150.330 142.428 1.00 35.01 224 LYS A O 1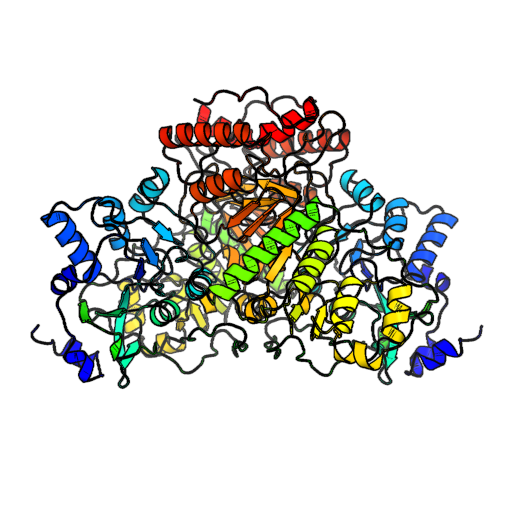
ATOM 5913 N N . VAL B 1 225 ? 137.194 151.575 140.563 1.00 35.66 225 VAL A N 1
ATOM 5914 C CA . VAL B 1 225 ? 136.154 152.431 141.120 1.00 35.66 225 VAL A CA 1
ATOM 5915 C C . VAL B 1 225 ? 134.887 151.609 141.316 1.00 35.66 225 VAL A C 1
ATOM 5916 O O . VAL B 1 225 ? 134.390 150.975 140.379 1.00 35.66 225 VAL A O 1
ATOM 5920 N N . VAL B 1 226 ? 134.361 151.617 142.540 1.00 36.37 226 VAL A N 1
ATOM 5921 C CA . VAL B 1 226 ? 133.175 150.834 142.866 1.00 36.37 226 VAL A CA 1
ATOM 5922 C C . VAL B 1 226 ? 131.920 151.685 143.018 1.00 36.37 226 VAL A C 1
ATOM 5923 O O . VAL B 1 226 ? 130.808 151.153 142.874 1.00 36.37 226 VAL A O 1
ATOM 5927 N N . ALA B 1 227 ? 132.054 152.977 143.305 1.00 37.38 227 ALA A N 1
ATOM 5928 C CA . ALA B 1 227 ? 130.879 153.805 143.519 1.00 37.38 227 ALA A CA 1
ATOM 5929 C C . ALA B 1 227 ? 131.211 155.256 143.215 1.00 37.38 227 ALA A C 1
ATOM 5930 O O . ALA B 1 227 ? 132.355 155.692 143.365 1.00 37.38 227 ALA A O 1
ATOM 5932 N N . ILE B 1 228 ? 130.190 155.992 142.787 1.00 40.30 228 ILE A N 1
ATOM 5933 C CA . ILE B 1 228 ? 130.267 157.431 142.566 1.00 40.30 228 ILE A CA 1
ATOM 5934 C C . ILE B 1 228 ? 129.180 158.075 143.412 1.00 40.30 228 ILE A C 1
ATOM 5935 O O . ILE B 1 228 ? 127.987 157.873 143.155 1.00 40.30 228 ILE A O 1
ATOM 5940 N N . VAL B 1 229 ? 129.585 158.848 144.414 1.00 42.79 229 VAL A N 1
ATOM 5941 C CA . VAL B 1 229 ? 128.665 159.465 145.363 1.00 42.79 229 VAL A CA 1
ATOM 5942 C C . VAL B 1 229 ? 128.619 160.959 145.082 1.00 42.79 229 VAL A C 1
ATOM 5943 O O . VAL B 1 229 ? 129.665 161.601 144.937 1.00 42.79 229 VAL A O 1
ATOM 5947 N N . GLU B 1 230 ? 127.413 161.510 144.995 1.00 47.68 230 GLU A N 1
ATOM 5948 C CA . GLU B 1 230 ? 127.255 162.940 144.770 1.00 47.68 230 GLU A CA 1
ATOM 5949 C C . GLU B 1 230 ? 127.306 163.674 146.105 1.00 47.68 230 GLU A C 1
ATOM 5950 O O . GLU B 1 230 ? 126.523 163.378 147.014 1.00 47.68 230 GLU A O 1
ATOM 5956 N N . SER B 1 231 ? 128.224 164.628 146.221 1.00 45.82 231 SER A N 1
ATOM 5957 C CA . SER B 1 231 ? 128.403 165.414 147.433 1.00 45.82 231 SER A CA 1
ATOM 5958 C C . SER B 1 231 ? 127.997 166.855 147.163 1.00 45.82 231 SER A C 1
ATOM 5959 O O . SER B 1 231 ? 128.403 167.440 146.154 1.00 45.82 231 SER A O 1
ATOM 5962 N N . THR B 1 232 ? 127.194 167.422 148.064 1.00 49.21 232 THR A N 1
ATOM 5963 C CA . THR B 1 232 ? 126.714 168.793 147.935 1.00 49.21 232 THR A CA 1
ATOM 5964 C C . THR B 1 232 ? 127.159 169.671 149.100 1.00 49.21 232 THR A C 1
ATOM 5965 O O . THR B 1 232 ? 126.632 170.773 149.280 1.00 49.21 232 THR A O 1
ATOM 5969 N N . MET B 1 233 ? 128.134 169.217 149.881 1.00 50.38 233 MET A N 1
ATOM 5970 C CA . MET B 1 233 ? 128.571 169.907 151.087 1.00 50.38 233 MET A CA 1
ATOM 5971 C C . MET B 1 233 ? 129.919 170.572 150.846 1.00 50.38 233 MET A C 1
ATOM 5972 O O . MET B 1 233 ? 130.848 169.936 150.338 1.00 50.38 233 MET A O 1
ATOM 5977 N N . ARG B 1 234 ? 130.019 171.846 151.212 1.00 50.63 234 ARG A N 1
ATOM 5978 C CA . ARG B 1 234 ? 131.237 172.623 151.044 1.00 50.63 234 ARG A CA 1
ATOM 5979 C C . ARG B 1 234 ? 132.180 172.433 152.228 1.00 50.63 234 ARG A C 1
ATOM 5980 O O . ARG B 1 234 ? 131.788 171.979 153.305 1.00 50.63 234 ARG A O 1
ATOM 5988 N N . ASP B 1 235 ? 133.442 172.793 152.007 1.00 50.65 235 ASP A N 1
ATOM 5989 C CA . ASP B 1 235 ? 134.423 172.797 153.082 1.00 50.65 235 ASP A CA 1
ATOM 5990 C C . ASP B 1 235 ? 134.084 173.877 154.102 1.00 50.65 235 ASP A C 1
ATOM 5991 O O . ASP B 1 235 ? 133.611 174.960 153.750 1.00 50.65 235 ASP A O 1
ATOM 5996 N N . GLN B 1 236 ? 134.331 173.576 155.373 1.00 56.18 236 GLN A N 1
ATOM 5997 C CA . GLN B 1 236 ? 134.057 174.495 156.475 1.00 56.18 236 GLN A CA 1
ATOM 5998 C C . GLN B 1 236 ? 135.395 175.023 156.989 1.00 56.18 236 GLN A C 1
ATOM 5999 O O . GLN B 1 236 ? 135.990 174.460 157.909 1.00 56.18 236 GLN A O 1
ATOM 6005 N N . VAL B 1 237 ? 135.861 176.110 156.388 1.00 59.72 237 VAL A N 1
ATOM 6006 C CA . VAL B 1 237 ? 137.126 176.741 156.754 1.00 59.72 237 VAL A CA 1
ATOM 6007 C C . VAL B 1 237 ? 136.836 177.850 157.760 1.00 59.72 237 VAL A C 1
ATOM 6008 O O . VAL B 1 237 ? 135.996 178.719 157.481 1.00 59.72 237 VAL A O 1
ATOM 6012 N N . PRO B 1 238 ? 137.467 177.844 158.937 1.00 63.29 238 PRO A N 1
ATOM 6013 C CA . PRO B 1 238 ? 137.223 178.915 159.898 1.00 63.29 238 PRO A CA 1
ATOM 6014 C C . PRO B 1 238 ? 137.750 180.240 159.375 1.00 63.29 238 PRO A C 1
ATOM 6015 O O . PRO B 1 238 ? 138.713 180.274 158.591 1.00 63.29 238 PRO A O 1
ATOM 6019 N N . PRO B 1 239 ? 137.140 181.356 159.771 1.00 65.98 239 PRO A N 1
ATOM 6020 C CA . PRO B 1 239 ? 137.662 182.665 159.362 1.00 65.98 239 PRO A CA 1
ATOM 6021 C C . PRO B 1 239 ? 139.071 182.890 159.889 1.00 65.98 239 PRO A C 1
ATOM 6022 O O . PRO B 1 239 ? 139.437 182.424 160.970 1.00 65.98 239 PRO A O 1
ATOM 6026 N N . ASN B 1 240 ? 139.865 183.612 159.103 1.00 68.46 240 ASN A N 1
ATOM 6027 C CA . ASN B 1 240 ? 141.244 183.887 159.478 1.00 68.46 240 ASN A CA 1
ATOM 6028 C C . ASN B 1 240 ? 141.305 184.804 160.695 1.00 68.46 240 ASN A C 1
ATOM 6029 O O . ASN B 1 240 ? 140.406 185.612 160.943 1.00 68.46 240 ASN A O 1
ATOM 6034 N N . THR B 1 241 ? 142.385 184.665 161.463 1.00 66.22 241 THR A N 1
ATOM 6035 C CA . THR B 1 241 ? 142.587 185.458 162.672 1.00 66.22 241 THR A CA 1
ATOM 6036 C C . THR B 1 241 ? 143.398 186.708 162.349 1.00 66.22 241 THR A C 1
ATOM 6037 O O . THR B 1 241 ? 144.491 186.598 161.781 1.00 66.22 241 THR A O 1
ATOM 6041 N N . PRO B 1 242 ? 142.897 187.899 162.679 1.00 64.18 242 PRO A N 1
ATOM 6042 C CA . PRO B 1 242 ? 143.670 189.120 162.423 1.00 64.18 242 PRO A CA 1
ATOM 6043 C C . PRO B 1 242 ? 144.973 189.135 163.207 1.00 64.18 242 PRO A C 1
ATOM 6044 O O . PRO B 1 242 ? 145.057 188.632 164.330 1.00 64.18 242 PRO A O 1
ATOM 6048 N N . SER B 1 243 ? 145.998 189.724 162.597 1.00 56.13 243 SER A N 1
ATOM 6049 C CA . SER B 1 243 ? 147.307 189.801 163.231 1.00 56.13 243 SER A CA 1
ATOM 6050 C C . SER B 1 243 ? 147.295 190.797 164.383 1.00 56.13 243 SER A C 1
ATOM 6051 O O . SER B 1 243 ? 146.627 191.833 164.325 1.00 56.13 243 SER A O 1
ATOM 6054 N N . ASP B 1 244 ? 148.090 190.453 165.407 1.00 51.43 244 ASP A N 1
ATOM 6055 C CA . ASP B 1 244 ? 148.169 191.257 166.643 1.00 51.43 244 ASP A CA 1
ATOM 6056 C C . ASP B 1 244 ? 149.558 191.861 166.716 1.00 51.43 244 ASP A C 1
ATOM 6057 O O . ASP B 1 244 ? 150.402 191.401 165.987 1.00 51.43 244 ASP A O 1
ATOM 6062 N N . ASP B 1 245 ? 149.826 192.709 167.659 1.00 49.02 245 ASP A N 1
ATOM 6063 C CA . ASP B 1 245 ? 151.052 193.417 167.686 1.00 49.02 245 ASP A CA 1
ATOM 6064 C C . ASP B 1 245 ? 152.227 192.676 168.123 1.00 49.02 245 ASP A C 1
ATOM 6065 O O . ASP B 1 245 ? 153.244 193.273 168.381 1.00 49.02 245 ASP A O 1
ATOM 6070 N N . MET B 1 246 ? 152.127 191.382 168.229 1.00 45.39 246 MET A N 1
ATOM 6071 C CA . MET B 1 246 ? 153.295 190.555 168.597 1.00 45.39 246 MET A CA 1
ATOM 6072 C C . MET B 1 246 ? 153.714 189.994 167.277 1.00 45.39 246 MET A C 1
ATOM 6073 O O . MET B 1 246 ? 154.902 189.844 167.081 1.00 45.39 246 MET A O 1
ATOM 6078 N N . SER B 1 247 ? 152.733 189.706 166.417 1.00 44.43 247 SER A N 1
ATOM 6079 C CA . SER B 1 247 ? 152.991 189.192 165.078 1.00 44.43 247 SER A CA 1
ATOM 6080 C C . SER B 1 247 ? 153.470 190.292 164.145 1.00 44.43 247 SER A C 1
ATOM 6081 O O . SER B 1 247 ? 154.303 190.042 163.268 1.00 44.43 247 SER A O 1
ATOM 6084 N N . ARG B 1 248 ? 152.965 191.515 164.319 1.00 44.27 248 ARG A N 1
ATOM 6085 C CA . ARG B 1 248 ? 153.437 192.630 163.505 1.00 44.27 248 ARG A CA 1
ATOM 6086 C C . ARG B 1 248 ? 154.889 192.972 163.819 1.00 44.27 248 ARG A C 1
ATOM 6087 O O . ARG B 1 248 ? 155.655 193.325 162.917 1.00 44.27 248 ARG A O 1
ATOM 6095 N N . ALA B 1 249 ? 155.288 192.878 165.089 1.00 39.48 249 ALA A N 1
ATOM 6096 C CA . ALA B 1 249 ? 156.691 193.084 165.438 1.00 39.48 249 ALA A CA 1
ATOM 6097 C C . ALA B 1 249 ? 157.574 192.009 164.817 1.00 39.48 249 ALA A C 1
ATOM 6098 O O . ALA B 1 249 ? 158.664 192.303 164.304 1.00 39.48 249 ALA A O 1
ATOM 6100 N N . ILE B 1 250 ? 157.117 190.756 164.855 1.00 35.88 250 ILE A N 1
ATOM 6101 C CA . ILE B 1 250 ? 157.860 189.675 164.207 1.00 35.88 250 ILE A CA 1
ATOM 6102 C C . ILE B 1 250 ? 157.995 189.946 162.713 1.00 35.88 250 ILE A C 1
ATOM 6103 O O . ILE B 1 250 ? 159.071 189.770 162.125 1.00 35.88 250 ILE A O 1
ATOM 6108 N N . ALA B 1 251 ? 156.903 190.378 162.079 1.00 36.18 251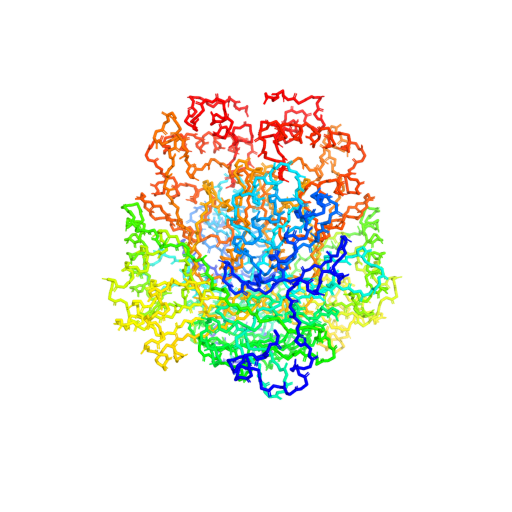 ALA A N 1
ATOM 6109 C CA . ALA B 1 251 ? 156.926 190.671 160.651 1.00 36.18 251 ALA A CA 1
ATOM 6110 C C . ALA B 1 251 ? 157.872 191.820 160.332 1.00 36.18 251 ALA A C 1
ATOM 6111 O O . ALA B 1 251 ? 158.571 191.789 159.316 1.00 36.18 251 ALA A O 1
ATOM 6113 N N . GLY B 1 252 ? 157.894 192.853 161.176 1.00 34.71 252 GLY A N 1
ATOM 6114 C CA . GLY B 1 252 ? 158.815 193.955 160.955 1.00 34.71 252 GLY A CA 1
ATOM 6115 C C . GLY B 1 252 ? 160.266 193.532 161.072 1.00 34.71 252 GLY A C 1
ATOM 6116 O O . GLY B 1 252 ? 161.112 193.942 160.270 1.00 34.71 252 GLY A O 1
ATOM 6117 N N . HIS B 1 253 ? 160.574 192.700 162.071 1.00 33.04 253 HIS A N 1
ATOM 6118 C CA . HIS B 1 253 ? 161.929 192.169 162.189 1.00 33.04 253 HIS A CA 1
ATOM 6119 C C . HIS B 1 253 ? 162.309 191.360 160.955 1.00 33.04 253 HIS A C 1
ATOM 6120 O O . HIS B 1 253 ? 163.417 191.505 160.422 1.00 33.04 253 HIS A O 1
ATOM 6127 N N . LEU B 1 254 ? 161.395 190.511 160.478 1.00 31.92 254 LEU A N 1
ATOM 6128 C CA . LEU B 1 254 ? 161.684 189.705 159.295 1.00 31.92 254 LEU A CA 1
ATOM 6129 C C . LEU B 1 254 ? 161.864 190.574 158.056 1.00 31.92 254 LEU A C 1
ATOM 6130 O O . LEU B 1 254 ? 162.719 190.290 157.211 1.00 31.92 254 LEU A O 1
ATOM 6135 N N . VAL B 1 255 ? 161.060 191.630 157.922 1.00 33.57 255 VAL A N 1
ATOM 6136 C CA . VAL B 1 255 ? 161.176 192.517 156.770 1.00 33.57 255 VAL A CA 1
ATOM 6137 C C . VAL B 1 255 ? 162.514 193.245 156.784 1.00 33.57 255 VAL A C 1
ATOM 6138 O O . VAL B 1 255 ? 163.171 193.384 155.745 1.00 33.57 255 VAL A O 1
ATOM 6142 N N . GLU B 1 256 ? 162.940 193.726 157.955 1.00 33.38 256 GLU A N 1
ATOM 6143 C CA . GLU B 1 256 ? 164.250 194.363 158.046 1.00 33.38 256 GLU A CA 1
ATOM 6144 C C . GLU B 1 256 ? 165.364 193.374 157.724 1.00 33.38 256 GLU A C 1
ATOM 6145 O O . GLU B 1 256 ? 166.343 193.722 157.051 1.00 33.38 256 GLU A O 1
ATOM 6151 N N . PHE B 1 257 ? 165.227 192.129 158.189 1.00 30.18 257 PHE A N 1
ATOM 6152 C CA . PHE B 1 257 ? 166.219 191.106 157.871 1.00 30.18 257 PHE A CA 1
ATOM 6153 C C . PHE B 1 257 ? 166.284 190.845 156.371 1.00 30.18 257 PHE A C 1
ATOM 6154 O O . PHE B 1 257 ? 167.373 190.694 155.807 1.00 30.18 257 PHE A O 1
ATOM 6162 N N . PHE B 1 258 ? 165.126 190.779 155.711 1.00 29.58 258 PHE A N 1
ATOM 6163 C CA . PHE B 1 258 ? 165.102 190.543 154.270 1.00 29.58 258 PHE A CA 1
ATOM 6164 C C . PHE B 1 258 ? 165.699 191.717 153.505 1.00 29.58 258 PHE A C 1
ATOM 6165 O O . PHE B 1 258 ? 166.404 191.520 152.509 1.00 29.58 258 PHE A O 1
ATOM 6173 N N . ARG B 1 259 ? 165.422 192.945 153.949 1.00 34.70 259 ARG A N 1
ATOM 6174 C CA . ARG B 1 259 ? 166.056 194.108 153.334 1.00 34.70 259 ARG A CA 1
ATOM 6175 C C . ARG B 1 259 ? 167.570 194.045 153.474 1.00 34.70 259 ARG A C 1
ATOM 6176 O O . ARG B 1 259 ? 168.302 194.341 152.522 1.00 34.70 259 ARG A O 1
ATOM 6184 N N . ASN B 1 260 ? 168.060 193.665 154.656 1.00 35.23 260 ASN A N 1
ATOM 6185 C CA . ASN B 1 260 ? 169.502 193.536 154.844 1.00 35.23 260 ASN A CA 1
ATOM 6186 C C . ASN B 1 260 ? 170.081 192.449 153.946 1.00 35.23 260 ASN A C 1
ATOM 6187 O O . ASN B 1 260 ? 171.166 192.616 153.378 1.00 35.23 260 ASN A O 1
ATOM 6192 N N . GLU B 1 261 ? 169.376 191.322 153.815 1.00 33.39 261 GLU A N 1
ATOM 6193 C CA . GLU B 1 261 ? 169.859 190.236 152.967 1.00 33.39 261 GLU A CA 1
ATOM 6194 C C . GLU B 1 261 ? 169.934 190.662 151.507 1.00 33.39 261 GLU A C 1
ATOM 6195 O O . GLU B 1 261 ? 170.909 190.357 150.812 1.00 33.39 261 GLU A O 1
ATOM 6201 N N . VAL B 1 262 ? 168.908 191.365 151.022 1.00 33.29 262 VAL A N 1
ATOM 6202 C CA . VAL B 1 262 ? 168.916 191.842 149.642 1.00 33.29 262 VAL A CA 1
ATOM 6203 C C . VAL B 1 262 ? 170.008 192.887 149.444 1.00 33.29 262 VAL A C 1
ATOM 6204 O O . VAL B 1 262 ? 170.638 192.954 148.382 1.00 33.29 262 VAL A O 1
ATOM 6208 N N . LYS B 1 263 ? 170.252 193.713 150.464 1.00 35.40 263 LYS A N 1
ATOM 6209 C CA . LYS B 1 263 ? 171.280 194.745 150.364 1.00 35.40 263 LYS A CA 1
ATOM 6210 C C . LYS B 1 263 ? 172.666 194.138 150.183 1.00 35.40 263 LYS A C 1
ATOM 6211 O O . LYS B 1 263 ? 173.497 194.678 149.444 1.00 35.40 263 LYS A O 1
ATOM 6217 N N . HIS B 1 264 ? 172.933 193.016 150.845 1.00 36.90 264 HIS A N 1
ATOM 6218 C CA . HIS B 1 264 ? 174.234 192.364 150.778 1.00 36.90 264 HIS A CA 1
ATOM 6219 C C . HIS B 1 264 ? 174.353 191.385 149.617 1.00 36.90 264 HIS A C 1
ATOM 6220 O O . HIS B 1 264 ? 175.407 190.761 149.460 1.00 36.90 264 HIS A O 1
ATOM 6227 N N . GLY B 1 265 ? 173.309 191.233 148.809 1.00 33.96 265 GLY A N 1
ATOM 6228 C CA . GLY B 1 265 ? 173.353 190.347 147.668 1.00 33.96 265 GLY A CA 1
ATOM 6229 C C . GLY B 1 265 ? 173.104 188.887 147.971 1.00 33.96 265 GLY A C 1
ATOM 6230 O O . GLY B 1 265 ? 173.110 188.072 147.040 1.00 33.96 265 GLY A O 1
ATOM 6231 N N . ARG B 1 266 ? 172.882 188.526 149.236 1.00 33.61 266 ARG A N 1
ATOM 6232 C CA . ARG B 1 266 ? 172.615 187.137 149.583 1.00 33.61 266 ARG A CA 1
ATOM 6233 C C . ARG B 1 266 ? 171.237 186.676 149.133 1.00 33.61 266 ARG A C 1
ATOM 6234 O O . ARG B 1 266 ? 170.975 185.469 149.139 1.00 33.61 266 ARG A O 1
ATOM 6242 N N . LEU B 1 267 ? 170.358 187.598 148.756 1.00 32.52 267 LEU A N 1
ATOM 6243 C CA . LEU B 1 267 ? 169.070 187.292 148.156 1.00 32.52 267 LEU A CA 1
ATOM 6244 C C . LEU B 1 267 ? 168.842 188.245 146.994 1.00 32.52 267 LEU A C 1
ATOM 6245 O O . LEU B 1 267 ? 169.279 189.400 147.042 1.00 32.52 267 LEU A O 1
ATOM 6250 N N . PRO B 1 268 ? 168.169 187.793 145.941 1.00 34.82 268 PRO A N 1
ATOM 6251 C CA . PRO B 1 268 ? 167.839 188.698 144.837 1.00 34.82 268 PRO A CA 1
ATOM 6252 C C . PRO B 1 268 ? 166.783 189.710 145.254 1.00 34.82 268 PRO A C 1
ATOM 6253 O O . PRO B 1 268 ? 166.067 189.535 146.241 1.00 34.82 268 PRO A O 1
ATOM 6257 N N . GLU B 1 269 ? 166.700 190.793 144.476 1.00 37.53 269 GLU A N 1
ATOM 6258 C CA . GLU B 1 269 ? 165.764 191.868 144.795 1.00 37.53 269 GLU A CA 1
ATOM 6259 C C . GLU B 1 269 ? 164.325 191.374 144.828 1.00 37.53 269 GLU A C 1
ATOM 6260 O O . GLU B 1 269 ? 163.480 191.965 145.510 1.00 37.53 269 GLU A O 1
ATOM 6266 N N . ASN B 1 270 ? 164.026 190.302 144.102 1.00 36.94 270 ASN A N 1
ATOM 6267 C CA . ASN B 1 270 ? 162.703 189.698 144.092 1.00 36.94 270 ASN A CA 1
ATOM 6268 C C . ASN B 1 270 ? 162.570 188.577 145.113 1.00 36.94 270 ASN A C 1
ATOM 6269 O O . ASN B 1 270 ? 161.549 187.883 145.121 1.00 36.94 270 ASN A O 1
ATOM 6274 N N . LEU B 1 271 ? 163.582 188.386 145.962 1.00 33.13 271 LEU A N 1
ATOM 6275 C CA . LEU B 1 271 ? 163.640 187.288 146.921 1.00 33.13 271 LEU A CA 1
ATOM 6276 C C . LEU B 1 271 ? 163.535 185.937 146.226 1.00 33.13 271 LEU A C 1
ATOM 6277 O O . LEU B 1 271 ? 163.767 185.829 145.018 1.00 33.13 271 LEU A O 1
ATOM 6282 N N . LEU B 1 272 ? 163.187 184.906 146.983 1.00 29.89 272 LEU A N 1
ATOM 6283 C CA . LEU B 1 272 ? 163.103 183.544 146.476 1.00 29.89 272 LEU A CA 1
ATOM 6284 C C . LEU B 1 272 ? 161.736 182.970 146.832 1.00 29.89 272 LEU A C 1
ATOM 6285 O O . LEU B 1 272 ? 160.951 183.649 147.507 1.00 29.89 272 LEU A O 1
ATOM 6290 N N . PRO B 1 273 ? 161.392 181.762 146.383 1.00 27.52 273 PRO A N 1
ATOM 6291 C CA . PRO B 1 273 ? 160.110 181.174 146.784 1.00 27.52 273 PRO A CA 1
ATOM 6292 C C . PRO B 1 273 ? 159.962 181.121 148.297 1.00 27.52 273 PRO A C 1
ATOM 6293 O O . PRO B 1 273 ? 160.894 180.769 149.022 1.00 27.52 273 PRO A O 1
ATOM 6297 N N . LEU B 1 274 ? 158.774 181.479 148.771 1.00 28.13 274 LEU A N 1
ATOM 6298 C CA . LEU B 1 274 ? 158.493 181.593 150.194 1.00 28.13 274 LEU A CA 1
ATOM 6299 C C . LEU B 1 274 ? 157.614 180.438 150.648 1.00 28.13 274 LEU A C 1
ATOM 6300 O O . LEU B 1 274 ? 156.844 179.883 149.860 1.00 28.13 274 LEU A O 1
ATOM 6305 N N . GLN B 1 275 ? 157.735 180.079 151.922 1.00 31.23 275 GLN A N 1
ATOM 6306 C CA . GLN B 1 275 ? 156.931 179.023 152.535 1.00 31.23 275 GLN A CA 1
ATOM 6307 C C . GLN B 1 275 ? 156.209 179.623 153.737 1.00 31.23 275 GLN A C 1
ATOM 6308 O O . GLN B 1 275 ? 156.688 179.553 154.870 1.00 31.23 275 GLN A O 1
ATOM 6314 N N . SER B 1 276 ? 155.046 180.215 153.482 1.00 42.93 276 SER A N 1
ATOM 6315 C CA . SER B 1 276 ? 154.224 180.801 154.529 1.00 42.93 276 SER A CA 1
ATOM 6316 C C . SER B 1 276 ? 152.817 180.233 154.421 1.00 42.93 276 SER A C 1
ATOM 6317 O O . SER B 1 276 ? 152.276 180.058 153.326 1.00 42.93 276 SER A O 1
ATOM 6320 N N . GLY B 1 277 ? 152.220 179.950 155.575 1.00 49.95 277 GLY A N 1
ATOM 6321 C CA . GLY B 1 277 ? 150.928 179.295 155.598 1.00 49.95 277 GLY A CA 1
ATOM 6322 C C . GLY B 1 277 ? 149.905 179.948 156.504 1.00 49.95 277 GLY A C 1
ATOM 6323 O O . GLY B 1 277 ? 149.613 181.139 156.372 1.00 49.95 277 GLY A O 1
ATOM 6324 N N . ILE B 1 278 ? 149.345 179.167 157.421 1.00 54.56 278 ILE A N 1
ATOM 6325 C CA . ILE B 1 278 ? 148.295 179.650 158.309 1.00 54.56 278 ILE A CA 1
ATOM 6326 C C . ILE B 1 278 ? 148.915 180.234 159.571 1.00 54.56 278 ILE A C 1
ATOM 6327 O O . ILE B 1 278 ? 150.094 180.017 159.874 1.00 54.56 278 ILE A O 1
ATOM 6332 N N . GLY B 1 279 ? 148.110 180.989 160.313 1.00 53.42 279 GLY A N 1
ATOM 6333 C CA . GLY B 1 279 ? 148.555 181.577 161.560 1.00 53.42 279 GLY A CA 1
ATOM 6334 C C . GLY B 1 279 ? 148.585 183.090 161.517 1.00 53.42 279 GLY A C 1
ATOM 6335 O O . GLY B 1 279 ? 148.735 183.680 160.444 1.00 53.42 279 GLY A O 1
ATOM 6336 N N . ASN B 1 280 ? 148.444 183.729 162.680 1.00 51.51 280 ASN A N 1
ATOM 6337 C CA . ASN B 1 280 ? 148.492 185.187 162.729 1.00 51.51 280 ASN A CA 1
ATOM 6338 C C . ASN B 1 280 ? 149.855 185.709 162.295 1.00 51.51 280 ASN A C 1
ATOM 6339 O O . ASN B 1 280 ? 149.941 186.718 161.584 1.00 51.51 280 ASN A O 1
ATOM 6344 N N . ILE B 1 281 ? 150.931 185.035 162.708 1.00 45.56 281 ILE A N 1
ATOM 6345 C CA . ILE B 1 281 ? 152.272 185.447 162.314 1.00 45.56 281 ILE A CA 1
ATOM 6346 C C . ILE B 1 281 ? 152.499 185.336 160.816 1.00 45.56 281 ILE A C 1
ATOM 6347 O O . ILE B 1 281 ? 153.151 186.207 160.236 1.00 45.56 281 ILE A O 1
ATOM 6352 N N . ALA B 1 282 ? 151.981 184.287 160.173 1.00 47.37 282 ALA A N 1
ATOM 6353 C CA . ALA B 1 282 ? 152.134 184.150 158.728 1.00 47.37 282 ALA A CA 1
ATOM 6354 C C . ALA B 1 282 ? 151.427 185.275 157.981 1.00 47.37 282 ALA A C 1
ATOM 6355 O O . ALA B 1 282 ? 151.990 185.862 157.049 1.00 47.37 282 ALA A O 1
ATOM 6357 N N . ASN B 1 283 ? 150.193 185.596 158.383 1.00 49.42 283 ASN A N 1
ATOM 6358 C CA . ASN B 1 283 ? 149.485 186.712 157.765 1.00 49.42 283 ASN A CA 1
ATOM 6359 C C . ASN B 1 283 ? 150.215 188.026 158.006 1.00 49.42 283 ASN A C 1
ATOM 6360 O O . ASN B 1 283 ? 150.302 188.871 157.108 1.00 49.42 283 ASN A O 1
ATOM 6365 N N . ALA B 1 284 ? 150.742 188.218 159.219 1.00 46.83 284 ALA A N 1
ATOM 6366 C CA . ALA B 1 284 ? 151.481 189.438 159.519 1.00 46.83 284 ALA A CA 1
ATOM 6367 C C . ALA B 1 284 ? 152.732 189.556 158.658 1.00 46.83 284 ALA A C 1
ATOM 6368 O O . ALA B 1 284 ? 153.046 190.639 158.155 1.00 46.83 284 ALA A O 1
ATOM 6370 N N . VAL B 1 285 ? 153.458 188.451 158.478 1.00 43.32 285 VAL A N 1
ATOM 6371 C CA . VAL B 1 285 ? 154.660 188.470 157.648 1.00 43.32 285 VAL A CA 1
ATOM 6372 C C . VAL B 1 285 ? 154.303 188.760 156.196 1.00 43.32 285 VAL A C 1
ATOM 6373 O O . VAL B 1 285 ? 155.000 189.520 155.511 1.00 43.32 285 VAL A O 1
ATOM 6377 N N . ILE B 1 286 ? 153.216 188.162 155.702 1.00 46.47 286 ILE A N 1
ATOM 6378 C CA . ILE B 1 286 ? 152.791 188.418 154.329 1.00 46.47 286 ILE A CA 1
ATOM 6379 C C . ILE B 1 286 ? 152.432 189.888 154.146 1.00 46.47 286 ILE A C 1
ATOM 6380 O O . ILE B 1 286 ? 152.830 190.522 153.161 1.00 46.47 286 ILE A O 1
ATOM 6385 N N . GLU B 1 287 ? 151.687 190.456 155.097 1.00 48.02 287 GLU A N 1
ATOM 6386 C CA . GLU B 1 287 ? 151.324 191.867 155.007 1.00 48.02 287 GLU A CA 1
ATOM 6387 C C . GLU B 1 287 ? 152.554 192.763 155.089 1.00 48.02 287 GLU A C 1
ATOM 6388 O O . GLU B 1 287 ? 152.638 193.779 154.390 1.00 48.02 287 GLU A O 1
ATOM 6394 N N . GLY B 1 288 ? 153.515 192.408 155.943 1.00 43.99 288 GLY A N 1
ATOM 6395 C CA . GLY B 1 288 ? 154.731 193.198 156.045 1.00 43.99 288 GLY A CA 1
ATOM 6396 C C . GLY B 1 288 ? 155.552 193.170 154.771 1.00 43.99 288 GLY A C 1
ATOM 6397 O O . GLY B 1 288 ? 156.115 194.189 154.363 1.00 43.99 288 GLY A O 1
ATOM 6398 N N . LEU B 1 289 ? 155.641 192.002 154.131 1.00 41.48 289 LEU A N 1
ATOM 6399 C CA . LEU B 1 289 ? 156.325 191.919 152.845 1.00 41.48 289 LEU A CA 1
ATOM 6400 C C . LEU B 1 289 ? 155.577 192.703 151.774 1.00 41.48 289 LEU A C 1
ATOM 6401 O O . LEU B 1 289 ? 156.197 193.324 150.904 1.00 41.48 289 LEU A O 1
ATOM 6406 N N . ALA B 1 290 ? 154.242 192.679 151.819 1.00 42.98 290 ALA A N 1
ATOM 6407 C CA . ALA B 1 290 ? 153.454 193.461 150.872 1.00 42.98 290 ALA A CA 1
ATOM 6408 C C . ALA B 1 290 ? 153.708 194.952 151.040 1.00 42.98 290 ALA A C 1
ATOM 6409 O O . ALA B 1 290 ? 153.858 195.680 150.051 1.00 42.98 290 ALA A O 1
ATOM 6411 N N . GLY B 1 291 ? 153.760 195.425 152.284 1.00 41.62 291 GLY A N 1
ATOM 6412 C CA . GLY B 1 291 ? 154.023 196.825 152.555 1.00 41.62 291 GLY A CA 1
ATOM 6413 C C . GLY B 1 291 ? 155.476 197.228 152.479 1.00 41.62 291 GLY A C 1
ATOM 6414 O O . GLY B 1 291 ? 155.792 198.404 152.678 1.00 41.62 291 GLY A O 1
ATOM 6415 N N . ALA B 1 292 ? 156.367 196.281 152.197 1.00 39.96 292 ALA A N 1
ATOM 6416 C CA . ALA B 1 292 ? 157.793 196.545 152.087 1.00 39.96 292 ALA A CA 1
ATOM 6417 C C . ALA B 1 292 ? 158.228 196.844 150.658 1.00 39.96 292 ALA A C 1
ATOM 6418 O O . ALA B 1 292 ? 159.433 196.921 150.396 1.00 39.96 292 ALA A O 1
ATOM 6420 N N . GLN B 1 293 ? 157.277 197.002 149.737 1.00 41.28 293 GLN A N 1
ATOM 6421 C CA . GLN B 1 293 ? 157.557 197.283 148.328 1.00 41.28 293 GLN A CA 1
ATOM 6422 C C . GLN B 1 293 ? 158.361 196.166 147.669 1.00 41.28 293 GLN A C 1
ATOM 6423 O O . GLN B 1 293 ? 159.188 196.418 146.789 1.00 41.28 293 GLN A O 1
ATOM 6429 N N . PHE B 1 294 ? 158.132 194.926 148.091 1.00 38.32 294 PHE A N 1
ATOM 6430 C CA . PHE B 1 294 ? 158.666 193.776 147.378 1.00 38.32 294 PHE A CA 1
ATOM 6431 C C . PHE B 1 294 ? 157.716 193.388 146.255 1.00 38.32 294 PHE A C 1
ATOM 6432 O O . PHE B 1 294 ? 156.499 193.319 146.449 1.00 38.32 294 PHE A O 1
ATOM 6440 N N . LYS B 1 295 ? 158.275 193.138 145.075 1.00 40.07 295 LYS A N 1
ATOM 6441 C CA . LYS B 1 295 ? 157.483 192.853 143.890 1.00 40.07 295 LYS A CA 1
ATOM 6442 C C . LYS B 1 295 ? 157.979 191.575 143.231 1.00 40.07 295 LYS A C 1
ATOM 6443 O O . LYS B 1 295 ? 159.114 191.142 143.441 1.00 40.07 295 LYS A O 1
ATOM 6449 N N . HIS B 1 296 ? 157.097 190.974 142.429 1.00 40.32 296 HIS A N 1
ATOM 6450 C CA . HIS B 1 296 ? 157.404 189.758 141.675 1.00 40.32 296 HIS A CA 1
ATOM 6451 C C . HIS B 1 296 ? 157.823 188.617 142.599 1.00 40.32 296 HIS A C 1
ATOM 6452 O O . HIS B 1 296 ? 158.751 187.862 142.304 1.00 40.32 296 HIS A O 1
ATOM 6459 N N . LEU B 1 297 ? 157.134 188.493 143.729 1.00 37.14 297 LEU A N 1
ATOM 6460 C CA . LEU B 1 297 ? 157.390 187.393 144.643 1.00 37.14 297 LEU A CA 1
ATOM 6461 C C . LEU B 1 297 ? 156.842 186.087 144.077 1.00 37.14 297 LEU A C 1
ATOM 6462 O O . LEU B 1 297 ? 155.966 186.070 143.208 1.00 37.14 297 LEU A O 1
ATOM 6467 N N . THR B 1 298 ? 157.383 184.979 144.576 1.00 33.05 298 THR A N 1
ATOM 6468 C CA . THR B 1 298 ? 156.903 183.646 144.243 1.00 33.05 298 THR A CA 1
ATOM 6469 C C . THR B 1 298 ? 156.759 182.839 145.524 1.00 33.05 298 THR A C 1
ATOM 6470 O O . THR B 1 298 ? 157.496 183.047 146.490 1.00 33.05 298 THR A O 1
ATOM 6474 N N . VAL B 1 299 ? 155.796 181.920 145.530 1.00 30.90 299 VAL A N 1
ATOM 6475 C CA . VAL B 1 299 ? 155.474 181.129 146.712 1.00 30.90 299 VAL A CA 1
ATOM 6476 C C . VAL B 1 299 ? 155.497 179.652 146.348 1.00 30.90 299 VAL A C 1
ATOM 6477 O O . VAL B 1 299 ? 154.858 179.236 145.375 1.00 30.90 299 VAL A O 1
ATOM 6481 N N . TRP B 1 300 ? 156.234 178.864 147.132 1.00 28.30 300 TRP A N 1
ATOM 6482 C CA . TRP B 1 300 ? 156.274 177.405 147.024 1.00 28.30 300 TRP A CA 1
ATOM 6483 C C . TRP B 1 300 ? 156.048 176.867 148.433 1.00 28.30 300 TRP A C 1
ATOM 6484 O O . TRP B 1 300 ? 157.005 176.615 149.168 1.00 28.30 300 TRP A O 1
ATOM 6495 N N . THR B 1 301 ? 154.786 176.695 148.809 1.00 31.61 301 THR A N 1
ATOM 6496 C CA . THR B 1 301 ? 154.416 176.324 150.167 1.00 31.61 301 THR A CA 1
ATOM 6497 C C . THR B 1 301 ? 153.517 175.089 150.150 1.00 31.61 301 THR A C 1
ATOM 6498 O O . THR B 1 301 ? 153.360 174.418 149.128 1.00 31.61 301 THR A O 1
ATOM 6502 N N . GLU B 1 302 ? 152.935 174.790 151.310 1.00 33.39 302 GLU A N 1
ATOM 6503 C CA . GLU B 1 302 ? 151.972 173.707 151.456 1.00 33.39 302 GLU A CA 1
ATOM 6504 C C . GLU B 1 302 ? 150.540 174.190 151.250 1.00 33.39 302 GLU A C 1
ATOM 6505 O O . GLU B 1 302 ? 149.773 173.568 150.510 1.00 33.39 302 GLU A O 1
ATOM 6511 N N . VAL B 1 303 ? 150.167 175.290 151.901 1.00 36.73 303 VAL A N 1
ATOM 6512 C CA . VAL B 1 303 ? 148.788 175.765 151.930 1.00 36.73 303 VAL A CA 1
ATOM 6513 C C . VAL B 1 303 ? 148.773 177.264 151.661 1.00 36.73 303 VAL A C 1
ATOM 6514 O O . VAL B 1 303 ? 149.592 178.006 152.211 1.00 36.73 303 VAL A O 1
ATOM 6518 N N . LEU B 1 304 ? 147.848 177.707 150.813 1.00 41.54 304 LEU A N 1
ATOM 6519 C CA . LEU B 1 304 ? 147.552 179.121 150.637 1.00 41.54 304 LEU A CA 1
ATOM 6520 C C . LEU B 1 304 ? 146.282 179.501 151.386 1.00 41.54 304 LEU A C 1
ATOM 6521 O O . LEU B 1 304 ? 145.374 178.686 151.566 1.00 41.54 304 LEU A O 1
ATOM 6526 N N . GLN B 1 305 ? 146.230 180.757 151.820 1.00 49.47 305 GLN A N 1
ATOM 6527 C CA . GLN B 1 305 ? 145.076 181.347 152.469 1.00 49.47 305 GLN A CA 1
ATOM 6528 C C . GLN B 1 305 ? 144.471 182.406 151.547 1.00 49.47 305 GLN A C 1
ATOM 6529 O O . GLN B 1 305 ? 144.907 182.570 150.398 1.00 49.47 305 GLN A O 1
ATOM 6535 N N . ASP B 1 306 ? 143.466 183.120 152.044 1.00 58.09 306 ASP A N 1
ATOM 6536 C CA . ASP B 1 306 ? 142.908 184.259 151.331 1.00 58.09 306 ASP A CA 1
ATOM 6537 C C . ASP B 1 306 ? 143.847 185.459 151.336 1.00 58.09 306 ASP A C 1
ATOM 6538 O O . ASP B 1 306 ? 143.647 186.392 150.551 1.00 58.09 306 ASP A O 1
ATOM 6543 N N . SER B 1 307 ? 144.869 185.448 152.191 1.00 55.40 307 SER A N 1
ATOM 6544 C CA . SER B 1 307 ? 145.838 186.532 152.272 1.00 55.40 307 SER A CA 1
ATOM 6545 C C . SER B 1 307 ? 146.594 186.701 150.961 1.00 55.40 307 SER A C 1
ATOM 6546 O O . SER B 1 307 ? 146.764 187.824 150.476 1.00 55.40 307 SER A O 1
ATOM 6549 N N . PHE B 1 308 ? 147.049 185.591 150.382 1.00 51.65 308 PHE A N 1
ATOM 6550 C CA . PHE B 1 308 ? 147.826 185.630 149.148 1.00 51.65 308 PHE A CA 1
ATOM 6551 C C . PHE B 1 308 ? 147.000 186.154 147.979 1.00 51.65 308 PHE A C 1
ATOM 6552 O O . PHE B 1 308 ? 147.560 186.653 146.998 1.00 51.65 308 PHE A O 1
ATOM 6560 N N . LEU B 1 309 ? 145.672 186.043 148.066 1.00 55.84 309 LEU A N 1
ATOM 6561 C CA . LEU B 1 309 ? 144.817 186.611 147.029 1.00 55.84 309 LEU A CA 1
ATOM 6562 C C . LEU B 1 309 ? 144.961 188.122 146.937 1.00 55.84 309 LEU A C 1
ATOM 6563 O O . LEU B 1 309 ? 144.890 188.679 145.835 1.00 55.84 309 LEU A O 1
ATOM 6568 N N . ASP B 1 310 ? 145.159 188.798 148.070 1.00 56.85 310 ASP A N 1
ATOM 6569 C CA . ASP B 1 310 ? 145.425 190.232 148.057 1.00 56.85 310 ASP A CA 1
ATOM 6570 C C . ASP B 1 310 ? 146.720 190.534 147.313 1.00 56.85 310 ASP A C 1
ATOM 6571 O O . ASP B 1 310 ? 146.806 191.508 146.558 1.00 56.85 310 ASP A O 1
ATOM 6576 N N . LEU B 1 311 ? 147.742 189.704 147.525 1.00 51.41 311 LEU A N 1
ATOM 6577 C CA . LEU B 1 311 ? 149.006 189.831 146.812 1.00 51.41 311 LEU A CA 1
ATOM 6578 C C . LEU B 1 311 ? 148.797 189.613 145.320 1.00 51.41 311 LEU A C 1
ATOM 6579 O O . LEU B 1 311 ? 149.410 190.296 144.493 1.00 51.41 311 LEU A O 1
ATOM 6584 N N . PHE B 1 312 ? 147.940 188.653 144.968 1.00 50.98 312 PHE A N 1
ATOM 6585 C CA . PHE B 1 312 ? 147.609 188.430 143.565 1.00 50.98 312 PHE A CA 1
ATOM 6586 C C . PHE B 1 312 ? 146.961 189.667 142.957 1.00 50.98 312 PHE A C 1
ATOM 6587 O O . PHE B 1 312 ? 147.281 190.063 141.831 1.00 50.98 312 PHE A O 1
ATOM 6595 N N . GLU B 1 313 ? 146.040 190.290 143.696 1.00 57.97 313 GLU A N 1
ATOM 6596 C CA . GLU B 1 313 ? 145.305 191.429 143.156 1.00 57.97 313 GLU A CA 1
ATOM 6597 C C . GLU B 1 313 ? 146.191 192.663 143.027 1.00 57.97 313 GLU A C 1
ATOM 6598 O O . GLU B 1 313 ? 146.140 193.364 142.009 1.00 57.97 313 GLU A O 1
ATOM 6604 N N . ASN B 1 314 ? 147.009 192.948 144.040 1.00 54.16 314 ASN A N 1
ATOM 6605 C CA . ASN B 1 314 ? 147.818 194.162 144.027 1.00 54.16 314 ASN A CA 1
ATOM 6606 C C . ASN B 1 314 ? 149.140 193.997 143.284 1.00 54.16 314 ASN A C 1
ATOM 6607 O O . ASN B 1 314 ? 149.883 194.976 143.160 1.00 54.16 314 ASN A O 1
ATOM 6612 N N . GLY B 1 315 ? 149.450 192.800 142.794 1.00 49.28 315 GLY A N 1
ATOM 6613 C CA . GLY B 1 315 ? 150.618 192.594 141.962 1.00 49.28 315 GLY A CA 1
ATOM 6614 C C . GLY B 1 315 ? 151.917 192.319 142.687 1.00 49.28 315 GLY A C 1
ATOM 6615 O O . GLY B 1 315 ? 152.965 192.263 142.034 1.00 49.28 315 GLY A O 1
ATOM 6616 N N . SER B 1 316 ? 151.890 192.150 144.010 1.00 45.25 316 SER A N 1
ATOM 6617 C CA . SER B 1 316 ? 153.120 191.835 144.729 1.00 45.25 316 SER A CA 1
ATOM 6618 C C . SER B 1 316 ? 153.577 190.406 144.469 1.00 45.25 316 SER A C 1
ATOM 6619 O O . SER B 1 316 ? 154.780 190.128 144.496 1.00 45.25 316 SER A O 1
ATOM 6622 N N . LEU B 1 317 ? 152.642 189.494 144.218 1.00 43.09 317 LEU A N 1
ATOM 6623 C CA . LEU B 1 317 ? 152.938 188.077 144.059 1.00 43.09 317 LEU A CA 1
ATOM 6624 C C . LEU B 1 317 ? 152.616 187.647 142.635 1.00 43.09 317 LEU A C 1
ATOM 6625 O O . LEU B 1 317 ? 151.558 187.995 142.101 1.00 43.09 317 LEU A O 1
ATOM 6630 N N . ASP B 1 318 ? 153.531 186.893 142.026 1.00 41.66 318 ASP A N 1
ATOM 6631 C CA . ASP B 1 318 ? 153.398 186.457 140.641 1.00 41.66 318 ASP A CA 1
ATOM 6632 C C . ASP B 1 318 ? 152.766 185.076 140.513 1.00 41.66 318 ASP A C 1
ATOM 6633 O O . ASP B 1 318 ? 151.718 184.932 139.879 1.00 41.66 318 ASP A O 1
ATOM 6638 N N . TYR B 1 319 ? 153.386 184.055 141.100 1.00 37.09 319 TYR A N 1
ATOM 6639 C CA . TYR B 1 319 ? 152.902 182.686 141.000 1.00 37.09 319 TYR A CA 1
ATOM 6640 C C . TYR B 1 319 ? 152.976 182.027 142.368 1.00 37.09 319 TYR A C 1
ATOM 6641 O O . TYR B 1 319 ? 153.792 182.397 143.214 1.00 37.09 319 TYR A O 1
ATOM 6650 N N . ALA B 1 320 ? 152.113 181.036 142.576 1.00 33.53 320 ALA A N 1
ATOM 6651 C CA . ALA B 1 320 ? 152.060 180.317 143.842 1.00 33.53 320 ALA A CA 1
ATOM 6652 C C . ALA B 1 320 ? 151.876 178.831 143.583 1.00 33.53 320 ALA A C 1
ATOM 6653 O O . ALA B 1 320 ? 151.067 178.440 142.739 1.00 33.53 320 ALA A O 1
ATOM 6655 N N . THR B 1 321 ? 152.631 178.012 144.310 1.00 30.49 321 THR A N 1
ATOM 6656 C CA . THR B 1 321 ? 152.505 176.561 144.271 1.00 30.49 321 THR A CA 1
ATOM 6657 C C . THR B 1 321 ? 152.234 176.042 145.672 1.00 30.49 321 THR A C 1
ATOM 6658 O O . THR B 1 321 ? 152.965 176.369 146.611 1.00 30.49 321 THR A O 1
ATOM 6662 N N . ALA B 1 322 ? 151.189 175.231 145.810 1.00 30.63 322 ALA A N 1
ATOM 6663 C CA . ALA B 1 322 ? 150.856 174.652 147.099 1.00 30.63 322 ALA A CA 1
ATOM 6664 C C . ALA B 1 322 ? 150.162 173.318 146.892 1.00 30.63 322 ALA A C 1
ATOM 6665 O O . ALA B 1 322 ? 149.603 173.042 145.829 1.00 30.63 322 ALA A O 1
ATOM 6667 N N . THR B 1 323 ? 150.210 172.487 147.932 1.00 30.21 323 THR A N 1
ATOM 6668 C CA . THR B 1 323 ? 149.447 171.248 147.925 1.00 30.21 323 THR A CA 1
ATOM 6669 C C . THR B 1 323 ? 147.950 171.511 147.965 1.00 30.21 323 THR A C 1
ATOM 6670 O O . THR B 1 323 ? 147.182 170.809 147.299 1.00 30.21 323 THR A O 1
ATOM 6674 N N . SER B 1 324 ? 147.522 172.513 148.730 1.00 33.86 324 SER A N 1
ATOM 6675 C CA . SER B 1 324 ? 146.111 172.836 148.856 1.00 33.86 324 SER A CA 1
ATOM 6676 C C . SER B 1 324 ? 145.953 174.343 148.960 1.00 33.86 324 SER A C 1
ATOM 6677 O O . SER B 1 324 ? 146.881 175.061 149.337 1.00 33.86 324 SER A O 1
ATOM 6680 N N . VAL B 1 325 ? 144.759 174.815 148.617 1.00 38.54 325 VAL A N 1
ATOM 6681 C CA . VAL B 1 325 ? 144.380 176.210 148.794 1.00 38.54 325 VAL A CA 1
ATOM 6682 C C . VAL B 1 325 ? 143.222 176.246 149.784 1.00 38.54 325 VAL A C 1
ATOM 6683 O O . VAL B 1 325 ? 142.197 175.585 149.581 1.00 38.54 325 VAL A O 1
ATOM 6687 N N . ARG B 1 326 ? 143.402 176.988 150.873 1.00 47.62 326 ARG A N 1
ATOM 6688 C CA . ARG B 1 326 ? 142.471 176.995 151.999 1.00 47.62 326 ARG A CA 1
ATOM 6689 C C . ARG B 1 326 ? 142.032 178.432 152.250 1.00 47.62 326 ARG A C 1
ATOM 6690 O O . ARG B 1 326 ? 142.718 179.192 152.936 1.00 47.62 326 ARG A O 1
ATOM 6698 N N . LEU B 1 327 ? 140.881 178.801 151.696 1.00 56.70 327 LEU A N 1
ATOM 6699 C CA . LEU B 1 327 ? 140.375 180.159 151.806 1.00 56.70 327 LEU A CA 1
ATOM 6700 C C . LEU B 1 327 ? 138.852 180.143 151.865 1.00 56.70 327 LEU A C 1
ATOM 6701 O O . LEU B 1 327 ? 138.200 179.192 151.427 1.00 56.70 327 LEU A O 1
ATOM 6706 N N . THR B 1 328 ? 138.295 181.221 152.415 1.00 63.38 328 THR A N 1
ATOM 6707 C CA . THR B 1 328 ? 136.906 181.263 152.848 1.00 63.38 328 THR A CA 1
ATOM 6708 C C . THR B 1 328 ? 135.951 181.431 151.666 1.00 63.38 328 THR A C 1
ATOM 6709 O O . THR B 1 328 ? 136.354 181.516 150.503 1.00 63.38 328 THR A O 1
ATOM 6713 N N . GLU B 1 329 ? 134.652 181.471 151.986 1.00 67.14 329 GLU A N 1
ATOM 6714 C CA . GLU B 1 329 ? 133.615 181.560 150.961 1.00 67.14 329 GLU A CA 1
ATOM 6715 C C . GLU B 1 329 ? 133.684 182.880 150.202 1.00 67.14 329 GLU A C 1
ATOM 6716 O O . GLU B 1 329 ? 133.517 182.908 148.975 1.00 67.14 329 GLU A O 1
ATOM 6722 N N . LYS B 1 330 ? 133.907 183.988 150.913 1.00 68.07 330 LYS A N 1
ATOM 6723 C CA . LYS B 1 330 ? 134.135 185.256 150.228 1.00 68.07 330 LYS A CA 1
ATOM 6724 C C . LYS B 1 330 ? 135.369 185.167 149.343 1.00 68.07 330 LYS A C 1
ATOM 6725 O O . LYS B 1 330 ? 135.404 185.739 148.247 1.00 68.07 330 LYS A O 1
ATOM 6731 N N . GLY B 1 331 ? 136.388 184.439 149.800 1.00 64.38 331 GLY A N 1
ATOM 6732 C CA . GLY B 1 331 ? 137.524 184.158 148.942 1.00 64.38 331 GLY A CA 1
ATOM 6733 C C . GLY B 1 331 ? 137.141 183.347 147.720 1.00 64.38 331 GLY A C 1
ATOM 6734 O O . GLY B 1 331 ? 137.671 183.569 146.630 1.00 64.38 331 GLY A O 1
ATOM 6735 N N . PHE B 1 332 ? 136.232 182.381 147.887 1.00 64.20 332 PHE A N 1
ATOM 6736 C CA . PHE B 1 332 ? 135.729 181.634 146.736 1.00 64.20 332 PHE A CA 1
ATOM 6737 C C . PHE B 1 332 ? 135.089 182.568 145.720 1.00 64.20 332 PHE A C 1
ATOM 6738 O O . PHE B 1 332 ? 135.348 182.467 144.514 1.00 64.20 332 PHE A O 1
ATOM 6746 N N . ASP B 1 333 ? 134.245 183.487 146.193 1.00 66.38 333 ASP A N 1
ATOM 6747 C CA . ASP B 1 333 ? 133.595 184.431 145.289 1.00 66.38 333 ASP A CA 1
ATOM 6748 C C . ASP B 1 333 ? 134.622 185.313 144.589 1.00 66.38 333 ASP A C 1
ATOM 6749 O O . ASP B 1 333 ? 134.551 185.525 143.373 1.00 66.38 333 ASP A O 1
ATOM 6754 N N . ARG B 1 334 ? 135.599 185.821 145.345 1.00 64.24 334 ARG A N 1
ATOM 6755 C CA . ARG B 1 334 ? 136.615 186.692 144.761 1.00 64.24 334 ARG A CA 1
ATOM 6756 C C . ARG B 1 334 ? 137.450 185.957 143.720 1.00 64.24 334 ARG A C 1
ATOM 6757 O O . ARG B 1 334 ? 137.767 186.514 142.662 1.00 64.24 334 ARG A O 1
ATOM 6765 N N . ALA B 1 335 ? 137.817 184.706 144.000 1.00 59.50 335 ALA A N 1
ATOM 6766 C CA . ALA B 1 335 ? 138.673 183.959 143.085 1.00 59.50 335 ALA A CA 1
ATOM 6767 C C . ALA B 1 335 ? 137.915 183.542 141.831 1.00 59.50 335 ALA A C 1
ATOM 6768 O O . ALA B 1 335 ? 138.426 183.679 140.714 1.00 59.50 335 ALA A O 1
ATOM 6770 N N . PHE B 1 336 ? 136.693 183.032 141.990 1.00 58.09 336 PHE A N 1
ATOM 6771 C CA . PHE B 1 336 ? 135.954 182.521 140.844 1.00 58.09 336 PHE A CA 1
ATOM 6772 C C . PHE B 1 336 ? 135.217 183.607 140.074 1.00 58.09 336 PHE A C 1
ATOM 6773 O O . PHE B 1 336 ? 134.713 183.330 138.980 1.00 58.09 336 PHE A O 1
ATOM 6781 N N . ALA B 1 337 ? 135.137 184.829 140.608 1.00 59.86 337 ALA A N 1
ATOM 6782 C CA . ALA B 1 337 ? 134.710 185.952 139.782 1.00 59.86 337 ALA A CA 1
ATOM 6783 C C . ALA B 1 337 ? 135.770 186.302 138.748 1.00 59.86 337 ALA A C 1
ATOM 6784 O O . ALA B 1 337 ? 135.454 186.888 137.706 1.00 59.86 337 ALA A O 1
ATOM 6786 N N . ASN B 1 338 ? 137.023 185.948 139.020 1.00 57.36 338 ASN A N 1
ATOM 6787 C CA . ASN B 1 338 ? 138.162 186.162 138.134 1.00 57.36 338 ASN A CA 1
ATOM 6788 C C . ASN B 1 338 ? 138.907 184.850 137.926 1.00 57.36 338 ASN A C 1
ATOM 6789 O O . ASN B 1 338 ? 140.126 184.759 138.089 1.00 57.36 338 ASN A O 1
ATOM 6794 N N . TRP B 1 339 ? 138.153 183.801 137.580 1.00 52.65 339 TRP A N 1
ATOM 6795 C CA . TRP B 1 339 ? 138.714 182.456 137.480 1.00 52.65 339 TRP A CA 1
ATOM 6796 C C . TRP B 1 339 ? 139.876 182.386 136.498 1.00 52.65 339 TRP A C 1
ATOM 6797 O O . TRP B 1 339 ? 140.840 181.652 136.736 1.00 52.65 339 TRP A O 1
ATOM 6808 N N . GLU B 1 340 ? 139.806 183.132 135.393 1.00 53.36 340 GLU A N 1
ATOM 6809 C CA . GLU B 1 340 ? 140.875 18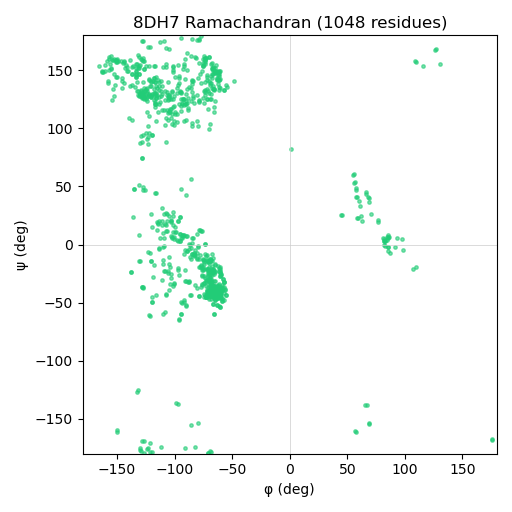3.072 134.401 1.00 53.36 340 GLU A CA 1
ATOM 6810 C C . GLU B 1 340 ? 142.184 183.635 134.938 1.00 53.36 340 GLU A C 1
ATOM 6811 O O . GLU B 1 340 ? 143.249 183.054 134.702 1.00 53.36 340 GLU A O 1
ATOM 6817 N N . ASN B 1 341 ? 142.132 184.755 135.661 1.00 51.65 341 ASN A N 1
ATOM 6818 C CA . ASN B 1 341 ? 143.349 185.346 136.204 1.00 51.65 341 ASN A CA 1
ATOM 6819 C C . ASN B 1 341 ? 143.857 184.613 137.437 1.00 51.65 341 ASN A C 1
ATOM 6820 O O . ASN B 1 341 ? 145.031 184.768 137.789 1.00 51.65 341 ASN A O 1
ATOM 6825 N N . PHE B 1 342 ? 143.015 183.814 138.089 1.00 49.59 342 PHE A N 1
ATOM 6826 C CA . PHE B 1 342 ? 143.406 183.042 139.261 1.00 49.59 342 PHE A CA 1
ATOM 6827 C C . PHE B 1 342 ? 143.973 181.684 138.869 1.00 49.59 342 PHE A C 1
ATOM 6828 O O . PHE B 1 342 ? 144.854 181.154 139.550 1.00 49.59 342 PHE A O 1
ATOM 6836 N N . LYS B 1 343 ? 143.480 181.108 137.775 1.00 48.84 343 LYS A N 1
ATOM 6837 C CA . LYS B 1 343 ? 143.980 179.849 137.240 1.00 48.84 343 LYS A CA 1
ATOM 6838 C C . LYS B 1 343 ? 145.414 179.992 136.748 1.00 48.84 343 LYS A C 1
ATOM 6839 O O . LYS B 1 343 ? 146.220 179.066 136.883 1.00 48.84 343 LYS A O 1
ATOM 6845 N N . HIS B 1 344 ? 145.743 181.152 136.186 1.00 48.64 344 HIS A N 1
ATOM 6846 C CA . HIS B 1 344 ? 147.040 181.382 135.566 1.00 48.64 344 HIS A CA 1
ATOM 6847 C C . HIS B 1 344 ? 148.118 181.802 136.555 1.00 48.64 344 HIS A C 1
ATOM 6848 O O . HIS B 1 344 ? 149.251 182.061 136.136 1.00 48.64 344 HIS A O 1
ATOM 6855 N N . ARG B 1 345 ? 147.803 181.886 137.849 1.00 44.33 345 ARG A N 1
ATOM 6856 C CA . ARG B 1 345 ? 148.799 182.253 138.849 1.00 44.33 345 ARG A CA 1
ATOM 6857 C C . ARG B 1 345 ? 148.720 181.376 140.095 1.00 44.33 345 ARG A C 1
ATOM 6858 O O . ARG B 1 345 ? 149.159 181.796 141.169 1.00 44.33 345 ARG A O 1
ATOM 6866 N N . LEU B 1 346 ? 148.177 180.167 139.973 1.00 36.60 346 LEU A N 1
ATOM 6867 C CA . LEU B 1 346 ? 148.217 179.181 141.045 1.00 36.60 346 LEU A CA 1
ATOM 6868 C C . LEU B 1 346 ? 148.332 177.794 140.434 1.00 36.60 346 LEU A C 1
ATOM 6869 O O . LEU B 1 346 ? 147.626 177.478 139.473 1.00 36.60 346 LEU A O 1
ATOM 6874 N N . CYS B 1 347 ? 149.223 176.976 140.988 1.00 31.75 347 CYS A N 1
ATOM 6875 C CA . CYS B 1 347 ? 149.381 175.588 140.578 1.00 31.75 347 CYS A CA 1
ATOM 6876 C C . CYS B 1 347 ? 149.287 174.702 141.808 1.00 31.75 347 CYS A C 1
ATOM 6877 O O . CYS B 1 347 ? 150.008 174.918 142.786 1.00 31.75 347 CYS A O 1
ATOM 6880 N N . LEU B 1 348 ? 148.406 173.709 141.759 1.00 29.22 348 LEU A N 1
ATOM 6881 C CA . LEU B 1 348 ? 148.207 172.784 142.865 1.00 29.22 348 LEU A CA 1
ATOM 6882 C C . LEU B 1 348 ? 148.932 171.480 142.569 1.00 29.22 348 LEU A C 1
ATOM 6883 O O . LEU B 1 348 ? 148.707 170.861 141.525 1.00 29.22 348 LEU A O 1
ATOM 6888 N N . ARG B 1 349 ? 149.798 171.069 143.488 1.00 28.40 349 ARG A N 1
ATOM 6889 C CA . ARG B 1 349 ? 150.627 169.887 143.323 1.00 28.40 349 ARG A CA 1
ATOM 6890 C C . ARG B 1 349 ? 150.360 168.902 144.452 1.00 28.40 349 ARG A C 1
ATOM 6891 O O . ARG B 1 349 ? 149.681 169.210 145.433 1.00 28.40 349 ARG A O 1
ATOM 6899 N N . SER B 1 350 ? 150.897 167.696 144.297 1.00 26.80 350 SER A N 1
ATOM 6900 C CA . SER B 1 350 ? 150.820 166.709 145.362 1.00 26.80 350 SER A CA 1
ATOM 6901 C C . SER B 1 350 ? 151.804 167.057 146.473 1.00 26.80 350 SER A C 1
ATOM 6902 O O . SER B 1 350 ? 152.825 167.710 146.247 1.00 26.80 350 SER A O 1
ATOM 6905 N N . GLN B 1 351 ? 151.483 166.616 147.693 1.00 26.31 351 GLN A N 1
ATOM 6906 C CA . GLN B 1 351 ? 152.333 166.927 148.837 1.00 26.31 351 GLN A CA 1
ATOM 6907 C C . GLN B 1 351 ? 153.697 166.259 148.748 1.00 26.31 351 GLN A C 1
ATOM 6908 O O . GLN B 1 351 ? 154.637 166.712 149.407 1.00 26.31 351 GLN A O 1
ATOM 6914 N N . VAL B 1 352 ? 153.826 165.191 147.959 1.00 24.80 352 VAL A N 1
ATOM 6915 C CA . VAL B 1 352 ? 155.135 164.585 147.755 1.00 24.80 352 VAL A CA 1
ATOM 6916 C C . VAL B 1 352 ? 156.024 165.505 146.930 1.00 24.80 352 VAL A C 1
ATOM 6917 O O . VAL B 1 352 ? 157.247 165.521 147.108 1.00 24.80 352 VAL A O 1
ATOM 6921 N N . VAL B 1 353 ? 155.436 166.284 146.026 1.00 25.24 353 VAL A N 1
ATOM 6922 C CA . VAL B 1 353 ? 156.205 167.205 145.194 1.00 25.24 353 VAL A CA 1
ATOM 6923 C C . VAL B 1 353 ? 156.422 168.541 145.895 1.00 25.24 353 VAL A C 1
ATOM 6924 O O . VAL B 1 353 ? 157.523 169.094 145.854 1.00 25.24 353 VAL A O 1
ATOM 6928 N N . SER B 1 354 ? 155.385 169.076 146.543 1.00 25.51 354 SER A N 1
ATOM 6929 C CA . SER B 1 354 ? 155.506 170.375 147.199 1.00 25.51 354 SER A CA 1
ATOM 6930 C C . SER B 1 354 ? 156.525 170.339 148.331 1.00 25.51 354 SER A C 1
ATOM 6931 O O . SER B 1 354 ? 157.326 171.269 148.483 1.00 25.51 354 SER A O 1
ATOM 6934 N N . ASN B 1 355 ? 156.512 169.280 149.134 1.00 25.08 355 ASN A N 1
ATOM 6935 C CA . ASN B 1 355 ? 157.404 169.154 150.278 1.00 25.08 355 ASN A CA 1
ATOM 6936 C C . ASN B 1 355 ? 158.664 168.360 149.964 1.00 25.08 355 ASN A C 1
ATOM 6937 O O . ASN B 1 355 ? 159.415 168.028 150.886 1.00 25.08 355 ASN A O 1
ATOM 6942 N N . ASN B 1 356 ? 158.909 168.046 148.699 1.00 24.90 356 ASN A N 1
ATOM 6943 C CA . ASN B 1 356 ? 160.064 167.232 148.339 1.00 24.90 356 ASN A CA 1
ATOM 6944 C C . ASN B 1 356 ? 161.351 167.989 148.643 1.00 24.90 356 ASN A C 1
ATOM 6945 O O . ASN B 1 356 ? 161.467 169.167 148.288 1.00 24.90 356 ASN A O 1
ATOM 6950 N N . PRO B 1 357 ? 162.331 167.361 149.296 1.00 24.24 357 PRO A N 1
ATOM 6951 C CA . PRO B 1 357 ? 163.627 168.030 149.481 1.00 24.24 357 PRO A CA 1
ATOM 6952 C C . PRO B 1 357 ? 164.283 168.448 148.179 1.00 24.24 357 PRO A C 1
ATOM 6953 O O . PRO B 1 357 ? 164.983 169.468 148.150 1.00 24.24 357 PRO A O 1
ATOM 6957 N N . GLU B 1 358 ? 164.072 167.695 147.098 1.00 26.35 358 GLU A N 1
ATOM 6958 C CA . GLU B 1 358 ? 164.689 168.032 145.820 1.00 26.35 358 GLU A CA 1
ATOM 6959 C C . GLU B 1 358 ? 164.245 169.405 145.335 1.00 26.35 358 GLU A C 1
ATOM 6960 O O . GLU B 1 358 ? 165.077 170.273 145.047 1.00 26.35 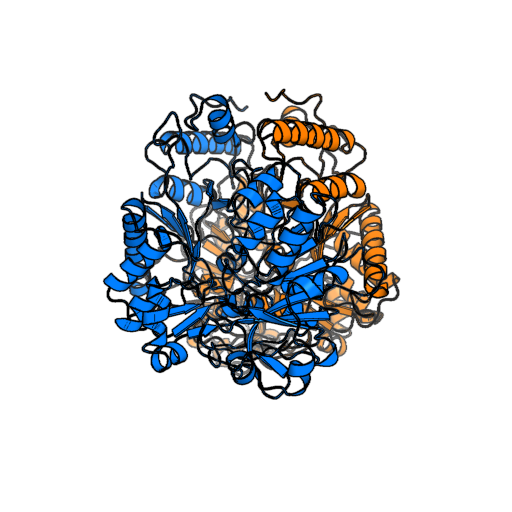358 GLU A O 1
ATOM 6966 N N . MET B 1 359 ? 162.932 169.628 145.261 1.00 26.23 359 MET A N 1
ATOM 6967 C CA . MET B 1 359 ? 162.425 170.897 144.749 1.00 26.23 359 MET A CA 1
ATOM 6968 C C . MET B 1 359 ? 162.723 172.041 145.708 1.00 26.23 359 MET A C 1
ATOM 6969 O O . MET B 1 359 ? 163.086 173.142 145.276 1.00 26.23 359 MET A O 1
ATOM 6974 N N . ILE B 1 360 ? 162.579 171.798 147.013 1.00 24.20 360 ILE A N 1
ATOM 6975 C CA . ILE B 1 360 ? 162.833 172.840 148.003 1.00 24.20 360 ILE A CA 1
ATOM 6976 C C . ILE B 1 360 ? 164.282 173.300 147.937 1.00 24.20 360 ILE A C 1
ATOM 6977 O O . ILE B 1 360 ? 164.569 174.502 147.961 1.00 24.20 360 ILE A O 1
ATOM 6982 N N . ARG B 1 361 ? 165.219 172.355 147.846 1.00 25.40 361 ARG A N 1
ATOM 6983 C CA . ARG B 1 361 ? 166.628 172.720 147.799 1.00 25.40 361 ARG A CA 1
ATOM 6984 C C . ARG B 1 361 ? 167.031 173.298 146.448 1.00 25.40 361 ARG A C 1
ATOM 6985 O O . ARG B 1 361 ? 167.902 174.173 146.393 1.00 25.40 361 ARG A O 1
ATOM 6993 N N . ARG B 1 362 ? 166.420 172.833 145.354 1.00 25.97 362 ARG A N 1
ATOM 6994 C CA . ARG B 1 362 ? 166.754 173.369 144.040 1.00 25.97 362 ARG A CA 1
ATOM 6995 C C . ARG B 1 362 ? 166.260 174.800 143.879 1.00 25.97 362 ARG A C 1
ATOM 6996 O O . ARG B 1 362 ? 166.963 175.644 143.312 1.00 25.97 362 ARG A O 1
ATOM 7004 N N . LEU B 1 363 ? 165.057 175.094 144.371 1.00 25.73 363 LEU A N 1
ATOM 7005 C CA . LEU B 1 363 ? 164.467 176.413 144.186 1.00 25.73 363 LEU A CA 1
ATOM 7006 C C . LEU B 1 363 ? 164.954 177.439 145.199 1.00 25.73 363 LEU A C 1
ATOM 7007 O O . LEU B 1 363 ? 164.660 178.628 145.035 1.00 25.73 363 LEU A O 1
ATOM 7012 N N . GLY B 1 364 ? 165.686 177.024 146.227 1.00 25.91 364 GLY A N 1
ATOM 7013 C CA . GLY B 1 364 ? 166.111 177.953 147.259 1.00 25.91 364 GLY A CA 1
ATOM 7014 C C . GLY B 1 364 ? 164.967 178.515 148.074 1.00 25.91 364 GLY A C 1
ATOM 7015 O O . GLY B 1 364 ? 164.937 179.722 148.344 1.00 25.91 364 GLY A O 1
ATOM 7016 N N . VAL B 1 365 ? 164.018 177.663 148.470 1.00 24.72 365 VAL A N 1
ATOM 7017 C CA . VAL B 1 365 ? 162.843 178.123 149.195 1.00 24.72 365 VAL A CA 1
ATOM 7018 C C . VAL B 1 365 ? 163.255 178.754 150.523 1.00 24.72 365 VAL A C 1
ATOM 7019 O O . VAL B 1 365 ? 164.264 178.378 151.132 1.00 24.72 365 VAL A O 1
ATOM 7023 N N . ILE B 1 366 ? 162.483 179.744 150.961 1.00 26.61 366 ILE A N 1
ATOM 7024 C CA . ILE B 1 366 ? 162.661 180.388 152.257 1.00 26.61 366 ILE A CA 1
ATOM 7025 C C . ILE B 1 366 ? 161.560 179.868 153.171 1.00 26.61 366 ILE A C 1
ATOM 7026 O O . ILE B 1 366 ? 160.375 180.148 152.951 1.00 26.61 366 ILE A O 1
ATOM 7031 N N . ALA B 1 367 ? 161.944 179.119 154.200 1.00 27.90 367 ALA A N 1
ATOM 7032 C CA . ALA B 1 367 ? 160.997 178.447 155.078 1.00 27.90 367 ALA A CA 1
ATOM 7033 C C . ALA B 1 367 ? 160.743 179.275 156.329 1.00 27.90 367 ALA A C 1
ATOM 7034 O O . ALA B 1 367 ? 161.674 179.823 156.924 1.00 27.90 367 ALA A O 1
ATOM 7036 N N . MET B 1 368 ? 159.474 179.357 156.726 1.00 29.63 368 MET A N 1
ATOM 7037 C CA . MET B 1 368 ? 159.059 180.126 157.900 1.00 29.63 368 MET A CA 1
ATOM 7038 C C . MET B 1 368 ? 158.044 179.286 158.669 1.00 29.63 368 MET A C 1
ATOM 7039 O O . MET B 1 368 ? 156.901 179.131 158.229 1.00 29.63 368 MET A O 1
ATOM 7044 N N . ASN B 1 369 ? 158.461 178.750 159.815 1.00 26.98 369 ASN A N 1
ATOM 7045 C CA . ASN B 1 369 ? 157.631 177.860 160.612 1.00 26.98 369 ASN A CA 1
ATOM 7046 C C . ASN B 1 369 ? 157.570 178.360 162.049 1.00 26.98 369 ASN A C 1
ATOM 7047 O O . ASN B 1 369 ? 158.415 179.140 162.492 1.00 26.98 369 ASN A O 1
ATOM 7052 N N . THR B 1 370 ? 156.555 177.897 162.778 1.00 26.49 370 THR A N 1
ATOM 7053 C CA . THR B 1 370 ? 156.325 178.321 164.154 1.00 26.49 370 THR A CA 1
ATOM 7054 C C . THR B 1 370 ? 156.599 177.169 165.108 1.00 26.49 370 THR A C 1
ATOM 7055 O O . THR B 1 370 ? 155.896 176.150 165.053 1.00 26.49 370 THR A O 1
ATOM 7059 N N . PRO B 1 371 ? 157.592 177.275 165.987 1.00 25.42 371 PRO A N 1
ATOM 7060 C CA . PRO B 1 371 ? 157.864 176.207 166.949 1.00 25.42 371 PRO A CA 1
ATOM 7061 C C . PRO B 1 371 ? 157.132 176.411 168.269 1.00 25.42 371 PRO A C 1
ATOM 7062 O O . PRO B 1 371 ? 156.781 177.527 168.656 1.00 25.42 371 PRO A O 1
ATOM 7066 N N . VAL B 1 372 ? 156.906 175.293 168.961 1.00 23.63 372 VAL A N 1
ATOM 7067 C CA . VAL B 1 372 ? 156.344 175.358 170.307 1.00 23.63 372 VAL A CA 1
ATOM 7068 C C . VAL B 1 372 ? 157.353 175.970 171.270 1.00 23.63 372 VAL A C 1
ATOM 7069 O O . VAL B 1 372 ? 157.022 176.856 172.065 1.00 23.63 372 VAL A O 1
ATOM 7073 N N . GLU B 1 373 ? 158.599 175.508 171.210 1.00 24.20 373 GLU A N 1
ATOM 7074 C CA . GLU B 1 373 ? 159.662 176.054 172.040 1.00 24.20 373 GLU A CA 1
ATOM 7075 C C . GLU B 1 373 ? 160.998 175.763 171.376 1.00 24.20 373 GLU A C 1
ATOM 7076 O O . GLU B 1 373 ? 161.150 174.766 170.666 1.00 24.20 373 GLU A O 1
ATOM 7082 N N . VAL B 1 374 ? 161.959 176.650 171.610 1.00 23.76 374 VAL A N 1
ATOM 7083 C CA . VAL B 1 374 ? 163.322 176.498 171.118 1.00 23.76 374 VAL A CA 1
ATOM 7084 C C . VAL B 1 374 ? 164.264 176.662 172.298 1.00 23.76 374 VAL A C 1
ATOM 7085 O O . VAL B 1 374 ? 164.183 177.659 173.022 1.00 23.76 374 VAL A O 1
ATOM 7089 N N . ASP B 1 375 ? 165.154 175.695 172.496 1.00 22.32 375 ASP A N 1
ATOM 7090 C CA . ASP B 1 375 ? 166.098 175.839 173.589 1.00 22.32 375 ASP A CA 1
ATOM 7091 C C . ASP B 1 375 ? 167.221 176.785 173.182 1.00 22.32 375 ASP A C 1
ATOM 7092 O O . ASP B 1 375 ? 167.297 177.254 172.044 1.00 22.32 375 ASP A O 1
ATOM 7097 N N . ILE B 1 376 ? 168.111 177.067 174.135 1.00 21.97 376 ILE A N 1
ATOM 7098 C CA . ILE B 1 376 ? 169.204 177.994 173.878 1.00 21.97 376 ILE A CA 1
ATOM 7099 C C . ILE B 1 376 ? 170.210 177.461 172.870 1.00 21.97 376 ILE A C 1
ATOM 7100 O O . ILE B 1 376 ? 171.090 178.209 172.437 1.00 21.97 376 ILE A O 1
ATOM 7105 N N . TYR B 1 377 ? 170.102 176.193 172.471 1.00 21.26 377 TYR A N 1
ATOM 7106 C CA . TYR B 1 377 ? 170.999 175.609 171.483 1.00 21.26 377 TYR A CA 1
ATOM 7107 C C . TYR B 1 377 ? 170.293 175.307 170.164 1.00 21.26 377 TYR A C 1
ATOM 7108 O O . TYR B 1 377 ? 170.803 174.522 169.359 1.00 21.26 377 TYR A O 1
ATOM 7117 N N . ALA B 1 378 ? 169.119 175.904 169.943 1.00 21.65 378 ALA A N 1
ATOM 7118 C CA . ALA B 1 378 ? 168.423 175.899 168.656 1.00 21.65 378 ALA A CA 1
ATOM 7119 C C . ALA B 1 378 ? 167.887 174.523 168.267 1.00 21.65 378 ALA A C 1
ATOM 7120 O O . ALA B 1 378 ? 167.892 174.166 167.087 1.00 21.65 378 ALA A O 1
ATOM 7122 N N . HIS B 1 379 ? 167.417 173.737 169.234 1.00 21.53 379 HIS A N 1
ATOM 7123 C CA . HIS B 1 379 ? 166.655 172.522 168.958 1.00 21.53 379 HIS A CA 1
ATOM 7124 C C . HIS B 1 379 ? 165.184 172.842 169.198 1.00 21.53 379 HIS A C 1
ATOM 7125 O O . HIS B 1 379 ? 164.769 173.067 170.338 1.00 21.53 379 HIS A O 1
ATOM 7132 N N . ALA B 1 380 ? 164.395 172.841 168.134 1.00 22.68 380 ALA A N 1
ATOM 7133 C CA . ALA B 1 380 ? 163.033 173.345 168.195 1.00 22.68 380 ALA A CA 1
ATOM 7134 C C . ALA B 1 380 ? 162.031 172.219 168.409 1.00 22.68 380 ALA A C 1
ATOM 7135 O O . ALA B 1 380 ? 162.180 171.115 167.881 1.00 22.68 380 ALA A O 1
ATOM 7137 N N . ASN B 1 381 ? 161.003 172.520 169.193 1.00 24.21 381 ASN A N 1
ATOM 7138 C CA . ASN B 1 381 ? 159.892 171.614 169.441 1.00 24.21 381 ASN A CA 1
ATOM 7139 C C . ASN B 1 381 ? 158.686 172.104 168.653 1.00 24.21 381 ASN A C 1
ATOM 7140 O O . ASN B 1 381 ? 158.321 173.280 168.740 1.00 24.21 381 ASN A O 1
ATOM 7145 N N . SER B 1 382 ? 158.078 171.208 167.880 1.00 25.99 382 SER A N 1
ATOM 7146 C CA . SER B 1 382 ? 156.927 171.553 167.064 1.00 25.99 382 SER A CA 1
ATOM 7147 C C . SER B 1 382 ? 155.682 170.743 167.385 1.00 25.99 382 SER A C 1
ATOM 7148 O O . SER B 1 382 ? 154.591 171.127 166.951 1.00 25.99 382 SER A O 1
ATOM 7151 N N . THR B 1 383 ? 155.806 169.644 168.125 1.00 26.38 383 THR A N 1
ATOM 7152 C CA . THR B 1 383 ? 154.705 168.707 168.303 1.00 26.38 383 THR A CA 1
ATOM 7153 C C . THR B 1 383 ? 154.281 168.538 169.752 1.00 26.38 383 THR A C 1
ATOM 7154 O O . THR B 1 383 ? 153.087 168.638 170.057 1.00 26.38 383 THR A O 1
ATOM 7158 N N . ASN B 1 384 ? 155.221 168.290 170.659 1.00 25.25 384 ASN A N 1
ATOM 7159 C CA . ASN B 1 384 ? 154.904 167.819 172.000 1.00 25.25 384 ASN A CA 1
ATOM 7160 C C . ASN B 1 384 ? 154.994 168.956 173.008 1.00 25.25 384 ASN A C 1
ATOM 7161 O O . ASN B 1 384 ? 155.981 169.698 173.029 1.00 25.25 384 ASN A O 1
ATOM 7166 N N . VAL B 1 385 ? 153.967 169.079 173.842 1.00 25.97 385 VAL A N 1
ATOM 7167 C CA . VAL B 1 385 ? 153.975 170.011 174.964 1.00 25.97 385 VAL A CA 1
ATOM 7168 C C . VAL B 1 385 ? 154.530 169.278 176.177 1.00 25.97 385 VAL A C 1
ATOM 7169 O O . VAL B 1 385 ? 153.985 168.250 176.593 1.00 25.97 385 VAL A O 1
ATOM 7173 N N . ASN B 1 386 ? 155.620 169.802 176.738 1.00 27.68 386 ASN A N 1
ATOM 7174 C CA . ASN B 1 386 ? 156.347 169.176 177.841 1.00 27.68 386 ASN A CA 1
ATOM 7175 C C . ASN B 1 386 ? 156.857 167.785 177.479 1.00 27.68 386 ASN A C 1
ATOM 7176 O O . ASN B 1 386 ? 157.113 166.964 178.365 1.00 27.68 386 ASN A O 1
ATOM 7181 N N . GLY B 1 387 ? 157.010 167.507 176.186 1.00 25.64 387 GLY A N 1
ATOM 7182 C CA . GLY B 1 387 ? 157.560 166.254 175.717 1.00 25.64 387 GLY A CA 1
ATOM 7183 C C . GLY B 1 387 ? 156.578 165.111 175.581 1.00 25.64 387 GLY A C 1
ATOM 7184 O O . GLY B 1 387 ? 156.980 164.028 175.141 1.00 25.64 387 GLY A O 1
ATOM 7185 N N . SER B 1 388 ? 155.316 165.307 175.939 1.00 26.52 388 SER A N 1
ATOM 7186 C CA . SER B 1 388 ? 154.372 164.194 175.917 1.00 26.52 388 SER A CA 1
ATOM 7187 C C . SER B 1 388 ? 153.085 164.485 175.159 1.00 26.52 388 SER A C 1
ATOM 7188 O O . SER B 1 388 ? 152.556 163.589 174.500 1.00 26.52 388 SER A O 1
ATOM 7191 N N . ARG B 1 389 ? 152.570 165.708 175.229 1.00 26.22 389 ARG A N 1
ATOM 7192 C CA . ARG B 1 389 ? 151.241 166.020 174.716 1.00 26.22 389 ARG A CA 1
ATOM 7193 C C . ARG B 1 389 ? 151.316 166.396 173.240 1.00 26.22 389 ARG A C 1
ATOM 7194 O O . ARG B 1 389 ? 151.911 167.418 172.884 1.00 26.22 389 ARG A O 1
ATOM 7202 N N . MET B 1 390 ? 150.701 165.577 172.387 1.00 26.32 390 MET A N 1
ATOM 7203 C CA . MET B 1 390 ? 150.620 165.884 170.963 1.00 26.32 390 MET A CA 1
ATOM 7204 C C . MET B 1 390 ? 149.716 167.084 170.716 1.00 26.32 390 MET A C 1
ATOM 7205 O O . MET B 1 390 ? 148.587 167.138 171.213 1.00 26.32 390 MET A O 1
ATOM 7210 N N . LEU B 1 391 ? 150.215 168.052 169.945 1.00 28.57 391 LEU A N 1
ATOM 7211 C CA . LEU B 1 391 ? 149.393 169.191 169.562 1.00 28.57 391 LEU A CA 1
ATOM 7212 C C . LEU B 1 391 ? 148.758 168.995 168.192 1.00 28.57 391 LEU A C 1
ATOM 7213 O O . LEU B 1 391 ? 147.533 168.888 168.078 1.00 28.57 391 LEU A O 1
ATOM 7218 N N . ASN B 1 392 ? 149.587 168.926 167.149 1.00 28.86 392 ASN A N 1
ATOM 7219 C CA . ASN B 1 392 ? 149.088 168.814 165.780 1.00 28.86 392 ASN A CA 1
ATOM 7220 C C . ASN B 1 392 ? 149.843 167.829 164.903 1.00 28.86 392 ASN A C 1
ATOM 7221 O O . ASN B 1 392 ? 149.264 167.348 163.924 1.00 28.86 392 ASN A O 1
ATOM 7226 N N . GLY B 1 393 ? 151.090 167.504 165.197 1.00 28.06 393 GLY A N 1
ATOM 7227 C CA . GLY B 1 393 ? 151.895 166.707 164.299 1.00 28.06 393 GLY A CA 1
ATOM 7228 C C . GLY B 1 393 ? 152.984 167.535 163.635 1.00 28.06 393 GLY A C 1
ATOM 7229 O O . GLY B 1 393 ? 152.907 168.762 163.533 1.00 28.06 393 GLY A O 1
ATOM 7230 N N . LEU B 1 394 ? 154.027 166.834 163.183 1.00 27.25 394 LEU A N 1
ATOM 7231 C CA . LEU B 1 394 ? 155.193 167.514 162.626 1.00 27.25 394 LEU A CA 1
ATOM 7232 C C . LEU B 1 394 ? 154.846 168.267 161.350 1.00 27.25 394 LEU A C 1
ATOM 7233 O O . LEU B 1 394 ? 155.269 169.414 161.164 1.00 27.25 394 LEU A O 1
ATOM 7238 N N . GLY B 1 395 ? 154.073 167.646 160.462 1.00 26.74 395 GLY A N 1
ATOM 7239 C CA . GLY B 1 395 ? 153.733 168.300 159.215 1.00 26.74 395 GLY A CA 1
ATOM 7240 C C . GLY B 1 395 ? 154.936 168.438 158.298 1.00 26.74 395 GLY A C 1
ATOM 7241 O O . GLY B 1 395 ? 155.903 167.674 158.367 1.00 26.74 395 GLY A O 1
ATOM 7242 N N . GLY B 1 396 ? 154.872 169.436 157.424 1.00 27.08 396 GLY A N 1
ATOM 7243 C CA . GLY B 1 396 ? 155.922 169.710 156.469 1.00 27.08 396 GLY A CA 1
ATOM 7244 C C . GLY B 1 396 ? 157.005 170.649 156.949 1.00 27.08 396 GLY A C 1
ATOM 7245 O O . GLY B 1 396 ? 157.854 171.050 156.147 1.00 27.08 396 GLY A O 1
ATOM 7246 N N . SER B 1 397 ? 156.999 171.021 158.230 1.00 25.46 397 SER A N 1
ATOM 7247 C CA . SER B 1 397 ? 158.013 171.938 158.740 1.00 25.46 397 SER A CA 1
ATOM 7248 C C . SER B 1 397 ? 159.407 171.333 158.643 1.00 25.46 397 SER A C 1
ATOM 7249 O O . SER B 1 397 ? 160.365 172.021 158.271 1.00 25.46 397 SER A O 1
ATOM 7252 N N . ALA B 1 398 ? 159.541 170.048 158.976 1.00 26.20 398 ALA A N 1
ATOM 7253 C CA . ALA B 1 398 ? 160.852 169.408 158.943 1.00 26.20 398 ALA A CA 1
ATOM 7254 C C . ALA B 1 398 ? 161.389 169.309 157.522 1.00 26.20 398 ALA A C 1
ATOM 7255 O O . ALA B 1 398 ? 162.594 169.471 157.298 1.00 26.20 398 ALA A O 1
ATOM 7257 N N . ASP B 1 399 ? 160.516 169.029 156.553 1.00 27.15 399 ASP A N 1
ATOM 7258 C CA . ASP B 1 399 ? 160.954 168.936 155.164 1.00 27.15 399 ASP A CA 1
ATOM 7259 C C . ASP B 1 399 ? 161.498 170.270 154.671 1.00 27.15 399 ASP A C 1
ATOM 7260 O O . ASP B 1 399 ? 162.539 170.323 154.007 1.00 27.15 399 ASP A O 1
ATOM 7265 N N . PHE B 1 400 ? 160.801 171.362 154.986 1.00 26.37 400 PHE A N 1
ATOM 7266 C CA . PHE B 1 400 ? 161.216 172.667 154.488 1.00 26.37 400 PHE A CA 1
ATOM 7267 C C . PHE B 1 400 ? 162.443 173.189 155.223 1.00 26.37 400 PHE A C 1
ATOM 7268 O O . PHE B 1 400 ? 163.388 173.668 154.590 1.00 26.37 400 PHE A O 1
ATOM 7276 N N . LEU B 1 401 ? 162.462 173.087 156.553 1.00 24.82 401 LEU A N 1
ATOM 7277 C CA . LEU B 1 401 ? 163.505 173.742 157.333 1.00 24.82 401 LEU A CA 1
ATOM 7278 C C . LEU B 1 401 ? 164.897 173.178 157.084 1.00 24.82 401 LEU A C 1
ATOM 7279 O O . LEU B 1 401 ? 165.864 173.947 157.081 1.00 24.82 401 LEU A O 1
ATOM 7284 N N . ARG B 1 402 ? 165.034 171.868 156.884 1.00 24.77 402 ARG A N 1
ATOM 7285 C CA . ARG B 1 402 ? 166.355 171.326 156.593 1.00 24.77 402 ARG A CA 1
ATOM 7286 C C . ARG B 1 402 ? 166.840 171.711 155.203 1.00 24.77 402 ARG A C 1
ATOM 7287 O O . ARG B 1 402 ? 168.018 172.041 155.034 1.00 24.77 402 ARG A O 1
ATOM 7295 N N . ASN B 1 403 ? 165.955 171.693 154.208 1.00 24.82 403 ASN A N 1
ATOM 7296 C CA . ASN B 1 403 ? 166.358 171.873 152.819 1.00 24.82 403 ASN A CA 1
ATOM 7297 C C . ASN B 1 403 ? 166.334 173.324 152.362 1.00 24.82 403 ASN A C 1
ATOM 7298 O O . ASN B 1 403 ? 167.011 173.665 151.386 1.00 24.82 403 ASN A O 1
ATOM 7303 N N . ALA B 1 404 ? 165.574 174.185 153.036 1.00 25.29 404 ALA A N 1
ATOM 7304 C CA . ALA B 1 404 ? 165.431 175.564 152.592 1.00 25.29 404 ALA A CA 1
ATOM 7305 C C . ALA B 1 404 ? 166.770 176.288 152.628 1.00 25.29 404 ALA A C 1
ATOM 7306 O O . ALA B 1 404 ? 167.638 175.993 153.453 1.00 25.29 404 ALA A O 1
ATOM 7308 N N . LYS B 1 405 ? 166.937 177.238 151.705 1.00 26.15 405 LYS A N 1
ATOM 7309 C CA . LYS B 1 405 ? 168.122 178.089 151.734 1.00 26.15 405 LYS A CA 1
ATOM 7310 C C . LYS B 1 405 ? 168.167 178.912 153.013 1.00 26.15 405 LYS A C 1
ATOM 7311 O O . LYS B 1 405 ? 169.215 179.011 153.661 1.00 26.15 405 LYS A O 1
ATOM 7317 N N . LEU B 1 406 ? 167.038 179.501 153.398 1.00 26.88 406 LEU A N 1
ATOM 7318 C CA . LEU B 1 406 ? 166.903 180.215 154.660 1.00 26.88 406 LEU A CA 1
ATOM 7319 C C . LEU B 1 406 ? 165.866 179.497 155.507 1.00 26.88 406 LEU A C 1
ATOM 7320 O O . LEU B 1 406 ? 164.700 179.398 155.111 1.00 26.88 406 LEU A O 1
ATOM 7325 N N . SER B 1 407 ? 166.287 179.002 156.664 1.00 26.59 407 SER A N 1
ATOM 7326 C CA . SER B 1 407 ? 165.401 178.322 157.600 1.00 26.59 407 SER A CA 1
ATOM 7327 C C . SER B 1 407 ? 165.089 179.286 158.736 1.00 26.59 407 SER A C 1
ATOM 7328 O O . SER B 1 407 ? 165.955 179.579 159.566 1.00 26.59 407 SER A O 1
ATOM 7331 N N . ILE B 1 408 ? 163.854 179.775 158.773 1.00 27.49 408 ILE A N 1
ATOM 7332 C CA . ILE B 1 408 ? 163.428 180.793 159.724 1.00 27.49 408 ILE A CA 1
ATOM 7333 C C . ILE B 1 408 ? 162.335 180.206 160.602 1.00 27.49 408 ILE A C 1
ATOM 7334 O O . ILE B 1 408 ? 161.378 179.610 160.096 1.00 27.49 408 ILE A O 1
ATOM 7339 N N . MET B 1 409 ? 162.483 180.365 161.914 1.00 27.09 409 MET A N 1
ATOM 7340 C CA . MET B 1 409 ? 161.438 180.029 162.868 1.00 27.09 409 MET A CA 1
ATOM 7341 C C . MET B 1 409 ? 161.056 181.262 163.670 1.00 27.09 409 MET A C 1
ATOM 7342 O O . MET B 1 409 ? 161.916 181.932 164.248 1.00 27.09 409 MET A O 1
ATOM 7347 N N . HIS B 1 410 ? 159.759 181.549 163.701 1.00 27.25 410 HIS A N 1
ATOM 7348 C CA . HIS B 1 410 ? 159.220 182.718 164.379 1.00 27.25 410 HIS A CA 1
ATOM 7349 C C . HIS B 1 410 ? 158.183 182.279 165.399 1.00 27.25 410 HIS A C 1
ATOM 7350 O O . HIS B 1 410 ? 157.212 181.601 165.049 1.00 27.25 410 HIS A O 1
ATOM 7357 N N . ALA B 1 411 ? 158.387 182.670 166.651 1.00 28.26 411 ALA A N 1
ATOM 7358 C CA . ALA B 1 411 ? 157.499 182.293 167.739 1.00 28.26 411 ALA A CA 1
ATOM 7359 C C . ALA B 1 411 ? 157.415 183.452 168.717 1.00 28.26 411 ALA A C 1
ATOM 7360 O O . ALA B 1 411 ? 158.317 184.296 168.762 1.00 28.26 411 ALA A O 1
ATOM 7362 N N . PRO B 1 412 ? 156.341 183.533 169.501 1.00 29.14 412 PRO A N 1
ATOM 7363 C CA . PRO B 1 412 ? 156.288 184.532 170.572 1.00 29.14 412 PRO A CA 1
ATOM 7364 C C . PRO B 1 412 ? 157.397 184.307 171.588 1.00 29.14 412 PRO A C 1
ATOM 7365 O O . PRO B 1 412 ? 157.818 183.177 171.839 1.00 29.14 412 PRO A O 1
ATOM 7369 N N . SER B 1 413 ? 157.874 185.407 172.175 1.00 28.22 413 SER A N 1
ATOM 7370 C CA . SER B 1 413 ? 158.945 185.303 173.160 1.00 28.22 413 SER A CA 1
ATOM 7371 C C . SER B 1 413 ? 158.476 184.620 174.438 1.00 28.22 413 SER A C 1
ATOM 7372 O O . SER B 1 413 ? 159.258 183.914 175.083 1.00 28.22 413 SER A O 1
ATOM 7375 N N . ALA B 1 414 ? 157.216 184.816 174.819 1.00 30.44 414 ALA A N 1
ATOM 7376 C CA . ALA B 1 414 ? 156.671 184.191 176.014 1.00 30.44 414 ALA A CA 1
ATOM 7377 C C . ALA B 1 414 ? 155.166 184.045 175.858 1.00 30.44 414 ALA A C 1
ATOM 7378 O O . ALA B 1 414 ? 154.534 184.740 175.059 1.00 30.44 414 ALA A O 1
ATOM 7380 N N . ARG B 1 415 ? 154.596 183.131 176.636 1.00 32.25 415 ARG A N 1
ATOM 7381 C CA . ARG B 1 415 ? 153.168 182.866 176.614 1.00 32.25 415 ARG A CA 1
ATOM 7382 C C . ARG B 1 415 ? 152.621 182.860 178.033 1.00 32.25 415 ARG A C 1
ATOM 7383 O O . ARG B 1 415 ? 153.317 182.459 178.970 1.00 32.25 415 ARG A O 1
ATOM 7391 N N . PRO B 1 416 ? 151.380 183.298 178.221 1.00 36.44 416 PRO A N 1
ATOM 7392 C CA . PRO B 1 416 ? 150.836 183.430 179.574 1.00 36.44 416 PRO A CA 1
ATOM 7393 C C . PRO B 1 416 ? 150.318 182.111 180.131 1.00 36.44 416 PRO A C 1
ATOM 7394 O O . PRO B 1 416 ? 150.046 181.153 179.407 1.00 36.44 416 PRO A O 1
ATOM 7398 N N . THR B 1 417 ? 150.188 182.086 181.453 1.00 41.35 417 THR A N 1
ATOM 7399 C CA . THR B 1 417 ? 149.556 180.998 182.188 1.00 41.35 417 THR A CA 1
ATOM 7400 C C . THR B 1 417 ? 148.421 181.559 183.039 1.00 41.35 417 THR A C 1
ATOM 7401 O O . THR B 1 417 ? 148.107 182.750 182.991 1.00 41.35 417 THR A O 1
ATOM 7405 N N . LYS B 1 418 ? 147.799 180.681 183.827 1.00 45.32 418 LYS A N 1
ATOM 7406 C CA . LYS B 1 418 ? 146.725 181.113 184.714 1.00 45.32 418 LYS A CA 1
ATOM 7407 C C . LYS B 1 418 ? 147.233 181.972 185.864 1.00 45.32 418 LYS A C 1
ATOM 7408 O O . LYS B 1 418 ? 146.448 182.725 186.450 1.00 45.32 418 LYS A O 1
ATOM 7414 N N . VAL B 1 419 ? 148.519 181.881 186.196 1.00 44.06 419 VAL A N 1
ATOM 7415 C CA . VAL B 1 419 ? 149.070 182.597 187.333 1.00 44.06 419 VAL A CA 1
ATOM 7416 C C . VAL B 1 419 ? 150.020 183.717 186.918 1.00 44.06 419 VAL A C 1
ATOM 7417 O O . VAL B 1 419 ? 150.095 184.737 187.612 1.00 44.06 419 VAL A O 1
ATOM 7421 N N . ASP B 1 420 ? 150.720 183.576 185.794 1.00 40.08 420 ASP A N 1
ATOM 7422 C CA . ASP B 1 420 ? 151.736 184.531 185.388 1.00 40.08 420 ASP A CA 1
ATOM 7423 C C . ASP B 1 420 ? 151.487 184.943 183.942 1.00 40.08 420 ASP A C 1
ATOM 7424 O O . ASP B 1 420 ? 151.349 184.072 183.065 1.00 40.08 420 ASP A O 1
ATOM 7429 N N . PRO B 1 421 ? 151.409 186.245 183.648 1.00 38.50 421 PRO A N 1
ATOM 7430 C CA . PRO B 1 421 ? 151.251 186.673 182.248 1.00 38.50 421 PRO A CA 1
ATOM 7431 C C . PRO B 1 421 ? 152.413 186.277 181.353 1.00 38.50 421 PRO A C 1
ATOM 7432 O O . PRO B 1 421 ? 152.258 186.281 180.126 1.00 38.50 421 PRO A O 1
ATOM 7436 N N . THR B 1 422 ? 153.574 185.960 181.919 1.00 34.75 422 THR A N 1
ATOM 7437 C CA . THR B 1 422 ? 154.720 185.450 181.173 1.00 34.75 422 THR A CA 1
ATOM 7438 C C . THR B 1 422 ? 155.222 184.162 181.809 1.00 34.75 422 THR A C 1
ATOM 7439 O O . THR B 1 422 ? 156.418 183.970 182.034 1.00 34.75 422 THR A O 1
ATOM 7443 N N . GLY B 1 423 ? 154.294 183.254 182.118 1.00 33.23 423 GLY A N 1
ATOM 7444 C CA . GLY B 1 423 ? 154.653 182.029 182.808 1.00 33.23 423 GLY A CA 1
ATOM 7445 C C . GLY B 1 423 ? 155.343 180.990 181.954 1.00 33.23 423 GLY A C 1
ATOM 7446 O O . GLY B 1 423 ? 156.031 180.121 182.496 1.00 33.23 423 GLY A O 1
ATOM 7447 N N . ILE B 1 424 ? 155.181 181.056 180.636 1.00 30.67 424 ILE A N 1
ATOM 7448 C CA . ILE B 1 424 ? 155.790 180.105 179.715 1.00 30.67 424 ILE A CA 1
ATOM 7449 C C . ILE B 1 424 ? 156.815 180.844 178.870 1.00 30.67 424 ILE A C 1
ATOM 7450 O O . ILE B 1 424 ? 156.496 181.865 178.252 1.00 30.67 424 ILE A O 1
ATOM 7455 N N . SER B 1 425 ? 158.039 180.329 178.846 1.00 26.53 425 SER A N 1
ATOM 7456 C CA . SER B 1 425 ? 159.112 180.889 178.039 1.00 26.53 425 SER A CA 1
ATOM 7457 C C . SER B 1 425 ? 159.343 180.007 176.822 1.00 26.53 425 SER A C 1
ATOM 7458 O O . SER B 1 425 ? 159.532 178.794 176.956 1.00 26.53 425 SER A O 1
ATOM 7461 N N . THR B 1 426 ? 159.319 180.616 175.636 1.00 24.69 426 THR A N 1
ATOM 7462 C CA . THR B 1 426 ? 159.626 179.869 174.423 1.00 24.69 426 THR A CA 1
ATOM 7463 C C . THR B 1 426 ? 161.090 179.450 174.392 1.00 24.69 426 THR A C 1
ATOM 7464 O O . THR B 1 426 ? 161.419 178.382 173.862 1.00 24.69 426 THR A O 1
ATOM 7468 N N . ILE B 1 427 ? 161.974 180.254 174.972 1.00 23.87 427 ILE A N 1
ATOM 7469 C CA . ILE B 1 427 ? 163.388 179.914 175.077 1.00 23.87 427 ILE A CA 1
ATOM 7470 C C . ILE B 1 427 ? 163.609 179.204 176.406 1.00 23.87 427 ILE A C 1
ATOM 7471 O O . ILE B 1 427 ? 163.351 179.770 177.474 1.00 23.87 427 ILE A O 1
ATOM 7476 N N . VAL B 1 428 ? 164.087 177.966 176.340 1.00 22.89 428 VAL A N 1
ATOM 7477 C CA . VAL B 1 428 ? 164.219 177.109 177.517 1.00 22.89 428 VAL A CA 1
ATOM 7478 C C . VAL B 1 428 ? 165.645 176.579 177.569 1.00 22.89 428 VAL A C 1
ATOM 7479 O O . VAL B 1 428 ? 166.357 176.577 176.553 1.00 22.89 428 VAL A O 1
ATOM 7483 N N . PRO B 1 429 ? 166.111 176.156 178.749 1.00 22.60 429 PRO A N 1
ATOM 7484 C CA . PRO B 1 429 ? 167.455 175.556 178.814 1.00 22.60 429 PRO A CA 1
ATOM 7485 C C . PRO B 1 429 ? 167.619 174.339 177.920 1.00 22.60 429 PRO A C 1
ATOM 7486 O O . PRO B 1 429 ? 168.679 174.165 177.307 1.00 22.60 429 PRO A O 1
ATOM 7490 N N . MET B 1 430 ? 166.595 173.493 177.822 1.00 23.33 430 MET A N 1
ATOM 7491 C CA . MET B 1 430 ? 166.625 172.339 176.932 1.00 23.33 430 MET A CA 1
ATOM 7492 C C . MET B 1 430 ? 165.205 172.006 176.508 1.00 23.33 430 MET A C 1
ATOM 7493 O O . MET B 1 430 ? 164.291 172.018 177.337 1.00 23.33 430 MET A O 1
ATOM 7498 N N . ALA B 1 431 ? 165.026 171.706 175.225 1.00 23.21 431 ALA A N 1
ATOM 7499 C CA . ALA B 1 431 ? 163.710 171.353 174.716 1.00 23.21 431 ALA A CA 1
ATOM 7500 C C . ALA B 1 431 ? 163.331 169.942 175.146 1.00 23.21 431 ALA A C 1
ATOM 7501 O O . ALA B 1 431 ? 164.121 169.003 175.017 1.00 23.21 431 ALA A O 1
ATOM 7503 N N . SER B 1 432 ? 162.109 169.796 175.659 1.00 24.15 432 SER A N 1
ATOM 7504 C CA . SER B 1 432 ? 161.620 168.492 176.086 1.00 24.15 432 SER A CA 1
ATOM 7505 C C . SER B 1 432 ? 161.368 167.547 174.920 1.00 24.15 432 SER A C 1
ATOM 7506 O O . SER B 1 432 ? 161.203 166.343 175.144 1.00 24.15 432 SER A O 1
ATOM 7509 N N . HIS B 1 433 ? 161.334 168.060 173.694 1.00 22.73 433 HIS A N 1
ATOM 7510 C CA . HIS B 1 433 ? 161.123 167.250 172.503 1.00 22.73 433 HIS A CA 1
ATOM 7511 C C . HIS B 1 433 ? 161.790 167.961 171.338 1.00 22.73 433 HIS A C 1
ATOM 7512 O O . HIS B 1 433 ? 161.546 169.149 171.120 1.00 22.73 433 HIS A O 1
ATOM 7519 N N . VAL B 1 434 ? 162.632 167.244 170.602 1.00 21.90 434 VAL A N 1
ATOM 7520 C CA . VAL B 1 434 ? 163.402 167.825 169.510 1.00 21.90 434 VAL A CA 1
ATOM 7521 C C . VAL B 1 434 ? 162.843 167.302 168.196 1.00 21.90 434 VAL A C 1
ATOM 7522 O O . VAL B 1 434 ? 162.898 166.097 167.922 1.00 21.90 434 VAL A O 1
ATOM 7526 N N . ASP B 1 435 ? 162.303 168.209 167.386 1.00 23.73 435 ASP A N 1
ATOM 7527 C CA . ASP B 1 435 ? 161.864 167.905 166.031 1.00 23.73 435 ASP A CA 1
ATOM 7528 C C . ASP B 1 435 ? 162.783 168.487 164.972 1.00 23.73 435 ASP A C 1
ATOM 7529 O O . ASP B 1 435 ? 163.099 167.807 163.993 1.00 23.73 435 ASP A O 1
ATOM 7534 N N . GLN B 1 436 ? 163.216 169.731 165.145 1.00 23.58 436 GLN A N 1
ATOM 7535 C CA . GLN B 1 436 ? 164.198 170.364 164.277 1.00 23.58 436 GLN A CA 1
ATOM 7536 C C . GLN B 1 436 ? 165.461 170.610 165.089 1.00 23.58 436 GLN A C 1
ATOM 7537 O O . GLN B 1 436 ? 165.420 171.309 166.106 1.00 23.58 436 GLN A O 1
ATOM 7543 N N . THR B 1 437 ? 166.573 170.041 164.641 1.00 22.76 437 THR A N 1
ATOM 7544 C CA . THR B 1 437 ? 167.823 170.137 165.374 1.00 22.76 437 THR A CA 1
ATOM 7545 C C . THR B 1 437 ? 168.550 171.436 165.035 1.00 22.76 437 THR A C 1
ATOM 7546 O O . THR B 1 437 ? 168.111 172.229 164.201 1.00 22.76 437 THR A O 1
ATOM 7550 N N . GLU B 1 438 ? 169.683 171.650 165.707 1.00 23.82 438 GLU A N 1
ATOM 7551 C CA . GLU B 1 438 ? 170.478 172.848 165.472 1.00 23.82 438 GLU A CA 1
ATOM 7552 C C . GLU B 1 438 ? 171.116 172.859 164.092 1.00 23.82 438 GLU A C 1
ATOM 7553 O O . GLU B 1 438 ? 171.613 173.904 163.660 1.00 23.82 438 GLU A O 1
ATOM 7559 N N . HIS B 1 439 ? 171.121 171.725 163.396 1.00 25.20 439 HIS A N 1
ATOM 7560 C CA . HIS B 1 439 ? 171.679 171.635 162.055 1.00 25.20 439 HIS A CA 1
ATOM 7561 C C . HIS B 1 439 ? 170.703 172.083 160.978 1.00 25.20 439 HIS A C 1
ATOM 7562 O O . HIS B 1 439 ? 171.097 172.187 159.812 1.00 25.20 439 HIS A O 1
ATOM 7569 N N . ASP B 1 440 ? 169.447 172.345 161.335 1.00 24.20 440 ASP A N 1
ATOM 7570 C CA . ASP B 1 440 ? 168.443 172.786 160.380 1.00 24.20 440 ASP A CA 1
ATOM 7571 C C . ASP B 1 440 ? 168.122 174.267 160.472 1.00 24.20 440 ASP A C 1
ATOM 7572 O O . ASP B 1 440 ? 167.855 174.889 159.445 1.00 24.20 440 ASP A O 1
ATOM 7577 N N . LEU B 1 441 ? 168.157 174.847 161.668 1.00 24.67 441 LEU A N 1
ATOM 7578 C CA . LEU B 1 441 ? 167.701 176.213 161.878 1.00 24.67 441 LEU A CA 1
ATOM 7579 C C . LEU B 1 441 ? 168.804 177.212 161.558 1.00 24.67 441 LEU A C 1
ATOM 7580 O O . LEU B 1 441 ? 169.970 177.005 161.904 1.00 24.67 441 LEU A O 1
ATOM 7585 N N . ASP B 1 442 ? 168.421 178.299 160.894 1.00 27.40 442 ASP A N 1
ATOM 7586 C CA . ASP B 1 442 ? 169.323 179.397 160.572 1.00 27.40 442 ASP A CA 1
ATOM 7587 C C . ASP B 1 442 ? 168.940 180.705 161.243 1.00 27.40 442 ASP A C 1
ATOM 7588 O O . ASP B 1 442 ? 169.814 181.409 161.751 1.00 27.40 442 ASP A O 1
ATOM 7593 N N . ILE B 1 443 ? 167.655 181.048 161.256 1.00 26.60 443 ILE A N 1
ATOM 7594 C CA . ILE B 1 443 ? 167.169 182.296 161.830 1.00 26.60 443 ILE A CA 1
ATOM 7595 C C . ILE B 1 443 ? 166.110 181.971 162.873 1.00 26.60 443 ILE A C 1
ATOM 7596 O O . ILE B 1 443 ? 165.216 181.154 162.628 1.00 26.60 443 ILE A O 1
ATOM 7601 N N . LEU B 1 444 ? 166.212 182.608 164.035 1.00 25.79 444 LEU A N 1
ATOM 7602 C CA . LEU B 1 444 ? 165.190 182.533 165.070 1.00 25.79 444 LEU A CA 1
ATOM 7603 C C . LEU B 1 444 ? 164.679 183.939 165.342 1.00 25.79 444 LEU A C 1
ATOM 7604 O O . LEU B 1 444 ? 165.471 184.848 165.607 1.00 25.79 444 LEU A O 1
ATOM 7609 N N . VAL B 1 445 ? 163.363 184.116 165.271 1.00 27.68 445 VAL A N 1
ATOM 7610 C CA . VAL B 1 445 ? 162.741 185.431 165.367 1.00 27.68 445 VAL A CA 1
ATOM 7611 C C . VAL B 1 445 ? 161.657 185.384 166.432 1.00 27.68 445 VAL A C 1
ATOM 7612 O O . VAL B 1 445 ? 160.820 184.476 166.433 1.00 27.68 445 VAL A O 1
ATOM 7616 N N . THR B 1 446 ? 161.675 186.356 167.339 1.00 28.95 446 THR A N 1
ATOM 7617 C CA . THR B 1 446 ? 160.590 186.573 168.285 1.00 28.95 446 THR A CA 1
ATOM 7618 C C . THR B 1 446 ? 160.202 188.045 168.242 1.00 28.95 446 THR A C 1
ATOM 7619 O O . THR B 1 446 ? 160.720 188.822 167.436 1.00 28.95 446 THR A O 1
ATOM 7623 N N . ASP B 1 447 ? 159.279 188.435 169.121 1.00 31.06 447 ASP A N 1
ATOM 7624 C CA . ASP B 1 447 ? 158.897 189.838 169.203 1.00 31.06 447 ASP A CA 1
ATOM 7625 C C . ASP B 1 447 ? 159.961 190.696 169.871 1.00 31.06 447 ASP A C 1
ATOM 7626 O O . ASP B 1 447 ? 159.827 191.925 169.873 1.00 31.06 447 ASP A O 1
ATOM 7631 N N . GLN B 1 448 ? 161.003 190.087 170.437 1.00 28.94 448 GLN A N 1
ATOM 7632 C CA . GLN B 1 448 ? 162.080 190.835 171.072 1.00 28.94 448 GLN A CA 1
ATOM 7633 C C . GLN B 1 448 ? 163.214 191.170 170.114 1.00 28.94 448 GLN A C 1
ATOM 7634 O O . GLN B 1 448 ? 163.866 192.207 170.279 1.00 28.94 448 GLN A O 1
ATOM 7640 N N . GLY B 1 449 ? 163.467 190.324 169.123 1.00 27.13 449 GLY A N 1
ATOM 7641 C CA . GLY B 1 449 ? 164.548 190.576 168.195 1.00 27.13 449 GLY A CA 1
ATOM 7642 C C . GLY B 1 449 ? 164.706 189.422 167.226 1.00 27.13 449 GLY A C 1
ATOM 7643 O O . GLY B 1 449 ? 163.844 188.547 167.124 1.00 27.13 449 GLY A O 1
ATOM 7644 N N . LEU B 1 450 ? 165.829 189.445 166.513 1.00 26.24 450 LEU A N 1
ATOM 7645 C CA . LEU B 1 450 ? 166.156 188.425 165.527 1.00 26.24 450 LEU A CA 1
ATOM 7646 C C . LEU B 1 450 ? 167.534 187.860 165.829 1.00 26.24 450 LEU A C 1
ATOM 7647 O O . LEU B 1 450 ? 168.507 188.613 165.932 1.00 26.24 450 LEU A O 1
ATOM 7652 N N . ALA B 1 451 ? 167.615 186.541 165.962 1.00 26.66 451 ALA A N 1
ATOM 7653 C CA . ALA B 1 451 ? 168.877 185.851 166.188 1.00 26.66 451 ALA A CA 1
ATOM 7654 C C . ALA B 1 451 ? 169.333 185.201 164.891 1.00 26.66 451 ALA A C 1
ATOM 7655 O O . ALA B 1 451 ? 168.590 184.423 164.286 1.00 26.66 451 ALA A O 1
ATOM 7657 N N . ASP B 1 452 ? 170.552 185.521 164.469 1.00 28.54 452 ASP A N 1
ATOM 7658 C CA . ASP B 1 452 ? 171.123 184.999 163.232 1.00 28.54 452 ASP A CA 1
ATOM 7659 C C . ASP B 1 452 ? 172.101 183.893 163.614 1.00 28.54 452 ASP A C 1
ATOM 7660 O O . ASP B 1 452 ? 173.215 184.165 164.068 1.00 28.54 452 ASP A O 1
ATOM 7665 N N . LEU B 1 453 ? 171.685 182.643 163.422 1.00 26.35 453 LEU A N 1
ATOM 7666 C CA . LEU B 1 453 ? 172.419 181.486 163.914 1.00 26.35 453 LEU A CA 1
ATOM 7667 C C . LEU B 1 453 ? 173.236 180.790 162.834 1.00 26.35 453 LEU A C 1
ATOM 7668 O O . LEU B 1 453 ? 173.640 179.639 163.026 1.00 26.35 453 LEU A O 1
ATOM 7673 N N . ARG B 1 454 ? 173.488 181.451 161.709 1.00 27.99 454 ARG A N 1
ATOM 7674 C CA . ARG B 1 454 ? 174.228 180.836 160.615 1.00 27.99 454 ARG A CA 1
ATOM 7675 C C . ARG B 1 454 ? 175.720 180.860 160.923 1.00 27.99 454 ARG A C 1
ATOM 7676 O O . ARG B 1 454 ? 176.295 181.929 161.153 1.00 27.99 454 ARG A O 1
ATOM 7684 N N . GLY B 1 455 ? 176.344 179.685 160.923 1.00 25.24 455 GLY A N 1
ATOM 7685 C CA . GLY B 1 455 ? 177.769 179.588 161.169 1.00 25.24 455 GLY A CA 1
ATOM 7686 C C . GLY B 1 455 ? 178.211 179.945 162.568 1.00 25.24 455 GLY A C 1
ATOM 7687 O O . GLY B 1 455 ? 179.242 180.604 162.732 1.00 25.24 455 GLY A O 1
ATOM 7688 N N . LEU B 1 456 ? 177.465 179.526 163.586 1.00 23.74 456 LEU A N 1
ATOM 7689 C CA . LEU B 1 456 ? 177.779 179.830 164.975 1.00 23.74 456 LEU A CA 1
ATOM 7690 C C . LEU B 1 456 ? 177.947 178.548 165.778 1.00 23.74 456 LEU A C 1
ATOM 7691 O O . LEU B 1 456 ? 177.214 177.575 165.575 1.00 23.74 456 LEU A O 1
ATOM 7696 N N . SER B 1 457 ? 178.915 178.556 166.691 1.00 23.07 457 SER A N 1
ATOM 7697 C CA . SER B 1 457 ? 179.106 177.450 167.610 1.00 23.07 457 SER A CA 1
ATOM 7698 C C . SER B 1 457 ? 177.994 177.446 168.658 1.00 23.07 457 SER A C 1
ATOM 7699 O O . SER B 1 457 ? 177.327 178.461 168.865 1.00 23.07 457 SER A O 1
ATOM 7702 N N . PRO B 1 458 ? 177.766 176.307 169.326 1.00 23.00 458 PRO A N 1
ATOM 7703 C CA . PRO B 1 458 ? 176.623 176.228 170.256 1.00 23.00 458 PRO A CA 1
ATOM 7704 C C . PRO B 1 458 ? 176.626 177.289 171.345 1.00 23.00 458 PRO A C 1
ATOM 7705 O O . PRO B 1 458 ? 175.558 177.804 171.693 1.00 23.00 458 PRO A O 1
ATOM 7709 N N . LYS B 1 459 ? 177.790 177.634 171.897 1.00 24.21 459 LYS A N 1
ATOM 7710 C CA . LYS B 1 459 ? 177.831 178.690 172.903 1.00 24.21 459 LYS A CA 1
ATOM 7711 C C . LYS B 1 459 ? 177.513 180.049 172.291 1.00 24.21 459 LYS A C 1
ATOM 7712 O O . LYS B 1 459 ? 176.804 180.862 172.899 1.00 24.21 459 LYS A O 1
ATOM 7718 N N . GLU B 1 460 ? 178.028 180.314 171.088 1.00 23.46 460 GLU A N 1
ATOM 7719 C CA . GLU B 1 460 ? 177.676 181.545 170.388 1.00 23.46 460 GLU A CA 1
ATOM 7720 C C . GLU B 1 460 ? 176.189 181.582 170.064 1.00 23.46 460 GLU A C 1
ATOM 7721 O O . GLU B 1 460 ? 175.545 182.630 170.187 1.00 23.46 460 GLU A O 1
ATOM 7727 N N . ARG B 1 461 ? 175.626 180.444 169.647 1.00 24.61 461 ARG A N 1
ATOM 7728 C CA . ARG B 1 461 ? 174.188 180.373 169.409 1.00 24.61 461 ARG A CA 1
ATOM 7729 C C . ARG B 1 461 ? 173.409 180.688 170.677 1.00 24.61 461 ARG A C 1
ATOM 7730 O O . ARG B 1 461 ? 172.412 181.415 170.636 1.00 24.61 461 ARG A O 1
ATOM 7738 N N . ALA B 1 462 ? 173.845 180.142 171.814 1.00 23.61 462 ALA A N 1
ATOM 7739 C CA . ALA B 1 462 ? 173.142 180.380 173.070 1.00 23.61 462 ALA A CA 1
ATOM 7740 C C . ALA B 1 462 ? 173.198 181.849 173.462 1.00 23.61 462 ALA A C 1
ATOM 7741 O O . ALA B 1 462 ? 172.183 182.439 173.851 1.00 23.61 462 ALA A O 1
ATOM 7743 N N . ARG B 1 463 ? 174.380 182.459 173.358 1.00 25.50 463 ARG A N 1
ATOM 7744 C CA . ARG B 1 463 ? 174.503 183.877 173.679 1.00 25.50 463 ARG A CA 1
ATOM 7745 C C . ARG B 1 463 ? 173.628 184.724 172.765 1.00 25.50 463 ARG A C 1
ATOM 7746 O O . ARG B 1 463 ? 172.917 185.622 173.232 1.00 25.50 463 ARG A O 1
ATOM 7754 N N . GLU B 1 464 ? 173.650 184.436 171.461 1.00 28.02 464 GLU A N 1
ATOM 7755 C CA . GLU B 1 464 ? 172.865 185.214 170.507 1.00 28.02 464 GLU A CA 1
ATOM 7756 C C . GLU B 1 464 ? 171.372 185.073 170.775 1.00 28.02 464 GLU A C 1
ATOM 7757 O O . GLU B 1 464 ? 170.633 186.064 170.751 1.00 28.02 464 GLU A O 1
ATOM 7763 N N . ILE B 1 465 ? 170.912 183.848 171.043 1.00 24.38 465 ILE A N 1
ATOM 7764 C CA . ILE B 1 465 ? 169.491 183.615 171.281 1.00 24.38 465 ILE A CA 1
ATOM 7765 C C . ILE B 1 465 ? 169.041 184.297 172.566 1.00 24.38 465 ILE A C 1
ATOM 7766 O O . ILE B 1 465 ? 167.993 184.950 172.599 1.00 24.38 465 ILE A O 1
ATOM 7771 N N . ILE B 1 466 ? 169.824 184.170 173.640 1.00 25.79 466 ILE A N 1
ATOM 7772 C CA . ILE B 1 466 ? 169.453 184.806 174.900 1.00 25.79 466 ILE A CA 1
ATOM 7773 C C . ILE B 1 466 ? 169.439 186.322 174.750 1.00 25.79 466 ILE A C 1
ATOM 7774 O O . ILE B 1 466 ? 168.565 187.006 175.297 1.00 25.79 466 ILE A O 1
ATOM 7779 N N . ASN B 1 467 ? 170.395 186.874 174.000 1.00 28.54 467 ASN A N 1
ATOM 7780 C CA . ASN B 1 467 ? 170.456 188.322 173.835 1.00 28.54 467 ASN A CA 1
ATOM 7781 C C . ASN B 1 467 ? 169.285 188.841 173.010 1.00 28.54 467 ASN A C 1
ATOM 7782 O O . ASN B 1 467 ? 168.665 189.851 173.363 1.00 28.54 467 ASN A O 1
ATOM 7787 N N . LYS B 1 468 ? 168.961 188.165 171.907 1.00 27.35 468 LYS A N 1
ATOM 7788 C CA . LYS B 1 468 ? 168.010 188.725 170.954 1.00 27.35 468 LYS A CA 1
ATOM 7789 C C . LYS B 1 468 ? 166.576 188.263 171.185 1.00 27.35 468 LYS A C 1
ATOM 7790 O O . LYS B 1 468 ? 165.665 189.095 171.238 1.00 27.35 468 LYS A O 1
ATOM 7796 N N . CYS B 1 469 ? 166.350 186.958 171.322 1.00 26.85 469 CYS A N 1
ATOM 7797 C CA . CYS B 1 469 ? 164.999 186.416 171.311 1.00 26.85 469 CYS A CA 1
ATOM 7798 C C . CYS B 1 469 ? 164.413 186.177 172.696 1.00 26.85 469 CYS A C 1
ATOM 7799 O O . CYS B 1 469 ? 163.186 186.121 172.825 1.00 26.85 469 CYS A O 1
ATOM 7802 N N . ALA B 1 470 ? 165.243 186.035 173.725 1.00 26.78 470 ALA A N 1
ATOM 7803 C CA . ALA B 1 470 ? 164.734 185.710 175.050 1.00 26.78 470 ALA A CA 1
ATOM 7804 C C . ALA B 1 470 ? 163.972 186.885 175.647 1.00 26.78 470 ALA A C 1
ATOM 7805 O O . ALA B 1 470 ? 164.366 188.045 175.496 1.00 26.78 470 ALA A O 1
ATOM 7807 N N . HIS B 1 471 ? 162.873 186.575 176.329 1.00 28.46 471 HIS A N 1
ATOM 7808 C CA . HIS B 1 471 ? 162.085 187.595 176.997 1.00 28.46 471 HIS A CA 1
ATOM 7809 C C . HIS B 1 471 ? 162.883 188.203 178.149 1.00 28.46 471 HIS A C 1
ATOM 7810 O O . HIS B 1 471 ? 163.686 187.517 178.785 1.00 28.46 471 HIS A O 1
ATOM 7817 N N . PRO B 1 472 ? 162.689 189.495 178.431 1.00 29.02 472 PRO A N 1
ATOM 7818 C CA . PRO B 1 472 ? 163.430 190.116 179.541 1.00 29.02 472 PRO A CA 1
ATOM 7819 C C . PRO B 1 472 ? 163.207 189.440 180.882 1.00 29.02 472 PRO A C 1
ATOM 7820 O O . PRO B 1 472 ? 164.104 189.468 181.733 1.00 29.02 472 PRO A O 1
ATOM 7824 N N . ASP B 1 473 ? 162.039 188.835 181.102 1.00 30.63 473 ASP A N 1
ATOM 7825 C CA . ASP B 1 473 ? 161.782 188.152 182.364 1.00 30.63 473 ASP A CA 1
ATOM 7826 C C . ASP B 1 473 ? 162.580 186.863 182.504 1.00 30.63 473 ASP A C 1
ATOM 7827 O O . ASP B 1 473 ? 162.774 186.391 183.629 1.00 30.63 473 ASP A O 1
ATOM 7832 N N . TYR B 1 474 ? 163.044 186.284 181.398 1.00 29.43 474 TYR A N 1
ATOM 7833 C CA . TYR B 1 474 ? 163.779 185.028 181.426 1.00 29.43 474 TYR A CA 1
ATOM 7834 C C . TYR B 1 474 ? 165.232 185.171 181.001 1.00 29.43 474 TYR A C 1
ATOM 7835 O O . TYR B 1 474 ? 165.968 184.179 181.031 1.00 29.43 474 TYR A O 1
ATOM 7844 N N . GLN B 1 475 ? 165.661 186.367 180.595 1.00 28.15 475 GLN A N 1
ATOM 7845 C CA . GLN B 1 475 ? 167.049 186.545 180.185 1.00 28.15 475 GLN A CA 1
ATOM 7846 C C . GLN B 1 475 ? 168.001 186.264 181.338 1.00 28.15 475 GLN A C 1
ATOM 7847 O O . GLN B 1 475 ? 169.031 185.607 181.153 1.00 28.15 475 GLN A O 1
ATOM 7853 N N . ALA B 1 476 ? 167.671 186.747 182.537 1.00 28.52 476 ALA A N 1
ATOM 7854 C CA . ALA B 1 476 ? 168.529 186.511 183.694 1.00 28.52 476 ALA A CA 1
ATOM 7855 C C . ALA B 1 476 ? 168.620 185.025 184.018 1.00 28.52 476 ALA A C 1
ATOM 7856 O O . ALA B 1 476 ? 169.708 184.502 184.283 1.00 28.52 476 ALA A O 1
ATOM 7858 N N . LEU B 1 477 ? 167.482 184.327 183.997 1.00 27.75 477 LEU A N 1
ATOM 7859 C CA . LEU B 1 477 ? 167.480 182.899 184.302 1.00 27.75 477 LEU A CA 1
ATOM 7860 C C . LEU B 1 477 ? 168.290 182.115 183.278 1.00 27.75 477 LEU A C 1
ATOM 7861 O O . LEU B 1 477 ? 169.096 181.248 183.638 1.00 27.75 477 LEU A O 1
ATOM 7866 N N . LEU B 1 478 ? 168.089 182.407 181.992 1.00 26.30 478 LEU A N 1
ATOM 7867 C CA . LEU B 1 478 ? 168.814 181.683 180.954 1.00 26.30 478 LEU A CA 1
ATOM 7868 C C . LEU B 1 478 ? 170.307 181.981 181.010 1.00 26.30 478 LEU A C 1
ATOM 7869 O O . LEU B 1 478 ? 171.130 181.078 180.828 1.00 26.30 478 LEU A O 1
ATOM 7874 N N . THR B 1 479 ? 170.677 183.238 181.271 1.00 26.85 479 THR A N 1
ATOM 7875 C CA . THR B 1 479 ? 172.088 183.583 181.388 1.00 26.85 479 THR A CA 1
ATOM 7876 C C . THR B 1 479 ? 172.730 182.893 182.585 1.00 26.85 479 THR A C 1
ATOM 7877 O O . THR B 1 479 ? 173.861 182.402 182.490 1.00 26.85 479 THR A O 1
ATOM 7881 N N . ASP B 1 480 ? 172.027 182.844 183.719 1.00 29.47 480 ASP A N 1
ATOM 7882 C CA . ASP B 1 480 ? 172.564 182.159 184.890 1.00 29.47 480 ASP A CA 1
ATOM 7883 C C . ASP B 1 480 ? 172.730 180.669 184.628 1.00 29.47 480 ASP A C 1
ATOM 7884 O O . ASP B 1 480 ? 173.750 180.074 184.999 1.00 29.47 480 ASP A O 1
ATOM 7889 N N . TYR B 1 481 ? 171.738 180.048 183.983 1.00 26.08 481 TYR A N 1
ATOM 7890 C CA . TYR B 1 481 ? 171.848 178.633 183.646 1.00 26.08 481 TYR A CA 1
ATOM 7891 C C . TYR B 1 481 ? 173.033 178.385 182.724 1.00 26.08 481 TYR A C 1
ATOM 7892 O O . TYR B 1 481 ? 173.805 177.441 182.927 1.00 26.08 481 TYR A O 1
ATOM 7901 N N . LEU B 1 482 ? 173.193 179.225 181.699 1.00 26.34 482 LEU A N 1
ATOM 7902 C CA . LEU B 1 482 ? 174.288 179.039 180.756 1.00 26.34 482 LEU A CA 1
ATOM 7903 C C . LEU B 1 482 ? 175.640 179.236 181.428 1.00 26.34 482 LEU A C 1
ATOM 7904 O O . LEU B 1 482 ? 176.588 178.501 181.143 1.00 26.34 482 LEU A O 1
ATOM 7909 N N . ASP B 1 483 ? 175.751 180.220 182.325 1.00 28.19 483 ASP A N 1
ATOM 7910 C CA . ASP B 1 483 ? 177.016 180.440 183.020 1.00 28.19 483 ASP A CA 1
ATOM 7911 C C . ASP B 1 483 ? 177.357 179.274 183.940 1.00 28.19 483 ASP A C 1
ATOM 7912 O O . ASP B 1 483 ? 178.510 178.823 183.981 1.00 28.19 483 ASP A O 1
ATOM 7917 N N . ARG B 1 484 ? 176.369 178.769 184.685 1.00 28.57 484 ARG A N 1
ATOM 7918 C CA . ARG B 1 484 ? 176.617 177.615 185.543 1.00 28.57 484 ARG A CA 1
ATOM 7919 C C . ARG B 1 484 ? 177.006 176.391 184.723 1.00 28.57 484 ARG A C 1
ATOM 7920 O O . ARG B 1 484 ? 177.929 175.654 185.092 1.00 28.57 484 ARG A O 1
ATOM 7928 N N . ALA B 1 485 ? 176.316 176.162 183.602 1.00 26.99 485 ALA A N 1
ATOM 7929 C CA . ALA B 1 485 ? 176.644 175.028 182.746 1.00 26.99 485 ALA A CA 1
ATOM 7930 C C . ALA B 1 485 ? 178.034 175.174 182.145 1.00 26.99 485 ALA A C 1
ATOM 7931 O O . ALA B 1 485 ? 178.763 174.188 182.010 1.00 26.99 485 ALA A O 1
ATOM 7933 N N . GLU B 1 486 ? 178.418 176.396 181.771 1.00 29.15 486 GLU A N 1
ATOM 7934 C CA . GLU B 1 486 ? 179.754 176.623 181.233 1.00 29.15 486 GLU A CA 1
ATOM 7935 C C . GLU B 1 486 ? 180.824 176.355 182.280 1.00 29.15 486 GLU A C 1
ATOM 7936 O O . GLU B 1 486 ? 181.858 175.753 181.975 1.00 29.15 486 GLU A O 1
ATOM 7942 N N . HIS B 1 487 ? 180.598 176.792 183.521 1.00 31.01 487 HIS A N 1
ATOM 7943 C CA . HIS B 1 487 ? 181.557 176.502 184.585 1.00 31.01 487 HIS A CA 1
ATOM 7944 C C . HIS B 1 487 ? 181.667 175.000 184.826 1.00 31.01 487 HIS A C 1
ATOM 7945 O O . HIS B 1 487 ? 182.772 174.449 184.935 1.00 31.01 487 HIS A O 1
ATOM 7952 N N . TYR B 1 488 ? 180.522 174.316 184.882 1.00 31.04 488 TYR A N 1
ATOM 7953 C CA . TYR B 1 488 ? 180.516 172.872 185.094 1.00 31.04 488 TYR A CA 1
ATOM 7954 C C . TYR B 1 488 ? 181.246 172.146 183.971 1.00 31.04 488 TYR A C 1
ATOM 7955 O O . TYR B 1 488 ? 182.026 171.220 184.218 1.00 31.04 488 TYR A O 1
ATOM 7964 N N . ALA B 1 489 ? 181.005 172.557 182.725 1.00 29.02 489 ALA A N 1
ATOM 7965 C CA . ALA B 1 489 ? 181.651 171.913 181.588 1.00 29.02 489 ALA A CA 1
ATOM 7966 C C . ALA B 1 489 ? 183.142 172.206 181.547 1.00 29.02 489 ALA A C 1
ATOM 7967 O O . ALA B 1 489 ? 183.930 171.340 181.154 1.00 29.02 489 ALA A O 1
ATOM 7969 N N . LYS B 1 490 ? 183.549 173.416 181.936 1.00 31.94 490 LYS A N 1
ATOM 7970 C CA . LYS B 1 490 ? 184.971 173.713 182.045 1.00 31.94 490 LYS A CA 1
ATOM 7971 C C . LYS B 1 490 ? 185.626 172.825 183.090 1.00 31.94 490 LYS A C 1
ATOM 7972 O O . LYS B 1 490 ? 186.785 172.420 182.937 1.00 31.94 490 LYS A O 1
ATOM 7978 N N . LYS B 1 491 ? 184.897 172.509 184.163 1.00 33.89 491 LYS A N 1
ATOM 7979 C CA . LYS B 1 491 ? 185.446 171.616 185.177 1.00 33.89 491 LYS A CA 1
ATOM 7980 C C . LYS B 1 491 ? 185.674 170.209 184.626 1.00 33.89 491 LYS A C 1
ATOM 7981 O O . LYS B 1 491 ? 186.700 169.585 184.920 1.00 33.89 491 LYS A O 1
ATOM 7987 N N . HIS B 1 492 ? 184.737 169.691 183.824 1.00 31.44 492 HIS A N 1
ATOM 7988 C CA . HIS B 1 492 ? 184.808 168.320 183.323 1.00 31.44 492 HIS A CA 1
ATOM 7989 C C . HIS B 1 492 ? 185.080 168.233 181.822 1.00 31.44 492 HIS A C 1
ATOM 7990 O O . HIS B 1 492 ? 184.806 167.195 181.213 1.00 31.44 492 HIS A O 1
ATOM 7997 N N . ASN B 1 493 ? 185.612 169.296 181.216 1.00 29.66 493 ASN A N 1
ATOM 7998 C CA . ASN B 1 493 ? 186.131 169.255 179.844 1.00 29.66 493 ASN A CA 1
ATOM 7999 C C . ASN B 1 493 ? 185.073 168.806 178.834 1.00 29.66 493 ASN A C 1
ATOM 8000 O O . ASN B 1 493 ? 185.310 167.931 177.999 1.00 29.66 493 ASN A O 1
ATOM 8005 N N . CYS B 1 494 ? 183.892 169.410 178.916 1.00 26.79 494 CYS A N 1
ATOM 8006 C CA . CYS B 1 494 ? 182.816 169.186 177.954 1.00 26.79 494 CYS A CA 1
ATOM 8007 C C . CYS B 1 494 ? 182.195 170.515 177.546 1.00 26.79 494 CYS A C 1
ATOM 8008 O O . CYS B 1 494 ? 180.975 170.686 177.523 1.00 26.79 494 CYS A O 1
ATOM 8011 N N . LEU B 1 495 ? 183.048 171.476 177.201 1.00 25.13 495 LEU A N 1
ATOM 8012 C CA . LEU B 1 495 ? 182.653 172.864 177.002 1.00 25.13 495 LEU A CA 1
ATOM 8013 C C . LEU B 1 495 ? 182.117 173.147 175.603 1.00 25.13 495 LEU A C 1
ATOM 8014 O O . LEU B 1 495 ? 181.855 174.309 175.280 1.00 25.13 495 LEU A O 1
ATOM 8019 N N . HIS B 1 496 ? 181.949 172.124 174.764 1.00 23.10 496 HIS A N 1
ATOM 8020 C CA . HIS B 1 496 ? 181.405 172.357 173.429 1.00 23.10 496 HIS A CA 1
ATOM 8021 C C . HIS B 1 496 ? 179.961 172.833 173.504 1.00 23.10 496 HIS A C 1
ATOM 8022 O O . HIS B 1 496 ? 179.627 173.928 173.039 1.00 23.10 496 HIS A O 1
ATOM 8029 N N . GLU B 1 497 ? 179.089 172.017 174.087 1.00 22.55 497 GLU A N 1
ATOM 8030 C CA . GLU B 1 497 ? 177.675 172.344 174.263 1.00 22.55 497 GLU A CA 1
ATOM 8031 C C . GLU B 1 497 ? 177.326 172.134 175.729 1.00 22.55 497 GLU A C 1
ATOM 8032 O O . GLU B 1 497 ? 176.678 171.146 176.093 1.00 22.55 497 GLU A O 1
ATOM 8038 N N . PRO B 1 498 ? 177.754 173.047 176.601 1.00 24.34 498 PRO A N 1
ATOM 8039 C CA . PRO B 1 498 ? 177.604 172.821 178.043 1.00 24.34 498 PRO A CA 1
ATOM 8040 C C . PRO B 1 498 ? 176.146 172.681 178.451 1.00 24.34 498 PRO A C 1
ATOM 8041 O O . PRO B 1 498 ? 175.265 173.375 177.941 1.00 24.34 498 PRO A O 1
ATOM 8045 N N . HIS B 1 499 ? 175.904 171.771 179.392 1.00 23.96 499 HIS A N 1
ATOM 8046 C CA . HIS B 1 499 ? 174.568 171.502 179.898 1.00 23.96 499 HIS A CA 1
ATOM 8047 C C . HIS B 1 499 ? 174.667 171.028 181.339 1.00 23.96 499 HIS A C 1
ATOM 8048 O O . HIS B 1 499 ? 175.702 170.526 181.782 1.00 23.96 499 HIS A O 1
ATOM 8055 N N . MET B 1 500 ? 173.570 171.197 182.070 1.00 28.16 500 MET A N 1
ATOM 8056 C CA . MET B 1 500 ? 173.392 170.610 183.395 1.00 28.16 500 MET A CA 1
ATOM 8057 C C . MET B 1 500 ? 172.170 169.706 183.295 1.00 28.16 500 MET A C 1
ATOM 8058 O O . MET B 1 500 ? 171.035 170.163 183.449 1.00 28.16 500 MET A O 1
ATOM 8063 N N . LEU B 1 501 ? 172.408 168.420 183.028 1.00 28.88 501 LEU A N 1
ATOM 8064 C CA . LEU B 1 501 ? 171.311 167.475 182.856 1.00 28.88 501 LEU A CA 1
ATOM 8065 C C . LEU B 1 501 ? 170.456 167.356 184.108 1.00 28.88 501 LEU A C 1
ATOM 8066 O O . LEU B 1 501 ? 169.290 166.958 184.015 1.00 28.88 501 LEU A O 1
ATOM 8071 N N . LYS B 1 502 ? 171.011 167.688 185.273 1.00 32.17 502 LYS A N 1
ATOM 8072 C CA . LYS B 1 502 ? 170.221 167.693 186.497 1.00 32.17 502 LYS A CA 1
ATOM 8073 C C . LYS B 1 502 ? 169.215 168.837 186.509 1.00 32.17 502 LYS A C 1
ATOM 8074 O O . LYS B 1 502 ? 168.121 168.693 187.065 1.00 32.17 502 LYS A O 1
ATOM 8080 N N . ASN B 1 503 ? 169.562 169.971 185.901 1.00 30.68 503 ASN A N 1
ATOM 8081 C CA . ASN B 1 503 ? 168.716 171.155 185.895 1.00 30.68 503 ASN A CA 1
ATOM 8082 C C . ASN B 1 503 ? 168.105 171.449 184.532 1.00 30.68 503 ASN A C 1
ATOM 8083 O O . ASN B 1 503 ? 167.463 172.492 184.372 1.00 30.68 503 ASN A O 1
ATOM 8088 N N . ALA B 1 504 ? 168.290 170.565 183.548 1.00 27.43 504 ALA A N 1
ATOM 8089 C CA . ALA B 1 504 ? 167.908 170.884 182.175 1.00 27.43 504 ALA A CA 1
ATOM 8090 C C . ALA B 1 504 ? 166.406 171.100 182.039 1.00 27.43 504 ALA A C 1
ATOM 8091 O O . ALA B 1 504 ? 165.966 172.037 181.364 1.00 27.43 504 ALA A O 1
ATOM 8093 N N . PHE B 1 505 ? 165.601 170.246 182.670 1.00 27.17 505 PHE A N 1
ATOM 8094 C CA . PHE B 1 505 ? 164.150 170.315 182.555 1.00 27.17 505 PHE A CA 1
ATOM 8095 C C . PHE B 1 505 ? 163.497 170.964 183.767 1.00 27.17 505 PHE A C 1
ATOM 8096 O O . PHE B 1 505 ? 162.324 170.704 184.050 1.00 27.17 505 PHE A O 1
ATOM 8104 N N . LYS B 1 506 ? 164.230 171.809 184.493 1.00 29.83 506 LYS A N 1
ATOM 8105 C CA . LYS B 1 506 ? 163.655 172.440 185.671 1.00 29.83 506 LYS A CA 1
ATOM 8106 C C . LYS B 1 506 ? 162.613 173.493 185.322 1.00 29.83 506 LYS A C 1
ATOM 8107 O O . LYS B 1 506 ? 161.710 173.736 186.128 1.00 29.83 506 LYS A O 1
ATOM 8113 N N . PHE B 1 507 ? 162.710 174.112 184.144 1.00 27.94 507 PHE A N 1
ATOM 8114 C CA . PHE B 1 507 ? 161.660 175.024 183.701 1.00 27.94 507 PHE A CA 1
ATOM 8115 C C . PHE B 1 507 ? 160.319 174.305 183.614 1.00 27.94 507 PHE A C 1
ATOM 8116 O O . PHE B 1 507 ? 159.304 174.790 184.126 1.00 27.94 507 PHE A O 1
ATOM 8124 N N . HIS B 1 508 ? 160.305 173.124 182.994 1.00 27.20 508 HIS A N 1
ATOM 8125 C CA . HIS B 1 508 ? 159.052 172.407 182.782 1.00 27.20 508 HIS A CA 1
ATOM 8126 C C . HIS B 1 508 ? 158.509 171.824 184.082 1.00 27.20 508 HIS A C 1
ATOM 8127 O O . HIS B 1 508 ? 157.298 171.870 184.332 1.00 27.20 508 HIS A O 1
ATOM 8134 N N . THR B 1 509 ? 159.385 171.271 184.925 1.00 29.36 509 THR A N 1
ATOM 8135 C CA . THR B 1 509 ? 158.936 170.755 186.215 1.00 29.36 509 THR A CA 1
ATOM 8136 C C . THR B 1 509 ? 158.410 171.876 187.102 1.00 29.36 509 THR A C 1
ATOM 8137 O O . THR B 1 509 ? 157.408 171.704 187.806 1.00 29.36 509 THR A O 1
ATOM 8141 N N . ASN B 1 510 ? 159.076 173.034 187.083 1.00 31.42 510 ASN A N 1
ATOM 8142 C CA . ASN B 1 510 ? 158.594 174.174 187.852 1.00 31.42 510 ASN A CA 1
ATOM 8143 C C . ASN B 1 510 ? 157.272 174.698 187.309 1.00 31.42 510 ASN A C 1
ATOM 8144 O O . ASN B 1 510 ? 156.420 175.136 188.085 1.00 31.42 510 ASN A O 1
ATOM 8149 N N . LEU B 1 511 ? 157.086 174.668 185.988 1.00 31.07 511 LEU A N 1
ATOM 8150 C CA . LEU B 1 511 ? 155.791 175.024 185.420 1.00 31.07 511 LEU A CA 1
ATOM 8151 C C . LEU B 1 511 ? 154.709 174.058 185.882 1.00 31.07 511 LEU A C 1
ATOM 8152 O O . LEU B 1 511 ? 153.587 174.471 186.195 1.00 31.07 511 LEU A O 1
ATOM 8157 N N . ALA B 1 512 ? 155.028 172.764 185.924 1.00 32.55 512 ALA A N 1
ATOM 8158 C CA . ALA B 1 512 ? 154.049 171.775 186.360 1.00 32.55 512 ALA A CA 1
ATOM 8159 C C . ALA B 1 512 ? 153.689 171.951 187.831 1.00 32.55 512 ALA A C 1
ATOM 8160 O O . ALA B 1 512 ? 152.518 171.823 188.207 1.00 32.55 512 ALA A O 1
ATOM 8162 N N . GLU B 1 513 ? 154.677 172.243 188.680 1.00 36.36 513 GLU A N 1
ATOM 8163 C CA . GLU B 1 513 ? 154.419 172.245 190.118 1.00 36.36 513 GLU A CA 1
ATOM 8164 C C . GLU B 1 513 ? 153.901 173.592 190.616 1.00 36.36 513 GLU A C 1
ATOM 8165 O O . GLU B 1 513 ? 153.114 173.636 191.568 1.00 36.36 513 GLU A O 1
ATOM 8171 N N . LYS B 1 514 ? 154.321 174.700 189.998 1.00 35.79 514 LYS A N 1
ATOM 8172 C CA . LYS B 1 514 ? 153.978 176.030 190.481 1.00 35.79 514 LYS A CA 1
ATOM 8173 C C . LYS B 1 514 ? 153.238 176.895 189.471 1.00 35.79 514 LYS A C 1
ATOM 8174 O O . LYS B 1 514 ? 152.797 177.990 189.835 1.00 35.79 514 LYS A O 1
ATOM 8180 N N . GLY B 1 515 ? 153.090 176.450 188.226 1.00 34.07 515 GLY A N 1
ATOM 8181 C CA . GLY B 1 515 ? 152.379 177.226 187.232 1.00 34.07 515 GLY A CA 1
ATOM 8182 C C . GLY B 1 515 ? 153.198 178.268 186.505 1.00 34.07 515 GLY A C 1
ATOM 8183 O O . GLY B 1 515 ? 152.630 179.043 185.727 1.00 34.07 515 GLY A O 1
ATOM 8184 N N . THR B 1 516 ? 154.509 178.318 186.728 1.00 33.06 516 THR A N 1
ATOM 8185 C CA . THR B 1 516 ? 155.367 179.267 186.035 1.00 33.06 516 THR A CA 1
ATOM 8186 C C . THR B 1 516 ? 156.763 178.676 185.901 1.00 33.06 516 THR A C 1
ATOM 8187 O O . THR B 1 516 ? 157.231 177.964 186.792 1.00 33.06 516 THR A O 1
ATOM 8191 N N . MET B 1 517 ? 157.415 178.962 184.772 1.00 29.74 517 MET A N 1
ATOM 8192 C CA . MET B 1 517 ? 158.759 178.450 184.539 1.00 29.74 517 MET A CA 1
ATOM 8193 C C . MET B 1 517 ? 159.833 179.225 185.287 1.00 29.74 517 MET A C 1
ATOM 8194 O O . MET B 1 517 ? 160.986 178.783 185.304 1.00 29.74 517 MET A O 1
ATOM 8199 N N . LYS B 1 518 ? 159.494 180.355 185.900 1.00 31.72 518 LYS A N 1
ATOM 8200 C CA . LYS B 1 518 ? 160.486 181.162 186.602 1.00 31.72 518 LYS A CA 1
ATOM 8201 C C . LYS B 1 518 ? 160.931 180.433 187.863 1.00 31.72 518 LYS A C 1
ATOM 8202 O O . LYS B 1 518 ? 160.250 180.479 188.892 1.00 31.72 518 LYS A O 1
ATOM 8208 N N . VAL B 1 519 ? 162.077 179.765 187.787 1.00 33.79 519 VAL A N 1
ATOM 8209 C CA . VAL B 1 519 ? 162.589 178.961 188.889 1.00 33.79 519 VAL A CA 1
ATOM 8210 C C . VAL B 1 519 ? 163.252 179.877 189.908 1.00 33.79 519 VAL A C 1
ATOM 8211 O O . VAL B 1 519 ? 163.871 180.884 189.545 1.00 33.79 519 VAL A O 1
ATOM 8215 N N . ASP B 1 520 ? 163.100 179.542 191.189 1.00 40.91 520 ASP A N 1
ATOM 8216 C CA . ASP B 1 520 ? 163.726 180.340 192.239 1.00 40.91 520 ASP A CA 1
ATOM 8217 C C . ASP B 1 520 ? 165.230 180.098 192.293 1.00 40.91 520 ASP A C 1
ATOM 8218 O O . ASP B 1 520 ? 166.016 181.043 192.417 1.00 40.91 520 ASP A O 1
ATOM 8223 N N . SER B 1 521 ? 165.648 178.838 192.197 1.00 37.54 521 SER A N 1
ATOM 8224 C CA . SER B 1 521 ? 167.060 178.494 192.285 1.00 37.54 521 SER A CA 1
ATOM 8225 C C . SER B 1 521 ? 167.295 177.176 191.566 1.00 37.54 521 SER A C 1
ATOM 8226 O O . SER B 1 521 ? 166.356 176.421 191.309 1.00 37.54 521 SER A O 1
ATOM 8229 N N . TRP B 1 522 ? 168.558 176.913 191.245 1.00 33.95 522 TRP A N 1
ATOM 8230 C CA . TRP B 1 522 ? 168.956 175.674 190.594 1.00 33.95 522 TRP A CA 1
ATOM 8231 C C . TRP B 1 522 ? 169.558 174.709 191.608 1.00 33.95 522 TRP A C 1
ATOM 8232 O O . TRP B 1 522 ? 170.174 175.122 192.595 1.00 33.95 522 TRP A O 1
ATOM 8243 N N . GLU B 1 523 ? 169.372 173.415 191.360 1.00 38.47 523 GLU A N 1
ATOM 8244 C CA . GLU B 1 523 ? 170.051 172.415 192.171 1.00 38.47 523 GLU A CA 1
ATOM 8245 C C . GLU B 1 523 ? 171.558 172.482 191.929 1.00 38.47 523 GLU A C 1
ATOM 8246 O O . GLU B 1 523 ? 171.999 172.599 190.782 1.00 38.47 523 GLU A O 1
ATOM 8252 N N . PRO B 1 524 ? 172.368 172.420 192.986 1.00 41.18 524 PRO A N 1
ATOM 8253 C CA . PRO B 1 524 ? 173.823 172.488 192.805 1.00 41.18 524 PRO A CA 1
ATOM 8254 C C . PRO B 1 524 ? 174.351 171.294 192.024 1.00 41.18 524 PRO A C 1
ATOM 8255 O O . PRO B 1 524 ? 173.814 170.186 192.097 1.00 41.18 524 PRO A O 1
ATOM 8259 N N . VAL B 1 525 ? 175.419 171.535 191.268 1.00 41.46 525 VAL A N 1
ATOM 8260 C CA . VAL B 1 525 ? 176.104 170.505 190.497 1.00 41.46 525 VAL A CA 1
ATOM 8261 C C . VAL B 1 525 ? 177.570 170.494 190.908 1.00 41.46 525 VAL A C 1
ATOM 8262 O O . VAL B 1 525 ? 178.191 171.554 191.051 1.00 41.46 525 VAL A O 1
ATOM 8266 N N . ASP B 1 526 ? 178.108 169.300 191.132 1.00 44.51 526 ASP A N 1
ATOM 8267 C CA . ASP B 1 526 ? 179.487 169.154 191.584 1.00 44.51 526 ASP A CA 1
ATOM 8268 C C . ASP B 1 526 ? 180.476 169.432 190.457 1.00 44.51 526 ASP A C 1
ATOM 8269 O O . ASP B 1 526 ? 180.378 168.860 189.372 1.00 44.51 526 ASP A O 1
#

InterPro domains:
  IPR003702 Acetyl-CoA hydrolase/transferase, N-terminal [PF02550] (12-230)
  IPR026888 Acetyl-CoA hydrolase/transferase, C-terminal domain [PF13336] (331-481)
  IPR037171 NagB/RpiA transferase-like [SSF100950] (8-237)
  IPR037171 NagB/RpiA transferase-like [SSF100950] (239-518)
  IPR038460 Acetyl-CoA hydrolase/transferase, C-terminal domain superfamily [G3DSA:3.40.1080.20] (352-498)
  IPR046433 Acetyl-CoA hydrolase/transferase [PTHR43609] (5-522)

CATH classification: 3.40.1080.10

GO terms:
  GO:0005739 mitochondrion (C, IDA)
  GO:0005829 cytosol (C, IDA)
  GO:0008775 acetate CoA-transferase activity (F, IDA)
  GO:0003986 acetyl-CoA hydrolase activity (F, IDA)
  GO:0005739 mitochondrion (C, HDA)
  GO:0006083 acetate metabolic process (P, IMP)

Solvent-accessible surface area: 35921 Å² total; per-residue (Å²): 141,132,32,44,125,81,0,94,129,17,4,91,44,79,61,0,54,185,45,12,70,58,22,121,84,1,30,96,58,12,130,88,32,26,18,0,0,1,4,0,5,18,12,4,3,3,0,16,8,3,0,61,15,0,3,95,48,0,80,171,79,106,45,84,36,140,16,60,0,13,0,0,0,0,2,0,2,10,66,20,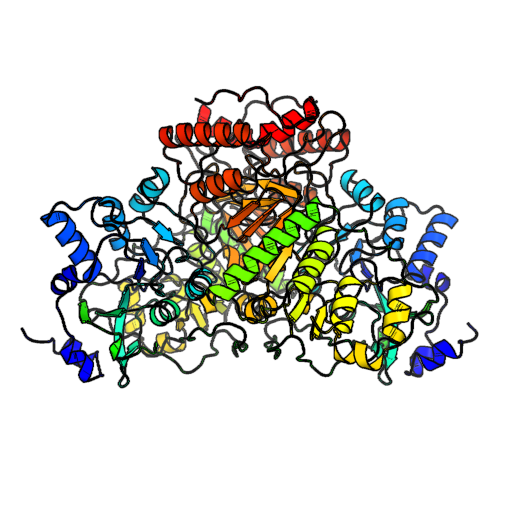0,34,87,0,1,98,19,42,0,0,51,27,0,0,0,32,0,77,7,178,40,1,15,126,0,2,8,59,26,92,4,44,1,15,15,18,0,4,0,6,0,0,6,5,0,17,13,11,1,18,8,68,113,41,182,75,156,78,34,0,16,25,2,0,1,6,0,0,2,0,46,113,96,0,2,0,0,2,2,9,4,0,0,1,2,0,4,0,6,62,21,2,54,71,0,0,0,0,0,3,14,31,9,57,37,6,46,28,0,5,1,2,23,60,36,73,56,17,78,134,42,132,32,46,87,0,71,123,9,62,37,92,56,69,60,28,10,0,73,10,81,38,139,58,2,38,0,1,2,63,1,96,76,84,13,132,16,87,114,62,89,112,14,63,112,82,2,120,37,0,4,35,64,0,12,110,16,0,99,66,1,30,169,99,62,37,3,52,137,67,7,6,10,1,3,3,22,85,32,48,12,10,16,3,1,5,103,24,0,35,56,5,139,15,96,105,1,30,1,0,2,26,12,1,5,21,15,0,12,63,4,21,121,83,33,0,0,50,24,0,0,0,0,0,6,33,11,30,82,157,0,23,104,80,6,51,94,73,51,115,72,13,36,128,51,0,0,0,0,1,0,11,1,0,0,11,4,15,0,0,16,12,9,1,0,0,0,8,29,70,9,24,10,0,2,0,0,0,9,0,0,21,1,0,45,48,0,5,95,4,73,61,7,7,6,3,13,0,0,0,0,4,7,2,19,0,1,0,1,7,0,36,2,14,86,93,31,205,113,28,108,26,0,27,1,2,0,0,0,17,5,5,10,13,1,0,3,18,3,1,2,8,0,0,0,0,31,70,6,34,0,20,0,4,10,27,1,5,29,63,16,0,93,47,0,10,103,91,0,0,33,80,68,0,59,77,31,0,48,54,0,0,68,113,0,41,104,41,0,121,118,79,63,9,24,6,1,0,11,5,25,108,0,0,8,31,0,3,32,6,31,73,118,125,21,22,6,60,8,138,76,17,75,115,45,159,221,140,45,47,121,77,0,101,128,19,7,90,46,78,62,2,50,184,41,54,69,63,22,122,86,3,28,100,60,10,129,89,33,25,17,0,0,0,4,0,6,20,12,2,3,3,0,13,11,2,0,56,14,0,4,93,48,0,86,171,77,107,44,82,34,140,16,60,0,14,0,0,0,0,2,1,1,10,64,18,0,36,100,0,0,98,19,41,0,0,52,28,0,0,0,31,0,67,7,177,38,0,16,110,0,1,9,63,27,95,2,42,1,13,14,13,0,3,0,9,0,0,17,5,0,16,16,10,2,17,8,72,110,45,186,75,154,78,36,0,15,23,0,0,0,4,0,0,2,0,50,114,95,0,3,0,0,2,2,6,4,0,0,1,1,0,3,0,5,61,19,2,52,73,0,0,0,0,0,4,13,25,13,56,38,4,47,30,0,5,1,3,20,62,36,75,55,19,78,134,32,134,32,45,86,0,68,124,8,59,37,88,59,69,64,25,11,0,67,17,80,40,138,58,2,39,0,2,4,60,3,102,78,121,23,138,17,87,116,83,87,110,18,63,107,82,1,122,39,0,4,34,65,0,13,107,16,0,99,64,1,31,168,98,61,42,3,53,135,69,8,6,9,1,6,2,18,96,40,47,12,6,20,2,1,3,105,22,1,32,58,4,144,11,105,104,0,32,0,0,0,24,12,2,16,24,15,1,10,69,4,14,123,86,37,3,1,60,23,0,0,0,0,0,4,37,9,31,111,138,0,30,97,58,6,46,94,77,50,106,61,11,64,129,56,0,0,0,0,0,0,5,1,0,0,9,2,15,0,0,15,11,8,1,0,0,0,9,18,74,6,28,12,0,3,0,0,0,8,0,0,20,1,0,44,47,0,5,94,4,77,58,7,7,6,2,11,0,1,0,0,8,2,5,13,0,1,0,0,6,0,36,2,14,87,94,28,204,116,27,108,26,0,26,1,2,0,0,0,14,5,4,10,13,1,0,2,18,3,3,2,10,0,0,0,0,31,70,5,34,0,22,1,5,10,30,3,4,32,61,14,0,93,48,0,10,102,90,0,0,32,80,67,0,58,76,31,0,48,52,0,0,68,111,0,39,126,46,0,140,125,68,71,10,21,10,1,0,11,3,27,111,0,0,8,33,0,2,31,6,31,70,119,124,22,24,5,58,8,134,73,17,72,116,43,137

Foldseek 3Di:
DPCDPLNVVFEQAVVQVVFADFLLVCQVVAAAAFEEEFFDEPAAQTDDRNLVSNLVVCVVVVCQQPAAYAYEYLEAHHCSVLSCLVSLRYAEYEAWHADPSVLVCCLVVSHHYHHDASLCPLVVLLVVVVVVPDDPPARGAEYEGEAQHADHQRFGQTDQFGGSVLSCLVRYQAYEYEHASQAHHPFQQEAEDRDDDPPVDDDDPDQAQQDGDPDRTRDHDPVRYNYYYYHHDHTDADDADAADLFLLLLLVQVLVVVVVCCVVVVAPLLGFAEAAAGDNNSLNNLVSLVVSPRAAHEHLYAEAEVSVVVCLVVHRYAAYEHRGYGYDPVSSVSCVVVVVSNSSRYHHYYSSVSLPLVVQQSRQYAYEEEFPAAELQGFTHRADDLQRRGRIGDYSLQSNQQRHNAREYEYAQAPCWPVGRRQGGRYANDDSDGDDHSNRHAWYTGSQHIAGSPPDFRLRSNVRCLVGRHDPLCSVVSVVQSVLQCVVCVVVVNNRNGHDPQFRCQLVVCCVVPVGSDDPDGDDDD/DDDDPLQVVFEQAVVQVVFADFLLVCVVLAAAAFEEEWEDEPAAQTDDRNLVSNLVVCVVVVCQQVAAYAYEYLEAHHCSVLSCLVSLRYAEYEAWYADPSVLVCCLVVSHHYHHDASLCPLVVLLVCNVVVPDDPPARGAEYEGEAQHADHQRFGQTDQFGGSVLSCLVRYQAYEYEHASQAHHPFQQEAEDRDDDPPVDDDDPDQAQPDGDPDRTRDHDPVRYNHYYYHHDGGDFDDADAADVFLLLLLVQVLVVVVVCCVVVVAPLLGFAEEAAGDNNSLSNLVSLVVSPRAAHEHLYAEAELSVVVCLVVHRYAAYEHRGYGYDPVSSVVCVVVVVSNSNRYHHYYSSVSLPLVVQQSRQYAYEEEFQAAELQGFTHRADDLQRRGRIGDYSLQSNQQRHNAREYEYAQAPCWPVGRRQGGRYANDDSDGDDHSNRHAWYTGSQHIAGSPPDFRLRSSVRCLVGRHDPLCSVVSVVQSVLQCVVCVVVVNNRNGHDVQFRCQQVVCCVPPVGSPDPDGDDDD

Nearest PDB structures (foldseek):
  8dh7-assembly1_B  TM=1.002E+00  e=0.000E+00  Saccharomyces cerevisiae
  4eu9-assembly1_A  TM=9.531E-01  e=1.581E-63  Acetobacter aceti
  5ddk-assembly1_B  TM=9.520E-01  e=2.178E-62  Acetobacter aceti 1023
  2g39-assembly1_B  TM=9.634E-01  e=2.750E-62  Pseudomonas aeruginosa
  2nvv-assembly1_B  TM=9.556E-01  e=9.610E-55  Porphyromonas gingivalis W83

Secondary structure (DSSP, 8-stat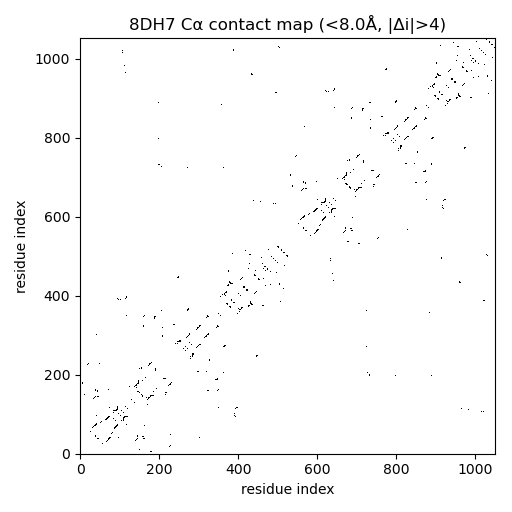e):
----HHHHHHB--GGGGGGB--GGGGGGG--TT-EEEE--BTTBS---HHHHHHHHHHHHHT-TTTS-EEEEESS---HHHHHHHHTT-EEEEES----HHHHHHHHTTSSEE----TTTHHHHHHTTSTTTT--SS-SEEEEEEEESEE-TTS-EE--SB-BTHHHHHHTEEEEEEEEE-SS---TTSEE------TTS-------STT---S--SB---TTTEEEEEEE-----PPPPPPP-TTHHHHHHHHHHHHHHHHHTTSS-TT---EE--SSHHHHHHHHHHHTTT--SEEEE-SEE-SHHHHHHHHTSEEEEEESEE---HHHHHHHHHTHHHHHTTEEEEBHHHHT-HHHHHHHT-EEEE--SEEETT--EESSEETTTEE-S--TTHHHHHHHSSEEEEE--SEE--SS-TT-EESEESS-SS-SB-TTT--EEE-SS-EEE-TT--HHHHHHHHHHHTS-HHHHHHHHHHHHHHHHHHHHHT--SS---TTTTTHHHHHHHHHS-S--S-PPP--/----HHHHHHB--GGGGGGB--GGGGGGG--TT-EEEE--BTTBS---HHHHHHHHHHHHHT-TTTS-EEEEESS---HHHHHHHHTT-EEEEES----HHHHHHHHTTSSEE----TTTHHHHHHTTSS-TT--SS-SEEEEEEEESEE-TTS-EE--SB-BTHHHHHHTEEEEEEEEE-SS---TTTEE------TTS-------STT---S--SB---TTTEEEEEEE-PPP--PPPPPP-TTHHHHHHHHHHHHHHHHHTTSS-TT---EE--SSHHHHHHHHHHHTTT--SEEEE-SEE-HHHHHHHHHTSEEEEEESEE---HHHHHHHHTTHHHHHTTEEEEBHHHHT-HHHHHHHT-EEEE--SEEETTS-EESSEETTTEE-S--TTHHHHHHHSSEEEEE--SEE--SS-TT-EESEESS-SS-SB-TTT--EEE-SS-EEE-TT--HHHHHHHHHHHTS-HHHHHHHHHHHHHHHHHHHHHT--SS---TTTTTHHHHHHHHHSSS--S-PPP--

Sequence (1052 aa):
MTISNLLKQRVRYAPYLKKVKEAHELIPLFKNGQYLGWSGFTGVGTPKAVPEALIDHVEKNNLQGKLRFNLFVGASAGPEENRWAEHDMIIKRAPHQVGKPIAKAINQGRIEFFDKHLSMFPQDLTYGFYTRERKDNKILDYTIIEATAIKEDGSIVPGPSVGGSPEFITVSDKVIIEVNTATPSFEGIHDIDMPVNPPFRKPYPYLKVDDKCGVDSIPVDPEKVVAIVESTMRDQVPPNTPSDDMSRAIAGHLVEFFRNEVKHGRLPENLLPLQSGIGNIANAVIEGLAGAQFKHLTVWTEVLQDSFLDLFENGSLDYATATSVRLTEKGFDRAFANWENFKHRLCLRSQVVSNNPEMIRRLGVIAMNTPVEVDIYAHANSTNVNGSRMLNGLGGSADFLRNAKLSIMHAPSARPTKVDPTGISTIVPMASHVDQTEHDLDILVTDQGLADLRGLSPKERAREIINKCAHPDYQALLTDYLDRAEHYAKKHNCLHEPHMLKNAFKFHTNLAEKGTMKVDSWEPVDMTISNLLKQRVRYAPYLKKVKEAHELIPLFKNGQYLGWSGFTGVGTPKAVPEALIDHVEKNNLQGKLRFNLFVGASAGPEENRWAEHDMIIKRAPHQVGKPIAKAINQGRIEFFDKHLSMFPQDLTYGFYTRERKDNKILDYTIIEATAIKEDGSIVPGPSVGGSPEFITVSDKVIIEVNTATPSFEGIHDIDMPVNPPFRKPYPYLKVDDKCGVDSIPVDPEKVVAIVESTMRDQVPPNTPSDDMSRAIAGHLVEFFRNEVKHGRLPENLLPLQSGIGNIANAVIEGLAGAQFKHLTVWTEVLQDSFLDLFENGSLDYATATSVRLTEKGFDRAFANWENFKHRLCLRSQVVSNNPEMIRRLGVIAMNTPVEVDIYAHANSTNVNGSRMLNGLGGSADFLRNAKLSIMHAPSARPTKVDPTGISTIVPMASHVDQTEHDLDILVTDQGLADLRGLSPKERAREIINKCAHPDYQALLTDYLDRAEHYAKKHNCLHEPHMLKNAFKFHTNLAEKGTMKVDSWEPVD

Radius of gyration: 28.99 Å; Cα contacts (8 Å, |Δi|>4): 2580; chains: 2; bounding box: 98×62×64 Å

B-factor: mean 34.59, std 10.1, range [21.26, 70.79]

Organism: Saccharomyces cerevisiae (strain ATCC 204508 / S288c) (NCBI:txid559292)